Protein AF-A0A9P6ID96-F1 (afdb_monomer_lite)

InterPro domains:
  IPR010730 Heterokaryon incompatibility [PF06985] (72-217)
  IPR029045 ClpP/crotonase-like domain superfamily [SSF52096] (488-936)
  IPR052766 Secondary metabolite-associated S41A peptidase [PTHR37049] (433-1055)
  IPR056186 CPAF-like, PDZ domain [PF23658] (542-662)

Secondary structure (DSSP, 8-state):
---------------EE-TT--EE---SS--PPPPPTTS-EEEEEEEPP-SSSSSPPEEEEEEEEGGG----EEEEE---SS---EEEEETTEEEEE-HHHHHHHHHHHHHS-TT-EEE-HHHHS-TT-HHHHHHHHHHHHHHHHHSSEEEEEEEGGGHHHHHHHHHHHHS-----TT--HHHHHHHHHHHHHHHHHHHHHHHHT-GGGGBHHHHHHHHT-S-EEEEETTEEEEHHHHHHHHHHT----S-THHHHHHHHHTTTTTTT-HHHHHHHTTT-B-SSTTHHHHHHHTT-TT-TT----TTS-HHHHHHHHHHHHHHTT-S-TT-TTHHHHHHHHHHHHHS-TT--GGGS--SPPPPPPP-------------TT--------S------PPPHHHHHH-HHHHHHHHHHHHHH-TT-HHHHT------EEEHHHHHHHHHTSPP-HHHHHHHHHHHHHHHTT-TTHHHHHS--TT-SS----HHHHHHHHHHHHHTT--SSHHHHHHHIIIIIIGGG--TT-EEEEHHHHSSEEEE-S--EEEE-SSSSSPPEEEEHHHHHH-TTT-PBEEEETTEEHHHHHHHHHTTS---SSHHHHHHTTS--HHHHHHHS---TTTS-SGGGGS---SEEEEEETTS-EEEEE-EEEE-S--TT--SHHHHHHHHT-TTSTTS------------SS-SSTTSPPPSEE-TTSSEEEEE--STT-TTEEEEEES-B--S-HHHHHHHHHHHHHHHHHTT--EEEEE-TT---B-HHHHHHHHHHH-TT------EEEBP-HHHHHHHHHHHHHTTT--TTT---HHHHHHHTSTTSTTTSB-TTSSB-SSHHHHHSPEEETTEEEPPPBB--TT-TTTTT-TTTS-S-PPTTSTT--SPPP-S-GGGEEEEE-B---THHHHHHHIIIIIS--EEEEE--SSSSS--BSB-S--EEEEEEHHHHHHHHHHHHTT--SHHHHHHHTT--SHHHHTEEEEEEEEEEE--GGGTTT---GGG---B-SEEE---HHHHH-HHHHHHHHHHHHHS-PPPSEE--PPP---THHHHHHHHHHHHHHHHTTS-PPPS-S------HHHHHHGGGS--

Sequence (1111 aa):
MFANESRRRTDPNPTETDHLGNVYTKSDVFVYRPLDPTVDCTRFVAIEPADDEDSPVVCRLVHLPFGQRPKFEALSYTWGDDNPNNAITVDGCKFEVRSNLLDALRFLRRQVSQDALFWIDALCINQKDADERNRQLRMMGQIYFRASQVIVWLGRKYSKFQETIERISAESPTANDEETEQDISERTQNKIKDVESALLAKLVSDDYWDRLWIIQEIGQNDEKKVCFGTTSMSWENFIHTVTHHSHFNGEGPLRLDRHLKEKYTGSHTLRRLLVEHRLAKCKDRKDKVYGLVVLAADGHGFPMDYRKSLMEIWTDTMRFMNARQLFHPTSESDIMDMGRLIKSLLMEPHSSPLQQVGRLYEAKTDPKLIIERDHVSNNADVFPVKSYVLGSIVHVGPPARDMVSNIGKANEWAESVQHNFSSDLGEAYEESFTPTVPAQLAYDCLNSVPLGKQEAIDLVDSIVPYLEWQSDAAYKADPPADYDFPAYDMFAALETIRSNLVSDVYTSEYAFQSALYEEVFGPGHDGHFVYYPDLLTAVFEWTRERALVSISEDGSSLPVIKVYEDVVSSPETASAVKLINGIDAAKYLDETINKANWNRDADSAYNSVFFEQSLFATTGGKGYFSSGGRIRYVYQGANTTLTFENGTEVTFENHATIKKALTDVVDGPSFYAKFCNPLSPAADTPASTTPSSSGSGALLPGYPAPVITTPDGVVSGYYLEGEGLEDVAVIVLTAFESESPEEFQSVARDFYTAALAAGKTKLVIDFQQNGGGYILQGYDFFRQLFPDAIQEGNSRWKENDGFNAAAEIVSDVVNGLNVYTSPNADLISYAQTWFNWRYDYNLTDEPFTSYDAKFAPQVFQNTSYTNLMRWNLNDPLTTYNTTFGLGIEINGYGNLTNVTQPFEAENIIILYDGVCASTCTLASEFLRLHGNVKSIAMGGRPKKGGIEGVGGIKGSQVLDWSSIYGFTTDLLKYATTDAQKAAFARYSDLPLNRSLAAAVNVRDQILRDNVEDGIPAQFVKEITDCRLYWTLPMINDVTEVWKAAANAAFNGGKCAFGGITKRDVGDSAEVKRSNYLAASLLQERSTAARRSLPPTTERHWQDKYVLKAID

pLDDT: mean 81.43, std 19.52, range [22.23, 98.88]

Foldseek 3Di:
DDDDDDDDDDDDDDWDADPVGDTDDDDQDDDDDDADPVFAKWWWKQWAADPDLVPATEIEIDIDGLLVLDAAEEEDEDQPDPDQDDWHHYPNHTDTGGPQVRQVSSLVSVPDDNDHIYDDCVPTFPPVDQVRNLSVLLCLLVVLLSHPEYEYELGQVLQVLVVVLVVLVVDDDDDDPPDDPVNSVVVSVVVNVVSVLVSLVCVQPRLSQLALQVLSNVLNYPWYWYDYNNDIDTLVVNLVVSVVNDPDDCDGSSVSVVCSVCLLQQCLALLNLLVVSLRRDDDALLCSRSSRLSSHLLSFPQDDHPVDALVVSLVSVLVSCVVLVVFDPPDPCRSVVVSVSSCVSSHPPPDDPPPPPPDDDDDDDDDDDDDDDDDDDDDPPDDDDDDDPPDDCPDDADPPSCVSGDVVSVSVVSVVLCVVQVPRSSVSPDPPCQDKDQLVVVVVQQLQAADPLVLLLVLLLQCVLVVLLFFCQLCLQPPPPPFAADRARLLVQSLVLNVCSVVVVDGHNSSSQLSCCQRRQQQSLAQQFDFFFFSLPVWWFKFDPWFWAFADAVFQAFTFIWILVCCVPPVVPTFGFQDKVNHGPLVVLLVLLSSHARWRHSFLSSLQQAAALLCCQQPVDGGPVGGDGRSRSPRPDQKMKTATPVGDIDIDGMMIGTDDDCPPVDTNHSSCQATQDLPHPNLPDQPDPPPQDQHPDCLTPQAPGFPFADRSRQWGKDQFDDDPRRQEIEIEGLELADPALVSLLVRLLVNLVVSVVSNRAFYEYECENYAYHDLLSLQQSLCLQVVPWDADFKKKFFDDLLLQLLLVLLQVLLPPPDLVPDPDPVNNLSCCDPSHQQNWAAPVLHRQPDSCSFAVFDAASNTTITHITHGNLQDCQQACPPPRHSNHRGACYDPNVPRDNSHQQLRYEYEAQQNQHASSLSSVCCSVQGVVHAYEYEGTRSDDDFAARHGGHQFHDKDWVVVSLCSLVVSCVSRDDPSSVVSSVSHDCSSVSRGSTRMHRGMFTADLVCSVNVDGPSSDGDTGQAYTYHHSVSSNHVSVVVVQRSCQSPVVHDGSDHGNDDDPPDDPSVVVVVVSVVVVVVVVPPDDDDPPPPPCPPPVSCVVSVVVVPD

Organism: NCBI:txid1095194

Radius of gyration: 35.22 Å; chains: 1; bounding box: 122×91×109 Å

Structure (mmCIF, N/CA/C/O backbone):
data_AF-A0A9P6ID96-F1
#
_entry.id   AF-A0A9P6ID96-F1
#
loop_
_atom_site.group_PDB
_atom_site.id
_atom_site.type_symbol
_atom_site.label_atom_id
_atom_site.label_alt_id
_atom_site.label_comp_id
_atom_site.label_asym_id
_atom_site.label_entity_id
_atom_site.label_seq_id
_atom_site.pdbx_PDB_ins_code
_atom_site.Cartn_x
_atom_site.Cartn_y
_atom_site.Cartn_z
_atom_site.occupancy
_atom_site.B_iso_or_equiv
_atom_site.auth_seq_id
_atom_site.auth_comp_id
_atom_site.auth_asym_id
_atom_site.auth_atom_id
_atom_site.pdbx_PDB_model_num
ATOM 1 N N . MET A 1 1 ? 84.291 -28.351 65.513 1.00 26.09 1 MET A N 1
ATOM 2 C CA . MET A 1 1 ? 84.114 -29.645 64.819 1.00 26.09 1 MET A CA 1
ATOM 3 C C . MET A 1 1 ? 82.702 -29.639 64.259 1.00 26.09 1 MET A C 1
ATOM 5 O O . MET A 1 1 ? 81.782 -29.666 65.057 1.00 26.09 1 MET A O 1
ATOM 9 N N . PHE A 1 2 ? 82.509 -29.133 63.034 1.00 25.67 2 PHE A N 1
ATOM 10 C CA . PHE A 1 2 ? 82.551 -29.862 61.741 1.00 25.67 2 PHE A CA 1
ATOM 11 C C . PHE A 1 2 ? 81.406 -30.889 61.635 1.00 25.67 2 PHE A C 1
ATOM 13 O O . PHE A 1 2 ? 81.253 -31.662 62.567 1.00 25.67 2 PHE A O 1
ATOM 20 N N . ALA A 1 3 ? 80.631 -31.052 60.559 1.00 26.77 3 ALA A N 1
ATOM 21 C CA . ALA A 1 3 ? 80.357 -30.337 59.304 1.00 26.77 3 ALA A CA 1
ATOM 22 C C . ALA A 1 3 ? 79.221 -31.120 58.580 1.00 26.77 3 ALA A C 1
ATOM 24 O O . ALA A 1 3 ? 79.068 -32.306 58.844 1.00 26.77 3 ALA A O 1
ATOM 25 N N . ASN A 1 4 ? 78.529 -30.468 57.633 1.00 31.72 4 ASN A N 1
ATOM 26 C CA . ASN A 1 4 ? 77.714 -31.012 56.523 1.00 31.72 4 ASN A CA 1
ATOM 27 C C . ASN A 1 4 ? 76.450 -31.859 56.797 1.00 31.72 4 ASN A C 1
ATOM 29 O O . ASN A 1 4 ? 76.534 -33.021 57.160 1.00 31.72 4 ASN A O 1
ATOM 33 N N . GLU A 1 5 ? 75.278 -31.294 56.466 1.00 29.31 5 GLU A N 1
ATOM 34 C CA . GLU A 1 5 ? 74.439 -31.630 55.287 1.00 29.31 5 GLU A CA 1
ATOM 35 C C . GLU A 1 5 ? 73.046 -30.972 55.424 1.00 29.31 5 GLU A C 1
ATOM 37 O O . GLU A 1 5 ? 72.371 -31.146 56.433 1.00 29.31 5 GLU A O 1
ATOM 42 N N . SER A 1 6 ? 72.586 -30.207 54.423 1.00 28.47 6 SER A N 1
ATOM 43 C CA . SER A 1 6 ? 71.152 -30.091 54.073 1.00 28.47 6 SER A CA 1
ATOM 44 C C . SER A 1 6 ? 70.917 -29.175 52.865 1.00 28.47 6 SER A C 1
ATOM 46 O O . SER A 1 6 ? 71.293 -28.006 52.870 1.00 28.47 6 SER A O 1
ATOM 48 N N . ARG A 1 7 ? 70.241 -29.726 51.845 1.00 30.28 7 ARG A N 1
ATOM 49 C CA . ARG A 1 7 ? 69.029 -29.199 51.171 1.00 30.28 7 ARG A CA 1
ATOM 50 C C . ARG A 1 7 ? 68.868 -29.874 49.800 1.00 30.28 7 ARG A C 1
ATOM 52 O O . ARG A 1 7 ? 69.486 -29.470 48.822 1.00 30.28 7 ARG A O 1
ATOM 59 N N . ARG A 1 8 ? 67.989 -30.880 49.728 1.00 30.38 8 ARG A N 1
ATOM 60 C CA . ARG A 1 8 ? 67.324 -31.315 48.488 1.00 30.38 8 ARG A CA 1
ATOM 61 C C . ARG A 1 8 ? 65.852 -30.911 48.579 1.00 30.38 8 ARG A C 1
ATOM 63 O O . ARG A 1 8 ? 65.191 -31.248 49.557 1.00 30.38 8 ARG A O 1
ATOM 70 N N . ARG A 1 9 ? 65.380 -30.158 47.581 1.00 32.09 9 ARG A N 1
ATOM 71 C CA . ARG A 1 9 ? 63.965 -29.846 47.341 1.00 32.09 9 ARG A CA 1
ATOM 72 C C . ARG A 1 9 ? 63.259 -31.092 46.804 1.00 32.09 9 ARG A C 1
ATOM 74 O O . ARG A 1 9 ? 63.789 -31.761 45.923 1.00 32.09 9 ARG A O 1
ATOM 81 N N . THR A 1 10 ? 62.071 -31.356 47.328 1.00 32.19 10 THR A N 1
ATOM 82 C CA . THR A 1 10 ? 61.016 -32.134 46.670 1.00 32.19 10 THR A CA 1
ATOM 83 C C . THR A 1 10 ? 59.801 -31.209 46.650 1.00 32.19 10 THR A C 1
ATOM 85 O O . THR A 1 10 ? 59.409 -30.711 47.704 1.00 32.19 10 THR A O 1
ATOM 88 N N . ASP A 1 11 ? 59.311 -30.876 45.457 1.00 31.64 11 ASP A N 1
ATOM 89 C CA . ASP A 1 11 ? 58.136 -30.022 45.243 1.00 31.64 11 ASP A CA 1
ATOM 90 C C . ASP A 1 11 ? 56.843 -30.822 45.481 1.00 31.64 11 ASP A C 1
ATOM 92 O O . ASP A 1 11 ? 56.714 -31.921 44.934 1.00 31.64 11 ASP A O 1
ATOM 96 N N . PRO A 1 12 ? 55.860 -30.291 46.231 1.00 39.28 12 PRO A N 1
ATOM 97 C CA . PRO A 1 12 ? 54.463 -30.691 46.129 1.00 39.28 12 PRO A CA 1
ATOM 98 C C . PRO A 1 12 ? 53.643 -29.667 45.312 1.00 39.28 12 PRO A C 1
ATOM 100 O O . PRO A 1 12 ? 53.874 -28.464 45.391 1.00 39.28 12 PRO A O 1
ATOM 103 N N . ASN A 1 13 ? 52.696 -30.194 44.528 1.00 33.56 13 ASN A N 1
ATOM 104 C CA . ASN A 1 13 ? 51.773 -29.555 43.570 1.00 33.56 13 ASN A CA 1
ATOM 105 C C . ASN A 1 13 ? 51.329 -28.095 43.848 1.00 33.56 13 ASN A C 1
ATOM 107 O O . ASN A 1 13 ? 50.998 -27.772 44.989 1.00 33.56 13 ASN A O 1
ATOM 111 N N . PRO A 1 14 ? 51.188 -27.242 42.806 1.00 40.28 14 PRO A N 1
ATOM 112 C CA . PRO A 1 14 ? 50.697 -25.874 42.957 1.00 40.28 14 PRO A CA 1
ATOM 113 C C . PRO A 1 14 ? 49.166 -25.835 43.111 1.00 40.28 14 PRO A C 1
ATOM 115 O O . PRO A 1 14 ? 48.428 -26.386 42.295 1.00 40.28 14 PRO A O 1
ATOM 118 N N . THR A 1 15 ? 48.694 -25.167 44.162 1.00 39.34 15 THR A N 1
ATOM 119 C CA . THR A 1 15 ? 47.306 -24.709 44.346 1.00 39.34 15 THR A CA 1
ATOM 120 C C . THR A 1 15 ? 47.159 -23.286 43.806 1.00 39.34 15 THR A C 1
ATOM 122 O O . THR A 1 15 ? 47.936 -22.419 44.206 1.00 39.34 15 THR A O 1
ATOM 125 N N . GLU A 1 16 ? 46.155 -23.034 42.965 1.00 47.69 16 GLU A N 1
ATOM 126 C CA . GLU A 1 16 ? 45.744 -21.690 42.531 1.00 47.69 16 GLU A CA 1
ATOM 127 C C . GLU A 1 16 ? 44.391 -21.302 43.147 1.00 47.69 16 GLU A C 1
ATOM 129 O O . GLU A 1 16 ? 43.568 -22.159 43.483 1.00 47.69 16 GLU A O 1
ATOM 134 N N . THR A 1 17 ? 44.194 -19.994 43.311 1.00 40.97 17 THR A N 1
ATOM 135 C CA . THR A 1 17 ? 42.985 -19.358 43.852 1.00 40.97 17 THR A CA 1
ATOM 136 C C . THR A 1 17 ? 42.361 -18.435 42.814 1.00 40.97 17 THR A C 1
ATOM 138 O O . THR A 1 17 ? 43.084 -17.654 42.197 1.00 40.97 17 THR A O 1
ATOM 141 N N . ASP A 1 18 ? 41.036 -18.487 42.655 1.00 48.88 18 ASP A N 1
ATOM 142 C CA . ASP A 1 18 ? 40.295 -17.577 41.770 1.00 48.88 18 ASP A CA 1
ATOM 143 C C . ASP A 1 18 ? 40.134 -16.156 42.366 1.00 48.88 18 ASP A C 1
ATOM 145 O O . ASP A 1 18 ? 40.453 -15.897 43.531 1.00 48.88 18 ASP A O 1
ATOM 149 N N . HIS A 1 19 ? 39.593 -15.223 41.571 1.00 40.19 19 HIS A N 1
ATOM 150 C CA . HIS A 1 19 ? 39.294 -13.838 41.979 1.00 40.19 19 HIS A CA 1
ATOM 151 C C . HIS A 1 19 ? 38.205 -13.714 43.070 1.00 40.19 19 HIS A C 1
ATOM 153 O O . HIS A 1 19 ? 37.919 -12.607 43.526 1.00 40.19 19 HIS A O 1
ATOM 159 N N . LEU A 1 20 ? 37.612 -14.834 43.499 1.00 42.44 20 LEU A N 1
ATOM 160 C CA . LEU A 1 20 ? 36.632 -14.947 44.583 1.00 42.44 20 LEU A CA 1
ATOM 161 C C . LEU A 1 20 ? 37.200 -15.688 45.815 1.00 42.44 20 LEU A C 1
ATOM 163 O O . LEU A 1 20 ? 36.484 -15.864 46.800 1.00 42.44 20 LEU A O 1
ATOM 167 N N . GLY A 1 21 ? 38.482 -16.074 45.801 1.00 38.53 21 GLY A N 1
ATOM 168 C CA . GLY A 1 21 ? 39.194 -16.665 46.935 1.00 38.53 21 GLY A CA 1
ATOM 169 C C . GLY A 1 21 ? 39.030 -18.179 47.119 1.00 38.53 21 GLY A C 1
ATOM 170 O O . GLY A 1 21 ? 39.352 -18.681 48.198 1.00 38.53 21 GLY A O 1
ATOM 171 N N . ASN A 1 22 ? 38.558 -18.928 46.118 1.00 40.75 22 ASN A N 1
ATOM 172 C CA . ASN A 1 22 ? 38.361 -20.379 46.247 1.00 40.75 22 ASN A CA 1
ATOM 173 C C . ASN A 1 22 ? 39.616 -21.185 45.878 1.00 40.75 22 ASN A C 1
ATOM 175 O O . ASN A 1 22 ? 40.231 -20.946 44.844 1.00 40.75 22 ASN A O 1
ATOM 179 N N . VAL A 1 23 ? 39.966 -22.174 46.711 1.00 37.81 23 VAL A N 1
ATOM 180 C CA . VAL A 1 23 ? 41.111 -23.087 46.525 1.00 37.81 23 VAL A CA 1
ATOM 181 C C . VAL A 1 23 ? 40.643 -24.372 45.835 1.00 37.81 23 VAL A C 1
ATOM 183 O O . VAL A 1 23 ? 39.799 -25.078 46.388 1.00 37.81 23 VAL A O 1
ATOM 186 N N . TYR A 1 24 ? 41.231 -24.730 44.688 1.00 42.28 24 TYR A N 1
ATOM 187 C CA . TYR A 1 24 ? 40.952 -26.003 44.007 1.00 42.28 24 TYR A CA 1
ATOM 188 C C . TYR A 1 24 ? 42.178 -26.923 43.981 1.00 42.28 24 TYR A C 1
ATOM 190 O O . TYR A 1 24 ? 43.311 -26.500 43.756 1.00 42.28 24 TYR A O 1
ATOM 198 N N . THR A 1 25 ? 41.941 -28.218 44.197 1.00 44.91 25 THR A N 1
ATOM 199 C CA . THR A 1 25 ? 42.894 -29.281 43.853 1.00 44.91 25 THR A CA 1
ATOM 200 C C . THR A 1 25 ? 42.592 -29.723 42.425 1.00 44.91 25 THR A C 1
ATOM 202 O O . THR A 1 25 ? 41.433 -29.953 42.091 1.00 44.91 25 THR A O 1
ATOM 205 N N . LYS A 1 26 ? 43.617 -29.801 41.567 1.00 42.72 26 LYS A N 1
ATOM 206 C CA . LYS A 1 26 ? 43.482 -30.209 40.160 1.00 42.72 26 LYS A CA 1
ATOM 207 C C . LYS A 1 26 ? 42.998 -31.668 40.102 1.00 42.72 26 LYS A C 1
ATOM 209 O O . LYS A 1 26 ? 43.790 -32.597 40.229 1.00 42.72 26 LYS A O 1
ATOM 214 N N . SER A 1 27 ? 41.686 -31.857 40.013 1.00 51.41 27 SER A N 1
ATOM 215 C CA . SER A 1 27 ? 41.052 -33.125 39.655 1.00 51.41 27 SER A CA 1
ATOM 216 C C . SER A 1 27 ? 41.008 -33.198 38.133 1.00 51.41 27 SER A C 1
ATOM 218 O O . SER A 1 27 ? 40.524 -32.268 37.497 1.00 51.41 27 SER A O 1
ATOM 220 N N . ASP A 1 28 ? 41.465 -34.301 37.541 1.00 59.66 28 ASP A N 1
ATOM 221 C CA . ASP A 1 28 ? 41.383 -34.518 36.087 1.00 59.66 28 ASP A CA 1
ATOM 222 C C . ASP A 1 28 ? 39.936 -34.748 35.591 1.00 59.66 28 ASP A C 1
ATOM 224 O O . ASP A 1 28 ? 39.698 -34.851 34.388 1.00 59.66 28 ASP A O 1
ATOM 228 N N . VAL A 1 29 ? 38.958 -34.837 36.505 1.00 71.56 29 VAL A N 1
ATOM 229 C CA . VAL A 1 29 ? 37.543 -35.113 36.211 1.00 71.56 29 VAL A CA 1
ATOM 230 C C . VAL A 1 29 ? 36.683 -33.887 36.518 1.00 71.56 29 VAL A C 1
ATOM 232 O O . VAL A 1 29 ? 36.625 -33.448 37.669 1.00 71.56 29 VAL A O 1
ATOM 235 N N . PHE A 1 30 ? 35.982 -33.377 35.499 1.00 84.19 30 PHE A N 1
ATOM 236 C CA . PHE A 1 30 ? 35.010 -32.287 35.625 1.00 84.19 30 PHE A CA 1
ATOM 237 C C . PHE A 1 30 ? 33.767 -32.720 36.422 1.00 84.19 30 PHE A C 1
ATOM 239 O O . PHE A 1 30 ? 33.185 -33.780 36.168 1.00 84.19 30 PHE A O 1
ATOM 246 N N . VAL A 1 31 ? 33.333 -31.879 37.365 1.00 85.19 31 VAL A N 1
ATOM 247 C CA . VAL A 1 31 ? 32.136 -32.092 38.193 1.00 85.19 31 VAL A CA 1
ATOM 248 C C . VAL A 1 31 ? 31.293 -30.819 38.201 1.00 85.19 31 VAL A C 1
ATOM 250 O O . VAL A 1 31 ? 31.783 -29.750 38.551 1.00 85.19 31 VAL A O 1
ATOM 253 N N . TYR A 1 32 ? 30.007 -30.941 37.864 1.00 88.38 32 TYR A N 1
ATOM 254 C CA . TYR A 1 32 ? 29.069 -29.821 37.906 1.00 88.38 32 TYR A CA 1
ATOM 255 C C . TYR A 1 32 ? 28.838 -29.321 39.336 1.00 88.38 32 TYR A C 1
ATOM 257 O O . TYR A 1 32 ? 28.483 -30.094 40.227 1.00 88.38 32 TYR A O 1
ATOM 265 N N . ARG A 1 33 ? 28.924 -28.001 39.539 1.00 87.31 33 ARG A N 1
ATOM 266 C CA . ARG A 1 33 ? 28.377 -27.356 40.740 1.00 87.31 33 ARG A CA 1
ATOM 267 C C . ARG A 1 33 ? 26.839 -27.404 40.680 1.00 87.31 33 ARG A C 1
ATOM 269 O O . ARG A 1 33 ? 26.293 -26.947 39.672 1.00 87.31 33 ARG A O 1
ATOM 276 N N . PRO A 1 34 ? 26.126 -27.911 41.706 1.00 86.31 34 PRO A N 1
ATOM 277 C CA . PRO A 1 34 ? 24.661 -27.988 41.691 1.00 86.31 34 PRO A CA 1
ATOM 278 C C . PRO A 1 34 ? 23.992 -26.619 41.493 1.00 86.31 34 PRO A C 1
ATOM 280 O O . PRO A 1 34 ? 24.465 -25.617 42.036 1.00 86.31 34 PRO A O 1
ATOM 283 N N . LEU A 1 35 ? 22.898 -26.579 40.724 1.00 88.44 35 LEU A N 1
ATOM 284 C CA . LEU A 1 35 ? 22.034 -25.397 40.611 1.00 88.44 35 LEU A CA 1
ATOM 285 C C . LEU A 1 35 ? 21.183 -25.228 41.876 1.00 88.44 35 LEU A C 1
ATOM 287 O O . LEU A 1 35 ? 20.775 -26.216 42.490 1.00 88.44 35 LEU A O 1
ATOM 291 N N . ASP A 1 36 ? 20.899 -23.981 42.250 1.00 83.38 36 ASP A N 1
ATOM 292 C CA . ASP A 1 36 ? 20.042 -23.680 43.396 1.00 83.38 36 ASP A CA 1
ATOM 293 C C . ASP A 1 36 ? 18.605 -24.150 43.104 1.00 83.38 36 ASP A C 1
ATOM 295 O O . ASP A 1 36 ? 18.008 -23.723 42.114 1.00 83.38 36 ASP A O 1
ATOM 299 N N . PRO A 1 37 ? 18.029 -25.049 43.920 1.00 78.38 37 PRO A N 1
ATOM 300 C CA . PRO A 1 37 ? 16.685 -25.552 43.687 1.00 78.38 37 PRO A CA 1
ATOM 301 C C . PRO A 1 37 ? 15.560 -24.591 44.071 1.00 78.38 37 PRO A C 1
ATOM 303 O O . PRO A 1 37 ? 14.404 -24.912 43.803 1.00 78.38 37 PRO A O 1
ATOM 306 N N . THR A 1 38 ? 15.872 -23.459 44.701 1.00 79.00 38 THR A N 1
ATOM 307 C CA . THR A 1 38 ? 14.892 -22.492 45.213 1.00 79.00 38 THR A CA 1
ATOM 308 C C . THR A 1 38 ? 14.652 -21.303 44.284 1.00 79.00 38 THR A C 1
ATOM 310 O O . THR A 1 38 ? 13.699 -20.557 44.497 1.00 79.00 38 THR A O 1
ATOM 313 N N . VAL A 1 39 ? 15.477 -21.137 43.244 1.00 83.12 39 VAL A N 1
ATOM 314 C CA . VAL A 1 39 ? 15.364 -20.056 42.258 1.00 83.12 39 VAL A CA 1
ATOM 315 C C . VAL A 1 39 ? 15.483 -20.590 40.835 1.00 83.12 39 VAL A C 1
ATOM 317 O O . VAL A 1 39 ? 16.253 -21.510 40.557 1.00 83.12 39 VAL A O 1
ATOM 320 N N . ASP A 1 40 ? 14.754 -19.969 39.912 1.00 82.06 40 ASP A N 1
ATOM 321 C CA . ASP A 1 40 ? 14.854 -20.272 38.487 1.00 82.06 40 ASP A CA 1
ATOM 322 C C . ASP A 1 40 ? 16.209 -19.791 37.946 1.00 82.06 40 ASP A C 1
ATOM 324 O O . ASP A 1 40 ? 16.434 -18.598 37.720 1.00 82.06 40 ASP A O 1
ATOM 328 N N . CYS A 1 41 ? 17.143 -20.726 37.768 1.00 87.31 41 CYS A N 1
ATOM 329 C CA . CYS A 1 41 ? 18.502 -20.453 37.307 1.00 87.31 41 CYS A CA 1
ATOM 330 C C . CYS A 1 41 ? 19.017 -21.505 36.313 1.00 87.31 41 CYS A C 1
ATOM 332 O O . CYS A 1 41 ? 18.544 -22.645 36.276 1.00 87.31 41 CYS A O 1
ATOM 334 N N . THR A 1 42 ? 20.006 -21.104 35.511 1.00 91.62 42 THR A N 1
ATOM 335 C CA . THR A 1 42 ? 20.762 -21.967 34.588 1.00 91.62 42 THR A CA 1
ATOM 336 C C . THR A 1 42 ? 22.252 -21.611 34.648 1.00 91.62 42 THR A C 1
ATOM 338 O O . THR A 1 42 ? 22.659 -20.632 35.282 1.00 91.62 42 THR A O 1
ATOM 341 N N . ARG A 1 43 ? 23.078 -22.422 33.984 1.00 93.44 43 ARG A N 1
ATOM 342 C CA . ARG A 1 43 ? 24.465 -22.083 33.653 1.00 93.44 43 ARG A CA 1
ATOM 343 C C . ARG A 1 43 ? 24.522 -21.433 32.269 1.00 93.44 43 ARG A C 1
ATOM 345 O O . ARG A 1 43 ? 23.689 -21.733 31.413 1.00 93.44 43 ARG A O 1
ATOM 352 N N . PHE A 1 44 ? 25.521 -20.586 32.070 1.00 93.56 44 PHE A N 1
ATOM 353 C CA . PHE A 1 44 ? 25.902 -19.990 30.793 1.00 93.56 44 PHE A CA 1
ATOM 354 C C . PHE A 1 44 ? 27.378 -20.273 30.524 1.00 93.56 44 PHE A C 1
ATOM 356 O O . PHE A 1 44 ? 28.160 -20.432 31.459 1.00 93.56 44 PHE A O 1
ATOM 363 N N . VAL A 1 45 ? 27.755 -20.339 29.256 1.00 94.06 45 VAL A N 1
ATOM 364 C CA . VAL A 1 45 ? 29.112 -20.606 28.786 1.00 94.06 45 VAL A CA 1
ATOM 365 C C . VAL A 1 45 ? 29.733 -19.290 28.341 1.00 94.06 45 VAL A C 1
ATOM 367 O O . VAL A 1 45 ? 29.217 -18.655 27.427 1.00 94.06 45 VAL A O 1
ATOM 370 N N . ALA A 1 46 ? 30.843 -18.900 28.958 1.00 92.06 46 ALA A N 1
ATOM 371 C CA . ALA A 1 46 ? 31.758 -17.911 28.396 1.00 92.06 46 ALA A CA 1
ATOM 372 C C . ALA A 1 46 ? 32.872 -18.662 27.654 1.00 92.06 46 ALA A C 1
ATOM 374 O O . ALA A 1 46 ? 33.440 -19.611 28.203 1.00 92.06 46 ALA A O 1
ATOM 375 N N . ILE A 1 47 ? 33.154 -18.281 26.408 1.00 91.88 47 ILE A N 1
ATOM 376 C CA . ILE A 1 47 ? 34.207 -18.894 25.589 1.00 91.88 47 ILE A CA 1
ATOM 377 C C . ILE A 1 47 ? 35.423 -17.969 25.627 1.00 91.88 47 ILE A C 1
ATOM 379 O O . ILE A 1 47 ? 35.326 -16.816 25.220 1.00 91.88 47 ILE A O 1
ATOM 383 N N . GLU A 1 48 ? 36.555 -18.465 26.119 1.00 88.56 48 GLU A N 1
ATOM 384 C CA . GLU A 1 48 ? 37.779 -17.668 26.222 1.00 88.56 48 GLU A CA 1
ATOM 385 C C . GLU A 1 48 ? 38.391 -17.428 24.826 1.00 88.56 48 GLU A C 1
ATOM 387 O O . GLU A 1 48 ? 38.341 -18.319 23.961 1.00 88.56 48 GLU A O 1
ATOM 392 N N . PRO A 1 49 ? 38.995 -16.250 24.588 1.00 84.31 49 PRO A N 1
ATOM 393 C CA . PRO A 1 49 ? 39.692 -15.957 23.340 1.00 84.31 49 PRO A CA 1
ATOM 394 C C . PRO A 1 49 ? 40.934 -16.843 23.174 1.00 84.31 49 PRO A C 1
ATOM 396 O O . PRO A 1 49 ? 41.472 -17.391 24.137 1.00 84.31 49 PRO A O 1
ATOM 399 N N . ALA A 1 50 ? 41.410 -16.974 21.937 1.00 82.19 50 ALA A N 1
ATOM 400 C CA . ALA A 1 50 ? 42.642 -17.688 21.619 1.00 82.19 50 ALA A CA 1
ATOM 401 C C . ALA A 1 50 ? 43.431 -16.953 20.532 1.00 82.19 50 ALA A C 1
ATOM 403 O O . ALA A 1 50 ? 42.837 -16.263 19.705 1.00 82.19 50 ALA A O 1
ATOM 404 N N . ASP A 1 51 ? 44.752 -17.143 20.530 1.00 74.88 51 ASP A N 1
ATOM 405 C CA . ASP A 1 51 ? 45.663 -16.502 19.574 1.00 74.88 51 ASP A CA 1
ATOM 406 C C . ASP A 1 51 ? 45.559 -17.105 18.157 1.00 74.88 51 ASP A C 1
ATOM 408 O O . ASP A 1 51 ? 45.873 -16.436 17.174 1.00 74.88 51 ASP A O 1
ATOM 412 N N . ASP A 1 52 ? 45.103 -18.359 18.040 1.00 76.19 52 ASP A N 1
ATOM 413 C CA . ASP A 1 52 ? 44.966 -19.091 16.775 1.00 76.19 52 ASP A CA 1
ATOM 414 C C . ASP A 1 52 ? 43.759 -20.066 16.768 1.00 76.19 52 ASP A C 1
ATOM 416 O O . ASP A 1 52 ? 43.171 -20.383 17.808 1.00 76.19 52 ASP A O 1
ATOM 420 N N . GLU A 1 53 ? 43.342 -20.541 15.585 1.00 68.50 53 GLU A N 1
ATOM 421 C CA . GLU A 1 53 ? 42.172 -21.431 15.436 1.00 68.50 53 GLU A CA 1
ATOM 422 C C . GLU A 1 53 ? 42.389 -22.854 15.985 1.00 68.50 53 GLU A C 1
ATOM 424 O O . GLU A 1 53 ? 41.430 -23.500 16.436 1.00 68.50 53 GLU A O 1
ATOM 429 N N . ASP A 1 54 ? 43.630 -23.339 15.971 1.00 75.81 54 ASP A N 1
ATOM 430 C CA . ASP A 1 54 ? 43.985 -24.690 16.404 1.00 75.81 54 ASP A CA 1
ATOM 431 C C . ASP A 1 54 ? 44.138 -24.786 17.925 1.00 75.81 54 ASP A C 1
ATOM 433 O O . ASP A 1 54 ? 43.996 -25.876 18.493 1.00 75.81 54 ASP A O 1
ATOM 437 N N . SER A 1 55 ? 44.322 -23.646 18.595 1.00 84.38 55 SER A N 1
ATOM 438 C CA . SER A 1 55 ? 44.351 -23.530 20.046 1.00 84.38 55 SER A CA 1
ATOM 439 C C . SER A 1 55 ? 43.111 -24.171 20.693 1.00 84.38 55 SER A C 1
ATOM 441 O O . SER A 1 55 ? 41.973 -23.895 20.271 1.00 84.38 55 SER A O 1
ATOM 443 N N . PRO A 1 56 ? 43.299 -25.001 21.745 1.00 87.06 56 PRO A N 1
ATOM 444 C CA . PRO A 1 56 ? 42.210 -25.677 22.445 1.00 87.06 56 PRO A CA 1
ATOM 445 C C . PRO A 1 56 ? 41.097 -24.715 22.869 1.00 87.06 56 PRO A C 1
ATOM 447 O O . PRO A 1 56 ? 41.361 -23.597 23.307 1.00 87.06 56 PRO A O 1
ATOM 450 N N . VAL A 1 57 ? 39.840 -25.147 22.753 1.00 91.19 57 VAL A N 1
ATOM 451 C CA . VAL A 1 57 ? 38.704 -24.356 23.241 1.00 91.19 57 VAL A CA 1
ATOM 452 C C . VAL A 1 57 ? 38.687 -24.406 24.768 1.00 91.19 57 VAL A C 1
ATOM 454 O O . VAL A 1 57 ? 38.676 -25.490 25.362 1.00 91.19 57 VAL A O 1
ATOM 457 N N . VAL A 1 58 ? 38.679 -23.227 25.389 1.00 91.81 58 VAL A N 1
ATOM 458 C CA . VAL A 1 58 ? 38.563 -23.049 26.836 1.00 91.81 58 VAL A CA 1
ATOM 459 C C . VAL A 1 58 ? 37.255 -22.323 27.126 1.00 91.81 58 VAL A C 1
ATOM 461 O O . VAL A 1 58 ? 36.949 -21.303 26.512 1.00 91.81 58 VAL A O 1
ATOM 464 N N . CYS A 1 59 ? 36.469 -22.872 28.043 1.00 92.88 59 CYS A N 1
ATOM 465 C CA . CYS A 1 59 ? 35.181 -22.340 28.449 1.00 92.88 59 CYS A CA 1
ATOM 466 C C . CYS A 1 59 ? 35.111 -22.189 29.971 1.00 92.88 59 CYS A C 1
ATOM 468 O O . CYS A 1 59 ? 35.706 -22.968 30.721 1.00 92.88 59 CYS A O 1
ATOM 470 N N . ARG A 1 60 ? 34.303 -21.232 30.422 1.00 92.38 60 ARG A N 1
ATOM 471 C CA . ARG A 1 60 ? 33.958 -21.028 31.830 1.00 92.38 60 ARG A CA 1
ATOM 472 C C . ARG A 1 60 ? 32.448 -21.078 32.014 1.00 92.38 60 ARG A C 1
ATOM 474 O O . ARG A 1 60 ? 31.719 -20.460 31.236 1.00 92.38 60 ARG A O 1
ATOM 481 N N . LEU A 1 61 ? 31.972 -21.786 33.039 1.00 92.44 61 LEU A N 1
ATOM 482 C CA . LEU A 1 61 ? 30.548 -21.806 33.374 1.00 92.44 61 LEU A CA 1
ATOM 483 C C . LEU A 1 61 ? 30.200 -20.696 34.366 1.00 92.44 61 LEU A C 1
ATOM 485 O O . LEU A 1 61 ? 30.760 -20.588 35.456 1.00 92.44 61 LEU A O 1
ATOM 489 N N . VAL A 1 62 ? 29.218 -19.876 34.001 1.00 90.38 62 VAL A N 1
ATOM 490 C CA . VAL A 1 62 ? 28.698 -18.781 34.824 1.00 90.38 62 VAL A CA 1
ATOM 491 C C . VAL A 1 62 ? 27.297 -19.140 35.303 1.00 90.38 62 VAL A C 1
ATOM 493 O O . VAL A 1 62 ? 26.432 -19.515 34.517 1.00 90.38 62 VAL A O 1
ATOM 496 N N . HIS A 1 63 ? 27.068 -19.050 36.610 1.00 89.12 63 HIS A N 1
ATOM 497 C CA . HIS A 1 63 ? 25.793 -19.392 37.237 1.00 89.12 63 HIS A CA 1
ATOM 498 C C . HIS A 1 63 ? 24.995 -18.116 37.492 1.00 89.12 63 HIS A C 1
ATOM 500 O O . HIS A 1 63 ? 25.413 -17.311 38.324 1.00 89.12 63 HIS A O 1
ATOM 506 N N . LEU A 1 64 ? 23.856 -17.937 36.817 1.00 85.00 64 LEU A N 1
ATOM 507 C CA . LEU A 1 64 ? 23.023 -16.743 36.989 1.00 85.00 64 LEU A CA 1
ATOM 508 C C . LEU A 1 64 ? 21.535 -17.116 37.113 1.00 85.00 64 LEU A C 1
ATOM 510 O O . LEU A 1 64 ? 21.031 -17.931 36.335 1.00 85.00 64 LEU A O 1
ATOM 514 N N . PRO A 1 65 ? 20.807 -16.534 38.083 1.00 85.81 65 PRO A N 1
ATOM 515 C CA . PRO A 1 65 ? 19.356 -16.638 38.141 1.00 85.81 65 PRO A CA 1
ATOM 516 C C . PRO A 1 65 ? 18.709 -15.753 37.072 1.00 85.81 65 PRO A C 1
ATOM 518 O O . PRO A 1 65 ? 19.169 -14.641 36.806 1.00 85.81 65 PRO A O 1
ATOM 521 N N . PHE A 1 66 ? 17.585 -16.198 36.510 1.00 78.62 66 PHE A N 1
ATOM 522 C CA . PHE A 1 66 ? 16.866 -15.435 35.484 1.00 78.62 66 PHE A CA 1
ATOM 523 C C . PHE A 1 66 ? 16.389 -14.064 35.971 1.00 78.62 66 PHE A C 1
ATOM 525 O O . PHE A 1 66 ? 16.336 -13.119 35.186 1.00 78.62 66 PHE A O 1
ATOM 532 N N . GLY A 1 67 ? 16.115 -13.921 37.273 1.00 76.69 67 GLY A N 1
ATOM 533 C CA . GLY A 1 67 ? 15.747 -12.641 37.882 1.00 76.69 67 GLY A CA 1
ATOM 534 C C . GLY A 1 67 ? 16.806 -11.537 37.743 1.00 76.69 67 GLY A C 1
ATOM 535 O O . GLY A 1 67 ? 16.458 -10.366 37.861 1.00 76.69 67 GLY A O 1
ATOM 536 N N . GLN A 1 68 ? 18.068 -11.878 37.449 1.00 81.19 68 GLN A N 1
ATOM 537 C CA . GLN A 1 68 ? 19.129 -10.903 37.160 1.00 81.19 68 GLN A CA 1
ATOM 538 C C . GLN A 1 68 ? 19.141 -10.418 35.701 1.00 81.19 68 GLN A C 1
ATOM 540 O O . GLN A 1 68 ? 19.943 -9.550 35.374 1.00 81.19 68 GLN A O 1
ATOM 545 N N . ARG A 1 69 ? 18.252 -10.939 34.842 1.00 80.19 69 ARG A N 1
ATOM 546 C CA . ARG A 1 69 ? 18.127 -10.574 33.419 1.00 80.19 69 ARG A CA 1
ATOM 547 C C . ARG A 1 69 ? 19.463 -10.652 32.654 1.00 80.19 69 ARG A C 1
ATOM 549 O O . ARG A 1 69 ? 19.882 -9.657 32.064 1.00 80.19 69 ARG A O 1
ATOM 556 N N . PRO A 1 70 ? 20.160 -11.804 32.680 1.00 87.06 70 PRO A N 1
ATOM 557 C CA . PRO A 1 70 ? 21.401 -11.955 31.928 1.00 87.06 70 PRO A CA 1
ATOM 558 C C . PRO A 1 70 ? 21.141 -11.784 30.425 1.00 87.06 70 PRO A C 1
ATOM 560 O O . PRO A 1 70 ? 20.155 -12.311 29.914 1.00 87.06 70 PRO A O 1
ATOM 563 N N . LYS A 1 71 ? 22.031 -11.080 29.718 1.00 87.75 71 LYS A N 1
ATOM 564 C CA . LYS A 1 71 ? 22.046 -11.027 28.248 1.00 87.75 71 LYS A CA 1
ATOM 565 C C . LYS A 1 71 ? 22.874 -12.205 27.731 1.00 87.75 71 LYS A C 1
ATOM 567 O O . LYS A 1 71 ? 24.028 -12.342 28.131 1.00 87.75 71 LYS A O 1
ATOM 572 N N . PHE A 1 72 ? 22.286 -13.061 26.896 1.00 91.88 72 PHE A N 1
ATOM 573 C CA . PHE A 1 72 ? 22.942 -14.261 26.369 1.00 91.88 72 PHE A CA 1
ATOM 574 C C . PHE A 1 72 ? 22.354 -14.683 25.019 1.00 91.88 72 PHE A C 1
ATOM 576 O O . PHE A 1 72 ? 21.195 -14.398 24.729 1.00 91.88 72 PHE A O 1
ATOM 583 N N . GLU A 1 73 ? 23.130 -15.428 24.237 1.00 93.06 73 GLU A N 1
ATOM 584 C CA . GLU A 1 73 ? 22.693 -16.055 22.985 1.00 93.06 73 GLU A CA 1
ATOM 585 C C . GLU A 1 73 ? 22.477 -17.560 23.197 1.00 93.06 73 GLU A C 1
ATOM 587 O O . GLU A 1 73 ? 23.196 -18.196 23.970 1.00 93.06 73 GLU A O 1
ATOM 592 N N . ALA A 1 74 ? 21.487 -18.161 22.537 1.00 94.25 74 ALA A N 1
ATOM 593 C CA . ALA A 1 74 ? 21.206 -19.593 22.673 1.00 94.25 74 ALA A CA 1
ATOM 594 C C . ALA A 1 74 ? 21.611 -20.357 21.409 1.00 94.25 74 ALA A C 1
ATOM 596 O O . ALA A 1 74 ? 21.235 -19.979 20.301 1.00 94.25 74 ALA A O 1
ATOM 597 N N . LEU A 1 75 ? 22.361 -21.451 21.565 1.00 94.56 75 LEU A N 1
ATOM 598 C CA . LEU A 1 75 ? 22.784 -22.287 20.443 1.00 94.56 75 LEU A CA 1
ATOM 599 C C . LEU A 1 75 ? 21.729 -23.359 20.140 1.00 94.56 75 LEU A C 1
ATOM 601 O O . LEU A 1 75 ? 21.365 -24.152 21.008 1.00 94.56 75 LEU A O 1
ATOM 605 N N . SER A 1 76 ? 21.294 -23.429 18.886 1.00 93.50 76 SER A N 1
ATOM 606 C CA . SER A 1 76 ? 20.492 -24.515 18.326 1.00 93.50 76 SER A CA 1
ATOM 607 C C . SER A 1 76 ? 21.332 -25.288 17.310 1.00 93.50 76 SER A C 1
ATOM 609 O O . SER A 1 76 ? 21.728 -24.764 16.271 1.00 93.50 76 SER A O 1
ATOM 611 N N . TYR A 1 77 ? 21.656 -26.546 17.613 1.00 91.56 77 TYR A N 1
ATOM 612 C CA . TYR A 1 77 ? 22.559 -27.360 16.792 1.00 91.56 77 TYR A CA 1
ATOM 613 C C . TYR A 1 77 ? 22.232 -28.851 16.901 1.00 91.56 77 TYR A C 1
ATOM 615 O O . TYR A 1 77 ? 21.576 -29.299 17.847 1.00 91.56 77 TYR A O 1
ATOM 623 N N . THR A 1 78 ? 22.691 -29.654 15.937 1.00 84.69 78 THR A N 1
ATOM 624 C CA . THR A 1 78 ? 22.587 -31.119 16.018 1.00 84.69 78 THR A CA 1
ATOM 625 C C . THR A 1 78 ? 23.746 -31.702 16.822 1.00 84.69 78 THR A C 1
ATOM 627 O O . THR A 1 78 ? 24.908 -31.381 16.586 1.00 84.69 78 THR A O 1
ATOM 630 N N . TRP A 1 79 ? 23.468 -32.616 17.753 1.00 75.56 79 TRP A N 1
ATOM 631 C CA . TRP A 1 79 ? 24.531 -33.203 18.578 1.00 75.56 79 TRP A CA 1
ATOM 632 C C . TRP A 1 79 ? 25.561 -34.003 17.747 1.00 75.56 79 TRP A C 1
ATOM 634 O O . TRP A 1 79 ? 26.714 -34.112 18.154 1.00 75.56 79 TRP A O 1
ATOM 644 N N . GLY A 1 80 ? 25.197 -34.514 16.565 1.00 71.81 80 GLY A N 1
ATOM 645 C CA . GLY A 1 80 ? 26.083 -35.323 15.713 1.00 71.81 80 GLY A CA 1
ATOM 646 C C . GLY A 1 80 ? 26.318 -36.738 16.261 1.00 71.81 80 GLY A C 1
ATOM 647 O O . GLY A 1 80 ? 25.603 -37.175 17.167 1.00 71.81 80 GLY A O 1
ATOM 648 N N . ASP A 1 81 ? 27.310 -37.450 15.716 1.00 69.50 81 ASP A N 1
ATOM 649 C CA . ASP A 1 81 ? 27.607 -38.852 16.054 1.00 69.50 81 ASP A CA 1
ATOM 650 C C . ASP A 1 81 ? 27.817 -39.088 17.562 1.00 69.50 81 ASP A C 1
ATOM 652 O O . ASP A 1 81 ? 28.340 -38.246 18.293 1.00 69.50 81 ASP A O 1
ATOM 656 N N . ASP A 1 82 ? 27.416 -40.270 18.038 1.00 60.12 82 ASP A N 1
ATOM 657 C CA . ASP A 1 82 ? 27.363 -40.617 19.467 1.00 60.12 82 ASP A CA 1
ATOM 658 C C . ASP A 1 82 ? 28.726 -40.863 20.141 1.00 60.12 82 ASP A C 1
ATOM 660 O O . ASP A 1 82 ? 28.756 -41.165 21.333 1.00 60.12 82 ASP A O 1
ATOM 664 N N . ASN A 1 83 ? 29.842 -40.693 19.427 1.00 67.69 83 ASN A N 1
ATOM 665 C CA . ASN A 1 83 ? 31.192 -40.866 19.967 1.00 67.69 83 ASN A CA 1
ATOM 666 C C . ASN A 1 83 ? 31.806 -39.502 20.355 1.00 67.69 83 ASN A C 1
ATOM 668 O O . ASN A 1 83 ? 32.331 -38.805 19.479 1.00 67.69 83 ASN A O 1
ATOM 672 N N . PRO A 1 84 ? 31.755 -39.082 21.637 1.00 63.56 84 PRO A N 1
ATOM 673 C CA . PRO A 1 84 ? 32.448 -37.881 22.092 1.00 63.56 84 PRO A CA 1
ATOM 674 C C . PRO A 1 84 ? 33.960 -38.140 22.089 1.00 63.56 84 PRO A C 1
ATOM 676 O O . PRO A 1 84 ? 34.488 -38.786 22.984 1.00 63.56 84 PRO A O 1
ATOM 679 N N . ASN A 1 85 ? 34.658 -37.653 21.064 1.00 74.75 85 ASN A N 1
ATOM 680 C CA . ASN A 1 85 ? 36.089 -37.920 20.886 1.00 74.75 85 ASN A CA 1
ATOM 681 C C . ASN A 1 85 ? 36.969 -36.667 21.021 1.00 74.75 85 ASN A C 1
ATOM 683 O O . ASN A 1 85 ? 38.185 -36.771 20.865 1.00 74.75 85 ASN A O 1
ATOM 687 N N . ASN A 1 86 ? 36.394 -35.489 21.299 1.00 84.12 86 ASN A N 1
ATOM 688 C CA . ASN A 1 86 ? 37.148 -34.236 21.335 1.00 84.12 86 ASN A CA 1
ATOM 689 C C . ASN A 1 86 ? 37.175 -33.629 22.735 1.00 84.12 86 ASN A C 1
ATOM 691 O O . ASN A 1 86 ? 36.135 -33.467 23.369 1.00 84.12 86 ASN A O 1
ATOM 695 N N . ALA A 1 87 ? 38.366 -33.259 23.199 1.00 87.75 87 ALA A N 1
ATOM 696 C CA . ALA A 1 87 ? 38.564 -32.650 24.505 1.00 87.75 87 ALA A CA 1
ATOM 697 C C . ALA A 1 87 ? 38.578 -31.119 24.408 1.00 87.75 87 ALA A C 1
ATOM 699 O O . ALA A 1 87 ? 39.332 -30.556 23.616 1.00 87.75 87 ALA A O 1
ATOM 700 N N . ILE A 1 88 ? 37.789 -30.468 25.258 1.00 92.12 88 ILE A N 1
ATOM 701 C CA . ILE A 1 88 ? 37.862 -29.036 25.564 1.00 92.12 88 ILE A CA 1
ATOM 702 C C . ILE A 1 88 ? 38.188 -28.853 27.051 1.00 92.12 88 ILE A C 1
ATOM 704 O O . ILE A 1 88 ? 38.139 -29.814 27.827 1.00 92.12 88 ILE A O 1
ATOM 708 N N . THR A 1 89 ? 38.503 -27.627 27.459 1.00 92.19 89 THR A N 1
ATOM 709 C CA . THR A 1 89 ? 38.703 -27.284 28.872 1.00 92.19 89 THR A CA 1
ATOM 710 C C . THR A 1 89 ? 37.495 -26.504 29.379 1.00 92.19 89 THR A C 1
ATOM 712 O O . THR A 1 89 ? 37.186 -25.455 28.827 1.00 92.19 89 THR A O 1
ATOM 715 N N . VAL A 1 90 ? 36.828 -26.980 30.432 1.00 91.12 90 VAL A N 1
ATOM 716 C CA . VAL A 1 90 ? 35.721 -26.277 31.106 1.00 91.12 90 VAL A CA 1
ATOM 717 C C . VAL A 1 90 ? 36.090 -26.086 32.572 1.00 91.12 90 VAL A C 1
ATOM 719 O O . VAL A 1 90 ? 36.398 -27.065 33.252 1.00 91.12 90 VAL A O 1
ATOM 722 N N . ASP A 1 91 ? 36.114 -24.838 33.047 1.00 88.69 91 ASP A N 1
ATOM 723 C CA . ASP A 1 91 ? 36.534 -24.471 34.414 1.00 88.69 91 ASP A CA 1
ATOM 724 C C . ASP A 1 91 ? 37.882 -25.116 34.816 1.00 88.69 91 ASP A C 1
ATOM 726 O O . ASP A 1 91 ? 38.061 -25.653 35.910 1.00 88.69 91 ASP A O 1
ATOM 730 N N . GLY A 1 92 ? 38.838 -25.130 33.880 1.00 84.94 92 GLY A N 1
ATOM 731 C CA . GLY A 1 92 ? 40.176 -25.705 34.074 1.00 84.94 92 GLY A CA 1
ATOM 732 C C . GLY A 1 92 ? 40.258 -27.239 34.032 1.00 84.94 92 GLY A C 1
ATOM 733 O O . GLY A 1 92 ? 41.356 -27.783 34.163 1.00 84.94 92 GLY A O 1
ATOM 734 N N . CYS A 1 93 ? 39.142 -27.943 33.821 1.00 87.19 93 CYS A N 1
ATOM 735 C CA . CYS A 1 93 ? 39.075 -29.406 33.766 1.00 87.19 93 CYS A CA 1
ATOM 736 C C . CYS A 1 93 ? 38.819 -29.912 32.339 1.00 87.19 93 CYS A C 1
ATOM 738 O O . CYS A 1 93 ? 38.162 -29.248 31.538 1.00 87.19 93 CYS A O 1
ATOM 740 N N . LYS A 1 94 ? 39.288 -31.124 32.021 1.00 88.00 94 LYS A N 1
ATOM 741 C CA . LYS A 1 94 ? 39.015 -31.762 30.727 1.00 88.00 94 LYS A CA 1
ATOM 742 C C . LYS A 1 94 ? 37.529 -32.132 30.622 1.00 88.00 94 LYS A C 1
ATOM 744 O O . LYS A 1 94 ? 36.998 -32.814 31.499 1.00 88.00 94 LYS A O 1
ATOM 749 N N . PHE A 1 95 ? 36.888 -31.739 29.526 1.00 88.75 95 PHE A N 1
ATOM 750 C CA . PHE A 1 95 ? 35.500 -32.068 29.207 1.00 88.75 95 PHE A CA 1
ATOM 751 C C . PHE A 1 95 ? 35.401 -32.582 27.767 1.00 88.75 95 PHE A C 1
ATOM 753 O O . PHE A 1 95 ? 36.035 -32.037 26.865 1.00 88.75 95 PHE A O 1
ATOM 760 N N . GLU A 1 96 ? 34.631 -33.644 27.538 1.00 89.00 96 GLU A N 1
ATOM 761 C CA . GLU A 1 96 ? 34.504 -34.255 26.211 1.00 89.00 96 GLU A CA 1
ATOM 762 C C . GLU A 1 96 ? 33.247 -33.762 25.490 1.00 89.00 96 GLU A C 1
ATOM 764 O O . GLU A 1 96 ? 32.138 -33.839 26.019 1.00 89.00 96 GLU A O 1
ATOM 769 N N . VAL A 1 97 ? 33.426 -33.283 24.259 1.00 89.75 97 VAL A N 1
ATOM 770 C CA . VAL A 1 97 ? 32.352 -32.821 23.373 1.00 89.75 97 VAL A CA 1
ATOM 771 C C . VAL A 1 97 ? 32.384 -33.552 22.033 1.00 89.75 97 VAL A C 1
ATOM 773 O O . VAL A 1 97 ? 33.402 -34.088 21.582 1.00 89.75 97 VAL A O 1
ATOM 776 N N . ARG A 1 98 ? 31.231 -33.572 21.367 1.00 89.81 98 ARG A N 1
ATOM 777 C CA . ARG A 1 98 ? 31.083 -34.120 20.014 1.00 89.81 98 ARG A CA 1
ATOM 778 C C . ARG A 1 98 ? 31.658 -33.149 18.982 1.00 89.81 98 ARG A C 1
ATOM 780 O O . ARG A 1 98 ? 31.709 -31.944 19.224 1.00 89.81 98 ARG A O 1
ATOM 787 N N . SER A 1 99 ? 32.064 -33.663 17.821 1.00 88.50 99 SER A N 1
ATOM 788 C CA . SER A 1 99 ? 32.753 -32.863 16.794 1.00 88.50 99 SER A CA 1
ATOM 789 C C . SER A 1 99 ? 31.936 -31.662 16.318 1.00 88.50 99 SER A C 1
ATOM 791 O O . SER A 1 99 ? 32.487 -30.574 16.202 1.00 88.50 99 SER A O 1
ATOM 793 N N . ASN A 1 100 ? 30.618 -31.820 16.131 1.00 89.62 100 ASN A N 1
ATOM 794 C CA . ASN A 1 100 ? 29.783 -30.707 15.674 1.00 89.62 100 ASN A CA 1
ATOM 795 C C . ASN A 1 100 ? 29.723 -29.556 16.694 1.00 89.62 100 ASN A C 1
ATOM 797 O O . ASN A 1 100 ? 29.738 -28.393 16.301 1.00 89.62 100 ASN A O 1
ATOM 801 N N . LEU A 1 101 ? 29.707 -29.872 17.998 1.00 91.94 101 LEU A N 1
ATOM 802 C CA . LEU A 1 101 ? 29.756 -28.855 19.051 1.00 91.94 101 LEU A CA 1
ATOM 803 C C . LEU A 1 101 ? 31.134 -28.188 19.123 1.00 91.94 101 LEU A C 1
ATOM 805 O O . LEU A 1 101 ? 31.205 -26.979 19.310 1.00 91.94 101 LEU A O 1
ATOM 809 N N . LEU A 1 102 ? 32.226 -28.941 18.950 1.00 90.94 102 LEU A N 1
ATOM 810 C CA . LEU A 1 102 ? 33.566 -28.349 18.900 1.00 90.94 102 LEU A CA 1
ATOM 811 C C . LEU A 1 102 ? 33.681 -27.325 17.760 1.00 90.94 102 LEU A C 1
ATOM 813 O O . LEU A 1 102 ? 34.199 -26.229 17.973 1.00 90.94 102 LEU A O 1
ATOM 817 N N . ASP A 1 103 ? 33.191 -27.671 16.568 1.00 90.56 103 ASP A N 1
ATOM 818 C CA . ASP A 1 103 ? 33.195 -26.759 15.423 1.00 90.56 103 ASP A CA 1
ATOM 819 C C . ASP A 1 103 ? 32.303 -25.532 15.669 1.00 90.56 103 ASP A C 1
ATOM 821 O O . ASP A 1 103 ? 32.716 -24.415 15.355 1.00 90.56 103 ASP A O 1
ATOM 825 N N . ALA A 1 104 ? 31.131 -25.711 16.291 1.00 92.38 104 ALA A N 1
ATOM 826 C CA . ALA A 1 104 ? 30.268 -24.601 16.693 1.00 92.38 104 ALA A CA 1
ATOM 827 C C . ALA A 1 104 ? 30.981 -23.662 17.679 1.00 92.38 104 ALA A C 1
ATOM 829 O O . ALA A 1 104 ? 31.017 -22.459 17.459 1.00 92.38 104 ALA A O 1
ATOM 830 N N . LEU A 1 105 ? 31.616 -24.196 18.729 1.00 92.56 105 LEU A N 1
ATOM 831 C CA . LEU A 1 105 ? 32.350 -23.402 19.722 1.00 92.56 105 LEU A CA 1
ATOM 832 C C . LEU A 1 105 ? 33.496 -22.604 19.087 1.00 92.56 105 LEU A C 1
ATOM 834 O O . LEU A 1 105 ? 33.703 -21.443 19.433 1.00 92.56 105 LEU A O 1
ATOM 838 N N . ARG A 1 106 ? 34.219 -23.199 18.130 1.00 90.69 106 ARG A N 1
ATOM 839 C CA . ARG A 1 106 ? 35.251 -22.497 17.351 1.00 90.69 106 ARG A CA 1
ATOM 840 C C . ARG A 1 106 ? 34.658 -21.393 16.483 1.00 90.69 106 ARG A C 1
ATOM 842 O O . ARG A 1 106 ? 35.234 -20.312 16.414 1.00 90.69 106 ARG A O 1
ATOM 849 N N . PHE A 1 107 ? 33.520 -21.645 15.837 1.00 90.31 107 PHE A N 1
ATOM 850 C CA . PHE A 1 107 ? 32.809 -20.625 15.072 1.00 90.31 107 PHE A CA 1
ATOM 851 C C . PHE A 1 107 ? 32.379 -19.459 15.969 1.00 90.31 107 PHE A C 1
ATOM 853 O O . PHE A 1 107 ? 32.691 -18.316 15.649 1.00 90.31 107 PHE A O 1
ATOM 860 N N . LEU A 1 108 ? 31.751 -19.748 17.113 1.00 90.69 108 LEU A N 1
ATOM 861 C CA . LEU A 1 108 ? 31.309 -18.740 18.077 1.00 90.69 108 LEU A CA 1
ATOM 862 C C . LEU A 1 108 ? 32.486 -17.911 18.594 1.00 90.69 108 LEU A C 1
ATOM 864 O O . LEU A 1 108 ? 32.424 -16.691 18.527 1.00 90.69 108 LEU A O 1
ATOM 868 N N . ARG A 1 109 ? 33.604 -18.545 18.982 1.00 89.56 109 ARG A N 1
ATOM 869 C CA . ARG A 1 109 ? 34.824 -17.853 19.447 1.00 89.56 109 ARG A CA 1
ATOM 870 C C . ARG A 1 109 ? 35.330 -16.771 18.476 1.00 89.56 109 ARG A C 1
ATOM 872 O O . ARG A 1 109 ? 35.962 -15.825 18.925 1.00 89.56 109 ARG A O 1
ATOM 879 N N . ARG A 1 110 ? 35.066 -16.895 17.166 1.00 80.81 110 ARG A N 1
ATOM 880 C CA . ARG A 1 110 ? 35.479 -15.914 16.138 1.00 80.81 110 ARG A CA 1
ATOM 881 C C . ARG A 1 110 ? 34.567 -14.695 16.031 1.00 80.81 110 ARG A C 1
ATOM 883 O O . ARG A 1 110 ? 34.999 -13.672 15.516 1.00 80.81 110 ARG A O 1
ATOM 890 N N . GLN A 1 111 ? 33.306 -14.832 16.422 1.00 71.94 111 GLN A N 1
ATOM 891 C CA . GLN A 1 111 ? 32.238 -13.903 16.044 1.00 71.94 111 GLN A CA 1
ATOM 892 C C . GLN A 1 111 ? 31.811 -12.964 17.181 1.00 71.94 111 GLN A C 1
ATOM 894 O O . GLN A 1 111 ? 31.045 -12.040 16.926 1.00 71.94 111 GLN A O 1
ATOM 899 N N . VAL A 1 112 ? 32.279 -13.174 18.417 1.00 68.88 112 VAL A N 1
ATOM 900 C CA . VAL A 1 112 ? 31.799 -12.430 19.596 1.00 68.88 112 VAL A CA 1
ATOM 901 C C . VAL A 1 112 ? 32.889 -11.711 20.388 1.00 68.88 112 VAL A C 1
ATOM 903 O O . VAL A 1 112 ? 34.070 -12.049 20.335 1.00 68.88 112 VAL A O 1
ATOM 906 N N . SER A 1 113 ? 32.457 -10.704 21.151 1.00 65.25 113 SER A N 1
ATOM 907 C CA . SER A 1 113 ? 33.260 -9.972 22.129 1.00 65.25 113 SER A CA 1
ATOM 908 C C . SER A 1 113 ? 33.633 -10.837 23.344 1.00 65.25 113 SER A C 1
ATOM 910 O O . SER A 1 113 ? 32.981 -11.836 23.645 1.00 65.25 113 SER A O 1
ATOM 912 N N . GLN A 1 114 ? 34.677 -10.418 24.070 1.00 62.09 114 GLN A N 1
ATOM 913 C CA . GLN A 1 114 ? 35.323 -11.146 25.180 1.00 62.09 114 GLN A CA 1
ATOM 914 C C . GLN A 1 114 ? 34.397 -11.526 26.363 1.00 62.09 114 GLN A C 1
ATOM 916 O O . GLN A 1 114 ? 34.798 -12.335 27.193 1.00 62.09 114 GLN A O 1
ATOM 921 N N . ASP A 1 115 ? 33.164 -11.002 26.420 1.00 68.88 115 ASP A N 1
ATOM 922 C CA . ASP A 1 115 ? 32.213 -11.179 27.532 1.00 68.88 115 ASP A CA 1
ATOM 923 C C . ASP A 1 115 ? 30.871 -11.827 27.124 1.00 68.88 115 ASP A C 1
ATOM 925 O O . ASP A 1 115 ? 29.919 -11.842 27.911 1.00 68.88 115 ASP A O 1
ATOM 929 N N . ALA A 1 116 ? 30.751 -12.353 25.901 1.00 84.88 116 ALA A N 1
ATOM 930 C CA . ALA A 1 116 ? 29.507 -12.972 25.448 1.00 84.88 116 ALA A CA 1
ATOM 931 C C . ALA A 1 116 ? 29.174 -14.253 26.238 1.00 84.88 116 ALA A C 1
ATOM 933 O O . ALA A 1 116 ? 30.019 -15.128 26.451 1.00 84.88 116 ALA A O 1
ATOM 934 N N . LEU A 1 117 ? 27.910 -14.366 26.652 1.00 93.06 117 LEU A N 1
ATOM 935 C CA . LEU A 1 117 ? 27.371 -15.542 27.328 1.00 93.06 117 LEU A CA 1
ATOM 936 C C . LEU A 1 117 ? 26.528 -16.360 26.356 1.00 93.06 117 LEU A C 1
ATOM 938 O O . LEU A 1 117 ? 25.635 -15.828 25.700 1.00 93.06 117 LEU A O 1
ATOM 942 N N . PHE A 1 118 ? 26.763 -17.668 26.337 1.00 94.00 118 PHE A N 1
ATOM 943 C CA . PHE A 1 118 ? 25.998 -18.608 25.531 1.00 94.00 118 PHE A CA 1
ATOM 944 C C . PHE A 1 118 ? 25.226 -19.588 26.400 1.00 94.00 118 PHE A C 1
ATOM 946 O O . PHE A 1 118 ? 25.717 -20.056 27.428 1.00 94.00 118 PHE A O 1
ATOM 953 N N . TRP A 1 119 ? 24.036 -19.971 25.961 1.00 95.06 119 TRP A N 1
ATOM 954 C CA . TRP A 1 119 ? 23.361 -21.147 26.479 1.00 95.06 119 TRP A CA 1
ATOM 955 C C . TRP A 1 119 ? 23.510 -22.307 25.494 1.00 95.06 119 TRP A C 1
ATOM 957 O O . TRP A 1 119 ? 23.080 -22.228 24.344 1.00 95.06 119 TRP A O 1
ATOM 967 N N . ILE A 1 120 ? 24.156 -23.380 25.954 1.00 94.75 120 ILE A N 1
ATOM 968 C CA . ILE A 1 120 ? 24.451 -24.584 25.173 1.00 94.75 120 ILE A CA 1
ATOM 969 C C . ILE A 1 120 ? 24.027 -25.782 26.017 1.00 94.75 120 ILE A C 1
ATOM 971 O O . ILE A 1 120 ? 24.683 -26.100 27.007 1.00 94.75 120 ILE A O 1
ATOM 975 N N . ASP A 1 121 ? 22.948 -26.458 25.635 1.00 89.69 121 ASP A N 1
ATOM 976 C CA . ASP A 1 121 ? 22.319 -27.554 26.387 1.00 89.69 121 ASP A CA 1
ATOM 977 C C . ASP A 1 121 ? 23.300 -28.628 26.907 1.00 89.69 121 ASP A C 1
ATOM 979 O O . ASP A 1 121 ? 23.222 -29.054 28.061 1.00 89.69 121 ASP A O 1
ATOM 983 N N . ALA A 1 122 ? 24.263 -29.039 26.081 1.00 89.06 122 ALA A N 1
ATOM 984 C CA . ALA A 1 122 ? 25.246 -30.072 26.386 1.00 89.06 122 ALA A CA 1
ATOM 985 C C . ALA A 1 122 ? 26.286 -29.642 27.433 1.00 89.06 122 ALA A C 1
ATOM 987 O O . ALA A 1 122 ? 26.899 -30.505 28.062 1.00 89.06 122 ALA A O 1
ATOM 988 N N . LEU A 1 123 ? 26.485 -28.333 27.622 1.00 92.19 123 LEU A N 1
ATOM 989 C CA . LEU A 1 123 ? 27.407 -27.772 28.611 1.00 92.19 123 LEU A CA 1
ATOM 990 C C . LEU A 1 123 ? 26.659 -27.231 29.830 1.00 92.19 123 LEU A C 1
ATOM 992 O O . LEU A 1 123 ? 27.103 -27.443 30.955 1.00 92.19 123 LEU A O 1
ATOM 996 N N . CYS A 1 124 ? 25.520 -26.571 29.626 1.00 93.88 124 CYS A N 1
ATOM 997 C CA . CYS A 1 124 ? 24.774 -25.892 30.678 1.00 93.88 124 CYS A CA 1
ATOM 998 C C . CYS A 1 124 ? 23.970 -26.845 31.570 1.00 93.88 124 CYS A C 1
ATOM 1000 O O . CYS A 1 124 ? 23.779 -26.541 32.752 1.00 93.88 124 CYS A O 1
ATOM 1002 N N . ILE A 1 125 ? 23.526 -27.989 31.035 1.00 89.81 125 ILE A N 1
ATOM 1003 C CA . ILE A 1 125 ? 22.708 -28.976 31.751 1.00 89.81 125 ILE A CA 1
ATOM 1004 C C . ILE A 1 125 ? 23.574 -30.164 32.173 1.00 89.81 125 ILE A C 1
ATOM 1006 O O . ILE A 1 125 ? 24.224 -30.805 31.346 1.00 89.81 125 ILE A O 1
ATOM 1010 N N . ASN A 1 126 ? 23.511 -30.542 33.449 1.00 90.06 126 ASN A N 1
ATOM 1011 C CA . ASN A 1 126 ? 24.077 -31.800 33.912 1.00 90.06 126 ASN A CA 1
ATOM 1012 C C . ASN A 1 126 ? 23.219 -32.976 33.422 1.00 90.06 126 ASN A C 1
ATOM 1014 O O . ASN A 1 126 ? 22.304 -33.440 34.100 1.00 90.06 126 ASN A O 1
ATOM 1018 N N . GLN A 1 127 ? 23.549 -33.496 32.241 1.00 83.62 127 GLN A N 1
ATOM 1019 C CA . GLN A 1 127 ? 22.801 -34.572 31.577 1.00 83.62 127 GLN A CA 1
ATOM 1020 C C . GLN A 1 127 ? 22.718 -35.880 32.392 1.00 83.62 127 GLN A C 1
ATOM 1022 O O . GLN A 1 127 ? 21.882 -36.737 32.094 1.00 83.62 127 GLN A O 1
ATOM 1027 N N . LYS A 1 128 ? 23.579 -36.057 33.407 1.00 85.31 128 LYS A N 1
ATOM 1028 C CA . LYS A 1 128 ? 23.610 -37.239 34.287 1.00 85.31 128 LYS A CA 1
ATOM 1029 C C . LYS A 1 128 ? 22.708 -37.106 35.519 1.00 85.31 128 LYS A C 1
ATOM 1031 O O . LYS A 1 128 ? 22.444 -38.115 36.168 1.00 85.31 128 LYS A O 1
ATOM 1036 N N . ASP A 1 129 ? 22.241 -35.900 35.836 1.00 86.19 129 ASP A N 1
ATOM 1037 C CA . ASP A 1 129 ? 21.303 -35.640 36.927 1.00 86.19 129 ASP A CA 1
ATOM 1038 C C . ASP A 1 129 ? 19.885 -35.527 36.356 1.00 86.19 129 ASP A C 1
ATOM 1040 O O . ASP A 1 129 ? 19.538 -34.565 35.672 1.00 86.19 129 ASP A O 1
ATOM 1044 N N . ALA A 1 130 ? 19.062 -36.545 36.609 1.00 81.31 130 ALA A N 1
ATOM 1045 C CA . ALA A 1 130 ? 17.709 -36.608 36.067 1.00 81.31 130 ALA A CA 1
ATOM 1046 C C . ALA A 1 130 ? 16.791 -35.506 36.624 1.00 81.31 130 ALA A C 1
ATOM 1048 O O . ALA A 1 130 ? 15.919 -35.030 35.896 1.00 81.31 130 ALA A O 1
ATOM 1049 N N . ASP A 1 131 ? 16.973 -35.092 37.880 1.00 82.75 131 ASP A N 1
ATOM 1050 C CA . ASP A 1 131 ? 16.130 -34.068 38.499 1.00 82.75 131 ASP A CA 1
ATOM 1051 C C . ASP A 1 131 ? 16.514 -32.674 37.982 1.00 82.75 131 ASP A C 1
ATOM 1053 O O . ASP A 1 131 ? 15.628 -31.881 37.644 1.00 82.75 131 ASP A O 1
ATOM 1057 N N . GLU A 1 132 ? 17.815 -32.397 37.830 1.00 87.00 132 GLU A N 1
ATOM 1058 C CA . GLU A 1 132 ? 18.297 -31.179 37.169 1.00 87.00 132 GLU A CA 1
ATOM 1059 C C . GLU A 1 132 ? 17.840 -31.137 35.706 1.00 87.00 132 GLU A C 1
ATOM 1061 O O . GLU A 1 132 ? 17.216 -30.160 35.288 1.00 87.00 132 GLU A O 1
ATOM 1066 N N . ARG A 1 133 ? 18.069 -32.214 34.943 1.00 84.94 133 ARG A N 1
ATOM 1067 C CA . ARG A 1 133 ? 17.675 -32.316 33.532 1.00 84.94 133 ARG A CA 1
ATOM 1068 C C . ARG A 1 133 ? 16.176 -32.082 33.350 1.00 84.94 133 ARG A C 1
ATOM 1070 O O . ARG A 1 133 ? 15.788 -31.269 32.519 1.00 84.94 133 ARG A O 1
ATOM 1077 N N . ASN A 1 134 ? 15.327 -32.728 34.150 1.00 82.75 134 ASN A N 1
ATOM 1078 C CA . ASN A 1 134 ? 13.874 -32.532 34.092 1.00 82.75 134 ASN A CA 1
ATOM 1079 C C . ASN A 1 134 ? 13.453 -31.096 34.443 1.00 82.75 134 ASN A C 1
ATOM 1081 O O . ASN A 1 134 ? 12.428 -30.612 33.958 1.00 82.75 134 ASN A O 1
ATOM 1085 N N . ARG A 1 135 ? 14.194 -30.407 35.319 1.00 83.81 135 ARG A N 1
ATOM 1086 C CA . ARG A 1 135 ? 13.934 -28.998 35.638 1.00 83.81 135 ARG A CA 1
ATOM 1087 C C . ARG A 1 135 ? 14.354 -28.087 34.486 1.00 83.81 135 ARG A C 1
ATOM 1089 O O . ARG A 1 135 ? 13.536 -27.296 34.039 1.00 83.81 135 ARG A O 1
ATOM 1096 N N . GLN A 1 136 ? 15.569 -28.245 33.968 1.00 85.50 136 GLN A N 1
ATOM 1097 C CA . GLN A 1 136 ? 16.096 -27.422 32.875 1.00 85.50 136 GLN A CA 1
ATOM 1098 C C . GLN A 1 136 ? 15.297 -27.608 31.576 1.00 85.50 136 GLN A C 1
ATOM 1100 O O . GLN A 1 136 ? 14.966 -26.624 30.925 1.00 85.50 136 GLN A O 1
ATOM 1105 N N . LEU A 1 137 ? 14.878 -28.837 31.245 1.00 82.88 137 LEU A N 1
ATOM 1106 C CA . LEU A 1 137 ? 14.026 -29.098 30.076 1.00 82.88 137 LEU A CA 1
ATOM 1107 C C . LEU A 1 137 ? 12.646 -28.429 30.183 1.00 82.88 137 LEU A C 1
ATOM 1109 O O . LEU A 1 137 ? 12.114 -27.971 29.178 1.00 82.88 137 LEU A O 1
ATOM 1113 N N . ARG A 1 138 ? 12.080 -28.305 31.393 1.00 80.19 138 ARG A N 1
ATOM 1114 C CA . ARG A 1 138 ? 10.845 -27.528 31.620 1.00 80.19 138 ARG A CA 1
ATOM 1115 C C . ARG A 1 138 ? 11.043 -26.022 31.434 1.00 80.19 138 ARG A C 1
ATOM 1117 O O . ARG A 1 138 ? 10.081 -25.324 31.144 1.00 80.19 138 ARG A O 1
ATOM 1124 N N . MET A 1 139 ? 12.267 -25.528 31.603 1.00 82.44 139 MET A N 1
ATOM 1125 C CA . MET A 1 139 ? 12.622 -24.114 31.453 1.00 82.44 139 MET A CA 1
ATOM 1126 C C . MET A 1 139 ? 13.098 -23.773 30.036 1.00 82.44 139 MET A C 1
ATOM 1128 O O . MET A 1 139 ? 13.294 -22.601 29.734 1.00 82.44 139 MET A O 1
ATOM 1132 N N . MET A 1 140 ? 13.282 -24.768 29.163 1.00 83.31 140 MET A N 1
ATOM 1133 C CA . MET A 1 140 ? 13.930 -24.593 27.861 1.00 83.31 140 MET A CA 1
ATOM 1134 C C . MET A 1 140 ? 13.195 -23.597 26.959 1.00 83.31 140 MET A C 1
ATOM 1136 O O . MET A 1 140 ? 13.840 -22.737 26.369 1.00 83.31 140 MET A O 1
ATOM 1140 N N . GLY A 1 141 ? 11.857 -23.624 26.941 1.00 77.62 141 GLY A N 1
ATOM 1141 C CA . GLY A 1 141 ? 11.068 -22.623 26.213 1.00 77.62 141 GLY A CA 1
ATOM 1142 C C . GLY A 1 141 ? 11.353 -21.191 26.682 1.00 77.62 141 GLY A C 1
ATOM 1143 O O . GLY A 1 141 ? 11.590 -20.309 25.867 1.00 77.62 141 GLY A O 1
ATOM 1144 N N . GLN A 1 142 ? 11.448 -20.978 27.999 1.00 81.12 142 GLN A N 1
ATOM 1145 C CA . GLN A 1 142 ? 11.788 -19.675 28.586 1.00 81.12 142 GLN A CA 1
ATOM 1146 C C . GLN A 1 142 ? 13.251 -19.277 28.351 1.00 81.12 142 GLN A C 1
ATOM 1148 O O . GLN A 1 142 ? 13.557 -18.092 28.277 1.00 81.12 142 GLN A O 1
ATOM 1153 N N . ILE A 1 143 ? 14.159 -20.247 28.234 1.00 88.38 143 ILE A N 1
ATOM 1154 C CA . ILE A 1 143 ? 15.568 -19.997 27.918 1.00 88.38 143 ILE A CA 1
ATOM 1155 C C . ILE A 1 143 ? 15.709 -19.460 26.493 1.00 88.38 143 ILE A C 1
ATOM 1157 O O . ILE A 1 143 ? 16.330 -18.418 26.309 1.00 88.38 143 ILE A O 1
ATOM 1161 N N . TYR A 1 144 ? 15.113 -20.128 25.503 1.00 87.44 144 TYR A N 1
ATOM 1162 C CA . TYR A 1 144 ? 15.170 -19.669 24.112 1.00 87.44 144 TYR A CA 1
ATOM 1163 C C . TYR A 1 144 ? 14.384 -18.368 23.906 1.00 87.44 144 TYR A C 1
ATOM 1165 O O . TYR A 1 144 ? 14.887 -17.465 23.243 1.00 87.44 144 TYR A O 1
ATOM 1173 N N . PHE A 1 145 ? 13.224 -18.210 24.555 1.00 82.19 145 PHE A N 1
ATOM 1174 C CA . PHE A 1 145 ? 12.461 -16.955 24.538 1.00 82.19 145 PHE A CA 1
ATOM 1175 C C . PHE A 1 145 ? 13.269 -15.759 25.064 1.00 82.19 145 PHE A C 1
ATOM 1177 O O . PHE A 1 145 ? 13.229 -14.680 24.488 1.00 82.19 145 PHE A O 1
ATOM 1184 N N . ARG A 1 146 ? 14.047 -15.943 26.139 1.00 85.88 146 ARG A N 1
ATOM 1185 C CA . ARG A 1 146 ? 14.820 -14.859 26.779 1.00 85.88 146 ARG A CA 1
ATOM 1186 C C . ARG A 1 146 ? 16.210 -14.634 26.188 1.00 85.88 146 ARG A C 1
ATOM 1188 O O . ARG A 1 146 ? 16.904 -13.726 26.647 1.00 85.88 146 ARG A O 1
ATOM 1195 N N . ALA A 1 147 ? 16.645 -15.461 25.242 1.00 89.06 147 ALA A N 1
ATOM 1196 C CA . ALA A 1 147 ? 17.900 -15.231 24.541 1.00 89.06 147 ALA A CA 1
ATOM 1197 C C . ALA A 1 147 ? 17.815 -13.911 23.752 1.00 89.06 147 ALA A C 1
ATOM 1199 O O . ALA A 1 147 ? 16.758 -13.555 23.244 1.00 89.06 147 ALA A O 1
ATOM 1200 N N . SER A 1 148 ? 18.915 -13.173 23.619 1.00 88.75 148 SER A N 1
ATOM 1201 C CA . SER A 1 148 ? 18.936 -11.992 22.745 1.00 88.75 148 SER A CA 1
ATOM 1202 C C . SER A 1 148 ? 18.921 -12.359 21.263 1.00 88.75 148 SER A C 1
ATOM 1204 O O . SER A 1 148 ? 18.570 -11.528 20.438 1.00 88.75 148 SER A O 1
ATOM 1206 N N . GLN A 1 149 ? 19.354 -13.578 20.938 1.00 90.19 149 GLN A N 1
ATOM 1207 C CA . GLN A 1 149 ? 19.345 -14.153 19.600 1.00 90.19 149 GLN A CA 1
ATOM 1208 C C . GLN A 1 149 ? 19.489 -15.678 19.709 1.00 90.19 149 GLN A C 1
ATOM 1210 O O . GLN A 1 149 ? 20.194 -16.185 20.593 1.00 90.19 149 GLN A O 1
ATOM 1215 N N . VAL A 1 150 ? 18.857 -16.411 18.793 1.00 93.38 150 VAL A N 1
ATOM 1216 C CA . VAL A 1 150 ? 19.066 -17.854 18.613 1.00 93.38 150 VAL A CA 1
ATOM 1217 C C . VAL A 1 150 ? 20.015 -18.103 17.444 1.00 93.38 150 VAL A C 1
ATOM 1219 O O . VAL A 1 150 ? 19.764 -17.691 16.311 1.00 93.38 150 VAL A O 1
ATOM 1222 N N . ILE A 1 151 ? 21.108 -18.813 17.718 1.00 93.75 151 ILE A N 1
ATOM 1223 C CA . ILE A 1 151 ? 22.127 -19.174 16.732 1.00 93.75 151 ILE A CA 1
ATOM 1224 C C . ILE A 1 151 ? 21.833 -20.577 16.212 1.00 93.75 151 ILE A C 1
ATOM 1226 O O . ILE A 1 151 ? 21.994 -21.563 16.931 1.00 93.75 151 ILE A O 1
ATOM 1230 N N . VAL A 1 152 ? 21.445 -20.680 14.948 1.00 94.50 152 VAL A N 1
ATOM 1231 C CA . VAL A 1 152 ? 21.213 -21.947 14.252 1.00 94.50 152 VAL A CA 1
ATOM 1232 C C . VAL A 1 152 ? 22.520 -22.413 13.617 1.00 94.50 152 VAL A C 1
ATOM 1234 O O . VAL A 1 152 ? 22.995 -21.805 12.666 1.00 94.50 152 VAL A O 1
ATOM 1237 N N . TRP A 1 153 ? 23.119 -23.494 14.116 1.00 94.50 153 TRP A N 1
ATOM 1238 C CA . TRP A 1 153 ? 24.370 -24.045 13.582 1.00 94.50 153 TRP A CA 1
ATOM 1239 C C . TRP A 1 153 ? 24.130 -25.305 12.741 1.00 94.50 153 TRP A C 1
ATOM 1241 O O . TRP A 1 153 ? 23.846 -26.383 13.273 1.00 94.50 153 TRP A O 1
ATOM 1251 N N . LEU A 1 154 ? 24.314 -25.183 11.421 1.00 92.06 154 LEU A N 1
ATOM 1252 C CA . LEU A 1 154 ? 24.112 -26.279 10.456 1.00 92.06 154 LEU A CA 1
ATOM 1253 C C . LEU A 1 154 ? 25.369 -27.142 10.242 1.00 92.06 154 LEU A C 1
ATOM 1255 O O . LEU A 1 154 ? 25.300 -28.253 9.706 1.00 92.06 154 LEU A O 1
ATOM 1259 N N . GLY A 1 155 ? 26.529 -26.657 10.686 1.00 90.25 155 GLY A N 1
ATOM 1260 C CA . GLY A 1 155 ? 27.780 -27.413 10.690 1.00 90.25 155 GLY A CA 1
ATOM 1261 C C . GLY A 1 155 ? 28.873 -26.854 9.782 1.00 90.25 155 GLY A C 1
ATOM 1262 O O . GLY A 1 155 ? 28.632 -26.158 8.795 1.00 90.25 155 GLY A O 1
ATOM 1263 N N . ARG A 1 156 ? 30.116 -27.245 10.085 1.00 89.50 156 ARG A N 1
ATOM 1264 C CA . ARG A 1 156 ? 31.318 -26.840 9.338 1.00 89.50 156 ARG A CA 1
ATOM 1265 C C . ARG A 1 156 ? 31.418 -27.467 7.946 1.00 89.50 156 ARG A C 1
ATOM 1267 O O . ARG A 1 156 ? 32.099 -26.929 7.086 1.00 89.50 156 ARG A O 1
ATOM 1274 N N . LYS A 1 157 ? 30.699 -28.568 7.692 1.00 90.19 157 LYS A N 1
ATOM 1275 C CA . LYS A 1 157 ? 30.707 -29.339 6.427 1.00 90.19 157 LYS A CA 1
ATOM 1276 C C . LYS A 1 157 ? 30.436 -28.512 5.159 1.00 90.19 157 LYS A C 1
ATOM 1278 O O . LYS A 1 157 ? 30.718 -28.991 4.060 1.00 90.19 157 LYS A O 1
ATOM 1283 N N . TYR A 1 158 ? 29.882 -27.311 5.310 1.00 92.25 158 TYR A N 1
ATOM 1284 C CA . TYR A 1 158 ? 29.606 -26.368 4.231 1.00 92.25 158 TYR A CA 1
ATOM 1285 C C . TYR A 1 158 ? 30.812 -25.502 3.830 1.00 92.25 158 TYR A C 1
ATOM 1287 O O . TYR A 1 158 ? 30.791 -24.946 2.734 1.00 92.25 158 TYR A O 1
ATOM 1295 N N . SER A 1 159 ? 31.891 -25.461 4.631 1.00 89.06 159 SER A N 1
ATOM 1296 C CA . SER A 1 159 ? 33.101 -24.678 4.315 1.00 89.06 159 SER A CA 1
ATOM 1297 C C . SER A 1 159 ? 33.738 -25.091 2.997 1.00 89.06 159 SER A C 1
ATOM 1299 O O . SER A 1 159 ? 34.179 -24.242 2.244 1.00 89.06 159 SER A O 1
ATOM 1301 N N . LYS A 1 160 ? 33.665 -26.374 2.632 1.00 89.94 160 LYS A N 1
ATOM 1302 C CA . LYS A 1 160 ? 34.165 -26.873 1.342 1.00 89.94 160 LYS A CA 1
ATOM 1303 C C . LYS A 1 160 ? 33.557 -26.167 0.122 1.00 89.94 160 LYS A C 1
ATOM 1305 O O . LYS A 1 160 ? 34.214 -26.076 -0.910 1.00 89.94 160 LYS A O 1
ATOM 1310 N N . PHE A 1 161 ? 32.301 -25.712 0.205 1.00 89.62 161 PHE A N 1
ATOM 1311 C CA . PHE A 1 161 ? 31.656 -24.968 -0.882 1.00 89.62 161 PHE A CA 1
ATOM 1312 C C . PHE A 1 161 ? 32.197 -23.539 -0.932 1.00 89.62 161 PHE A C 1
ATOM 1314 O O . PHE A 1 161 ? 32.543 -23.067 -2.006 1.00 89.62 161 PHE A O 1
ATOM 1321 N N . GLN A 1 162 ? 32.362 -22.908 0.234 1.00 87.50 162 GLN A N 1
ATOM 1322 C CA . GLN A 1 162 ? 32.965 -21.579 0.382 1.00 87.50 162 GLN A CA 1
ATOM 1323 C C . GLN A 1 162 ? 34.423 -21.578 -0.108 1.00 87.50 162 GLN A C 1
ATOM 1325 O O . GLN A 1 162 ? 34.771 -20.795 -0.979 1.00 87.50 162 GLN A O 1
ATOM 1330 N N . GLU A 1 163 ? 35.232 -22.550 0.320 1.00 88.19 163 GLU A N 1
ATOM 1331 C CA . GLU A 1 163 ? 36.605 -22.779 -0.154 1.00 88.19 163 GLU A CA 1
ATOM 1332 C C . GLU A 1 163 ? 36.655 -23.045 -1.671 1.00 88.19 163 GLU A C 1
ATOM 1334 O O . GLU A 1 163 ? 37.599 -22.650 -2.355 1.00 88.19 163 GLU A O 1
ATOM 1339 N N . THR A 1 164 ? 35.635 -23.712 -2.232 1.00 88.56 164 THR A N 1
ATOM 1340 C CA . THR A 1 164 ? 35.535 -23.930 -3.684 1.00 88.56 164 THR A CA 1
ATOM 1341 C C . THR A 1 164 ? 35.244 -22.628 -4.423 1.00 88.56 164 THR A C 1
ATOM 1343 O O . THR A 1 164 ? 35.873 -22.388 -5.450 1.00 88.56 164 THR A O 1
ATOM 1346 N N . ILE A 1 165 ? 34.342 -21.792 -3.904 1.00 86.19 165 ILE A N 1
ATOM 1347 C CA . ILE A 1 165 ? 34.049 -20.461 -4.451 1.00 86.19 165 ILE A CA 1
ATOM 1348 C C . ILE A 1 165 ? 35.303 -19.588 -4.379 1.00 86.19 165 ILE A C 1
ATOM 1350 O O . ILE A 1 165 ? 35.716 -19.047 -5.397 1.00 86.19 165 ILE A O 1
ATOM 1354 N N . GLU A 1 166 ? 35.973 -19.528 -3.226 1.00 85.50 166 GLU A N 1
ATOM 1355 C CA . GLU A 1 166 ? 37.227 -18.787 -3.046 1.00 85.50 166 GLU A CA 1
ATOM 1356 C C . GLU A 1 166 ? 38.313 -19.251 -4.021 1.00 85.50 166 GLU A C 1
ATOM 1358 O O . GLU A 1 166 ? 38.992 -18.423 -4.624 1.00 85.50 166 GLU A O 1
ATOM 1363 N N . ARG A 1 167 ? 38.452 -20.565 -4.242 1.00 85.75 167 ARG A N 1
ATOM 1364 C CA . ARG A 1 167 ? 39.397 -21.109 -5.225 1.00 85.75 167 ARG A CA 1
ATOM 1365 C C . ARG A 1 167 ? 39.029 -20.724 -6.657 1.00 85.75 167 ARG A C 1
ATOM 1367 O O . ARG A 1 167 ? 39.926 -20.359 -7.406 1.00 85.75 167 ARG A O 1
ATOM 1374 N N . ILE A 1 168 ? 37.752 -20.798 -7.039 1.00 84.50 168 ILE A N 1
ATOM 1375 C CA . ILE A 1 168 ? 37.294 -20.369 -8.373 1.00 84.50 168 ILE A CA 1
ATOM 1376 C C . ILE A 1 168 ? 37.573 -18.874 -8.569 1.00 84.50 168 ILE A C 1
ATOM 1378 O O . ILE A 1 168 ? 38.048 -18.482 -9.629 1.00 84.50 168 ILE A O 1
ATOM 1382 N N . SER A 1 169 ? 37.351 -18.065 -7.534 1.00 81.06 169 SER A N 1
ATOM 1383 C CA . SER A 1 169 ? 37.634 -16.627 -7.538 1.00 81.06 169 SER A CA 1
ATOM 1384 C C . SER A 1 169 ? 39.134 -16.303 -7.559 1.00 81.06 169 SER A C 1
ATOM 1386 O O . SER A 1 169 ? 39.526 -15.265 -8.085 1.00 81.06 169 SER A O 1
ATOM 1388 N N . ALA A 1 170 ? 39.980 -17.167 -6.987 1.00 77.38 170 ALA A N 1
ATOM 1389 C CA . ALA A 1 170 ? 41.434 -16.990 -6.923 1.00 77.38 170 ALA A CA 1
ATOM 1390 C C . ALA A 1 170 ? 42.190 -17.588 -8.125 1.00 77.38 170 ALA A C 1
ATOM 1392 O O . ALA A 1 170 ? 43.358 -17.255 -8.350 1.00 77.38 170 ALA A O 1
ATOM 1393 N N . GLU A 1 171 ? 41.566 -18.484 -8.892 1.00 75.62 171 GLU A N 1
ATOM 1394 C CA . GLU A 1 171 ? 42.140 -19.034 -10.117 1.00 75.62 171 GLU A CA 1
ATOM 1395 C C . GLU A 1 171 ? 42.271 -17.927 -11.173 1.00 75.62 171 GLU A C 1
ATOM 1397 O O . GLU A 1 171 ? 41.286 -17.391 -11.674 1.00 75.62 171 GLU A O 1
ATOM 1402 N N . SER A 1 172 ? 43.513 -17.586 -11.540 1.00 57.09 172 SER A N 1
ATOM 1403 C CA . SER A 1 172 ? 43.755 -16.724 -12.699 1.00 57.09 172 SER A CA 1
ATOM 1404 C C . SER A 1 172 ? 43.236 -17.431 -13.955 1.00 57.09 172 SER A C 1
ATOM 1406 O O . SER A 1 172 ? 43.607 -18.588 -14.187 1.00 57.09 172 SER A O 1
ATOM 1408 N N . PRO A 1 173 ? 42.405 -16.776 -14.778 1.00 59.56 173 PRO A N 1
ATOM 1409 C CA . PRO A 1 173 ? 41.853 -17.409 -15.959 1.00 59.56 173 PRO A CA 1
ATOM 1410 C C . PRO A 1 173 ? 42.953 -17.895 -16.894 1.00 59.56 173 PRO A C 1
ATOM 1412 O O . PRO A 1 173 ? 43.834 -17.133 -17.291 1.00 59.56 173 PRO A O 1
ATOM 1415 N N . THR A 1 174 ? 42.904 -19.169 -17.271 1.00 55.84 174 THR A N 1
ATOM 1416 C CA . THR A 1 174 ? 43.710 -19.658 -18.388 1.00 55.84 174 THR A CA 1
ATOM 1417 C C . THR A 1 174 ? 42.975 -19.286 -19.668 1.00 55.84 174 THR A C 1
ATOM 1419 O O . THR A 1 174 ? 41.901 -19.813 -19.952 1.00 55.84 174 THR A O 1
ATOM 1422 N N . ALA A 1 175 ? 43.518 -18.308 -20.391 1.00 55.06 175 ALA A N 1
ATOM 1423 C CA . ALA A 1 175 ? 43.009 -17.921 -21.696 1.00 55.06 175 ALA A CA 1
ATOM 1424 C C . ALA A 1 175 ? 43.341 -19.021 -22.711 1.00 55.06 175 ALA A C 1
ATOM 1426 O O . ALA A 1 175 ? 44.494 -19.441 -22.827 1.00 55.06 175 ALA A O 1
ATOM 1427 N N . ASN A 1 176 ? 42.334 -19.473 -23.452 1.00 58.41 176 ASN A N 1
ATOM 1428 C CA . ASN A 1 176 ? 42.573 -20.015 -24.784 1.00 58.41 176 ASN A CA 1
ATOM 1429 C C . ASN A 1 176 ? 42.757 -18.832 -25.747 1.00 58.41 176 ASN A C 1
ATOM 1431 O O . ASN A 1 176 ? 42.210 -17.760 -25.493 1.00 58.41 176 ASN A O 1
ATOM 1435 N N . ASP A 1 177 ? 43.465 -19.028 -26.863 1.00 53.28 177 ASP A N 1
ATOM 1436 C CA . ASP A 1 177 ? 43.796 -17.968 -27.839 1.00 53.28 177 ASP A CA 1
ATOM 1437 C C . ASP A 1 177 ? 42.564 -17.262 -28.477 1.00 53.28 177 ASP A C 1
ATOM 1439 O O . ASP A 1 177 ? 42.731 -16.320 -29.250 1.00 53.28 177 ASP A O 1
ATOM 1443 N N . GLU A 1 178 ? 41.336 -17.690 -28.154 1.00 58.06 178 GLU A N 1
ATOM 1444 C CA . GLU A 1 178 ? 40.065 -17.212 -28.721 1.00 58.06 178 GLU A CA 1
ATOM 1445 C C . GLU A 1 178 ? 39.061 -16.625 -27.691 1.00 58.06 178 GLU A C 1
ATOM 1447 O O . GLU A 1 178 ? 38.015 -16.140 -28.112 1.00 58.06 178 GLU A O 1
ATOM 1452 N N . GLU A 1 179 ? 39.327 -16.637 -26.372 1.00 65.25 179 GLU A N 1
ATOM 1453 C CA . GLU A 1 179 ? 38.376 -16.133 -25.347 1.00 65.25 179 GLU A CA 1
ATOM 1454 C C . GLU A 1 179 ? 38.648 -14.666 -24.952 1.00 65.25 179 GLU A C 1
ATOM 1456 O O . GLU A 1 179 ? 39.793 -14.285 -24.701 1.00 65.25 179 GLU A O 1
ATOM 1461 N N . THR A 1 180 ? 37.597 -13.840 -24.847 1.00 70.75 180 THR A N 1
ATOM 1462 C CA . THR A 1 180 ? 37.706 -12.460 -24.336 1.00 70.75 180 THR A CA 1
ATOM 1463 C C . THR A 1 180 ? 37.735 -12.422 -22.799 1.00 70.75 180 THR A C 1
ATOM 1465 O O . THR A 1 180 ? 37.301 -13.359 -22.127 1.00 70.75 180 THR A O 1
ATOM 1468 N N . GLU A 1 181 ? 38.206 -11.316 -22.204 1.00 65.06 181 GLU A N 1
ATOM 1469 C CA . GLU A 1 181 ? 38.159 -11.107 -20.740 1.00 65.06 181 GLU A CA 1
ATOM 1470 C C . GLU A 1 181 ? 36.727 -11.203 -20.177 1.00 65.06 181 GLU A C 1
ATOM 1472 O O . GLU A 1 181 ? 36.526 -11.626 -19.036 1.00 65.06 181 GLU A O 1
ATOM 1477 N N . GLN A 1 182 ? 35.727 -10.865 -20.995 1.00 64.56 182 GLN A N 1
ATOM 1478 C CA . GLN A 1 182 ? 34.315 -10.934 -20.636 1.00 64.56 182 GLN A CA 1
ATOM 1479 C C . GLN A 1 182 ? 33.799 -12.381 -20.604 1.00 64.56 182 GLN A C 1
ATOM 1481 O O . GLN A 1 182 ? 33.178 -12.764 -19.614 1.00 64.56 182 GLN A O 1
ATOM 1486 N N . ASP A 1 183 ? 34.144 -13.209 -21.599 1.00 72.19 183 ASP A N 1
ATOM 1487 C CA . ASP A 1 183 ? 33.780 -14.641 -21.638 1.00 72.19 183 ASP A CA 1
ATOM 1488 C C . ASP A 1 183 ? 34.368 -15.402 -20.440 1.00 72.19 183 ASP A C 1
ATOM 1490 O O . ASP A 1 183 ? 33.751 -16.279 -19.828 1.00 72.19 183 ASP A O 1
ATOM 1494 N N . ILE A 1 184 ? 35.594 -15.029 -20.078 1.00 72.06 184 ILE A N 1
ATOM 1495 C CA . ILE A 1 184 ? 36.320 -15.544 -18.926 1.00 72.06 184 ILE A CA 1
ATOM 1496 C C . ILE A 1 184 ? 35.614 -15.186 -17.609 1.00 72.06 184 ILE A C 1
ATOM 1498 O O . ILE A 1 184 ? 35.467 -16.052 -16.737 1.00 72.06 184 ILE A O 1
ATOM 1502 N N . SER A 1 185 ? 35.187 -13.930 -17.462 1.00 74.00 185 SER A N 1
ATOM 1503 C CA . SER A 1 185 ? 34.460 -13.449 -16.285 1.00 74.00 185 SER A CA 1
ATOM 1504 C C . SER A 1 185 ? 33.106 -14.150 -16.151 1.00 74.00 185 SER A C 1
ATOM 1506 O O . SER A 1 185 ? 32.800 -14.708 -15.096 1.00 74.00 185 SER A O 1
ATOM 1508 N N . GLU A 1 186 ? 32.346 -14.243 -17.243 1.00 77.62 186 GLU A N 1
ATOM 1509 C CA . GLU A 1 186 ? 31.025 -14.877 -17.272 1.00 77.62 186 GLU A CA 1
ATOM 1510 C C . GLU A 1 186 ? 31.097 -16.375 -16.945 1.00 77.62 186 GLU A C 1
ATOM 1512 O O . GLU A 1 186 ? 30.362 -16.872 -16.090 1.00 77.62 186 GLU A O 1
ATOM 1517 N N . ARG A 1 187 ? 32.055 -17.107 -17.527 1.00 79.88 187 ARG A N 1
ATOM 1518 C CA . ARG A 1 187 ? 32.297 -18.520 -17.189 1.00 79.88 187 ARG A CA 1
ATOM 1519 C C . ARG A 1 187 ? 32.646 -18.712 -15.713 1.00 79.88 187 ARG A C 1
ATOM 1521 O O . ARG A 1 187 ? 32.259 -19.717 -15.115 1.00 79.88 187 ARG A O 1
ATOM 1528 N N . THR A 1 188 ? 33.411 -17.788 -15.138 1.00 78.81 188 THR A N 1
ATOM 1529 C CA . THR A 1 188 ? 33.825 -17.843 -13.729 1.00 78.81 188 THR A CA 1
ATOM 1530 C C . THR A 1 188 ? 32.631 -17.579 -12.814 1.00 78.81 188 THR A C 1
ATOM 1532 O O . THR A 1 188 ? 32.389 -18.361 -11.896 1.00 78.81 188 THR A O 1
ATOM 1535 N N . GLN A 1 189 ? 31.819 -16.564 -13.123 1.00 78.50 189 GLN A N 1
ATOM 1536 C CA . GLN A 1 189 ? 30.575 -16.275 -12.407 1.00 78.50 189 GLN A CA 1
ATOM 1537 C C . GLN A 1 189 ? 29.562 -17.423 -12.503 1.00 78.50 189 GLN A C 1
ATOM 1539 O O . GLN A 1 189 ? 28.978 -17.793 -11.489 1.00 78.50 189 GLN A O 1
ATOM 1544 N N . ASN A 1 190 ? 29.399 -18.051 -13.670 1.00 82.06 190 ASN A N 1
ATOM 1545 C CA . ASN A 1 190 ? 28.504 -19.202 -13.833 1.00 82.06 190 ASN A CA 1
ATOM 1546 C C . ASN A 1 190 ? 28.953 -20.405 -12.989 1.00 82.06 190 ASN A C 1
ATOM 1548 O O . ASN A 1 190 ? 28.134 -21.021 -12.312 1.00 82.06 190 ASN A O 1
ATOM 1552 N N . LYS A 1 191 ? 30.263 -20.688 -12.926 1.00 82.31 191 LYS A N 1
ATOM 1553 C CA . LYS A 1 191 ? 30.801 -21.727 -12.029 1.00 82.31 191 LYS A CA 1
ATOM 1554 C C . LYS A 1 191 ? 30.549 -21.417 -10.552 1.00 82.31 191 LYS A C 1
ATOM 1556 O O . LYS A 1 191 ? 30.287 -22.340 -9.786 1.00 82.31 191 LYS A O 1
ATOM 1561 N N . ILE A 1 192 ? 30.653 -20.151 -10.141 1.00 82.56 192 ILE A N 1
ATOM 1562 C CA . ILE A 1 192 ? 30.345 -19.732 -8.764 1.00 82.56 192 ILE A CA 1
ATOM 1563 C C . ILE A 1 192 ? 28.857 -19.958 -8.477 1.00 82.56 192 ILE A C 1
ATOM 1565 O O . ILE A 1 192 ? 28.537 -20.646 -7.509 1.00 82.56 192 ILE A O 1
ATOM 1569 N N . LYS A 1 193 ? 27.969 -19.502 -9.370 1.00 82.38 193 LYS A N 1
ATOM 1570 C CA . LYS A 1 193 ? 26.514 -19.695 -9.260 1.00 82.38 193 LYS A CA 1
ATOM 1571 C C . LYS A 1 193 ? 26.111 -21.170 -9.163 1.00 82.38 193 LYS A C 1
ATOM 1573 O O . LYS A 1 193 ? 25.226 -21.510 -8.377 1.00 82.38 193 LYS A O 1
ATOM 1578 N N . ASP A 1 194 ? 26.768 -22.063 -9.904 1.00 83.69 194 ASP A N 1
ATOM 1579 C CA . ASP A 1 194 ? 26.527 -23.512 -9.814 1.00 83.69 194 ASP A CA 1
ATOM 1580 C C . ASP A 1 194 ? 26.873 -24.063 -8.420 1.00 83.69 194 ASP A C 1
ATOM 1582 O O . ASP A 1 194 ? 26.135 -24.873 -7.847 1.00 83.69 194 ASP A O 1
ATOM 1586 N N . VAL A 1 195 ? 27.997 -23.617 -7.850 1.00 86.50 195 VAL A N 1
ATOM 1587 C CA . VAL A 1 195 ? 28.447 -24.032 -6.513 1.00 86.50 195 VAL A CA 1
ATOM 1588 C C . VAL A 1 195 ? 27.542 -23.452 -5.425 1.00 86.50 195 VAL A C 1
ATOM 1590 O O . VAL A 1 195 ? 27.207 -24.171 -4.482 1.00 86.50 195 VAL A O 1
ATOM 1593 N N . GLU A 1 196 ? 27.101 -22.201 -5.566 1.00 84.25 196 GLU A N 1
ATOM 1594 C CA . GLU A 1 196 ? 26.127 -21.553 -4.677 1.00 84.25 196 GLU A CA 1
ATOM 1595 C C . GLU A 1 196 ? 24.771 -22.265 -4.711 1.00 84.25 196 GLU A C 1
ATOM 1597 O O . GLU A 1 196 ? 24.218 -22.597 -3.662 1.00 84.25 196 GLU A O 1
ATOM 1602 N N . SER A 1 197 ? 24.280 -22.611 -5.902 1.00 82.00 197 SER A N 1
ATOM 1603 C CA . SER A 1 197 ? 23.037 -23.372 -6.075 1.00 82.00 197 SER A CA 1
ATOM 1604 C C . SER A 1 197 ? 23.130 -24.756 -5.422 1.00 82.00 197 SER A C 1
ATOM 1606 O O . SER A 1 197 ? 22.213 -25.197 -4.723 1.00 82.00 197 SER A O 1
ATOM 1608 N N . ALA A 1 198 ? 24.267 -25.443 -5.578 1.00 85.69 198 ALA A N 1
ATOM 1609 C CA . ALA A 1 198 ? 24.515 -26.727 -4.925 1.00 85.69 198 ALA A CA 1
ATOM 1610 C C . ALA A 1 198 ? 24.628 -26.606 -3.393 1.00 85.69 198 ALA A C 1
ATOM 1612 O O . ALA A 1 198 ? 24.168 -27.498 -2.672 1.00 85.69 198 ALA A O 1
ATOM 1613 N N . LEU A 1 199 ? 25.228 -25.522 -2.890 1.00 88.81 199 LEU A N 1
ATOM 1614 C CA . LEU A 1 199 ? 25.288 -25.203 -1.464 1.00 88.81 199 LEU A CA 1
ATOM 1615 C C . LEU A 1 199 ? 23.877 -24.994 -0.901 1.00 88.81 199 LEU A C 1
ATOM 1617 O O . LEU A 1 199 ? 23.526 -25.646 0.084 1.00 88.81 199 LEU A O 1
ATOM 1621 N N . LEU A 1 200 ? 23.054 -24.167 -1.549 1.00 85.69 200 LEU A N 1
ATOM 1622 C CA . LEU A 1 200 ? 21.674 -23.896 -1.136 1.00 85.69 200 LEU A CA 1
ATOM 1623 C C . LEU A 1 200 ? 20.820 -25.163 -1.116 1.00 85.69 200 LEU A C 1
ATOM 1625 O O . LEU A 1 200 ? 20.181 -25.448 -0.105 1.00 85.69 200 LEU A O 1
ATOM 1629 N N . ALA A 1 201 ? 20.883 -25.989 -2.164 1.00 84.25 201 ALA A N 1
ATOM 1630 C CA . ALA A 1 201 ? 20.165 -27.263 -2.198 1.00 84.25 201 ALA A CA 1
ATOM 1631 C C . ALA A 1 201 ? 20.535 -28.173 -1.010 1.00 84.25 201 ALA A C 1
ATOM 1633 O O . ALA A 1 201 ? 19.675 -28.849 -0.447 1.00 84.25 201 ALA A O 1
ATOM 1634 N N . LYS A 1 202 ? 21.810 -28.174 -0.591 1.00 87.81 202 LYS A N 1
ATOM 1635 C CA . LYS A 1 202 ? 22.266 -28.940 0.578 1.00 87.81 202 LYS A CA 1
ATOM 1636 C C . LYS A 1 202 ? 21.853 -28.322 1.908 1.00 87.81 202 LYS A C 1
ATOM 1638 O O . LYS A 1 202 ? 21.565 -29.081 2.829 1.00 87.81 202 LYS A O 1
ATOM 1643 N N . LEU A 1 203 ? 21.825 -26.993 2.006 1.00 89.50 203 LEU A N 1
ATOM 1644 C CA . LEU A 1 203 ? 21.348 -26.287 3.193 1.00 89.50 203 LEU A CA 1
ATOM 1645 C C . LEU A 1 203 ? 19.856 -26.544 3.413 1.00 89.50 203 LEU A C 1
ATOM 1647 O O . LEU A 1 203 ? 19.474 -26.865 4.531 1.00 89.50 203 LEU A O 1
ATOM 1651 N N . VAL A 1 204 ? 19.027 -26.478 2.366 1.00 86.69 204 VAL A N 1
ATOM 1652 C CA . VAL A 1 204 ? 17.572 -26.723 2.439 1.00 86.69 204 VAL A CA 1
ATOM 1653 C C . VAL A 1 204 ? 17.254 -28.165 2.836 1.00 86.69 204 VAL A C 1
ATOM 1655 O O . VAL A 1 204 ? 16.335 -28.401 3.616 1.00 86.69 204 VAL A O 1
ATOM 1658 N N . SER A 1 205 ? 18.036 -29.133 2.350 1.00 85.25 205 SER A N 1
ATOM 1659 C CA . SER A 1 205 ? 17.846 -30.556 2.647 1.00 85.25 205 SER A CA 1
ATOM 1660 C C . SER A 1 205 ? 18.590 -31.039 3.904 1.00 85.25 205 SER A C 1
ATOM 1662 O O . SER A 1 205 ? 18.837 -32.240 4.031 1.00 85.25 205 SER A O 1
ATOM 1664 N N . ASP A 1 206 ? 19.065 -30.144 4.778 1.00 89.00 206 ASP A N 1
ATOM 1665 C CA . ASP A 1 206 ? 19.806 -30.550 5.978 1.00 89.00 206 ASP A CA 1
ATOM 1666 C C . ASP A 1 206 ? 18.886 -31.277 6.975 1.00 89.00 206 ASP A C 1
ATOM 1668 O O . ASP A 1 206 ? 17.811 -30.789 7.320 1.00 89.00 206 ASP A O 1
ATOM 1672 N N . ASP A 1 207 ? 19.338 -32.420 7.503 1.00 86.88 207 ASP A N 1
ATOM 1673 C CA . ASP A 1 207 ? 18.626 -33.189 8.535 1.00 86.88 207 ASP A CA 1
ATOM 1674 C C . ASP A 1 207 ? 18.329 -32.373 9.810 1.00 86.88 207 ASP A C 1
ATOM 1676 O O . ASP A 1 207 ? 17.493 -32.781 10.622 1.00 86.88 207 ASP A O 1
ATOM 1680 N N . TYR A 1 208 ? 19.004 -31.236 10.018 1.00 89.62 208 TYR A N 1
ATOM 1681 C CA . TYR A 1 208 ? 18.670 -30.272 11.063 1.00 89.62 208 TYR A CA 1
ATOM 1682 C C . TYR A 1 208 ? 17.181 -29.885 11.017 1.00 89.62 208 TYR A C 1
ATOM 1684 O O . TYR A 1 208 ? 16.533 -29.936 12.064 1.00 89.62 208 TYR A O 1
ATOM 1692 N N . TRP A 1 209 ? 16.620 -29.607 9.831 1.00 88.31 209 TRP A N 1
ATOM 1693 C CA . TRP A 1 209 ? 15.238 -29.123 9.650 1.00 88.31 209 TRP A CA 1
ATOM 1694 C C . TRP A 1 209 ? 14.155 -30.154 9.983 1.00 88.31 209 TRP A C 1
ATOM 1696 O O . TRP A 1 209 ? 12.996 -29.807 10.228 1.00 88.31 209 TRP A O 1
ATOM 1706 N N . ASP A 1 210 ? 14.529 -31.430 10.025 1.00 84.31 210 ASP A N 1
ATOM 1707 C CA . ASP A 1 210 ? 13.617 -32.517 10.360 1.00 84.31 210 ASP A CA 1
ATOM 1708 C C . ASP A 1 210 ? 13.471 -32.721 11.867 1.00 84.31 210 ASP A C 1
ATOM 1710 O O . ASP A 1 210 ? 12.637 -33.521 12.298 1.00 84.31 210 ASP A O 1
ATOM 1714 N N . ARG A 1 211 ? 14.291 -32.065 12.694 1.00 85.06 211 ARG A N 1
ATOM 1715 C CA . ARG A 1 211 ? 14.334 -32.334 14.133 1.00 85.06 211 ARG A CA 1
ATOM 1716 C C . ARG A 1 211 ? 13.117 -31.766 14.848 1.00 85.06 211 ARG A C 1
ATOM 1718 O O . ARG A 1 211 ? 12.695 -30.643 14.622 1.00 85.06 211 ARG A O 1
ATOM 1725 N N . LEU A 1 212 ? 12.596 -32.533 15.797 1.00 83.81 212 LEU A N 1
ATOM 1726 C CA . LEU A 1 212 ? 11.477 -32.082 16.621 1.00 83.81 212 LEU A CA 1
ATOM 1727 C C . LEU A 1 212 ? 11.869 -30.917 17.544 1.00 83.81 212 LEU A C 1
ATOM 1729 O O . LEU A 1 212 ? 11.120 -29.962 17.695 1.00 83.81 212 LEU A O 1
ATOM 1733 N N . TRP A 1 213 ? 13.056 -30.986 18.151 1.00 82.38 213 TRP A N 1
ATOM 1734 C CA . TRP A 1 213 ? 13.483 -30.005 19.151 1.00 82.38 213 TRP A CA 1
ATOM 1735 C C . TRP A 1 213 ? 13.718 -28.609 18.577 1.00 82.38 213 TRP A C 1
ATOM 1737 O O . TRP A 1 213 ? 13.423 -27.633 19.260 1.00 82.38 213 TRP A O 1
ATOM 1747 N N . ILE A 1 214 ? 14.130 -28.497 17.307 1.00 83.94 214 ILE A N 1
ATOM 1748 C CA . ILE A 1 214 ? 14.383 -27.183 16.701 1.00 83.94 214 ILE A CA 1
ATOM 1749 C C . ILE A 1 214 ? 13.113 -26.332 16.633 1.00 83.94 214 ILE A C 1
ATOM 1751 O O . ILE A 1 214 ? 13.210 -25.116 16.683 1.00 83.94 214 ILE A O 1
ATOM 1755 N N . ILE A 1 215 ? 11.929 -26.956 16.618 1.00 79.31 215 ILE A N 1
ATOM 1756 C CA . ILE A 1 215 ? 10.640 -26.258 16.630 1.00 79.31 215 ILE A CA 1
ATOM 1757 C C . ILE A 1 215 ? 10.508 -25.419 17.912 1.00 79.31 215 ILE A C 1
ATOM 1759 O O . ILE A 1 215 ? 10.078 -24.274 17.856 1.00 79.31 215 ILE A O 1
ATOM 1763 N N . GLN A 1 216 ? 10.951 -25.947 19.061 1.00 75.19 216 GLN A N 1
ATOM 1764 C CA . GLN A 1 216 ? 11.008 -25.178 20.309 1.00 75.19 216 GLN A CA 1
ATOM 1765 C C . GLN A 1 216 ? 12.188 -24.208 20.347 1.00 75.19 216 GLN A C 1
ATOM 1767 O O . GLN A 1 216 ? 12.052 -23.102 20.857 1.00 75.19 216 GLN A O 1
ATOM 1772 N N . GLU A 1 217 ? 13.352 -24.627 19.855 1.00 84.25 217 GLU A N 1
ATOM 1773 C CA . GLU A 1 217 ? 14.583 -23.837 19.962 1.00 84.25 217 GLU A CA 1
ATOM 1774 C C . GLU A 1 217 ? 14.499 -22.552 19.128 1.00 84.25 217 GLU A C 1
ATOM 1776 O O . GLU A 1 217 ? 14.901 -21.490 19.595 1.00 84.25 217 GLU A O 1
ATOM 1781 N N . ILE A 1 218 ? 13.926 -22.621 17.922 1.00 82.56 218 ILE A N 1
ATOM 1782 C CA . ILE A 1 218 ? 13.784 -21.449 17.052 1.00 82.56 218 ILE A CA 1
ATOM 1783 C C . ILE A 1 218 ? 12.400 -20.795 17.139 1.00 82.56 218 ILE A C 1
ATOM 1785 O O . ILE A 1 218 ? 12.279 -19.615 16.836 1.00 82.56 218 ILE A O 1
ATOM 1789 N N . GLY A 1 219 ? 11.362 -21.525 17.568 1.00 75.38 219 GLY A N 1
ATOM 1790 C CA . GLY A 1 219 ? 9.983 -21.015 17.655 1.00 75.38 219 GLY A CA 1
ATOM 1791 C C . GLY A 1 219 ? 9.704 -20.032 18.784 1.00 75.38 219 GLY A C 1
ATOM 1792 O O . GLY A 1 219 ? 8.668 -19.363 18.799 1.00 75.38 219 GLY A O 1
ATOM 1793 N N . GLN A 1 220 ? 10.622 -19.938 19.741 1.00 75.00 220 GLN A N 1
ATOM 1794 C CA . GLN A 1 220 ? 10.428 -19.140 20.945 1.00 75.00 220 GLN A CA 1
ATOM 1795 C C . GLN A 1 220 ? 11.044 -17.742 20.858 1.00 75.00 220 GLN A C 1
ATOM 1797 O O . GLN A 1 220 ? 10.723 -16.919 21.700 1.00 75.00 220 GLN A O 1
ATOM 1802 N N . ASN A 1 221 ? 11.900 -17.454 19.878 1.00 81.00 221 ASN A N 1
ATOM 1803 C CA . ASN A 1 221 ? 12.600 -16.173 19.768 1.00 81.00 221 ASN A CA 1
ATOM 1804 C C . ASN A 1 221 ? 12.359 -15.553 18.398 1.00 81.00 221 ASN A C 1
ATOM 1806 O O . ASN A 1 221 ? 12.331 -16.297 17.424 1.00 81.00 221 ASN A O 1
ATOM 1810 N N . ASP A 1 222 ? 12.249 -14.233 18.291 1.00 73.44 222 ASP A N 1
ATOM 1811 C CA . ASP A 1 222 ? 12.056 -13.569 16.997 1.00 73.44 222 ASP A CA 1
ATOM 1812 C C . ASP A 1 222 ? 13.387 -13.331 16.264 1.00 73.44 222 ASP A C 1
ATOM 1814 O O . ASP A 1 222 ? 13.457 -13.512 15.049 1.00 73.44 222 ASP A O 1
ATOM 1818 N N . GLU A 1 223 ? 14.483 -13.141 17.000 1.00 84.50 223 GLU A N 1
ATOM 1819 C CA . GLU A 1 223 ? 15.823 -12.875 16.475 1.00 84.50 223 GLU A CA 1
ATOM 1820 C C . GLU A 1 223 ? 16.635 -14.159 16.259 1.00 84.50 223 GLU A C 1
ATOM 1822 O O . GLU A 1 223 ? 17.009 -14.879 17.193 1.00 84.50 223 GLU A O 1
ATOM 1827 N N . LYS A 1 224 ? 16.952 -14.457 14.996 1.00 90.44 224 LYS A N 1
ATOM 1828 C CA . LYS A 1 224 ? 17.553 -15.734 14.583 1.00 90.44 224 LYS A CA 1
ATOM 1829 C C . LYS A 1 224 ? 18.678 -15.516 13.577 1.00 90.44 224 LYS A C 1
ATOM 1831 O O . LYS A 1 224 ? 18.527 -14.781 12.600 1.00 90.44 224 LYS A O 1
ATOM 1836 N N . LYS A 1 225 ? 19.788 -16.226 13.771 1.00 91.94 225 LYS A N 1
ATOM 1837 C CA . LYS A 1 225 ? 20.963 -16.177 12.894 1.00 91.94 225 LYS A CA 1
ATOM 1838 C C . LYS A 1 225 ? 21.352 -17.581 12.451 1.00 91.94 225 LYS A C 1
ATOM 1840 O O . LYS A 1 225 ? 21.636 -18.437 13.285 1.00 91.94 225 LYS A O 1
ATOM 1845 N N . VAL A 1 226 ? 21.369 -17.821 11.142 1.00 93.25 226 VAL A N 1
ATOM 1846 C CA . VAL A 1 226 ? 21.732 -19.109 10.542 1.00 93.25 226 VAL A CA 1
ATOM 1847 C C . VAL A 1 226 ? 23.218 -19.108 10.204 1.00 93.25 226 VAL A C 1
ATOM 1849 O O . VAL A 1 226 ? 23.686 -18.311 9.397 1.00 93.25 226 VAL A O 1
ATOM 1852 N N . CYS A 1 227 ? 23.964 -20.010 10.831 1.00 93.50 227 CYS A N 1
ATOM 1853 C CA . CYS A 1 227 ? 25.413 -20.146 10.748 1.00 93.50 227 CYS A CA 1
ATOM 1854 C C . CYS A 1 227 ? 25.788 -21.485 10.098 1.00 93.50 227 CYS A C 1
ATOM 1856 O O . CYS A 1 227 ? 25.349 -22.558 10.530 1.00 93.50 227 CYS A O 1
ATOM 1858 N N . PHE A 1 228 ? 26.637 -21.437 9.071 1.00 92.75 228 PHE A N 1
ATOM 1859 C CA . PHE A 1 228 ? 27.072 -22.617 8.325 1.00 92.75 228 PHE A CA 1
ATOM 1860 C C . PHE A 1 228 ? 28.454 -22.412 7.696 1.00 92.75 228 PHE A C 1
ATOM 1862 O O . PHE A 1 228 ? 28.786 -21.344 7.178 1.00 92.75 228 PHE A O 1
ATOM 1869 N N . GLY A 1 229 ? 29.281 -23.461 7.725 1.00 90.62 229 GLY A N 1
ATOM 1870 C CA . GLY A 1 229 ? 30.665 -23.367 7.259 1.00 90.62 229 GLY A CA 1
ATOM 1871 C C . GLY A 1 229 ? 31.448 -22.325 8.063 1.00 90.62 229 GLY A C 1
ATOM 1872 O O . GLY A 1 229 ? 31.656 -22.499 9.266 1.00 90.62 229 GLY A O 1
ATOM 1873 N N . THR A 1 230 ? 31.888 -21.255 7.405 1.00 86.88 230 THR A N 1
ATOM 1874 C CA . THR A 1 230 ? 32.608 -20.121 8.009 1.00 86.88 230 THR A CA 1
ATOM 1875 C C . THR A 1 230 ? 31.809 -18.815 8.041 1.00 86.88 230 THR A C 1
ATOM 1877 O O . THR A 1 230 ? 32.330 -17.825 8.545 1.00 86.88 230 THR A O 1
ATOM 1880 N N . THR A 1 231 ? 30.549 -18.808 7.586 1.00 87.75 231 THR A N 1
ATOM 1881 C CA . THR A 1 231 ? 29.714 -17.597 7.480 1.00 87.75 231 THR A CA 1
ATOM 1882 C C . THR A 1 231 ? 28.393 -17.707 8.251 1.00 87.75 231 THR A C 1
ATOM 1884 O O . THR A 1 231 ? 28.080 -18.736 8.860 1.00 87.75 231 THR A O 1
ATOM 1887 N N . SER A 1 232 ? 27.612 -16.629 8.222 1.00 90.38 232 SER A N 1
ATOM 1888 C CA . SER A 1 232 ? 26.280 -16.542 8.812 1.00 90.38 232 SER A CA 1
ATOM 1889 C C . SER A 1 232 ? 25.388 -15.531 8.095 1.00 90.38 232 SER A C 1
ATOM 1891 O O . SER A 1 232 ? 25.901 -14.594 7.493 1.00 90.38 232 SER A O 1
ATOM 1893 N N . MET A 1 233 ? 24.073 -15.667 8.247 1.00 88.94 233 MET A N 1
ATOM 1894 C CA . MET A 1 233 ? 23.063 -14.720 7.760 1.00 88.94 233 MET A CA 1
ATOM 1895 C C . MET A 1 233 ? 21.867 -14.646 8.718 1.00 88.94 233 MET A C 1
ATOM 1897 O O . MET A 1 233 ? 21.682 -15.546 9.542 1.00 88.94 233 MET A O 1
ATOM 1901 N N . SER A 1 234 ? 21.065 -13.579 8.636 1.00 89.38 234 SER A N 1
ATOM 1902 C CA . SER A 1 234 ? 19.790 -13.503 9.363 1.00 89.38 234 SER A CA 1
ATOM 1903 C C . SER A 1 234 ? 18.822 -14.578 8.859 1.00 89.38 234 SER A C 1
ATOM 1905 O O . SER A 1 234 ? 18.947 -15.069 7.735 1.00 89.38 234 SER A O 1
ATOM 1907 N N . TRP A 1 235 ? 17.857 -14.964 9.695 1.00 87.31 235 TRP A N 1
ATOM 1908 C CA . TRP A 1 235 ? 16.805 -15.901 9.295 1.00 87.31 235 TRP A CA 1
ATOM 1909 C C . TRP A 1 235 ? 16.007 -15.401 8.092 1.00 87.31 235 TRP A C 1
ATOM 1911 O O . TRP A 1 235 ? 15.799 -16.161 7.154 1.00 87.31 235 TRP A O 1
ATOM 1921 N N . GLU A 1 236 ? 15.640 -14.121 8.074 1.00 82.50 236 GLU A N 1
ATOM 1922 C CA . GLU A 1 236 ? 14.907 -13.505 6.963 1.00 82.50 236 GLU A CA 1
ATOM 1923 C C . GLU A 1 236 ? 15.688 -13.590 5.651 1.00 82.50 236 GLU A C 1
ATOM 1925 O O . GLU A 1 236 ? 15.158 -14.093 4.663 1.00 82.50 236 GLU A O 1
ATOM 1930 N N . ASN A 1 237 ? 16.975 -13.222 5.653 1.00 82.69 237 ASN A N 1
ATOM 1931 C CA . ASN A 1 237 ? 17.815 -13.320 4.458 1.00 82.69 237 ASN A CA 1
ATOM 1932 C C . ASN A 1 237 ? 18.001 -14.777 4.022 1.00 82.69 237 ASN A C 1
ATOM 1934 O O . ASN A 1 237 ? 18.004 -15.064 2.824 1.00 82.69 237 ASN A O 1
ATOM 1938 N N . PHE A 1 238 ? 18.125 -15.711 4.971 1.00 86.69 238 PHE A N 1
ATOM 1939 C CA . PHE A 1 238 ? 18.191 -17.141 4.667 1.00 86.69 238 PHE A CA 1
ATOM 1940 C C . PHE A 1 238 ? 16.909 -17.628 3.984 1.00 86.69 238 PHE A C 1
ATOM 1942 O O . PHE A 1 238 ? 16.992 -18.258 2.933 1.00 86.69 238 PHE A O 1
ATOM 1949 N N . ILE A 1 239 ? 15.734 -17.300 4.528 1.00 85.38 239 ILE A N 1
ATOM 1950 C CA . ILE A 1 239 ? 14.437 -17.669 3.946 1.00 85.38 239 ILE A CA 1
ATOM 1951 C C . ILE A 1 239 ? 14.235 -16.999 2.587 1.00 85.38 239 ILE A C 1
ATOM 1953 O O . ILE A 1 239 ? 13.894 -17.686 1.633 1.00 85.38 239 ILE A O 1
ATOM 1957 N N . HIS A 1 240 ? 14.528 -15.704 2.461 1.00 79.06 240 HIS A N 1
ATOM 1958 C CA . HIS A 1 240 ? 14.462 -14.971 1.197 1.00 79.06 240 HIS A CA 1
ATOM 1959 C C . HIS A 1 240 ? 15.321 -15.630 0.112 1.00 79.06 240 HIS A C 1
ATOM 1961 O O . HIS A 1 240 ? 14.844 -15.874 -0.997 1.00 79.06 240 HIS A O 1
ATOM 1967 N N . THR A 1 241 ? 16.568 -15.972 0.452 1.00 77.81 241 THR A N 1
ATOM 1968 C CA . THR A 1 241 ? 17.496 -16.664 -0.452 1.00 77.81 241 THR A CA 1
ATOM 1969 C C . THR A 1 241 ? 16.949 -18.036 -0.844 1.00 77.81 241 THR A C 1
ATOM 1971 O O . THR A 1 241 ? 16.949 -18.389 -2.018 1.00 77.81 241 THR A O 1
ATOM 1974 N N . VAL A 1 242 ? 16.426 -18.814 0.109 1.00 78.56 242 VAL A N 1
ATOM 1975 C CA . VAL A 1 242 ? 15.820 -20.122 -0.184 1.00 78.56 242 VAL A CA 1
ATOM 1976 C C . VAL A 1 242 ? 14.611 -19.982 -1.118 1.00 78.56 242 VAL A C 1
ATOM 1978 O O . VAL A 1 242 ? 14.521 -20.736 -2.087 1.00 78.56 242 VAL A O 1
ATOM 1981 N N . THR A 1 243 ? 13.726 -19.012 -0.881 1.00 76.19 243 THR A N 1
ATOM 1982 C CA . THR A 1 243 ? 12.526 -18.763 -1.698 1.00 76.19 243 THR A CA 1
ATOM 1983 C C . THR A 1 243 ? 12.875 -18.359 -3.130 1.00 76.19 243 THR A C 1
ATOM 1985 O O . THR A 1 243 ? 12.321 -18.920 -4.069 1.00 76.19 243 THR A O 1
ATOM 1988 N N . HIS A 1 244 ? 13.837 -17.450 -3.318 1.00 64.50 244 HIS A N 1
ATOM 1989 C CA . HIS A 1 244 ? 14.246 -16.979 -4.650 1.00 64.50 244 HIS A CA 1
ATOM 1990 C C . HIS A 1 244 ? 14.971 -18.045 -5.479 1.00 64.50 244 HIS A C 1
ATOM 1992 O O . HIS A 1 244 ? 14.940 -18.006 -6.706 1.00 64.50 244 HIS A O 1
ATOM 1998 N N . HIS A 1 245 ? 15.629 -19.005 -4.825 1.00 60.81 245 HIS A N 1
ATOM 1999 C CA . HIS A 1 245 ? 16.477 -19.986 -5.497 1.00 60.81 245 HIS A CA 1
ATOM 2000 C C . HIS A 1 245 ? 15.823 -21.355 -5.742 1.00 60.81 245 HIS A C 1
ATOM 2002 O O . HIS A 1 245 ? 16.544 -22.270 -6.150 1.00 60.81 245 HIS A O 1
ATOM 2008 N N . SER A 1 246 ? 14.514 -21.570 -5.505 1.00 49.06 246 SER A N 1
ATOM 2009 C CA . SER A 1 246 ? 14.007 -22.949 -5.547 1.00 49.06 246 SER A CA 1
ATOM 2010 C C . SER A 1 246 ? 12.620 -23.294 -6.097 1.00 49.06 246 SER A C 1
ATOM 2012 O O . SER A 1 246 ? 11.582 -22.800 -5.684 1.00 49.06 246 SER A O 1
ATOM 2014 N N . HIS A 1 247 ? 12.650 -24.361 -6.908 1.00 55.72 247 HIS A N 1
ATOM 2015 C CA . HIS A 1 247 ? 11.586 -25.320 -7.227 1.00 55.72 247 HIS A CA 1
ATOM 2016 C C . HIS A 1 247 ? 11.235 -26.272 -6.048 1.00 55.72 247 HIS A C 1
ATOM 2018 O O . HIS A 1 247 ? 10.884 -27.432 -6.279 1.00 55.72 247 HIS A O 1
ATOM 2024 N N . PHE A 1 248 ? 11.412 -25.866 -4.781 1.00 55.09 248 PHE A N 1
ATOM 2025 C CA . PHE A 1 248 ? 11.218 -26.753 -3.620 1.00 55.09 248 PHE A CA 1
ATOM 2026 C C . PHE A 1 248 ? 9.813 -26.575 -3.013 1.00 55.09 248 PHE A C 1
ATOM 2028 O O . PHE A 1 248 ? 9.415 -25.476 -2.649 1.00 55.09 248 PHE A O 1
ATOM 2035 N N . ASN A 1 249 ? 9.070 -27.683 -2.881 1.00 55.69 249 ASN A N 1
ATOM 2036 C CA . ASN A 1 249 ? 7.647 -27.762 -2.499 1.00 55.69 249 ASN A CA 1
ATOM 2037 C C . ASN A 1 249 ? 7.335 -27.404 -1.022 1.00 55.69 249 ASN A C 1
ATOM 2039 O O . ASN A 1 249 ? 6.674 -28.173 -0.325 1.00 55.69 249 ASN A O 1
ATOM 2043 N N . GLY A 1 250 ? 7.811 -26.266 -0.508 1.00 59.47 250 GLY A N 1
ATOM 2044 C CA . GLY A 1 250 ? 7.464 -25.791 0.841 1.00 59.47 250 GLY A CA 1
ATOM 2045 C C . GLY A 1 250 ? 7.927 -26.703 1.991 1.00 59.47 250 GLY A C 1
ATOM 2046 O O . GLY A 1 250 ? 7.319 -26.699 3.062 1.00 59.47 250 GLY A O 1
ATOM 2047 N N . GLU A 1 251 ? 8.981 -27.501 1.785 1.00 69.19 251 GLU A N 1
ATOM 2048 C CA . GLU A 1 251 ? 9.584 -28.381 2.800 1.00 69.19 251 GLU A CA 1
ATOM 2049 C C . GLU A 1 251 ? 10.816 -27.739 3.483 1.00 69.19 251 GLU A C 1
ATOM 2051 O O . GLU A 1 251 ? 11.251 -26.641 3.133 1.00 69.19 251 GLU A O 1
ATOM 2056 N N . GLY A 1 252 ? 11.378 -28.404 4.502 1.00 79.06 252 GLY A N 1
ATOM 2057 C CA . GLY A 1 252 ? 12.592 -27.952 5.197 1.00 79.06 252 GLY A CA 1
ATOM 2058 C C . GLY A 1 252 ? 12.409 -26.623 5.960 1.00 79.06 252 GLY A C 1
ATOM 2059 O O . GLY A 1 252 ? 11.471 -26.525 6.761 1.00 79.06 252 GLY A O 1
ATOM 2060 N N . PRO A 1 253 ? 13.283 -25.613 5.767 1.00 84.06 253 PRO A N 1
ATOM 2061 C CA . PRO A 1 253 ? 13.208 -24.339 6.486 1.00 84.06 253 PRO A CA 1
ATOM 2062 C C . PRO A 1 253 ? 11.961 -23.511 6.140 1.00 84.06 253 PRO A C 1
ATOM 2064 O O . PRO A 1 253 ? 11.437 -22.847 7.028 1.00 84.06 253 PRO A O 1
ATOM 2067 N N . LEU A 1 254 ? 11.420 -23.609 4.915 1.00 80.88 254 LEU A N 1
ATOM 2068 C CA . LEU A 1 254 ? 10.199 -22.891 4.506 1.00 80.88 254 LEU A CA 1
ATOM 2069 C C . LEU A 1 254 ? 8.957 -23.375 5.263 1.00 80.88 254 LEU A C 1
ATOM 2071 O O . LEU A 1 254 ? 8.125 -22.576 5.685 1.00 80.88 254 LEU A O 1
ATOM 2075 N N . ARG A 1 255 ? 8.855 -24.692 5.499 1.00 79.75 255 ARG A N 1
ATOM 2076 C CA . ARG A 1 255 ? 7.794 -25.266 6.341 1.00 79.75 255 ARG A CA 1
ATOM 2077 C C . ARG A 1 255 ? 7.829 -24.652 7.736 1.00 79.75 255 ARG A C 1
ATOM 2079 O O . ARG A 1 255 ? 6.787 -24.338 8.300 1.00 79.75 255 ARG A O 1
ATOM 2086 N N . LEU A 1 256 ? 9.029 -24.546 8.300 1.00 76.69 256 LEU A N 1
ATOM 2087 C CA . LEU A 1 256 ? 9.221 -24.041 9.648 1.00 76.69 256 LEU A CA 1
ATOM 2088 C C . LEU A 1 256 ? 8.962 -22.533 9.715 1.00 76.69 256 LEU A C 1
ATOM 2090 O O . LEU A 1 256 ? 8.278 -22.107 10.631 1.00 76.69 256 LEU A O 1
ATOM 2094 N N . ASP A 1 257 ? 9.400 -21.763 8.718 1.00 81.62 257 ASP A N 1
ATOM 2095 C CA . ASP A 1 257 ? 9.088 -20.335 8.580 1.00 81.62 257 ASP A CA 1
ATOM 2096 C C . ASP A 1 257 ? 7.578 -20.064 8.522 1.00 81.62 257 ASP A C 1
ATOM 2098 O O . ASP A 1 257 ? 7.072 -19.222 9.261 1.00 81.62 257 ASP A O 1
ATOM 2102 N N . ARG A 1 258 ? 6.831 -20.854 7.739 1.00 74.81 258 ARG A N 1
ATOM 2103 C CA . ARG A 1 258 ? 5.363 -20.798 7.727 1.00 74.81 258 ARG A CA 1
ATOM 2104 C C . ARG A 1 258 ? 4.771 -21.059 9.116 1.00 74.81 258 ARG A C 1
ATOM 2106 O O . ARG A 1 258 ? 3.927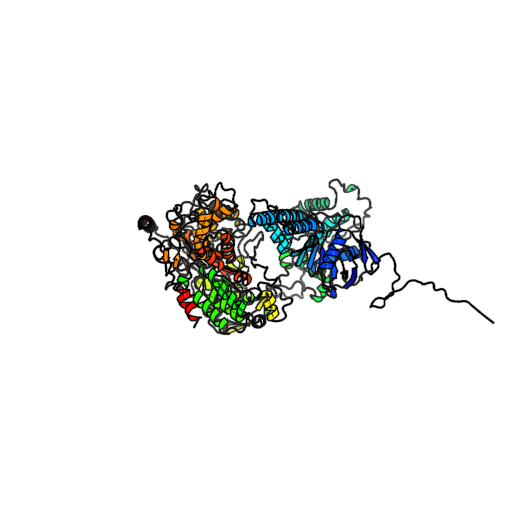 -20.297 9.569 1.00 74.81 258 ARG A O 1
ATOM 2113 N N . HIS A 1 259 ? 5.249 -22.079 9.833 1.00 69.25 259 HIS A N 1
ATOM 2114 C CA . HIS A 1 259 ? 4.788 -22.345 11.202 1.00 69.25 259 HIS A CA 1
ATOM 2115 C C . HIS A 1 259 ? 5.124 -21.213 12.185 1.00 69.25 259 HIS A C 1
ATOM 2117 O O . HIS A 1 259 ? 4.326 -20.941 13.078 1.00 69.25 259 HIS A O 1
ATOM 2123 N N . LEU A 1 260 ? 6.284 -20.562 12.036 1.00 70.94 260 LEU A N 1
ATOM 2124 C CA . LEU A 1 260 ? 6.663 -19.400 12.847 1.00 70.94 260 LEU A CA 1
ATOM 2125 C C . LEU A 1 260 ? 5.711 -18.224 12.607 1.00 70.94 260 LEU A C 1
ATOM 2127 O O . LEU A 1 260 ? 5.280 -17.589 13.566 1.00 70.94 260 LEU A O 1
ATOM 2131 N N . LYS A 1 261 ? 5.349 -17.971 11.346 1.00 68.25 261 LYS A N 1
ATOM 2132 C CA . LYS A 1 261 ? 4.392 -16.925 10.958 1.00 68.25 261 LYS A CA 1
ATOM 2133 C C . LYS A 1 261 ? 2.970 -17.226 11.443 1.00 68.25 261 LYS A C 1
ATOM 2135 O O . LYS A 1 261 ? 2.271 -16.332 11.898 1.00 68.25 261 LYS A O 1
ATOM 2140 N N . GLU A 1 262 ? 2.570 -18.495 11.442 1.00 61.38 262 GLU A N 1
ATOM 2141 C CA . GLU A 1 262 ? 1.259 -18.965 11.916 1.00 61.38 262 GLU A CA 1
ATOM 2142 C C . GLU A 1 262 ? 1.190 -19.202 13.442 1.00 61.38 262 GLU A C 1
ATOM 2144 O O . GLU A 1 262 ? 0.258 -19.841 13.941 1.00 61.38 262 GLU A O 1
ATOM 2149 N N . LYS A 1 263 ? 2.180 -18.741 14.220 1.00 60.53 263 LYS A N 1
ATOM 2150 C CA . LYS A 1 263 ? 2.291 -19.050 15.657 1.00 60.53 263 LYS A CA 1
ATOM 2151 C C . LYS A 1 263 ? 1.025 -18.716 16.454 1.00 60.53 263 LYS A C 1
ATOM 2153 O O . LYS A 1 263 ? 0.629 -19.506 17.312 1.00 60.53 263 LYS A O 1
ATOM 2158 N N . TYR A 1 264 ? 0.369 -17.605 16.126 1.00 54.97 264 TYR A N 1
ATOM 2159 C CA . TYR A 1 264 ? -0.767 -17.067 16.879 1.00 54.97 264 TYR A CA 1
ATOM 2160 C C . TYR A 1 264 ? -2.141 -17.338 16.230 1.00 54.97 264 TYR A C 1
ATOM 2162 O O . TYR A 1 264 ? -3.168 -17.077 16.843 1.00 54.97 264 TYR A O 1
ATOM 2170 N N . THR A 1 265 ? -2.200 -17.981 15.055 1.00 55.22 265 THR A N 1
ATOM 2171 C CA . THR A 1 265 ? -3.452 -18.255 14.308 1.00 55.22 265 THR A CA 1
ATOM 2172 C C . THR A 1 265 ? -4.119 -19.595 14.681 1.00 55.22 265 THR A C 1
ATOM 2174 O O . THR A 1 265 ? -4.746 -20.267 13.862 1.00 55.22 265 THR A O 1
ATOM 2177 N N . GLY A 1 266 ? -3.957 -20.048 15.933 1.00 54.38 266 GLY A N 1
ATOM 2178 C CA . GLY A 1 266 ? -4.509 -21.326 16.423 1.00 54.38 266 GLY A CA 1
ATOM 2179 C C . GLY A 1 266 ? -3.729 -22.585 15.996 1.00 54.38 266 GLY A C 1
ATOM 2180 O O . GLY A 1 266 ? -4.138 -23.713 16.294 1.00 54.38 266 GLY A O 1
ATOM 2181 N N . SER A 1 267 ? -2.580 -22.424 15.329 1.00 56.78 267 SER A N 1
ATOM 2182 C CA . SER A 1 267 ? -1.738 -23.523 14.825 1.00 56.78 267 SER A CA 1
ATOM 2183 C C . SER A 1 267 ? -0.959 -24.281 15.911 1.00 56.78 267 SER A C 1
ATOM 2185 O O . SER A 1 267 ? -0.523 -25.409 15.697 1.00 56.78 267 SER A O 1
ATOM 2187 N N . HIS A 1 268 ? -0.851 -23.710 17.112 1.00 67.50 268 HIS A N 1
ATOM 2188 C CA . HIS A 1 268 ? -0.044 -24.230 18.220 1.00 67.50 268 HIS A CA 1
ATOM 2189 C C . HIS A 1 268 ? -0.867 -24.917 19.324 1.00 67.50 268 HIS A C 1
ATOM 2191 O O . HIS A 1 268 ? -0.478 -24.914 20.487 1.00 67.50 268 HIS A O 1
ATOM 2197 N N . THR A 1 269 ? -2.001 -25.541 18.999 1.00 79.25 269 THR A N 1
ATOM 2198 C CA . THR A 1 269 ? -2.634 -26.484 19.942 1.00 79.25 269 THR A CA 1
ATOM 2199 C C . THR A 1 269 ? -1.835 -27.783 19.996 1.00 79.25 269 THR A C 1
ATOM 2201 O O . THR A 1 269 ? -1.279 -28.234 18.990 1.00 79.25 269 THR A O 1
ATOM 2204 N N . LEU A 1 270 ? -1.813 -28.447 21.148 1.00 84.12 270 LEU A N 1
ATOM 2205 C CA . LEU A 1 270 ? -1.126 -29.718 21.354 1.00 84.12 270 LEU A CA 1
ATOM 2206 C C . LEU A 1 270 ? -1.610 -30.745 20.331 1.00 84.12 270 LEU A C 1
ATOM 2208 O O . LEU A 1 270 ? -0.813 -31.502 19.779 1.00 84.12 270 LEU A O 1
ATOM 2212 N N . ARG A 1 271 ? -2.912 -30.730 20.023 1.00 82.94 271 ARG A N 1
ATOM 2213 C CA . ARG A 1 271 ? -3.512 -31.561 18.976 1.00 82.94 271 ARG A CA 1
ATOM 2214 C C . ARG A 1 271 ? -2.864 -31.308 17.615 1.00 82.94 271 ARG A C 1
ATOM 2216 O O . ARG A 1 271 ? -2.412 -32.261 16.981 1.00 82.94 271 ARG A O 1
ATOM 2223 N N . ARG A 1 272 ? -2.833 -30.054 17.161 1.00 77.69 272 ARG A N 1
ATOM 2224 C CA . ARG A 1 272 ? -2.329 -29.687 15.832 1.00 77.69 272 ARG A CA 1
ATOM 2225 C C . ARG A 1 272 ? -0.828 -29.948 15.714 1.00 77.69 272 ARG A C 1
ATOM 2227 O O . ARG A 1 272 ? -0.419 -30.631 14.779 1.00 77.69 272 ARG A O 1
ATOM 2234 N N . LEU A 1 273 ? -0.050 -29.595 16.738 1.00 82.19 273 LEU A N 1
ATOM 2235 C CA . LEU A 1 273 ? 1.384 -29.892 16.812 1.00 82.19 273 LEU A CA 1
ATOM 2236 C C . LEU A 1 273 ? 1.676 -31.400 16.718 1.00 82.19 273 LEU A C 1
ATOM 2238 O O . LEU A 1 273 ? 2.563 -31.815 15.970 1.00 82.19 273 LEU A O 1
ATOM 2242 N N . LEU A 1 274 ? 0.916 -32.245 17.430 1.00 85.75 274 LEU A N 1
ATOM 2243 C CA . LEU A 1 274 ? 1.064 -33.707 17.363 1.00 85.75 274 LEU A CA 1
ATOM 2244 C C . LEU A 1 274 ? 0.737 -34.269 15.968 1.00 85.75 274 LEU A C 1
ATOM 2246 O O . LEU A 1 274 ? 1.349 -35.253 15.544 1.00 85.75 274 LEU A O 1
ATOM 2250 N N . VAL A 1 275 ? -0.223 -33.669 15.258 1.00 81.75 275 VAL A N 1
ATOM 2251 C CA . VAL A 1 275 ? -0.631 -34.086 13.907 1.00 81.75 275 VAL A CA 1
ATOM 2252 C C . VAL A 1 275 ? 0.390 -33.645 12.858 1.00 81.75 275 VAL A C 1
ATOM 2254 O O . VAL A 1 275 ? 0.826 -34.469 12.051 1.00 81.75 275 VAL A O 1
ATOM 2257 N N . GLU A 1 276 ? 0.784 -32.376 12.872 1.00 76.31 276 GLU A N 1
ATOM 2258 C CA . GLU A 1 276 ? 1.626 -31.752 11.847 1.00 76.31 276 GLU A CA 1
ATOM 2259 C C . GLU A 1 276 ? 3.092 -32.178 11.965 1.00 76.31 276 GLU A C 1
ATOM 2261 O O . GLU A 1 276 ? 3.747 -32.485 10.966 1.00 76.31 276 GLU A O 1
ATOM 2266 N N . HIS A 1 277 ? 3.604 -32.324 13.191 1.00 79.25 277 HIS A N 1
ATOM 2267 C CA . HIS A 1 277 ? 4.988 -32.736 13.436 1.00 79.25 277 HIS A CA 1
ATOM 2268 C C . HIS A 1 277 ? 5.146 -34.241 13.663 1.00 79.25 277 HIS A C 1
ATOM 2270 O O . HIS A 1 277 ? 6.199 -34.711 14.110 1.00 79.25 277 HIS A O 1
ATOM 2276 N N . ARG A 1 278 ? 4.145 -35.044 13.278 1.00 82.75 278 ARG A N 1
ATOM 2277 C CA . ARG A 1 278 ? 4.192 -36.507 13.420 1.00 82.75 278 ARG A CA 1
ATOM 2278 C C . ARG A 1 278 ? 5.423 -37.142 12.767 1.00 82.75 278 ARG A C 1
ATOM 2280 O O . ARG A 1 278 ? 5.934 -38.139 13.276 1.00 82.75 278 ARG A O 1
ATOM 2287 N N . LEU A 1 279 ? 5.942 -36.540 11.692 1.00 81.00 279 LEU A N 1
ATOM 2288 C CA . LEU A 1 279 ? 7.124 -37.011 10.959 1.00 81.00 279 LEU A CA 1
ATOM 2289 C C . LEU A 1 279 ? 8.461 -36.461 11.492 1.00 81.00 279 LEU A C 1
ATOM 2291 O O . LEU A 1 279 ? 9.503 -37.007 11.145 1.00 81.00 279 LEU A O 1
ATOM 2295 N N . ALA A 1 280 ? 8.460 -35.450 12.369 1.00 82.06 280 ALA A N 1
ATOM 2296 C CA . ALA A 1 280 ? 9.692 -34.816 12.849 1.00 82.06 280 ALA A CA 1
ATOM 2297 C C . ALA A 1 280 ? 10.562 -35.790 13.667 1.00 82.06 280 ALA A C 1
ATOM 2299 O O . ALA A 1 280 ? 10.079 -36.469 14.571 1.00 82.06 280 ALA A O 1
ATOM 2300 N N . LYS A 1 281 ? 11.851 -35.892 13.359 1.00 83.31 281 LYS A N 1
ATOM 2301 C CA . LYS A 1 281 ? 12.780 -36.872 13.932 1.00 83.31 281 LYS A CA 1
ATOM 2302 C C . LYS A 1 281 ? 13.166 -36.490 15.373 1.00 83.31 281 LYS A C 1
ATOM 2304 O O . LYS A 1 281 ? 13.477 -35.338 15.671 1.00 83.31 281 LYS A O 1
ATOM 2309 N N . CYS A 1 282 ? 13.208 -37.472 16.271 1.00 80.69 282 CYS A N 1
ATOM 2310 C CA . CYS A 1 282 ? 13.748 -37.339 17.627 1.00 80.69 282 CYS A CA 1
ATOM 2311 C C . CYS A 1 282 ? 14.469 -38.633 18.036 1.00 80.69 282 CYS A C 1
ATOM 2313 O O . CYS A 1 282 ? 14.172 -39.707 17.508 1.00 80.69 282 CYS A O 1
ATOM 2315 N N . LYS A 1 283 ? 15.443 -38.532 18.950 1.00 79.06 283 LYS A N 1
ATOM 2316 C CA . LYS A 1 283 ? 16.223 -39.691 19.415 1.00 79.06 283 LYS A CA 1
ATOM 2317 C C . LYS A 1 283 ? 15.480 -40.474 20.498 1.00 79.06 283 LYS A C 1
ATOM 2319 O O . LYS A 1 283 ? 15.414 -41.699 20.426 1.00 79.06 283 LYS A O 1
ATOM 2324 N N . ASP A 1 284 ? 14.926 -39.778 21.491 1.00 81.75 284 ASP A N 1
ATOM 2325 C CA . ASP A 1 284 ? 14.038 -40.374 22.488 1.00 81.75 284 ASP A CA 1
ATOM 2326 C C . ASP A 1 284 ? 12.592 -40.241 21.995 1.00 81.75 284 ASP A C 1
ATOM 2328 O O . ASP A 1 284 ? 12.131 -39.155 21.647 1.00 81.75 284 ASP A O 1
ATOM 2332 N N . ARG A 1 285 ? 11.852 -41.352 21.943 1.00 83.50 285 ARG A N 1
ATOM 2333 C CA . ARG A 1 285 ? 10.453 -41.332 21.492 1.00 83.50 285 ARG A CA 1
ATOM 2334 C C . ARG A 1 285 ? 9.549 -40.521 22.421 1.00 83.50 285 ARG A C 1
ATOM 2336 O O . ARG A 1 285 ? 8.525 -40.034 21.958 1.00 83.50 285 ARG A O 1
ATOM 2343 N N . LYS A 1 286 ? 9.923 -40.334 23.693 1.00 86.75 286 LYS A N 1
ATOM 2344 C CA . LYS A 1 286 ? 9.191 -39.477 24.647 1.00 86.75 286 LYS A CA 1
ATOM 2345 C C . LYS A 1 286 ? 9.078 -38.035 24.153 1.00 86.75 286 LYS A C 1
ATOM 2347 O O . LYS A 1 286 ? 8.066 -37.377 24.397 1.00 86.75 286 LYS A O 1
ATOM 2352 N N . ASP A 1 287 ? 10.077 -37.585 23.397 1.00 84.75 287 ASP A N 1
ATOM 2353 C CA . ASP A 1 287 ? 10.147 -36.227 22.870 1.00 84.75 287 ASP A CA 1
ATOM 2354 C C . ASP A 1 287 ? 8.999 -35.946 21.899 1.00 84.75 287 ASP A C 1
ATOM 2356 O O . ASP A 1 287 ? 8.535 -34.817 21.858 1.00 84.75 287 ASP A O 1
ATOM 2360 N N . LYS A 1 288 ? 8.439 -36.959 21.213 1.00 86.56 288 LYS A N 1
ATOM 2361 C CA . LYS A 1 288 ? 7.259 -36.795 20.339 1.00 86.56 288 LYS A CA 1
ATOM 2362 C C . LYS A 1 288 ? 6.053 -36.158 21.029 1.00 86.56 288 LYS A C 1
ATOM 2364 O O . LYS A 1 288 ? 5.176 -35.651 20.344 1.00 86.56 288 LYS A O 1
ATOM 2369 N N . VAL A 1 289 ? 6.003 -36.214 22.359 1.00 86.81 289 VAL A N 1
ATOM 2370 C CA . VAL A 1 289 ? 5.014 -35.508 23.176 1.00 86.81 289 VAL A CA 1
ATOM 2371 C C . VAL A 1 289 ? 5.687 -34.379 23.953 1.00 86.81 289 VAL A C 1
ATOM 2373 O O . VAL A 1 289 ? 5.275 -33.230 23.841 1.00 86.81 289 VAL A O 1
ATOM 2376 N N . TYR A 1 290 ? 6.747 -34.665 24.714 1.00 87.75 290 TYR A N 1
ATOM 2377 C CA . TYR A 1 290 ? 7.370 -33.671 25.603 1.00 87.75 290 TYR A CA 1
ATOM 2378 C C . TYR A 1 290 ? 7.993 -32.485 24.850 1.00 87.75 290 TYR A C 1
ATOM 2380 O O . TYR A 1 290 ? 7.943 -31.354 25.326 1.00 87.75 290 TYR A O 1
ATOM 2388 N N . GLY A 1 291 ? 8.504 -32.728 23.645 1.00 80.19 291 GLY A N 1
ATOM 2389 C CA . GLY A 1 291 ? 9.035 -31.728 22.723 1.00 80.19 291 GLY A CA 1
ATOM 2390 C C . GLY A 1 291 ? 7.967 -30.910 21.988 1.00 80.19 291 GLY A C 1
ATOM 2391 O O . GLY A 1 291 ? 8.322 -30.006 21.243 1.00 80.19 291 GLY A O 1
ATOM 2392 N N . LEU A 1 292 ? 6.672 -31.156 22.203 1.00 84.69 292 LEU A N 1
ATOM 2393 C CA . LEU A 1 292 ? 5.583 -30.355 21.619 1.00 84.69 292 LEU A CA 1
ATOM 2394 C C . LEU A 1 292 ? 4.677 -29.730 22.682 1.00 84.69 292 LEU A C 1
ATOM 2396 O O . LEU A 1 292 ? 4.191 -28.624 22.502 1.00 84.69 292 LEU A O 1
ATOM 2400 N N . VAL A 1 293 ? 4.505 -30.391 23.826 1.00 82.12 293 VAL A N 1
ATOM 2401 C CA . VAL A 1 293 ? 3.684 -29.900 24.943 1.00 82.12 293 VAL A CA 1
ATOM 2402 C C . VAL A 1 293 ? 4.135 -28.537 25.470 1.00 82.12 293 VAL A C 1
ATOM 2404 O O . VAL A 1 293 ? 3.294 -27.719 25.809 1.00 82.12 293 VAL A O 1
ATOM 2407 N N . VAL A 1 294 ? 5.442 -28.272 25.530 1.00 71.06 294 VAL A N 1
ATOM 2408 C CA . VAL A 1 294 ? 5.972 -26.978 26.014 1.00 71.06 294 VAL A CA 1
ATOM 2409 C C . VAL A 1 294 ? 5.761 -25.849 24.996 1.00 71.06 294 VAL A C 1
ATOM 2411 O O . VAL A 1 294 ? 5.802 -24.680 25.357 1.00 71.06 294 VAL A O 1
ATOM 2414 N N . LEU A 1 295 ? 5.547 -26.199 23.727 1.00 72.44 295 LEU A N 1
ATOM 2415 C CA . LEU A 1 295 ? 5.258 -25.263 22.642 1.00 72.44 295 LEU A CA 1
ATOM 2416 C C . LEU A 1 295 ? 3.754 -24.995 22.499 1.00 72.44 295 LEU A C 1
ATOM 2418 O O . LEU A 1 295 ? 3.356 -23.963 21.970 1.00 72.44 295 LEU A O 1
ATOM 2422 N N . ALA A 1 296 ? 2.931 -25.942 22.942 1.00 78.25 296 ALA A N 1
ATOM 2423 C CA . ALA A 1 296 ? 1.498 -25.885 22.777 1.00 78.25 296 ALA A CA 1
ATOM 2424 C C . ALA A 1 296 ? 0.869 -24.808 23.673 1.00 78.25 296 ALA A C 1
ATOM 2426 O O . ALA A 1 296 ? 1.037 -24.853 24.893 1.00 78.25 296 ALA A O 1
ATOM 2427 N N . ALA A 1 297 ? 0.081 -23.903 23.087 1.00 72.75 297 ALA A N 1
ATOM 2428 C CA . ALA A 1 297 ? -0.656 -22.863 23.814 1.00 72.75 297 ALA A CA 1
ATOM 2429 C C . ALA A 1 297 ? -1.630 -23.453 24.857 1.00 72.75 297 ALA A C 1
ATOM 2431 O O . ALA A 1 297 ? -1.943 -22.834 25.867 1.00 72.75 297 ALA A O 1
ATOM 2432 N N . ASP A 1 298 ? -2.076 -24.693 24.646 1.00 77.44 298 ASP A N 1
ATOM 2433 C CA . ASP A 1 298 ? -2.949 -25.460 25.536 1.00 77.44 298 ASP A CA 1
ATOM 2434 C C . ASP A 1 298 ? -2.209 -26.557 26.341 1.00 77.44 298 ASP A C 1
ATOM 2436 O O . ASP A 1 298 ? -2.848 -27.385 26.999 1.00 77.44 298 ASP A O 1
ATOM 2440 N N . GLY A 1 299 ? -0.870 -26.579 26.314 1.00 76.88 299 GLY A N 1
ATOM 2441 C CA . GLY A 1 299 ? -0.028 -27.613 26.929 1.00 76.88 299 GLY A CA 1
ATOM 2442 C C . GLY A 1 299 ? 0.407 -27.350 28.377 1.00 76.88 299 GLY A C 1
ATOM 2443 O O . GLY A 1 299 ? 1.043 -28.213 28.996 1.00 76.88 299 GLY A O 1
ATOM 2444 N N . HIS A 1 300 ? 0.076 -26.186 28.943 1.00 77.31 300 HIS A N 1
ATOM 2445 C CA . HIS A 1 300 ? 0.497 -25.796 30.292 1.00 77.31 300 HIS A CA 1
ATOM 2446 C C . HIS A 1 300 ? -0.036 -26.750 31.384 1.00 77.31 300 HIS A C 1
ATOM 2448 O O . HIS A 1 300 ? -1.179 -27.212 31.361 1.00 77.31 300 HIS A O 1
ATOM 2454 N N . GLY A 1 301 ? 0.820 -27.078 32.360 1.00 75.06 301 GLY A N 1
ATOM 2455 C CA . GLY A 1 301 ? 0.488 -27.986 33.468 1.00 75.06 301 GLY A CA 1
ATOM 2456 C C . GLY A 1 301 ? 0.624 -29.487 33.158 1.00 75.06 301 GLY A C 1
ATOM 2457 O O . GLY A 1 301 ? 0.264 -30.327 33.987 1.00 75.06 301 GLY A O 1
ATOM 2458 N N . PHE A 1 302 ? 1.155 -29.867 31.992 1.00 82.56 302 PHE A N 1
ATOM 2459 C CA . PHE A 1 302 ? 1.373 -31.272 31.636 1.00 82.56 302 PHE A CA 1
ATOM 2460 C C . PHE A 1 302 ? 2.441 -31.959 32.531 1.00 82.56 302 PHE A C 1
ATOM 2462 O O . PHE A 1 302 ? 3.534 -31.417 32.731 1.00 82.56 302 PHE A O 1
ATOM 2469 N N . PRO A 1 303 ? 2.210 -33.195 33.029 1.00 81.12 303 PRO A N 1
ATOM 2470 C CA . PRO A 1 303 ? 3.085 -33.860 34.003 1.00 81.12 303 PRO A CA 1
ATOM 2471 C C . PRO A 1 303 ? 4.314 -34.554 33.371 1.00 81.12 303 PRO A C 1
ATOM 2473 O O . PRO A 1 303 ? 4.430 -35.787 33.395 1.00 81.12 303 PRO A O 1
ATOM 2476 N N . MET A 1 304 ? 5.251 -33.770 32.823 1.00 83.00 304 MET A N 1
ATOM 2477 C CA . MET A 1 304 ? 6.485 -34.284 32.204 1.00 83.00 304 MET A CA 1
ATOM 2478 C C . MET A 1 304 ? 7.423 -34.961 33.220 1.00 83.00 304 MET A C 1
ATOM 2480 O O . MET A 1 304 ? 7.846 -34.344 34.197 1.00 83.00 304 MET A O 1
ATOM 2484 N N . ASP A 1 305 ? 7.795 -36.219 32.961 1.00 81.06 305 ASP A N 1
ATOM 2485 C CA . ASP A 1 305 ? 8.796 -36.962 33.733 1.00 81.06 305 ASP A CA 1
ATOM 2486 C C . ASP A 1 305 ? 9.479 -38.023 32.853 1.00 81.06 305 ASP A C 1
ATOM 2488 O O . ASP A 1 305 ? 8.887 -39.048 32.510 1.00 81.06 305 ASP A O 1
ATOM 2492 N N . TYR A 1 306 ? 10.759 -37.817 32.521 1.00 79.75 306 TYR A N 1
ATOM 2493 C CA . TYR A 1 306 ? 11.526 -38.749 31.684 1.00 79.75 306 TYR A CA 1
ATOM 2494 C C . TYR A 1 306 ? 11.771 -40.124 32.330 1.00 79.75 306 TYR A C 1
ATOM 2496 O O . TYR A 1 306 ? 12.253 -41.031 31.647 1.00 79.75 306 TYR A O 1
ATOM 2504 N N . ARG A 1 307 ? 11.418 -40.331 33.605 1.00 80.75 307 ARG A N 1
ATOM 2505 C CA . ARG A 1 307 ? 11.457 -41.649 34.265 1.00 80.75 307 ARG A CA 1
ATOM 2506 C C . ARG A 1 307 ? 10.256 -42.526 33.903 1.00 80.75 307 ARG A C 1
ATOM 2508 O O . ARG A 1 307 ? 10.344 -43.742 34.061 1.00 80.75 307 ARG A O 1
ATOM 2515 N N . LYS A 1 308 ? 9.163 -41.936 33.404 1.00 81.06 308 LYS A N 1
ATOM 2516 C CA . LYS A 1 308 ? 7.948 -42.659 33.005 1.00 81.06 308 LYS A CA 1
ATOM 2517 C C . LYS A 1 308 ? 8.183 -43.523 31.766 1.00 81.06 308 LYS A C 1
ATOM 2519 O O . LYS A 1 308 ? 8.972 -43.193 30.873 1.00 81.06 308 LYS A O 1
ATOM 2524 N N . SER A 1 309 ? 7.477 -44.646 31.709 1.00 83.44 309 SER A N 1
ATOM 2525 C CA . SER A 1 309 ? 7.384 -45.498 30.525 1.00 83.44 309 SER A CA 1
ATOM 2526 C C . SER A 1 309 ? 6.563 -44.826 29.416 1.00 83.44 309 SER A C 1
ATOM 2528 O O . SER A 1 309 ? 5.756 -43.932 29.664 1.00 83.44 309 SER A O 1
ATOM 2530 N N . LEU A 1 310 ? 6.722 -45.286 28.171 1.00 83.75 310 LEU A N 1
ATOM 2531 C CA . LEU A 1 310 ? 5.977 -44.753 27.019 1.00 83.75 310 LEU A CA 1
ATOM 2532 C C . LEU A 1 310 ? 4.452 -44.921 27.178 1.00 83.75 310 LEU A C 1
ATOM 2534 O O . LEU A 1 310 ? 3.692 -44.087 26.696 1.00 83.75 310 LEU A O 1
ATOM 2538 N N . MET A 1 311 ? 4.005 -45.961 27.894 1.00 77.00 311 MET A N 1
ATOM 2539 C CA . MET A 1 311 ? 2.586 -46.200 28.190 1.00 77.00 311 MET A CA 1
ATOM 2540 C C . MET A 1 311 ? 2.032 -45.219 29.230 1.00 77.00 311 MET A C 1
ATOM 2542 O O . MET A 1 311 ? 0.904 -44.744 29.099 1.00 77.00 311 MET A O 1
ATOM 2546 N N . GLU A 1 312 ? 2.816 -44.899 30.260 1.00 78.75 312 GLU A N 1
ATOM 2547 C CA . GLU A 1 312 ? 2.438 -43.883 31.247 1.00 78.75 312 GLU A CA 1
ATOM 2548 C C . GLU A 1 312 ? 2.324 -42.508 30.585 1.00 78.75 312 GLU A C 1
ATOM 2550 O O . GLU A 1 312 ? 1.359 -41.799 30.837 1.00 78.75 312 GLU A O 1
ATOM 2555 N N . ILE A 1 313 ? 3.227 -42.182 29.655 1.00 85.88 313 ILE A N 1
ATOM 2556 C CA . ILE A 1 313 ? 3.168 -40.933 28.883 1.00 85.88 313 ILE A CA 1
ATOM 2557 C C . ILE A 1 313 ? 1.940 -40.902 27.976 1.00 85.88 313 ILE A C 1
ATOM 2559 O O . ILE A 1 313 ? 1.212 -39.918 27.991 1.00 85.88 313 ILE A O 1
ATOM 2563 N N . TRP A 1 314 ? 1.657 -41.987 27.247 1.00 84.94 314 TRP A N 1
ATOM 2564 C CA . TRP A 1 314 ? 0.431 -42.101 26.451 1.00 84.94 314 TRP A CA 1
ATOM 2565 C C . TRP A 1 314 ? -0.822 -41.881 27.315 1.00 84.94 314 TRP A C 1
ATOM 2567 O O . TRP A 1 314 ? -1.722 -41.132 26.939 1.00 84.94 314 TRP A O 1
ATOM 2577 N N . THR A 1 315 ? -0.855 -42.491 28.505 1.00 73.81 315 THR A N 1
ATOM 2578 C CA . THR A 1 315 ? -1.968 -42.361 29.457 1.00 73.81 315 THR A CA 1
ATOM 2579 C C . THR A 1 315 ? -2.107 -40.927 29.963 1.00 73.81 315 THR A C 1
ATOM 2581 O O . THR A 1 315 ? -3.222 -40.410 30.025 1.00 73.81 315 THR A O 1
ATOM 2584 N N . ASP A 1 316 ? -0.994 -40.281 30.307 1.00 84.06 316 ASP A N 1
ATOM 2585 C CA . ASP A 1 316 ? -0.973 -38.893 30.759 1.00 84.06 316 ASP A CA 1
ATOM 2586 C C . ASP A 1 316 ? -1.452 -37.943 29.660 1.00 84.06 316 ASP A C 1
ATOM 2588 O O . ASP A 1 316 ? -2.274 -37.078 29.945 1.00 84.06 316 ASP A O 1
ATOM 2592 N N . THR A 1 317 ? -1.038 -38.143 28.404 1.00 83.94 317 THR A N 1
ATOM 2593 C CA . THR A 1 317 ? -1.507 -37.333 27.270 1.00 83.94 317 THR A CA 1
ATOM 2594 C C . THR A 1 317 ? -3.005 -37.477 27.052 1.00 83.94 317 THR A C 1
ATOM 2596 O O . THR A 1 317 ? -3.705 -36.470 26.982 1.00 83.94 317 THR A O 1
ATOM 2599 N N . MET A 1 318 ? -3.525 -38.708 27.025 1.00 79.81 318 MET A N 1
ATOM 2600 C CA . MET A 1 318 ? -4.962 -38.940 26.849 1.00 79.81 318 MET A CA 1
ATOM 2601 C C . MET A 1 318 ? -5.785 -38.352 28.003 1.00 79.81 318 MET A C 1
ATOM 2603 O O . MET A 1 318 ? -6.836 -37.758 27.771 1.00 79.81 318 MET A O 1
ATOM 2607 N N . ARG A 1 319 ? -5.309 -38.476 29.251 1.00 74.81 319 ARG A N 1
ATOM 2608 C CA . ARG A 1 319 ? -5.979 -37.893 30.425 1.00 74.81 319 ARG A CA 1
ATOM 2609 C C . ARG A 1 319 ? -5.922 -36.373 30.431 1.00 74.81 319 ARG A C 1
ATOM 2611 O O . ARG A 1 319 ? -6.927 -35.753 30.760 1.00 74.81 319 ARG A O 1
ATOM 2618 N N . PHE A 1 320 ? -4.778 -35.792 30.076 1.00 81.94 320 PHE A N 1
ATOM 2619 C CA . PHE A 1 320 ? -4.589 -34.348 30.002 1.00 81.94 320 PHE A CA 1
ATOM 2620 C C . PHE A 1 320 ? -5.520 -33.734 28.953 1.00 81.94 320 PHE A C 1
ATOM 2622 O O . PHE A 1 320 ? -6.302 -32.847 29.287 1.00 81.94 320 PHE A O 1
ATOM 2629 N N . MET A 1 321 ? -5.528 -34.284 27.732 1.00 80.88 321 MET A N 1
ATOM 2630 C CA . MET A 1 321 ? -6.427 -33.838 26.663 1.00 80.88 321 MET A CA 1
ATOM 2631 C C . MET A 1 321 ? -7.903 -33.984 27.051 1.00 80.88 321 MET A C 1
ATOM 2633 O O . MET A 1 321 ? -8.687 -33.069 26.821 1.00 80.88 321 MET A O 1
ATOM 2637 N N . ASN A 1 322 ? -8.282 -35.086 27.711 1.00 72.12 322 ASN A N 1
ATOM 2638 C CA . ASN A 1 322 ? -9.656 -35.287 28.176 1.00 72.12 322 ASN A CA 1
ATOM 2639 C C . ASN A 1 322 ? -10.068 -34.284 29.264 1.00 72.12 322 ASN A C 1
ATOM 2641 O O . ASN A 1 322 ? -11.144 -33.699 29.197 1.00 72.12 322 ASN A O 1
ATOM 2645 N N . ALA A 1 323 ? -9.219 -34.087 30.278 1.00 68.81 323 ALA A N 1
ATOM 2646 C CA . ALA A 1 323 ? -9.501 -33.193 31.400 1.00 68.81 323 ALA A CA 1
ATOM 2647 C C . ALA A 1 323 ? -9.613 -31.723 30.970 1.00 68.81 323 ALA A C 1
ATOM 2649 O O . ALA A 1 323 ? -10.298 -30.945 31.628 1.00 68.81 323 ALA A O 1
ATOM 2650 N N . ARG A 1 324 ? -8.946 -31.358 29.871 1.00 70.62 324 ARG A N 1
ATOM 2651 C CA . ARG A 1 324 ? -8.918 -30.008 29.301 1.00 70.62 324 ARG A CA 1
ATOM 2652 C C . ARG A 1 324 ? -9.846 -29.831 28.090 1.00 70.62 324 ARG A C 1
ATOM 2654 O O . ARG A 1 324 ? -9.800 -28.782 27.469 1.00 70.62 324 ARG A O 1
ATOM 2661 N N . GLN A 1 325 ? -10.679 -30.828 27.769 1.00 71.62 325 GLN A N 1
ATOM 2662 C CA . GLN A 1 325 ? -11.616 -30.808 26.632 1.00 71.62 325 GLN A CA 1
ATOM 2663 C C . GLN A 1 325 ? -10.949 -30.535 25.264 1.00 71.62 325 GLN A C 1
ATOM 2665 O O . GLN A 1 325 ? -11.546 -29.925 24.388 1.00 71.62 325 GLN A O 1
ATOM 2670 N N . LEU A 1 326 ? -9.726 -31.034 25.049 1.00 73.31 326 LEU A N 1
ATOM 2671 C CA . LEU A 1 326 ? -8.933 -30.796 23.827 1.00 73.31 326 LEU A CA 1
ATOM 2672 C C . LEU A 1 326 ? -9.264 -31.755 22.663 1.00 73.31 326 LEU A C 1
ATOM 2674 O O . LEU A 1 326 ? -8.520 -31.830 21.683 1.00 73.31 326 LEU A O 1
ATOM 2678 N N . PHE A 1 327 ? -10.340 -32.536 22.781 1.00 74.94 327 PHE A N 1
ATOM 2679 C CA . PHE A 1 327 ? -10.850 -33.386 21.701 1.00 74.94 327 PHE A CA 1
ATOM 2680 C C . PHE A 1 327 ? -11.907 -32.637 20.892 1.00 74.94 327 PHE A C 1
ATOM 2682 O O . PHE A 1 327 ? -12.640 -31.811 21.431 1.00 74.94 327 PHE A O 1
ATOM 2689 N N . HIS A 1 328 ? -12.006 -32.942 19.601 1.00 65.88 328 HIS A N 1
ATOM 2690 C CA . HIS A 1 328 ? -12.934 -32.272 18.701 1.00 65.88 328 HIS A CA 1
ATOM 2691 C C . HIS A 1 328 ? -14.395 -32.498 19.148 1.00 65.88 328 HIS A C 1
ATOM 2693 O O . HIS A 1 328 ? -14.841 -33.649 19.192 1.00 65.88 328 HIS A O 1
ATOM 2699 N N . PRO A 1 329 ? -15.177 -31.440 19.434 1.00 54.00 329 PRO A N 1
ATOM 2700 C CA . PRO A 1 329 ? -16.475 -31.567 20.107 1.00 54.00 329 PRO A CA 1
ATOM 2701 C C . PRO A 1 329 ? -17.569 -32.235 19.258 1.00 54.00 329 PRO A C 1
ATOM 2703 O O . PRO A 1 329 ? -18.576 -32.681 19.801 1.00 54.00 329 PRO A O 1
ATOM 2706 N N . THR A 1 330 ? -17.386 -32.332 17.936 1.00 49.94 330 THR A N 1
ATOM 2707 C CA . THR A 1 330 ? -18.390 -32.882 17.003 1.00 49.94 330 THR A CA 1
ATOM 2708 C C . THR A 1 330 ? -18.096 -34.298 16.485 1.00 49.94 330 THR A C 1
ATOM 2710 O O . THR A 1 330 ? -18.879 -34.810 15.688 1.00 49.94 330 THR A O 1
ATOM 2713 N N . SER A 1 331 ? -17.003 -34.954 16.907 1.00 52.50 331 SER A N 1
ATOM 2714 C CA . SER A 1 331 ? -16.629 -36.289 16.402 1.00 52.50 331 SER A CA 1
ATOM 2715 C C . SER A 1 331 ? -16.471 -37.323 17.519 1.00 52.50 331 SER A C 1
ATOM 2717 O O . SER A 1 331 ? -15.509 -37.292 18.285 1.00 52.50 331 SER A O 1
ATOM 2719 N N . GLU A 1 332 ? -17.374 -38.310 17.563 1.00 53.78 332 GLU A N 1
ATOM 2720 C CA . GLU A 1 332 ? -17.292 -39.448 18.495 1.00 53.78 332 GLU A CA 1
ATOM 2721 C C . GLU A 1 332 ? -16.049 -40.338 18.258 1.00 53.78 332 GLU A C 1
ATOM 2723 O O . GLU A 1 332 ? -15.659 -41.100 19.145 1.00 53.78 332 GLU A O 1
ATOM 2728 N N . SER A 1 333 ? -15.392 -40.247 17.090 1.00 59.50 333 SER A N 1
ATOM 2729 C CA . SER A 1 333 ? -14.186 -41.028 16.773 1.00 59.50 333 SER A CA 1
ATOM 2730 C C . SER A 1 333 ? -12.869 -40.336 17.140 1.00 59.50 333 SER A C 1
ATOM 2732 O O . SER A 1 333 ? -11.842 -41.015 17.199 1.00 59.50 333 SER A O 1
ATOM 2734 N N . ASP A 1 334 ? -12.872 -39.030 17.439 1.00 69.38 334 ASP A N 1
ATOM 2735 C CA . ASP A 1 334 ? -11.643 -38.227 17.582 1.00 69.38 334 ASP A CA 1
ATOM 2736 C C . ASP A 1 334 ? -10.751 -38.711 18.736 1.00 69.38 334 ASP A C 1
ATOM 2738 O O . ASP A 1 334 ? -9.535 -38.819 18.582 1.00 69.38 334 ASP A O 1
ATOM 2742 N N . ILE A 1 335 ? -11.345 -39.141 19.856 1.00 70.75 335 ILE A N 1
ATOM 2743 C CA . ILE A 1 335 ? -10.610 -39.750 20.981 1.00 70.75 335 ILE A CA 1
ATOM 2744 C C . ILE A 1 335 ? -9.849 -41.004 20.523 1.00 70.75 335 ILE A C 1
ATOM 2746 O O . ILE A 1 335 ? -8.708 -41.242 20.930 1.00 70.75 335 ILE A O 1
ATOM 2750 N N . MET A 1 336 ? -10.463 -41.817 19.660 1.00 66.88 336 MET A N 1
ATOM 2751 C CA . MET A 1 336 ? -9.856 -43.046 19.147 1.00 66.88 336 MET A CA 1
ATOM 2752 C C . MET A 1 336 ? -8.778 -42.751 18.104 1.00 66.88 336 MET A C 1
ATOM 2754 O O . MET A 1 336 ? -7.749 -43.430 18.086 1.00 66.88 336 MET A O 1
ATOM 2758 N N . ASP A 1 337 ? -8.992 -41.750 17.253 1.00 72.31 337 ASP A N 1
ATOM 2759 C CA . ASP A 1 337 ? -8.050 -41.346 16.210 1.00 72.31 337 ASP A CA 1
ATOM 2760 C C . ASP A 1 337 ? -6.803 -40.683 16.820 1.00 72.31 337 ASP A C 1
ATOM 2762 O O . ASP A 1 337 ? -5.679 -41.095 16.517 1.00 72.31 337 ASP A O 1
ATOM 2766 N N . MET A 1 338 ? -6.981 -39.776 17.788 1.00 80.62 338 MET A N 1
ATOM 2767 C CA . MET A 1 338 ? -5.885 -39.192 18.568 1.00 80.62 338 MET A CA 1
ATOM 2768 C C . MET A 1 338 ? -5.178 -40.234 19.435 1.00 80.62 338 MET A C 1
ATOM 2770 O O . MET A 1 338 ? -3.947 -40.282 19.464 1.00 80.62 338 MET A O 1
ATOM 2774 N N . GLY A 1 339 ? -5.925 -41.139 20.072 1.00 77.00 339 GLY A N 1
ATOM 2775 C CA . GLY A 1 339 ? -5.349 -42.254 20.822 1.00 77.00 339 GLY A CA 1
ATOM 2776 C C . GLY A 1 339 ? -4.462 -43.153 19.955 1.00 77.00 339 GLY A C 1
ATOM 2777 O O . GLY A 1 339 ? -3.382 -43.560 20.400 1.00 77.00 339 GLY A O 1
ATOM 2778 N N . ARG A 1 340 ? -4.868 -43.423 18.703 1.00 76.69 340 ARG A N 1
ATOM 2779 C CA . ARG A 1 340 ? -4.062 -44.157 17.710 1.00 76.69 340 ARG A CA 1
ATOM 2780 C C . ARG A 1 340 ? -2.845 -43.358 17.251 1.00 76.69 340 ARG A C 1
ATOM 2782 O O . ARG A 1 340 ? -1.760 -43.937 17.188 1.00 76.69 340 ARG A O 1
ATOM 2789 N N . LEU A 1 341 ? -2.992 -42.059 16.985 1.00 84.75 341 LEU A N 1
ATOM 2790 C CA . LEU A 1 341 ? -1.884 -41.180 16.607 1.00 84.75 341 LEU A CA 1
ATOM 2791 C C . LEU A 1 341 ? -0.815 -41.142 17.704 1.00 84.75 341 LEU A C 1
ATOM 2793 O O . LEU A 1 341 ? 0.326 -41.519 17.448 1.00 84.75 341 LEU A O 1
ATOM 2797 N N . ILE A 1 342 ? -1.180 -40.790 18.940 1.00 85.56 342 ILE A N 1
ATOM 2798 C CA . ILE A 1 342 ? -0.242 -40.693 20.072 1.00 85.56 342 ILE A CA 1
ATOM 2799 C C . ILE A 1 342 ? 0.412 -42.054 20.339 1.00 85.56 342 ILE A C 1
ATOM 2801 O O . ILE A 1 342 ? 1.616 -42.130 20.592 1.00 85.56 342 ILE A O 1
ATOM 2805 N N . LYS A 1 343 ? -0.345 -43.154 20.204 1.00 80.62 343 LYS A N 1
ATOM 2806 C CA . LYS A 1 343 ? 0.224 -44.504 20.284 1.00 80.62 343 LYS A CA 1
ATOM 2807 C C . LYS A 1 343 ? 1.267 -44.731 19.191 1.00 80.62 343 LYS A C 1
ATOM 2809 O O . LYS A 1 343 ? 2.324 -45.252 19.510 1.00 80.62 343 LYS A O 1
ATOM 2814 N N . SER A 1 344 ? 0.998 -44.353 17.942 1.00 81.81 344 SER A N 1
ATOM 2815 C CA . SER A 1 344 ? 1.950 -44.518 16.832 1.00 81.81 344 SER A CA 1
ATOM 2816 C C . SER A 1 344 ? 3.208 -43.656 16.981 1.00 81.81 344 SER A C 1
ATOM 2818 O O . SER A 1 344 ? 4.287 -44.064 16.559 1.00 81.81 344 SER A O 1
ATOM 2820 N N . LEU A 1 345 ? 3.088 -42.492 17.627 1.00 84.56 345 LEU A N 1
ATOM 2821 C CA . LEU A 1 345 ? 4.210 -41.602 17.917 1.00 84.56 345 LEU A CA 1
ATOM 2822 C C . LEU A 1 345 ? 5.122 -42.170 19.013 1.00 84.56 345 LEU A C 1
ATOM 2824 O O . LEU A 1 345 ? 6.345 -42.092 18.904 1.00 84.56 345 LEU A O 1
ATOM 2828 N N . LEU A 1 346 ? 4.539 -42.765 20.058 1.00 83.75 346 LEU A N 1
ATOM 2829 C CA . LEU A 1 346 ? 5.283 -43.285 21.207 1.00 83.75 346 LEU A CA 1
ATOM 2830 C C . LEU A 1 346 ? 5.708 -44.755 21.032 1.00 83.75 346 LEU A C 1
ATOM 2832 O O . LEU A 1 346 ? 6.787 -45.140 21.475 1.00 83.75 346 LEU A O 1
ATOM 2836 N N . MET A 1 347 ? 4.898 -45.595 20.383 1.00 82.06 347 MET A N 1
ATOM 2837 C CA . MET A 1 347 ? 5.004 -47.063 20.380 1.00 82.06 347 MET A CA 1
ATOM 2838 C C . MET A 1 347 ? 4.955 -47.651 18.957 1.00 82.06 347 MET A C 1
ATOM 2840 O O . MET A 1 347 ? 4.346 -47.089 18.054 1.00 82.06 347 MET A O 1
ATOM 2844 N N . GLU A 1 348 ? 5.577 -48.816 18.730 1.00 62.50 348 GLU A N 1
ATOM 2845 C CA . GLU A 1 348 ? 5.561 -49.466 17.405 1.00 62.50 348 GLU A CA 1
ATOM 2846 C C . GLU A 1 348 ? 4.187 -50.058 17.038 1.00 62.50 348 GLU A C 1
ATOM 2848 O O . GLU A 1 348 ? 3.484 -50.543 17.934 1.00 62.50 348 GLU A O 1
ATOM 2853 N N . PRO A 1 349 ? 3.820 -50.119 15.738 1.00 50.12 349 PRO A N 1
ATOM 2854 C CA . PRO A 1 349 ? 2.506 -50.585 15.272 1.00 50.12 349 PRO A CA 1
ATOM 2855 C C . PRO A 1 349 ? 2.100 -51.984 15.766 1.00 50.12 349 PRO A C 1
ATOM 2857 O O . PRO A 1 349 ? 0.913 -52.269 15.908 1.00 50.12 349 PRO A O 1
ATOM 2860 N N . HIS A 1 350 ? 3.076 -52.846 16.077 1.00 51.34 350 HIS A N 1
ATOM 2861 C CA . HIS A 1 350 ? 2.865 -54.230 16.522 1.00 51.34 350 HIS A CA 1
ATOM 2862 C C . HIS A 1 350 ? 3.006 -54.443 18.041 1.00 51.34 350 HIS A C 1
ATOM 2864 O O . HIS A 1 350 ? 2.967 -55.578 18.514 1.00 51.34 350 HIS A O 1
ATOM 2870 N N . SER A 1 351 ? 3.142 -53.375 18.832 1.00 52.62 351 SER A N 1
ATOM 2871 C CA . SER A 1 351 ? 3.199 -53.480 20.294 1.00 52.62 351 SER A CA 1
ATOM 2872 C C . SER A 1 351 ? 1.807 -53.769 20.892 1.00 52.62 351 SER A C 1
ATOM 2874 O O . SER A 1 351 ? 0.881 -52.946 20.858 1.00 52.62 351 SER A O 1
ATOM 2876 N N . SER A 1 352 ? 1.638 -54.989 21.417 1.00 45.22 352 SER A N 1
ATOM 2877 C CA . SER A 1 352 ? 0.429 -55.431 22.126 1.00 45.22 352 SER A CA 1
ATOM 2878 C C . SER A 1 352 ? 0.347 -54.765 23.510 1.00 45.22 352 SER A C 1
ATOM 2880 O O . SER A 1 352 ? 1.270 -54.940 24.309 1.00 45.22 352 SER A O 1
ATOM 2882 N N . PRO A 1 353 ? -0.751 -54.059 23.853 1.00 43.41 353 PRO A N 1
ATOM 2883 C CA . PRO A 1 353 ? -0.935 -53.450 25.178 1.00 43.41 353 PRO A CA 1
ATOM 2884 C C . PRO A 1 353 ? -0.909 -54.464 26.335 1.00 43.41 353 PRO A C 1
ATOM 2886 O O . PRO A 1 353 ? -0.662 -54.097 27.478 1.00 43.41 353 PRO A O 1
ATOM 2889 N N . LEU A 1 354 ? -1.138 -55.749 26.048 1.00 42.28 354 LEU A N 1
ATOM 2890 C CA . LEU A 1 354 ? -1.318 -56.802 27.050 1.00 42.28 354 LEU A CA 1
ATOM 2891 C C . LEU A 1 354 ? -0.019 -57.331 27.674 1.00 42.28 354 LEU A C 1
ATOM 2893 O O . LEU A 1 354 ? -0.089 -58.047 28.667 1.00 42.28 354 LEU A O 1
ATOM 2897 N N . GLN A 1 355 ? 1.160 -56.974 27.155 1.00 44.84 355 GLN A N 1
ATOM 2898 C CA . GLN A 1 355 ? 2.436 -57.456 27.710 1.00 44.84 355 GLN A CA 1
ATOM 2899 C C . GLN A 1 355 ? 3.064 -56.538 28.773 1.00 44.84 355 GLN A C 1
ATOM 2901 O O . GLN A 1 355 ? 4.074 -56.914 29.361 1.00 44.84 355 GLN A O 1
ATOM 2906 N N . GLN A 1 356 ? 2.469 -55.377 29.080 1.00 44.88 356 GLN A N 1
ATOM 2907 C CA . GLN A 1 356 ? 2.963 -54.468 30.133 1.00 44.88 356 GLN A CA 1
ATOM 2908 C C . GLN A 1 356 ? 2.012 -54.309 31.337 1.00 44.88 356 GLN A C 1
ATOM 2910 O O . GLN A 1 356 ? 2.385 -53.685 32.328 1.00 44.88 356 GLN A O 1
ATOM 2915 N N . VAL A 1 357 ? 0.823 -54.932 31.325 1.00 41.88 357 VAL A N 1
ATOM 2916 C CA . VAL A 1 357 ? -0.170 -54.879 32.428 1.00 41.88 357 VAL A CA 1
ATOM 2917 C C . VAL A 1 357 ? 0.149 -55.912 33.518 1.00 41.88 357 VAL A C 1
ATOM 2919 O O . VAL A 1 357 ? -0.664 -56.746 33.904 1.00 41.88 357 VAL A O 1
ATOM 2922 N N . GLY A 1 358 ? 1.388 -55.886 33.998 1.00 36.22 358 GLY A N 1
ATOM 2923 C CA . GLY A 1 358 ? 1.914 -56.827 34.980 1.00 36.22 358 GLY A CA 1
ATOM 2924 C C . GLY A 1 358 ? 2.134 -56.229 36.366 1.00 36.22 358 GLY A C 1
ATOM 2925 O O . GLY A 1 358 ? 3.089 -56.639 37.016 1.00 36.22 358 GLY A O 1
ATOM 2926 N N . ARG A 1 359 ? 1.328 -55.262 36.832 1.00 35.97 359 ARG A N 1
ATOM 2927 C CA . ARG A 1 359 ? 1.271 -54.908 38.265 1.00 35.97 359 ARG A CA 1
ATOM 2928 C C . ARG A 1 359 ? -0.160 -54.624 38.716 1.00 35.97 359 ARG A C 1
ATOM 2930 O O . ARG A 1 359 ? -0.872 -53.821 38.126 1.00 35.97 359 ARG A O 1
ATOM 2937 N N . LEU A 1 360 ? -0.541 -55.367 39.751 1.00 34.25 360 LEU A N 1
ATOM 2938 C CA . LEU A 1 360 ? -1.866 -55.499 40.345 1.00 34.25 360 LEU A CA 1
ATOM 2939 C C . LEU A 1 360 ? -2.434 -54.155 40.822 1.00 34.25 360 LEU A C 1
ATOM 2941 O O . LEU A 1 360 ? -1.827 -53.468 41.638 1.00 34.25 360 LEU A O 1
ATOM 2945 N N . TYR A 1 361 ? -3.629 -53.834 40.332 1.00 33.56 361 TYR A N 1
ATOM 2946 C CA . TYR A 1 361 ? -4.532 -52.847 40.911 1.00 33.56 361 TYR A CA 1
ATOM 2947 C C . TYR A 1 361 ? -5.190 -53.465 42.155 1.00 33.56 361 TYR A C 1
ATOM 2949 O O . TYR A 1 361 ? -5.908 -54.458 42.038 1.00 33.56 361 TYR A O 1
ATOM 2957 N N . GLU A 1 362 ? -4.940 -52.908 43.341 1.00 32.66 362 GLU A N 1
ATOM 2958 C CA . GLU A 1 362 ? -5.737 -53.209 44.535 1.00 32.66 362 GLU A CA 1
ATOM 2959 C C . GLU A 1 362 ? -6.995 -52.338 44.535 1.00 32.66 362 GLU A C 1
ATOM 2961 O O . GLU A 1 362 ? -6.930 -51.108 44.521 1.00 32.66 362 GLU A O 1
ATOM 2966 N N . ALA A 1 363 ? -8.153 -52.995 44.546 1.00 31.69 363 ALA A N 1
ATOM 2967 C CA . ALA A 1 363 ? -9.448 -52.341 44.590 1.00 31.69 363 ALA A CA 1
ATOM 2968 C C . ALA A 1 363 ? -9.650 -51.612 45.928 1.00 31.69 363 ALA A C 1
ATOM 2970 O O . ALA A 1 363 ? -9.589 -52.228 46.994 1.00 31.69 363 ALA A O 1
ATOM 2971 N N . LYS A 1 364 ? -9.980 -50.318 45.872 1.00 33.84 364 LYS A N 1
ATOM 2972 C CA . LYS A 1 364 ? -10.685 -49.641 46.965 1.00 33.84 364 LYS A CA 1
ATOM 2973 C C . LYS A 1 364 ? -12.148 -49.455 46.581 1.00 33.84 364 LYS A C 1
ATOM 2975 O O . LYS A 1 364 ? -12.470 -49.015 45.484 1.00 33.84 364 LYS A O 1
ATOM 2980 N N . THR A 1 365 ? -13.003 -49.857 47.510 1.00 35.56 365 THR A N 1
ATOM 2981 C CA . THR A 1 365 ? -14.465 -49.853 47.471 1.00 35.56 365 THR A CA 1
ATOM 2982 C C . THR A 1 365 ? -15.051 -48.441 47.387 1.00 35.56 365 THR A C 1
ATOM 2984 O O . THR A 1 365 ? -14.810 -47.621 48.271 1.00 35.56 365 THR A O 1
ATOM 2987 N N . ASP A 1 366 ? -15.857 -48.219 46.353 1.00 41.28 366 ASP A N 1
ATOM 2988 C CA . ASP A 1 366 ? -16.915 -47.197 46.225 1.00 41.28 366 ASP A CA 1
ATOM 2989 C C . ASP A 1 366 ? -18.139 -47.608 47.108 1.00 41.28 366 ASP A C 1
ATOM 2991 O O . ASP A 1 366 ? -18.133 -48.755 47.574 1.00 41.28 366 ASP A O 1
ATOM 2995 N N . PRO A 1 367 ? -19.231 -46.827 47.336 1.00 46.66 367 PRO A N 1
ATOM 2996 C CA . PRO A 1 367 ? -19.559 -45.486 46.833 1.00 46.66 367 PRO A CA 1
ATOM 2997 C C . PRO A 1 367 ? -20.242 -44.521 47.831 1.00 46.66 367 PRO A C 1
ATOM 2999 O O . PRO A 1 367 ? -20.838 -44.928 48.829 1.00 46.66 367 PRO A O 1
ATOM 3002 N N . LYS A 1 368 ? -20.308 -43.232 47.470 1.00 29.56 368 LYS A N 1
ATOM 3003 C CA . LYS A 1 368 ? -21.530 -42.430 47.675 1.00 29.56 368 LYS A CA 1
ATOM 3004 C C . LYS A 1 368 ? -21.756 -41.477 46.502 1.00 29.56 368 LYS A C 1
ATOM 3006 O O . LYS A 1 368 ? -21.083 -40.460 46.380 1.00 29.56 368 LYS A O 1
ATOM 3011 N N . LEU A 1 369 ? -22.773 -41.801 45.701 1.00 31.64 369 LEU A N 1
ATOM 3012 C CA . LEU A 1 369 ? -23.538 -40.819 44.940 1.00 31.64 369 LEU A CA 1
ATOM 3013 C C . LEU A 1 369 ? -24.129 -39.782 45.905 1.00 31.64 369 LEU A C 1
ATOM 3015 O O . LEU A 1 369 ? -24.780 -40.157 46.882 1.00 31.64 369 LEU A O 1
ATOM 3019 N N . ILE A 1 370 ? -24.001 -38.503 45.561 1.00 30.19 370 ILE A N 1
ATOM 3020 C CA . ILE A 1 370 ? -24.998 -37.489 45.903 1.00 30.19 370 ILE A CA 1
ATOM 3021 C C . ILE A 1 370 ? -25.465 -36.883 44.583 1.00 30.19 370 ILE A C 1
ATOM 3023 O O . ILE A 1 370 ? -24.690 -36.282 43.844 1.00 30.19 370 ILE A O 1
ATOM 3027 N N . ILE A 1 371 ? -26.738 -37.121 44.285 1.00 40.31 371 ILE A N 1
ATOM 3028 C CA . ILE A 1 371 ? -27.517 -36.406 43.282 1.00 40.31 371 ILE A CA 1
ATOM 3029 C C . ILE A 1 371 ? -28.211 -35.288 44.050 1.00 40.31 371 ILE A C 1
ATOM 3031 O O . ILE A 1 371 ? -29.061 -35.600 44.875 1.00 40.31 371 ILE A O 1
ATOM 3035 N N . GLU A 1 372 ? -27.918 -34.027 43.745 1.00 34.50 372 GLU A N 1
ATOM 3036 C CA . GLU A 1 372 ? -28.889 -32.950 43.947 1.00 34.50 372 GLU A CA 1
ATOM 3037 C C . GLU A 1 372 ? -28.929 -32.074 42.693 1.00 34.50 372 GLU A C 1
ATOM 3039 O O . GLU A 1 372 ? -27.993 -31.353 42.355 1.00 34.50 372 GLU A O 1
ATOM 3044 N N . ARG A 1 373 ? -30.045 -32.209 41.971 1.00 40.44 373 ARG A N 1
ATOM 3045 C CA . ARG A 1 373 ? -30.622 -31.137 41.171 1.00 40.44 373 ARG A CA 1
ATOM 3046 C C . ARG A 1 373 ? -31.387 -30.265 42.159 1.00 40.44 373 ARG A C 1
ATOM 3048 O O . ARG A 1 373 ? -32.324 -30.785 42.752 1.00 40.44 373 ARG A O 1
ATOM 3055 N N . ASP A 1 374 ? -31.053 -28.987 42.276 1.00 34.09 374 ASP A N 1
ATOM 3056 C CA . ASP A 1 374 ? -32.084 -27.993 42.558 1.00 34.09 374 ASP A CA 1
ATOM 3057 C C . ASP A 1 374 ? -31.693 -26.601 42.062 1.00 34.09 374 ASP A C 1
ATOM 3059 O O . ASP A 1 374 ? -30.595 -26.091 42.288 1.00 34.09 374 ASP A O 1
ATOM 3063 N N . HIS A 1 375 ? -32.631 -26.019 41.323 1.00 43.91 375 HIS A N 1
ATOM 3064 C CA . HIS A 1 375 ? -32.627 -24.637 40.887 1.00 43.91 375 HIS A CA 1
ATOM 3065 C C . HIS A 1 375 ? -33.004 -23.732 42.074 1.00 43.91 375 HIS A C 1
ATOM 3067 O O . HIS A 1 375 ? -33.888 -24.071 42.851 1.00 43.91 375 HIS A O 1
ATOM 3073 N N . VAL A 1 376 ? -32.415 -22.531 42.129 1.00 47.38 376 VAL A N 1
ATOM 3074 C CA . VAL A 1 376 ? -32.808 -21.396 42.994 1.00 47.38 376 VAL A CA 1
ATOM 3075 C C . VAL A 1 376 ? -32.521 -21.574 44.496 1.00 47.38 376 VAL A C 1
ATOM 3077 O O . VAL A 1 376 ? -33.364 -22.033 45.260 1.00 47.38 376 VAL A O 1
ATOM 3080 N N . SER A 1 377 ? -31.378 -21.062 44.973 1.00 36.12 377 SER A N 1
ATOM 3081 C CA . SER A 1 377 ? -31.221 -20.731 46.398 1.00 36.12 377 SER A CA 1
ATOM 3082 C C . SER A 1 377 ? -31.592 -19.264 46.653 1.00 36.12 377 SER A C 1
ATOM 3084 O O . SER A 1 377 ? -30.862 -18.349 46.271 1.00 36.12 377 SER A O 1
ATOM 3086 N N . ASN A 1 378 ? -32.725 -19.063 47.329 1.00 47.12 378 ASN A N 1
ATOM 3087 C CA . ASN A 1 378 ? -33.145 -17.819 47.976 1.00 47.12 378 ASN A CA 1
ATOM 3088 C C . ASN A 1 378 ? -32.134 -17.400 49.058 1.00 47.12 378 ASN A C 1
ATOM 3090 O O . ASN A 1 378 ? -32.223 -17.872 50.192 1.00 47.12 378 ASN A O 1
ATOM 3094 N N . ASN A 1 379 ? -31.204 -16.498 48.738 1.00 38.28 379 ASN A N 1
ATOM 3095 C CA . ASN A 1 379 ? -30.429 -15.793 49.758 1.00 38.28 379 ASN A CA 1
ATOM 3096 C C . ASN A 1 379 ? -31.095 -14.440 50.062 1.00 38.28 379 ASN A C 1
ATOM 3098 O O . ASN A 1 379 ? -31.291 -13.630 49.159 1.00 38.28 379 ASN A O 1
ATOM 3102 N N . ALA A 1 380 ? -31.471 -14.218 51.323 1.00 38.56 380 ALA A N 1
ATOM 3103 C CA . ALA A 1 380 ? -32.283 -13.083 51.772 1.00 38.56 380 ALA A CA 1
ATOM 3104 C C . ALA A 1 380 ? -31.496 -11.769 51.971 1.00 38.56 380 ALA A C 1
ATOM 3106 O O . ALA A 1 380 ? -32.094 -10.774 52.366 1.00 38.56 380 ALA A O 1
ATOM 3107 N N . ASP A 1 381 ? -30.200 -11.748 51.641 1.00 37.19 381 ASP A N 1
ATOM 3108 C CA . ASP A 1 381 ? -29.321 -10.573 51.762 1.00 37.19 381 ASP A CA 1
ATOM 3109 C C . ASP A 1 381 ? -28.763 -10.073 50.410 1.00 37.19 381 ASP A C 1
ATOM 3111 O O . ASP A 1 381 ? -27.719 -9.424 50.358 1.00 37.19 381 ASP A O 1
ATOM 3115 N N . VAL A 1 382 ? -29.441 -10.351 49.288 1.00 34.88 382 VAL A N 1
ATOM 3116 C CA . VAL A 1 382 ? -29.005 -9.896 47.953 1.00 34.88 382 VAL A CA 1
ATOM 3117 C C . VAL A 1 382 ? -30.094 -9.067 47.271 1.00 34.88 382 VAL A C 1
ATOM 3119 O O . VAL A 1 382 ? -31.154 -9.576 46.914 1.00 34.88 382 VAL A O 1
ATOM 3122 N N . PHE A 1 383 ? -29.809 -7.781 47.047 1.00 28.66 383 PHE A N 1
ATOM 3123 C CA . PHE A 1 383 ? -30.608 -6.909 46.184 1.00 28.66 383 PHE A CA 1
ATOM 3124 C C . PHE A 1 383 ? -30.100 -6.999 44.735 1.00 28.66 383 PHE A C 1
ATOM 3126 O O . PHE A 1 383 ? -28.923 -6.722 44.500 1.00 28.66 383 PHE A O 1
ATOM 3133 N N . PRO A 1 384 ? -30.946 -7.330 43.741 1.00 32.00 384 PRO A N 1
ATOM 3134 C CA . PRO A 1 384 ? -30.553 -7.243 42.343 1.00 32.00 384 PRO A CA 1
ATOM 3135 C C . PRO A 1 384 ? -30.586 -5.782 41.879 1.00 32.00 384 PRO A C 1
ATOM 3137 O O . PRO A 1 384 ? -31.648 -5.166 41.773 1.00 32.00 384 PRO A O 1
ATOM 3140 N N . VAL A 1 385 ? -29.412 -5.240 41.565 1.00 27.75 385 VAL A N 1
ATOM 3141 C CA . VAL A 1 385 ? -29.260 -4.019 40.768 1.00 27.75 385 VAL A CA 1
ATOM 3142 C C . VAL A 1 385 ? -28.927 -4.455 39.346 1.00 27.75 385 VAL A C 1
ATOM 3144 O O . VAL A 1 385 ? -28.007 -5.242 39.142 1.00 27.75 385 VAL A O 1
ATOM 3147 N N . LYS A 1 386 ? -29.673 -3.960 38.355 1.00 33.53 386 LYS A N 1
ATOM 3148 C CA . LYS A 1 386 ? -29.271 -4.101 36.952 1.00 33.53 386 LYS A CA 1
ATOM 3149 C C . LYS A 1 386 ? -28.127 -3.129 36.680 1.00 33.53 386 LYS A C 1
ATOM 3151 O O . LYS A 1 386 ? -28.352 -1.924 36.620 1.00 33.53 386 LYS A O 1
ATOM 3156 N N . SER A 1 387 ? -26.927 -3.664 36.508 1.00 30.98 387 SER A N 1
ATOM 3157 C CA . SER A 1 387 ? -25.806 -2.992 35.858 1.00 30.98 387 SER A CA 1
ATOM 3158 C C . SER A 1 387 ? -25.539 -3.660 34.510 1.00 30.98 387 SER A C 1
ATOM 3160 O O . SER A 1 387 ? -25.710 -4.870 34.359 1.00 30.98 387 SER A O 1
ATOM 3162 N N . TYR A 1 388 ? -25.132 -2.865 33.525 1.00 31.17 388 TYR A N 1
ATOM 3163 C CA . TYR A 1 388 ? -24.528 -3.374 32.299 1.00 31.17 388 TYR A CA 1
ATOM 3164 C C . TYR A 1 388 ? -23.024 -3.498 32.553 1.00 31.17 388 TYR A C 1
ATOM 3166 O O . TYR A 1 388 ? -22.390 -2.546 33.009 1.00 31.17 388 TYR A O 1
ATOM 3174 N N . VAL A 1 389 ? -22.469 -4.688 32.333 1.00 31.98 389 VAL A N 1
ATOM 3175 C CA . VAL A 1 389 ? -21.031 -4.948 32.452 1.00 31.98 389 VAL A CA 1
ATOM 3176 C C . VAL A 1 389 ? -20.393 -4.572 31.119 1.00 31.98 389 VAL A C 1
ATOM 3178 O O . VAL A 1 389 ? -20.569 -5.277 30.133 1.00 31.98 389 VAL A O 1
ATOM 3181 N N . LEU A 1 390 ? -19.649 -3.466 31.098 1.00 35.41 390 LEU A N 1
ATOM 3182 C CA . LEU A 1 390 ? -18.845 -2.977 29.963 1.00 35.41 390 LEU A CA 1
ATOM 3183 C C . LEU A 1 390 ? -17.547 -3.798 29.755 1.00 35.41 390 LEU A C 1
ATOM 3185 O O . LEU A 1 390 ? -16.558 -3.294 29.240 1.00 35.41 390 LEU A O 1
ATOM 3189 N N . GLY A 1 391 ? -17.540 -5.061 30.188 1.00 35.53 391 GLY A N 1
ATOM 3190 C CA . GLY A 1 391 ? -16.348 -5.895 30.350 1.00 35.53 391 GLY A CA 1
ATOM 3191 C C . GLY A 1 391 ? -15.927 -6.031 31.817 1.00 35.53 391 GLY A C 1
ATOM 3192 O O . GLY A 1 391 ? -16.097 -5.123 32.632 1.00 35.53 391 GLY A O 1
ATOM 3193 N N . SER A 1 392 ? -15.415 -7.206 32.180 1.00 40.66 392 SER A N 1
ATOM 3194 C CA . SER A 1 392 ? -14.856 -7.499 33.500 1.00 40.66 392 SER A CA 1
ATOM 3195 C C . SER A 1 392 ? -13.389 -7.853 33.321 1.00 40.66 392 SER A C 1
ATOM 3197 O O . SER A 1 392 ? -13.060 -8.709 32.502 1.00 40.66 392 SER A O 1
ATOM 3199 N N . ILE A 1 393 ? -12.506 -7.225 34.100 1.00 42.19 393 ILE A N 1
ATOM 3200 C CA . ILE A 1 393 ? -11.158 -7.756 34.294 1.00 42.19 393 ILE A CA 1
ATOM 3201 C C . ILE A 1 393 ? -11.323 -9.048 35.101 1.00 42.19 393 ILE A C 1
ATOM 3203 O O . ILE A 1 393 ? -11.398 -9.023 36.329 1.00 42.19 393 ILE A O 1
ATOM 3207 N N . VAL A 1 394 ? -11.446 -10.170 34.395 1.00 47.31 394 VAL A N 1
ATOM 3208 C CA . VAL A 1 394 ? -11.623 -11.506 34.984 1.00 47.31 394 VAL A CA 1
ATOM 3209 C C . VAL A 1 394 ? -10.364 -11.985 35.708 1.00 47.31 394 VAL A C 1
ATOM 3211 O O . VAL A 1 394 ? -10.455 -12.754 36.666 1.00 47.31 394 VAL A O 1
ATOM 3214 N N . HIS A 1 395 ? -9.189 -11.491 35.306 1.00 51.66 395 HIS A N 1
ATOM 3215 C CA . HIS A 1 395 ? -7.923 -11.802 35.955 1.00 51.66 395 HIS A CA 1
ATOM 3216 C C . HIS A 1 395 ? -6.888 -10.691 35.724 1.00 51.66 395 HIS A C 1
ATOM 3218 O O . HIS A 1 395 ? -6.726 -10.216 34.605 1.00 51.66 395 HIS A O 1
ATOM 3224 N N . VAL A 1 396 ? -6.176 -10.279 36.776 1.00 54.75 396 VAL A N 1
ATOM 3225 C CA . VAL A 1 396 ? -5.021 -9.371 36.679 1.00 54.75 396 VAL A CA 1
ATOM 3226 C C . VAL A 1 396 ? -3.766 -10.209 36.854 1.00 54.75 396 VAL A C 1
ATOM 3228 O O . VAL A 1 396 ? -3.609 -10.870 37.882 1.00 54.75 396 VAL A O 1
ATOM 3231 N N . GLY A 1 397 ? -2.889 -10.187 35.855 1.00 58.38 397 GLY A N 1
ATOM 3232 C CA . GLY A 1 397 ? -1.657 -10.963 35.877 1.00 58.38 397 GLY A CA 1
ATOM 3233 C C . GLY A 1 397 ? -0.645 -10.477 36.915 1.00 58.38 397 GLY A C 1
ATOM 3234 O O . GLY A 1 397 ? -0.717 -9.342 37.398 1.00 58.38 397 GLY A O 1
ATOM 3235 N N . PRO A 1 398 ? 0.320 -11.333 37.290 1.00 66.56 398 PRO A N 1
ATOM 3236 C CA . PRO A 1 398 ? 1.424 -10.930 38.145 1.00 66.56 398 PRO A CA 1
ATOM 3237 C C . PRO A 1 398 ? 2.229 -9.787 37.492 1.00 66.56 398 PRO A C 1
ATOM 3239 O O . PRO A 1 398 ? 2.344 -9.731 36.270 1.00 66.56 398 PRO A O 1
ATOM 3242 N N . PRO A 1 399 ? 2.838 -8.878 38.279 1.00 61.31 399 PRO A N 1
ATOM 3243 C CA . PRO A 1 399 ? 3.671 -7.806 37.738 1.00 61.31 399 PRO A CA 1
ATOM 3244 C C . PRO A 1 399 ? 4.779 -8.352 36.826 1.00 61.31 399 PRO A C 1
ATOM 3246 O O . PRO A 1 399 ? 5.389 -9.368 37.155 1.00 61.31 399 PRO A O 1
ATOM 3249 N N . ALA A 1 400 ? 5.146 -7.641 35.755 1.00 53.97 400 ALA A N 1
ATOM 3250 C CA . ALA A 1 400 ? 6.194 -8.085 34.823 1.00 53.97 400 ALA A CA 1
ATOM 3251 C C . ALA A 1 400 ? 7.519 -8.461 35.524 1.00 53.97 400 ALA A C 1
ATOM 3253 O O . ALA A 1 400 ? 8.180 -9.431 35.165 1.00 53.97 400 ALA A O 1
ATOM 3254 N N . ARG A 1 401 ? 7.897 -7.750 36.598 1.00 61.56 401 ARG A N 1
ATOM 3255 C CA . ARG A 1 401 ? 9.075 -8.096 37.422 1.00 61.56 401 ARG A CA 1
ATOM 3256 C C . ARG A 1 401 ? 8.987 -9.490 38.062 1.00 61.56 401 ARG A C 1
ATOM 3258 O O . ARG A 1 401 ? 10.009 -10.151 38.233 1.00 61.56 401 ARG A O 1
ATOM 3265 N N . ASP A 1 402 ? 7.782 -9.930 38.404 1.00 68.56 402 ASP A N 1
ATOM 3266 C CA . ASP A 1 402 ? 7.506 -11.213 39.036 1.00 68.56 402 ASP A CA 1
ATOM 3267 C C . ASP A 1 402 ? 7.483 -12.330 37.981 1.00 68.56 402 ASP A C 1
ATOM 3269 O O . ASP A 1 402 ? 8.047 -13.388 38.232 1.00 68.56 402 ASP A O 1
ATOM 3273 N N . MET A 1 403 ? 6.941 -12.076 36.782 1.00 65.75 403 MET A N 1
ATOM 3274 C CA . MET A 1 403 ? 7.039 -12.999 35.633 1.00 65.75 403 MET A CA 1
ATOM 3275 C C . MET A 1 403 ? 8.493 -13.194 35.173 1.00 65.75 403 MET A C 1
ATOM 3277 O O . MET A 1 403 ? 8.926 -14.295 34.830 1.00 65.75 403 MET A O 1
ATOM 3281 N N . VAL A 1 404 ? 9.293 -12.125 35.211 1.00 62.03 404 VAL A N 1
ATOM 3282 C CA . VAL A 1 404 ? 10.715 -12.187 34.851 1.00 62.03 404 VAL A CA 1
ATOM 3283 C C . VAL A 1 404 ? 11.539 -12.927 35.912 1.00 62.03 404 VAL A C 1
ATOM 3285 O O . VAL A 1 404 ? 12.480 -13.636 35.563 1.00 62.03 404 VAL A O 1
ATOM 3288 N N . SER A 1 405 ? 11.209 -12.807 37.198 1.00 67.69 405 SER A N 1
ATOM 3289 C CA . SER A 1 405 ? 11.988 -13.432 38.280 1.00 67.69 405 SER A CA 1
ATOM 3290 C C . SER A 1 405 ? 11.517 -14.830 38.689 1.00 67.69 405 SER A C 1
ATOM 3292 O O . SER A 1 405 ? 12.293 -15.549 39.318 1.00 67.69 405 SER A O 1
ATOM 3294 N N . ASN A 1 406 ? 10.290 -15.222 38.334 1.00 73.19 406 ASN A N 1
ATOM 3295 C CA . ASN A 1 406 ? 9.678 -16.494 38.707 1.00 73.19 406 ASN A CA 1
ATOM 3296 C C . ASN A 1 406 ? 8.871 -17.069 37.528 1.00 73.19 406 ASN A C 1
ATOM 3298 O O . ASN A 1 406 ? 7.790 -16.581 37.194 1.00 73.19 406 ASN A O 1
ATOM 3302 N N . ILE A 1 407 ? 9.384 -18.140 36.923 1.00 69.38 407 ILE A N 1
ATOM 3303 C CA . ILE A 1 407 ? 8.757 -18.845 35.797 1.00 69.38 407 ILE A CA 1
ATOM 3304 C C . ILE A 1 407 ? 7.429 -19.486 36.225 1.00 69.38 407 ILE A C 1
ATOM 3306 O O . ILE A 1 407 ? 6.496 -19.558 35.431 1.00 69.38 407 ILE A O 1
ATOM 3310 N N . GLY A 1 408 ? 7.299 -19.899 37.489 1.00 72.31 408 GLY A N 1
ATOM 3311 C CA . GLY A 1 408 ? 6.045 -20.402 38.054 1.00 72.31 408 GLY A CA 1
ATOM 3312 C C . GLY A 1 408 ? 4.896 -19.399 37.937 1.00 72.31 408 GLY A C 1
ATOM 3313 O O . GLY A 1 408 ? 3.807 -19.783 37.531 1.00 72.31 408 GLY A O 1
ATOM 3314 N N . LYS A 1 409 ? 5.152 -18.105 38.167 1.00 71.56 409 LYS A N 1
ATOM 3315 C CA . LYS A 1 409 ? 4.142 -17.046 37.994 1.00 71.56 409 LYS A CA 1
ATOM 3316 C C . LYS A 1 409 ? 3.771 -16.797 36.532 1.00 71.56 409 LYS A C 1
ATOM 3318 O O . LYS A 1 409 ? 2.622 -16.479 36.246 1.00 71.56 409 LYS A O 1
ATOM 3323 N N . ALA A 1 410 ? 4.723 -16.952 35.611 1.00 67.12 410 ALA A N 1
ATOM 3324 C CA . ALA A 1 410 ? 4.430 -16.912 34.178 1.00 67.12 410 ALA A CA 1
ATOM 3325 C C . ALA A 1 410 ? 3.552 -18.106 33.756 1.00 67.12 410 ALA A C 1
ATOM 3327 O O . ALA A 1 410 ? 2.609 -17.929 32.992 1.00 67.12 410 ALA A O 1
ATOM 3328 N N . ASN A 1 411 ? 3.801 -19.295 34.318 1.00 67.06 411 ASN A N 1
ATOM 3329 C CA . ASN A 1 411 ? 2.965 -20.476 34.097 1.00 67.06 411 ASN A CA 1
ATOM 3330 C C . ASN A 1 411 ? 1.563 -20.325 34.709 1.00 67.06 411 ASN A C 1
ATOM 3332 O O . ASN A 1 411 ? 0.593 -20.658 34.045 1.00 67.06 411 ASN A O 1
ATOM 3336 N N . GLU A 1 412 ? 1.436 -19.796 35.931 1.00 73.56 412 GLU A N 1
ATOM 3337 C CA . GLU A 1 412 ? 0.137 -19.511 36.569 1.00 73.56 412 GLU A CA 1
ATOM 3338 C C . GLU A 1 412 ? -0.689 -18.512 35.745 1.00 73.56 412 GLU A C 1
ATOM 3340 O O . GLU A 1 412 ? -1.895 -18.690 35.571 1.00 73.56 412 GLU A O 1
ATOM 3345 N N . TRP A 1 413 ? -0.037 -17.481 35.197 1.00 69.94 413 TRP A N 1
ATOM 3346 C CA . TRP A 1 413 ? -0.676 -16.530 34.289 1.00 69.94 413 TRP A CA 1
ATOM 3347 C C . TRP A 1 413 ? -1.146 -17.206 33.001 1.00 69.94 413 TRP A C 1
ATOM 3349 O O . TRP A 1 413 ? -2.314 -17.076 32.645 1.00 69.94 413 TRP A O 1
ATOM 3359 N N . ALA A 1 414 ? -0.280 -17.984 32.348 1.00 66.88 414 ALA A N 1
ATOM 3360 C CA . ALA A 1 414 ? -0.630 -18.715 31.134 1.00 66.88 414 ALA A CA 1
ATOM 3361 C C . ALA A 1 414 ? -1.763 -19.732 31.369 1.00 66.88 414 ALA A C 1
ATOM 3363 O O . ALA A 1 414 ? -2.672 -19.829 30.551 1.00 66.88 414 ALA A O 1
ATOM 3364 N N . GLU A 1 415 ? -1.767 -20.440 32.503 1.00 70.56 415 GLU A N 1
ATOM 3365 C CA . GLU A 1 415 ? -2.863 -21.335 32.897 1.00 70.56 415 GLU A CA 1
ATOM 3366 C C . GLU A 1 415 ? -4.180 -20.575 33.102 1.00 70.56 415 GLU A C 1
ATOM 3368 O O . GLU A 1 415 ? -5.247 -21.084 32.753 1.00 70.56 415 GLU A O 1
ATOM 3373 N N . SER A 1 416 ? -4.117 -19.354 33.638 1.00 68.88 416 SER A N 1
ATOM 3374 C CA . SER A 1 416 ? -5.287 -18.498 33.822 1.00 68.88 416 SER A CA 1
ATOM 3375 C C . SER A 1 416 ? -5.819 -17.951 32.496 1.00 68.88 416 SER A C 1
ATOM 3377 O O . SER A 1 416 ? -7.030 -17.970 32.281 1.00 68.88 416 SER A O 1
ATOM 3379 N N . VAL A 1 417 ? -4.943 -17.535 31.575 1.00 64.06 417 VAL A N 1
ATOM 3380 C CA . VAL A 1 417 ? -5.330 -17.172 30.200 1.00 64.06 417 VAL A CA 1
ATOM 3381 C C . VAL A 1 417 ? -6.010 -18.366 29.528 1.00 64.06 417 VAL A C 1
ATOM 3383 O O . VAL A 1 417 ? -7.140 -18.246 29.064 1.00 64.06 417 VAL A O 1
ATOM 3386 N N . GLN A 1 418 ? -5.405 -19.556 29.604 1.00 67.81 418 GLN A N 1
ATOM 3387 C CA . GLN A 1 418 ? -5.980 -20.776 29.040 1.00 67.81 418 GLN A CA 1
ATOM 3388 C C . GLN A 1 418 ? -7.357 -21.123 29.632 1.00 67.81 418 GLN A C 1
ATOM 3390 O O . GLN A 1 418 ? -8.254 -21.573 28.920 1.00 67.81 418 GLN A O 1
ATOM 3395 N N . HIS A 1 419 ? -7.533 -20.938 30.941 1.00 66.75 419 HIS A N 1
ATOM 3396 C CA . HIS A 1 419 ? -8.798 -21.211 31.618 1.00 66.75 419 HIS A CA 1
ATOM 3397 C C . HIS A 1 419 ? -9.898 -20.215 31.231 1.00 66.75 419 HIS A C 1
ATOM 3399 O O . HIS A 1 419 ? -11.039 -20.622 31.018 1.00 66.75 419 HIS A O 1
ATOM 3405 N N . ASN A 1 420 ? -9.562 -18.927 31.140 1.00 61.31 420 ASN A N 1
ATOM 3406 C CA . ASN A 1 420 ? -10.534 -17.859 30.909 1.00 61.31 420 ASN A CA 1
ATOM 3407 C C . ASN A 1 420 ? -10.857 -17.643 29.420 1.00 61.31 420 ASN A C 1
ATOM 3409 O O . ASN A 1 420 ? -11.960 -17.202 29.111 1.00 61.31 420 ASN A O 1
ATOM 3413 N N . PHE A 1 421 ? -9.945 -18.002 28.509 1.00 61.84 421 PHE A N 1
ATOM 3414 C CA . PHE A 1 421 ? -10.065 -17.793 27.058 1.00 61.84 421 PHE A CA 1
ATOM 3415 C C . PHE A 1 421 ? -10.025 -19.109 26.265 1.00 61.84 421 PHE A C 1
ATOM 3417 O O . PHE A 1 421 ? -9.504 -19.177 25.158 1.00 61.84 421 PHE A O 1
ATOM 3424 N N . SER A 1 422 ? -10.589 -20.184 26.823 1.00 61.38 422 SER A N 1
ATOM 3425 C CA . SER A 1 422 ? -10.512 -21.543 26.249 1.00 61.38 422 SER A CA 1
ATOM 3426 C C . SER A 1 422 ? -11.007 -21.699 24.797 1.00 61.38 422 SER A C 1
ATOM 3428 O O . SER A 1 422 ? -10.619 -22.662 24.137 1.00 61.38 422 SER A O 1
ATOM 3430 N N . SER A 1 423 ? -11.840 -20.781 24.294 1.00 55.16 423 SER A N 1
ATOM 3431 C CA . SER A 1 423 ? -12.369 -20.776 22.922 1.00 55.16 423 SER A CA 1
ATOM 3432 C C . SER A 1 423 ? -11.605 -19.877 21.946 1.00 55.16 423 SER A C 1
ATOM 3434 O O . SER A 1 423 ? -11.855 -19.976 20.750 1.00 55.16 423 SER A O 1
ATOM 3436 N N . ASP A 1 424 ? -10.717 -19.011 22.440 1.00 56.28 424 ASP A N 1
ATOM 3437 C CA . ASP A 1 424 ? -10.032 -17.982 21.650 1.00 56.28 424 ASP A CA 1
ATOM 3438 C C . ASP A 1 424 ? -8.633 -17.693 22.218 1.00 56.28 424 ASP A C 1
ATOM 3440 O O . ASP A 1 424 ? -8.314 -16.622 22.730 1.00 56.28 424 ASP A O 1
ATOM 3444 N N . LEU A 1 425 ? -7.802 -18.735 22.226 1.00 56.81 425 LEU A N 1
ATOM 3445 C CA . LEU A 1 425 ? -6.456 -18.655 22.790 1.00 56.81 425 LEU A CA 1
ATOM 3446 C C . LEU A 1 425 ? -5.507 -17.829 21.906 1.00 56.81 425 LEU A C 1
ATOM 3448 O O . LEU A 1 425 ? -4.532 -17.306 22.423 1.00 56.81 425 LEU A O 1
ATOM 3452 N N . GLY A 1 426 ? -5.769 -17.717 20.598 1.00 53.88 426 GLY A N 1
ATOM 3453 C CA . GLY A 1 426 ? -4.893 -17.023 19.645 1.00 53.88 426 GLY A CA 1
ATOM 3454 C C . GLY A 1 426 ? -4.748 -15.536 19.960 1.00 53.88 426 GLY A C 1
ATOM 3455 O O . GLY A 1 426 ? -3.647 -15.093 20.283 1.00 53.88 426 GLY A O 1
ATOM 3456 N N . GLU A 1 427 ? -5.867 -14.806 19.968 1.00 47.91 427 GLU A N 1
ATOM 3457 C CA . GLU A 1 427 ? -5.903 -13.375 20.308 1.00 47.91 427 GLU A CA 1
ATOM 3458 C C . GLU A 1 427 ? -5.500 -13.125 21.775 1.00 47.91 427 GLU A C 1
ATOM 3460 O O . GLU A 1 427 ? -4.862 -12.128 22.103 1.00 47.91 427 GLU A O 1
ATOM 3465 N N . ALA A 1 428 ? -5.795 -14.064 22.684 1.00 49.50 428 ALA A N 1
ATOM 3466 C CA . ALA A 1 428 ? -5.465 -13.930 24.106 1.00 49.50 428 ALA A CA 1
ATOM 3467 C C . ALA A 1 428 ? -3.958 -14.062 24.438 1.00 49.50 428 ALA A C 1
ATOM 3469 O O . ALA A 1 428 ? -3.544 -13.658 25.530 1.00 49.50 428 ALA A O 1
ATOM 3470 N N . TYR A 1 429 ? -3.145 -14.630 23.535 1.00 48.72 429 TYR A N 1
ATOM 3471 C CA . TYR A 1 429 ? -1.677 -14.719 23.649 1.00 48.72 429 TYR A CA 1
ATOM 3472 C C . TYR A 1 429 ? -0.935 -13.697 22.769 1.00 48.72 429 TYR A C 1
ATOM 3474 O O . TYR A 1 429 ? 0.298 -13.688 22.768 1.00 48.72 429 TYR A O 1
ATOM 3482 N N . GLU A 1 430 ? -1.649 -12.848 22.026 1.00 42.75 430 GLU A N 1
ATOM 3483 C CA . GLU A 1 430 ? -1.044 -11.851 21.148 1.00 42.75 430 GLU A CA 1
ATOM 3484 C C . GLU A 1 430 ? -0.388 -10.724 21.969 1.00 42.75 430 GLU A C 1
ATOM 3486 O O . GLU A 1 430 ? -1.037 -9.813 22.480 1.00 42.75 430 GLU A O 1
ATOM 3491 N N . GLU A 1 431 ? 0.939 -10.768 22.108 1.00 46.12 431 GLU A N 1
ATOM 3492 C CA . GLU A 1 431 ? 1.731 -9.647 22.628 1.00 46.12 431 GLU A CA 1
ATOM 3493 C C . GLU A 1 431 ? 2.088 -8.672 21.490 1.00 46.12 431 GLU A C 1
ATOM 3495 O O . GLU A 1 431 ? 3.258 -8.423 21.209 1.00 46.12 431 GLU A O 1
ATOM 3500 N N . SER A 1 432 ? 1.094 -8.083 20.820 1.00 40.47 432 SER A N 1
ATOM 3501 C CA . SER A 1 432 ? 1.330 -7.009 19.843 1.00 40.47 432 SER A CA 1
ATOM 3502 C C . SER A 1 432 ? 1.340 -5.639 20.535 1.00 40.47 432 SER A C 1
ATOM 3504 O O . SER A 1 432 ? 0.502 -4.770 20.279 1.00 40.47 432 SER A O 1
ATOM 3506 N N . PHE A 1 433 ? 2.273 -5.406 21.460 1.00 51.28 433 PHE A N 1
ATOM 3507 C CA . PHE A 1 433 ? 2.483 -4.035 21.927 1.00 51.28 433 PHE A CA 1
ATOM 3508 C C . PHE A 1 433 ? 3.291 -3.291 20.870 1.00 51.28 433 PHE A C 1
ATOM 3510 O O . PHE A 1 433 ? 4.517 -3.377 20.861 1.00 51.28 433 PHE A O 1
ATOM 3517 N N . THR A 1 434 ? 2.618 -2.557 19.979 1.00 63.47 434 THR A N 1
ATOM 3518 C CA . THR A 1 434 ? 3.330 -1.594 19.135 1.00 63.47 434 THR A CA 1
ATOM 3519 C C . THR A 1 434 ? 3.713 -0.415 20.027 1.00 63.47 434 THR A C 1
ATOM 3521 O O . THR A 1 434 ? 2.819 0.272 20.530 1.00 63.47 434 THR A O 1
ATOM 3524 N N . PRO A 1 435 ? 5.009 -0.194 20.308 1.00 79.19 435 PRO A N 1
ATOM 3525 C CA . PRO A 1 435 ? 5.397 0.794 21.293 1.00 79.19 435 PRO A CA 1
ATOM 3526 C C . PRO A 1 435 ? 5.038 2.193 20.806 1.00 79.19 435 PRO A C 1
ATOM 3528 O O . PRO A 1 435 ? 5.369 2.573 19.683 1.00 79.19 435 PRO A O 1
ATOM 3531 N N . THR A 1 436 ? 4.380 2.966 21.665 1.00 89.00 436 THR A N 1
ATOM 3532 C CA . THR A 1 436 ? 4.047 4.365 21.402 1.00 89.00 436 THR A CA 1
ATOM 3533 C C . THR A 1 436 ? 4.795 5.294 22.352 1.00 89.00 436 THR A C 1
ATOM 3535 O O . THR A 1 436 ? 5.156 4.932 23.475 1.00 89.00 436 THR A O 1
ATOM 3538 N N . VAL A 1 437 ? 5.036 6.517 21.891 1.00 92.88 437 VAL A N 1
ATOM 3539 C CA . VAL A 1 437 ? 5.554 7.634 22.691 1.00 92.88 437 VAL A CA 1
ATOM 3540 C C . VAL A 1 437 ? 4.708 8.883 22.433 1.00 92.88 437 VAL A C 1
ATOM 3542 O O . VAL A 1 437 ? 4.084 8.972 21.372 1.00 92.88 437 VAL A O 1
ATOM 3545 N N . PRO A 1 438 ? 4.689 9.873 23.344 1.00 96.88 438 PRO A N 1
ATOM 3546 C CA . PRO A 1 438 ? 4.057 11.162 23.075 1.00 96.88 438 PRO A CA 1
ATOM 3547 C C . PRO A 1 438 ? 4.569 11.781 21.771 1.00 96.88 438 PRO A C 1
ATOM 3549 O O . PRO A 1 438 ? 5.780 11.804 21.523 1.00 96.88 438 PRO A O 1
ATOM 3552 N N . ALA A 1 439 ? 3.671 12.317 20.941 1.00 96.75 439 ALA A N 1
ATOM 3553 C CA . ALA A 1 439 ? 4.035 12.827 19.619 1.00 96.75 439 ALA A CA 1
ATOM 3554 C C . ALA A 1 439 ? 5.063 13.966 19.698 1.00 96.75 439 ALA A C 1
ATOM 3556 O O . ALA A 1 439 ? 5.983 14.013 18.886 1.00 96.75 439 ALA A O 1
ATOM 3557 N N . GLN A 1 440 ? 4.974 14.834 20.715 1.00 97.81 440 GLN A N 1
ATOM 3558 C CA . GLN A 1 440 ? 5.961 15.900 20.919 1.00 97.81 440 GLN A CA 1
ATOM 3559 C C . GLN A 1 440 ? 7.373 15.344 21.149 1.00 97.81 440 GLN A C 1
ATOM 3561 O O . GLN A 1 440 ? 8.332 15.878 20.606 1.00 97.81 440 GLN A O 1
ATOM 3566 N N . LEU A 1 441 ? 7.507 14.248 21.902 1.00 96.25 441 LEU A N 1
ATOM 3567 C CA . LEU A 1 441 ? 8.808 13.639 22.183 1.00 96.25 441 LEU A CA 1
ATOM 3568 C C . LEU A 1 441 ? 9.444 13.057 20.913 1.00 96.25 441 LEU A C 1
ATOM 3570 O O . LEU A 1 441 ? 10.631 13.263 20.667 1.00 96.25 441 LEU A O 1
ATOM 3574 N N . ALA A 1 442 ? 8.660 12.348 20.098 1.00 96.00 442 ALA A N 1
ATOM 3575 C CA . ALA A 1 442 ? 9.137 11.833 18.814 1.00 96.00 442 ALA A CA 1
ATOM 3576 C C . ALA A 1 442 ? 9.475 12.968 17.834 1.00 96.00 442 ALA A C 1
ATOM 3578 O O . ALA A 1 442 ? 10.497 12.911 17.152 1.00 96.00 442 ALA A O 1
ATOM 3579 N N . TYR A 1 443 ? 8.665 14.028 17.807 1.00 97.38 443 TYR A N 1
ATOM 3580 C CA . TYR A 1 443 ? 8.922 15.217 16.997 1.00 97.38 443 TYR A CA 1
ATOM 3581 C C . TYR A 1 443 ? 10.231 15.913 17.392 1.00 97.38 443 TYR A C 1
ATOM 3583 O O . TYR A 1 443 ? 11.037 16.249 16.523 1.00 97.38 443 TYR A O 1
ATOM 3591 N N . ASP A 1 444 ? 10.488 16.080 18.691 1.00 96.56 444 ASP A N 1
ATOM 3592 C CA . ASP A 1 444 ? 11.739 16.656 19.195 1.00 96.56 444 ASP A CA 1
ATOM 3593 C C . ASP A 1 444 ? 12.944 15.756 18.864 1.00 96.56 444 ASP A C 1
ATOM 3595 O O . ASP A 1 444 ? 14.011 16.255 18.500 1.00 96.56 444 ASP A O 1
ATOM 3599 N N . CYS A 1 445 ? 12.770 14.428 18.920 1.00 95.38 445 CYS A N 1
ATOM 3600 C CA . CYS A 1 445 ? 13.784 13.459 18.500 1.00 95.38 445 CYS A CA 1
ATOM 3601 C C . CYS A 1 445 ? 14.144 13.623 17.016 1.00 95.38 445 CYS A C 1
ATOM 3603 O O . CYS A 1 445 ? 15.322 13.791 16.698 1.00 95.38 445 CYS A O 1
ATOM 3605 N N . LEU A 1 446 ? 13.153 13.664 16.121 1.00 96.75 446 LEU A N 1
ATOM 3606 C CA . LEU A 1 446 ? 13.372 13.868 14.684 1.00 96.75 446 LEU A CA 1
ATOM 3607 C C . LEU A 1 446 ? 14.034 15.222 14.388 1.00 96.75 446 LEU A C 1
ATOM 3609 O O . LEU A 1 446 ? 14.964 15.301 13.587 1.00 96.75 446 LEU A O 1
ATOM 3613 N N . ASN A 1 447 ? 13.627 16.287 15.082 1.00 97.06 447 ASN A N 1
ATOM 3614 C CA . ASN A 1 447 ? 14.233 17.612 14.917 1.00 97.06 447 ASN A CA 1
ATOM 3615 C C . ASN A 1 447 ? 15.668 17.709 15.450 1.00 97.06 447 ASN A C 1
ATOM 3617 O O . ASN A 1 447 ? 16.394 18.624 15.066 1.00 97.06 447 ASN A O 1
ATOM 3621 N N . SER A 1 448 ? 16.094 16.779 16.308 1.00 96.94 448 SER A N 1
ATOM 3622 C CA . SER A 1 448 ? 17.478 16.714 16.783 1.00 96.94 448 SER A CA 1
ATOM 3623 C C . SER A 1 448 ? 18.451 16.131 15.750 1.00 96.94 448 SER A C 1
ATOM 3625 O O . SER A 1 448 ? 19.665 16.260 15.926 1.00 96.94 448 SER A O 1
ATOM 3627 N N . VAL A 1 449 ? 17.946 15.496 14.683 1.00 97.69 449 VAL A N 1
ATOM 3628 C CA . VAL A 1 449 ? 18.779 14.859 13.657 1.00 97.69 449 VAL A CA 1
ATOM 3629 C C . VAL A 1 449 ? 19.453 15.919 12.773 1.00 97.69 449 VAL A C 1
ATOM 3631 O O . VAL A 1 449 ? 18.758 16.722 12.141 1.00 97.69 449 VAL A O 1
ATOM 3634 N N . PRO A 1 450 ? 20.798 15.953 12.710 1.00 97.12 450 PRO A N 1
ATOM 3635 C CA . PRO A 1 450 ? 21.515 16.949 11.920 1.00 97.12 450 PRO A CA 1
ATOM 3636 C C . PRO A 1 450 ? 21.281 16.741 10.421 1.00 97.12 450 PRO A C 1
ATOM 3638 O O . PRO A 1 450 ? 21.199 15.607 9.960 1.00 97.12 450 PRO A O 1
ATOM 3641 N N . LEU A 1 451 ? 21.222 17.841 9.669 1.00 96.75 451 LEU A N 1
ATOM 3642 C CA . LEU A 1 451 ? 21.105 17.824 8.210 1.00 96.75 451 LEU A CA 1
ATOM 3643 C C . LEU A 1 451 ? 22.421 17.373 7.556 1.00 96.75 451 LEU A C 1
ATOM 3645 O O . LEU A 1 451 ? 23.455 18.027 7.729 1.00 96.75 451 LEU A O 1
ATOM 3649 N N . GLY A 1 452 ? 22.365 16.318 6.742 1.00 94.25 452 GLY A N 1
ATOM 3650 C CA . GLY A 1 452 ? 23.447 15.947 5.825 1.00 94.25 452 GLY A CA 1
ATOM 3651 C C . GLY A 1 452 ? 23.373 16.781 4.549 1.00 94.25 452 GLY A C 1
ATOM 3652 O O . GLY A 1 452 ? 22.831 16.328 3.548 1.00 94.25 452 GLY A O 1
ATOM 3653 N N . LYS A 1 453 ? 23.838 18.039 4.589 1.00 95.06 453 LYS A N 1
ATOM 3654 C CA . LYS A 1 453 ? 23.571 19.024 3.517 1.00 95.06 453 LYS A CA 1
ATOM 3655 C C . LYS A 1 453 ? 23.993 18.542 2.125 1.00 95.06 453 LYS A C 1
ATOM 3657 O O . LYS A 1 453 ? 23.228 18.716 1.182 1.00 95.06 453 LYS A O 1
ATOM 3662 N N . GLN A 1 454 ? 25.198 17.988 1.981 1.00 95.69 454 GLN A N 1
ATOM 3663 C CA . GLN A 1 454 ? 25.679 17.559 0.665 1.00 95.69 454 GLN A CA 1
ATOM 3664 C C . GLN A 1 454 ? 24.921 16.318 0.194 1.00 95.69 454 GLN A C 1
ATOM 3666 O O . GLN A 1 454 ? 24.454 16.285 -0.936 1.00 95.69 454 GLN A O 1
ATOM 3671 N N . GLU A 1 455 ? 24.712 15.354 1.086 1.00 94.94 455 GLU A N 1
ATOM 3672 C CA . GLU A 1 455 ? 23.962 14.129 0.821 1.00 94.94 455 GLU A CA 1
ATOM 3673 C C . GLU A 1 455 ? 22.500 14.421 0.447 1.00 94.94 455 GLU A C 1
ATOM 3675 O O . GLU A 1 455 ? 21.928 13.738 -0.398 1.00 94.94 455 GLU A O 1
ATOM 3680 N N . ALA A 1 456 ? 21.894 15.451 1.044 1.00 96.44 456 ALA A N 1
ATOM 3681 C CA . ALA A 1 456 ? 20.555 15.925 0.711 1.00 96.44 456 ALA A CA 1
ATOM 3682 C C . ALA A 1 456 ? 20.503 16.600 -0.671 1.00 96.44 456 ALA A C 1
ATOM 3684 O O . ALA A 1 456 ? 19.549 16.384 -1.416 1.00 96.44 456 ALA A O 1
ATOM 3685 N N . ILE A 1 457 ? 21.525 17.385 -1.041 1.00 97.62 457 ILE A N 1
ATOM 3686 C CA . ILE A 1 457 ? 21.641 17.966 -2.391 1.00 97.62 457 ILE A CA 1
ATOM 3687 C C . ILE A 1 457 ? 21.812 16.852 -3.429 1.00 97.62 457 ILE A C 1
ATOM 3689 O O . ILE A 1 457 ? 21.089 16.834 -4.422 1.00 97.62 457 ILE A O 1
ATOM 3693 N N . ASP A 1 458 ? 22.703 15.894 -3.170 1.00 96.00 458 ASP A N 1
ATOM 3694 C CA . ASP A 1 458 ? 22.949 14.752 -4.055 1.00 96.00 458 ASP A CA 1
ATOM 3695 C C . ASP A 1 458 ? 21.682 13.891 -4.213 1.00 96.00 458 ASP A C 1
ATOM 3697 O O . ASP A 1 458 ? 21.368 13.412 -5.308 1.00 96.00 458 ASP A O 1
ATOM 3701 N N . LEU A 1 459 ? 20.908 13.730 -3.134 1.00 96.38 459 LEU A N 1
ATOM 3702 C CA . LEU A 1 459 ? 19.614 13.058 -3.174 1.00 96.38 459 LEU A CA 1
ATOM 3703 C C . LEU A 1 459 ? 18.620 13.799 -4.080 1.00 96.38 459 LEU A C 1
ATOM 3705 O O . LEU A 1 459 ? 18.030 13.193 -4.970 1.00 96.38 459 LEU A O 1
ATOM 3709 N N . VAL A 1 460 ? 18.449 15.107 -3.889 1.00 97.75 460 VAL A N 1
ATOM 3710 C CA . VAL A 1 460 ? 17.531 15.914 -4.706 1.00 97.75 460 VAL A CA 1
ATOM 3711 C C . VAL A 1 460 ? 17.925 15.889 -6.187 1.00 97.75 460 VAL A C 1
ATOM 3713 O O . VAL A 1 460 ? 17.063 15.705 -7.047 1.00 97.75 460 VAL A O 1
ATOM 3716 N N . ASP A 1 461 ? 19.220 15.981 -6.492 1.00 96.31 461 ASP A N 1
ATOM 3717 C CA . ASP A 1 461 ? 19.727 15.941 -7.867 1.00 96.31 461 ASP A CA 1
ATOM 3718 C C . ASP A 1 461 ? 19.504 14.568 -8.527 1.00 96.31 461 ASP A C 1
ATOM 3720 O O . ASP A 1 461 ? 19.157 14.488 -9.710 1.00 96.31 461 ASP A O 1
ATOM 3724 N N . SER A 1 462 ? 19.633 13.480 -7.762 1.00 96.69 462 SER A N 1
ATOM 3725 C CA . SER A 1 462 ? 19.421 12.110 -8.254 1.00 96.69 462 SER A CA 1
ATOM 3726 C C . SER A 1 462 ? 17.950 11.698 -8.388 1.00 96.69 462 SER A C 1
ATOM 3728 O O . SER A 1 462 ? 17.661 10.730 -9.089 1.00 96.69 462 SER A O 1
ATOM 3730 N N . ILE A 1 463 ? 17.007 12.438 -7.796 1.00 97.81 463 ILE A N 1
ATOM 3731 C CA . ILE A 1 463 ? 15.559 12.213 -7.958 1.00 97.81 463 ILE A CA 1
ATOM 3732 C C . ILE A 1 463 ? 15.075 12.590 -9.373 1.00 97.81 463 ILE A C 1
ATOM 3734 O O . ILE A 1 463 ? 14.174 11.946 -9.918 1.00 97.81 463 ILE A O 1
ATOM 3738 N N . VAL A 1 464 ? 15.669 13.613 -9.999 1.00 96.25 464 VAL A N 1
ATOM 3739 C CA . VAL A 1 464 ? 15.170 14.214 -11.253 1.00 96.25 464 VAL A CA 1
ATOM 3740 C C . VAL A 1 464 ? 14.923 13.195 -12.382 1.00 96.25 464 VAL A C 1
ATOM 3742 O O . VAL A 1 464 ? 13.830 13.218 -12.954 1.00 96.25 464 VAL A O 1
ATOM 3745 N N . PRO A 1 465 ? 15.855 12.276 -12.713 1.00 96.56 465 PRO A N 1
ATOM 3746 C CA . PRO A 1 465 ? 15.664 11.326 -13.813 1.00 96.56 465 PRO A CA 1
ATOM 3747 C C . PRO A 1 465 ? 14.502 10.351 -13.598 1.00 96.56 465 PRO A C 1
ATOM 3749 O O . PRO A 1 465 ? 13.987 9.817 -14.580 1.00 96.56 465 PRO A O 1
ATOM 3752 N N . TYR A 1 466 ? 14.087 10.115 -12.349 1.00 97.25 466 TYR A N 1
ATOM 3753 C CA . TYR A 1 466 ? 12.925 9.288 -12.019 1.00 97.25 466 TYR A CA 1
ATOM 3754 C C . TYR A 1 466 ? 11.616 10.065 -12.194 1.00 97.25 466 TYR A C 1
ATOM 3756 O O . TYR A 1 466 ? 10.681 9.553 -12.806 1.00 97.25 466 TYR A O 1
ATOM 3764 N N . LEU A 1 467 ? 11.560 11.331 -11.761 1.00 96.44 467 LEU A N 1
ATOM 3765 C CA . LEU A 1 467 ? 10.373 12.184 -11.947 1.00 96.44 467 LEU A CA 1
ATOM 3766 C C . LEU A 1 467 ? 10.040 12.434 -13.422 1.00 96.44 467 LEU A C 1
ATOM 3768 O O . LEU A 1 467 ? 8.882 12.646 -13.781 1.00 96.44 467 LEU A O 1
ATOM 3772 N N . GLU A 1 468 ? 11.033 12.375 -14.309 1.00 95.38 468 GLU A N 1
ATOM 3773 C CA . GLU A 1 468 ? 10.815 12.483 -15.755 1.00 95.38 468 GLU A CA 1
ATOM 3774 C C . GLU A 1 468 ? 9.880 11.402 -16.313 1.00 95.38 468 GLU A C 1
ATOM 3776 O O . GLU A 1 468 ? 9.227 11.645 -17.331 1.00 95.38 468 GLU A O 1
ATOM 3781 N N . TRP A 1 469 ? 9.741 10.264 -15.631 1.00 95.62 469 TRP A N 1
ATOM 3782 C CA . TRP A 1 469 ? 8.824 9.190 -16.011 1.00 95.62 469 TRP A CA 1
ATOM 3783 C C . TRP A 1 469 ? 7.369 9.457 -15.632 1.00 95.62 469 TRP A C 1
ATOM 3785 O O . TRP A 1 469 ? 6.492 8.829 -16.217 1.00 95.62 469 TRP A O 1
ATOM 3795 N N . GLN A 1 470 ? 7.094 10.403 -14.726 1.00 96.25 470 GLN A N 1
ATOM 3796 C CA . GLN A 1 470 ? 5.727 10.742 -14.337 1.00 96.25 470 GLN A CA 1
ATOM 3797 C C . GLN A 1 470 ? 4.946 11.254 -15.556 1.00 96.25 470 GLN A C 1
ATOM 3799 O O . GLN A 1 470 ? 5.256 12.322 -16.110 1.00 96.25 470 GLN A O 1
ATOM 3804 N N . SER A 1 471 ? 3.953 10.477 -15.984 1.00 94.81 471 SER A N 1
ATOM 3805 C CA . SER A 1 471 ? 3.301 10.602 -17.289 1.00 94.81 471 SER A CA 1
ATOM 3806 C C . SER A 1 471 ? 2.472 11.875 -17.433 1.00 94.81 471 SER A C 1
ATOM 3808 O O . SER A 1 471 ? 2.438 12.488 -18.502 1.00 94.81 471 SER A O 1
ATOM 3810 N N . ASP A 1 472 ? 1.898 12.343 -16.332 1.00 93.81 472 ASP A N 1
ATOM 3811 C CA . ASP A 1 472 ? 0.966 13.461 -16.297 1.00 93.81 472 ASP A CA 1
ATOM 3812 C C . ASP A 1 472 ? 1.553 14.763 -15.726 1.00 93.81 472 ASP A C 1
ATOM 3814 O O . ASP A 1 472 ? 0.813 15.702 -15.436 1.00 93.81 472 ASP A O 1
ATOM 3818 N N . ALA A 1 473 ? 2.881 14.858 -15.585 1.00 94.06 473 ALA A N 1
ATOM 3819 C CA . ALA A 1 473 ? 3.536 16.003 -14.944 1.00 94.06 473 ALA A CA 1
ATOM 3820 C C . ALA A 1 473 ? 3.150 17.369 -15.553 1.00 94.06 473 ALA A C 1
ATOM 3822 O O . ALA A 1 473 ? 2.997 18.343 -14.819 1.00 94.06 473 ALA A O 1
ATOM 3823 N N . ALA A 1 474 ? 2.951 17.443 -16.876 1.00 92.31 474 ALA A N 1
ATOM 3824 C CA . ALA A 1 474 ? 2.498 18.665 -17.546 1.00 92.31 474 ALA A CA 1
ATOM 3825 C C . ALA A 1 474 ? 1.069 19.058 -17.134 1.00 92.31 474 ALA A C 1
ATOM 3827 O O . ALA A 1 474 ? 0.826 20.213 -16.795 1.00 92.31 474 ALA A O 1
ATOM 3828 N N . TYR A 1 475 ? 0.163 18.080 -17.055 1.00 94.62 475 TYR A N 1
ATOM 3829 C CA . TYR A 1 475 ? -1.223 18.291 -16.641 1.00 94.62 475 TYR A CA 1
ATOM 3830 C C . TYR A 1 475 ? -1.341 18.605 -15.152 1.00 94.62 475 TYR A C 1
ATOM 3832 O O . TYR A 1 475 ? -2.241 19.334 -14.761 1.00 94.62 475 TYR A O 1
ATOM 3840 N N . LYS A 1 476 ? -0.421 18.125 -14.304 1.00 93.75 476 LYS A N 1
ATOM 3841 C CA . LYS A 1 476 ? -0.350 18.601 -12.915 1.00 93.75 476 LYS A CA 1
ATOM 3842 C C . LYS A 1 476 ? 0.028 20.084 -12.858 1.00 93.75 476 LYS A C 1
ATOM 3844 O O . LYS A 1 476 ? -0.569 20.824 -12.081 1.00 93.75 476 LYS A O 1
ATOM 3849 N N . ALA A 1 477 ? 0.963 20.531 -13.698 1.00 95.38 477 ALA A N 1
ATOM 3850 C CA . ALA A 1 477 ? 1.405 21.925 -13.749 1.00 95.38 477 ALA A CA 1
ATOM 3851 C C . ALA A 1 477 ? 0.384 22.876 -14.405 1.00 95.38 477 ALA A C 1
ATOM 3853 O O . ALA A 1 477 ? 0.378 24.064 -14.084 1.00 95.38 477 ALA A O 1
ATOM 3854 N N . ASP A 1 478 ? -0.468 22.369 -15.298 1.00 94.75 478 ASP A N 1
ATOM 3855 C CA . ASP A 1 478 ? -1.545 23.111 -15.966 1.00 94.75 478 ASP A CA 1
ATOM 3856 C C . ASP A 1 478 ? -2.810 22.233 -16.110 1.00 94.75 478 ASP A C 1
ATOM 3858 O O . ASP A 1 478 ? -3.100 21.717 -17.200 1.00 94.75 478 ASP A O 1
ATOM 3862 N N . PRO A 1 479 ? -3.541 21.989 -15.001 1.00 94.81 479 PRO A N 1
ATOM 3863 C CA . PRO A 1 479 ? -4.695 21.100 -14.996 1.00 94.81 479 PRO A CA 1
ATOM 3864 C C . PRO A 1 479 ? -5.928 21.765 -15.620 1.00 94.81 479 PRO A C 1
ATOM 3866 O O . PRO A 1 479 ? -6.045 22.996 -15.628 1.00 94.81 479 PRO A O 1
ATOM 3869 N N . PRO A 1 480 ? -6.909 20.973 -16.092 1.00 93.12 480 PRO A N 1
ATOM 3870 C CA . PRO A 1 480 ? -8.210 21.495 -16.496 1.00 93.12 480 PRO A CA 1
ATOM 3871 C C . PRO A 1 480 ? -8.875 22.332 -15.395 1.00 93.12 480 PRO A C 1
ATOM 3873 O O . PRO A 1 480 ? -8.730 22.063 -14.204 1.00 93.12 480 PRO A O 1
ATOM 3876 N N . ALA A 1 481 ? -9.649 23.344 -15.795 1.00 91.31 481 ALA A N 1
ATOM 3877 C CA . ALA A 1 481 ? -10.242 24.315 -14.870 1.00 91.31 481 ALA A CA 1
ATOM 3878 C C . ALA A 1 481 ? -11.256 23.717 -13.873 1.00 91.31 481 ALA A C 1
ATOM 3880 O O . ALA A 1 481 ? -11.595 24.363 -12.883 1.00 91.31 481 ALA A O 1
ATOM 3881 N N . ASP A 1 482 ? -11.780 22.527 -14.158 1.00 88.38 482 ASP A N 1
ATOM 3882 C CA . ASP A 1 482 ? -12.719 21.774 -13.328 1.00 88.38 482 ASP A CA 1
ATOM 3883 C C . ASP A 1 482 ? -12.054 20.676 -12.475 1.00 88.38 482 ASP A C 1
ATOM 3885 O O . ASP A 1 482 ? -12.764 19.935 -11.785 1.00 88.38 482 ASP A O 1
ATOM 3889 N N . TYR A 1 483 ? -10.716 20.600 -12.478 1.00 92.56 483 TYR A N 1
ATOM 3890 C CA . TYR A 1 483 ? -9.941 19.791 -11.539 1.00 92.56 483 TYR A CA 1
ATOM 3891 C C . TYR A 1 483 ? -10.040 20.368 -10.118 1.00 92.56 483 TYR A C 1
ATOM 3893 O O . TYR A 1 483 ? -10.017 21.582 -9.914 1.00 92.56 483 TYR A O 1
ATOM 3901 N N . ASP A 1 484 ? -10.179 19.495 -9.119 1.00 90.19 484 ASP A N 1
ATOM 3902 C CA . ASP A 1 484 ? -10.488 19.899 -7.740 1.00 90.19 484 ASP A CA 1
ATOM 3903 C C . ASP A 1 484 ? -9.286 20.533 -7.006 1.00 90.19 484 ASP A C 1
ATOM 3905 O O . ASP A 1 484 ? -9.482 21.246 -6.017 1.00 90.19 484 ASP A O 1
ATOM 3909 N N . PHE A 1 485 ? -8.061 20.293 -7.483 1.00 92.81 485 PHE A N 1
ATOM 3910 C CA . PHE A 1 485 ? -6.815 20.725 -6.847 1.00 92.81 485 PHE A CA 1
ATOM 3911 C C . PHE A 1 485 ? -6.087 21.808 -7.661 1.00 92.81 485 PHE A C 1
ATOM 3913 O O . PHE A 1 485 ? -6.267 21.902 -8.877 1.00 92.81 485 PHE A O 1
ATOM 3920 N N . PRO A 1 486 ? -5.267 22.657 -7.012 1.00 93.06 486 PRO A N 1
ATOM 3921 C CA . PRO A 1 486 ? -4.518 23.696 -7.709 1.00 93.06 486 PRO A CA 1
ATOM 3922 C C . PRO A 1 486 ? -3.455 23.117 -8.651 1.00 93.06 486 PRO A C 1
ATOM 3924 O O . PRO A 1 486 ? -2.967 22.005 -8.466 1.00 93.06 486 PRO A O 1
ATOM 3927 N N . ALA A 1 487 ? -3.055 23.934 -9.627 1.00 95.25 487 ALA A N 1
ATOM 3928 C CA . ALA A 1 487 ? -1.894 23.671 -10.467 1.00 95.25 487 ALA A CA 1
ATOM 3929 C C . ALA A 1 487 ? -0.625 23.475 -9.621 1.00 95.25 487 ALA A C 1
ATOM 3931 O O . ALA A 1 487 ? -0.359 24.244 -8.692 1.00 95.25 487 ALA A O 1
ATOM 3932 N N . TYR A 1 488 ? 0.165 22.467 -9.978 1.00 94.81 488 TYR A N 1
ATOM 3933 C CA . TYR A 1 488 ? 1.312 22.004 -9.217 1.00 94.81 488 TYR A CA 1
ATOM 3934 C C . TYR A 1 488 ? 2.468 21.547 -10.130 1.00 94.81 488 TYR A C 1
ATOM 3936 O O . TYR A 1 488 ? 2.381 20.530 -10.817 1.00 94.81 488 TYR A O 1
ATOM 3944 N N . ASP A 1 489 ? 3.571 22.304 -10.128 1.00 96.12 489 ASP A N 1
ATOM 3945 C CA . ASP A 1 489 ? 4.804 21.990 -10.870 1.00 96.12 489 ASP A CA 1
ATOM 3946 C C . ASP A 1 489 ? 5.824 21.321 -9.932 1.00 96.12 489 ASP A C 1
ATOM 3948 O O . ASP A 1 489 ? 6.535 21.991 -9.177 1.00 96.12 489 ASP A O 1
ATOM 3952 N N . MET A 1 490 ? 5.899 19.988 -9.993 1.00 95.56 490 MET A N 1
ATOM 3953 C CA . MET A 1 490 ? 6.789 19.183 -9.144 1.00 95.56 490 MET A CA 1
ATOM 3954 C C . MET A 1 490 ? 8.279 19.484 -9.359 1.00 95.56 490 MET A C 1
ATOM 3956 O O . MET A 1 490 ? 9.068 19.378 -8.423 1.00 95.56 490 MET A O 1
ATOM 3960 N N . PHE A 1 491 ? 8.682 19.889 -10.570 1.00 95.81 491 PHE A N 1
ATOM 3961 C CA . PHE A 1 491 ? 10.080 20.216 -10.859 1.00 95.81 491 PHE A CA 1
ATOM 3962 C C . PHE A 1 491 ? 10.450 21.574 -10.264 1.00 95.81 491 PHE A C 1
ATOM 3964 O O . PHE A 1 491 ? 11.525 21.719 -9.687 1.00 95.81 491 PHE A O 1
ATOM 3971 N N . ALA A 1 492 ? 9.545 22.556 -10.338 1.00 96.50 492 ALA A N 1
ATOM 3972 C CA . ALA A 1 492 ? 9.733 23.841 -9.668 1.00 96.50 492 ALA A CA 1
ATOM 3973 C C . ALA A 1 492 ? 9.758 23.700 -8.136 1.00 96.50 492 ALA A C 1
ATOM 3975 O O . ALA A 1 492 ? 10.547 24.372 -7.464 1.00 96.50 492 ALA A O 1
ATOM 3976 N N . ALA A 1 493 ? 8.921 22.818 -7.581 1.00 97.12 493 ALA A N 1
ATOM 3977 C CA . ALA A 1 493 ? 8.942 22.497 -6.159 1.00 97.12 493 ALA A CA 1
ATOM 3978 C C . ALA A 1 493 ? 10.280 21.859 -5.753 1.00 97.12 493 ALA A C 1
ATOM 3980 O O . ALA A 1 493 ? 10.931 22.345 -4.830 1.00 97.12 493 ALA A O 1
ATOM 3981 N N . LEU A 1 494 ? 10.748 20.844 -6.489 1.00 97.69 494 LEU A N 1
ATOM 3982 C CA . LEU A 1 494 ? 12.025 20.183 -6.211 1.00 97.69 494 LEU A CA 1
ATOM 3983 C C . LEU A 1 494 ? 13.223 21.146 -6.316 1.00 97.69 494 LEU A C 1
ATOM 3985 O O . LEU A 1 494 ? 14.103 21.126 -5.457 1.00 97.69 494 LEU A O 1
ATOM 3989 N N . GLU A 1 495 ? 13.230 22.047 -7.303 1.00 96.75 495 GLU A N 1
ATOM 3990 C CA . GLU A 1 495 ? 14.257 23.094 -7.414 1.00 96.75 495 GLU A CA 1
ATOM 3991 C C . GLU A 1 495 ? 14.219 24.061 -6.222 1.00 96.75 495 GLU A C 1
ATOM 3993 O O . GLU A 1 495 ? 15.259 24.502 -5.733 1.00 96.75 495 GLU A O 1
ATOM 3998 N N . THR A 1 496 ? 13.030 24.359 -5.695 1.00 98.06 496 THR A N 1
ATOM 3999 C CA . THR A 1 496 ? 12.891 25.173 -4.479 1.00 98.06 496 THR A CA 1
ATOM 4000 C C . THR A 1 496 ? 13.512 24.465 -3.273 1.00 98.06 496 THR A C 1
ATOM 4002 O O . THR A 1 496 ? 14.285 25.089 -2.543 1.00 98.06 496 THR A O 1
ATOM 4005 N N . ILE A 1 497 ? 13.266 23.158 -3.099 1.00 98.38 497 ILE A N 1
ATOM 4006 C CA . ILE A 1 497 ? 13.917 22.348 -2.053 1.00 98.38 497 ILE A CA 1
ATOM 4007 C C . ILE A 1 497 ? 15.442 22.402 -2.203 1.00 98.38 497 ILE A C 1
ATOM 4009 O O . ILE A 1 497 ? 16.159 22.667 -1.234 1.00 98.38 497 ILE A O 1
ATOM 4013 N N . ARG A 1 498 ? 15.946 22.217 -3.428 1.00 98.06 498 ARG A N 1
ATOM 4014 C CA . ARG A 1 498 ? 17.378 22.286 -3.741 1.00 98.06 498 ARG A CA 1
ATOM 4015 C C . ARG A 1 498 ? 17.984 23.646 -3.390 1.00 98.06 498 ARG A C 1
ATOM 4017 O O . ARG A 1 498 ? 19.014 23.718 -2.719 1.00 98.06 498 ARG A O 1
ATOM 4024 N N . SER A 1 499 ? 17.344 24.733 -3.816 1.00 98.06 499 SER A N 1
ATOM 4025 C CA . SER A 1 499 ? 17.787 26.105 -3.549 1.00 98.06 499 SER A CA 1
ATOM 4026 C C . SER A 1 499 ? 17.815 26.410 -2.047 1.00 98.06 499 SER A C 1
ATOM 4028 O O . SER A 1 499 ? 18.778 26.998 -1.541 1.00 98.06 499 SER A O 1
ATOM 4030 N N . ASN A 1 500 ? 16.806 25.939 -1.312 1.00 98.31 500 ASN A N 1
ATOM 4031 C CA . ASN A 1 500 ? 16.716 26.062 0.141 1.00 98.31 500 ASN A CA 1
ATOM 4032 C C . ASN A 1 500 ? 17.824 25.285 0.871 1.00 98.31 500 ASN A C 1
ATOM 4034 O O . ASN A 1 500 ? 18.384 25.801 1.840 1.00 98.31 500 ASN A O 1
ATOM 4038 N N . LEU A 1 501 ? 18.194 24.090 0.393 1.00 98.12 501 LEU A N 1
ATOM 4039 C CA . LEU A 1 501 ? 19.351 23.343 0.903 1.00 98.12 501 LEU A CA 1
ATOM 4040 C C . LEU A 1 501 ? 20.651 24.127 0.701 1.00 98.12 501 LEU A C 1
ATOM 4042 O O . LEU A 1 501 ? 21.417 24.312 1.648 1.00 98.12 501 LEU A O 1
ATOM 4046 N N . VAL A 1 502 ? 20.893 24.639 -0.511 1.00 97.56 502 VAL A N 1
ATOM 4047 C CA . VAL A 1 502 ? 22.089 25.445 -0.821 1.00 97.56 502 VAL A CA 1
ATOM 4048 C C . VAL A 1 502 ? 22.160 26.690 0.067 1.00 97.56 502 VAL A C 1
ATOM 4050 O O . VAL A 1 502 ? 23.242 27.015 0.561 1.00 97.56 502 VAL A O 1
ATOM 4053 N N . SER A 1 503 ? 21.014 27.321 0.323 1.00 97.50 503 SER A N 1
ATOM 4054 C CA . SER A 1 503 ? 20.883 28.581 1.065 1.00 97.50 503 SER A CA 1
ATOM 4055 C C . SER A 1 503 ? 20.754 28.413 2.587 1.00 97.50 503 SER A C 1
ATOM 4057 O O . SER A 1 503 ? 20.449 29.387 3.272 1.00 97.50 503 SER A O 1
ATOM 4059 N N . ASP A 1 504 ? 20.976 27.205 3.121 1.00 96.75 504 ASP A N 1
ATOM 4060 C CA . ASP A 1 504 ? 20.938 26.903 4.563 1.00 96.75 504 ASP A CA 1
ATOM 4061 C C . ASP A 1 504 ? 19.589 27.237 5.236 1.00 96.75 504 ASP A C 1
ATOM 4063 O O . ASP A 1 504 ? 19.536 27.683 6.383 1.00 96.75 504 ASP A O 1
ATOM 4067 N N . VAL A 1 505 ? 18.478 27.023 4.521 1.00 98.25 505 VAL A N 1
ATOM 4068 C CA . VAL A 1 505 ? 17.121 27.274 5.041 1.00 98.25 505 VAL A CA 1
ATOM 4069 C C . VAL A 1 505 ? 16.684 26.190 6.032 1.00 98.25 505 VAL A C 1
ATOM 4071 O O . VAL A 1 505 ? 16.021 26.493 7.024 1.00 98.25 505 VAL A O 1
ATOM 4074 N N . TYR A 1 506 ? 17.051 24.928 5.787 1.00 98.06 506 TYR A N 1
ATOM 4075 C CA . TYR A 1 506 ? 16.663 23.803 6.640 1.00 98.06 506 TYR A CA 1
ATOM 4076 C C . TYR A 1 506 ? 17.615 23.641 7.828 1.00 98.06 506 TYR A C 1
ATOM 4078 O O . TYR A 1 506 ? 18.832 23.589 7.674 1.00 98.06 506 TYR A O 1
ATOM 4086 N N . THR A 1 507 ? 17.048 23.526 9.028 1.00 95.75 507 THR A N 1
ATOM 4087 C CA . THR A 1 507 ? 17.804 23.439 10.288 1.00 95.75 507 THR A CA 1
ATOM 4088 C C . THR A 1 507 ? 18.119 22.008 10.730 1.00 95.75 507 THR A C 1
ATOM 4090 O O . THR A 1 507 ? 18.952 21.820 11.614 1.00 95.75 507 THR A O 1
ATOM 4093 N N . SER A 1 508 ? 17.459 21.005 10.146 1.00 97.56 508 SER A N 1
ATOM 4094 C CA . SER A 1 508 ? 17.577 19.583 10.490 1.00 97.56 508 SER A CA 1
ATOM 4095 C C . SER A 1 508 ? 17.256 18.701 9.280 1.00 97.56 508 SER A C 1
ATOM 4097 O O . SER A 1 508 ? 16.639 19.163 8.316 1.00 97.56 508 SER A O 1
ATOM 4099 N N . GLU A 1 509 ? 17.635 17.421 9.341 1.00 97.50 509 GLU A N 1
ATOM 4100 C CA . GLU A 1 509 ? 17.258 16.433 8.315 1.00 97.50 509 GLU A CA 1
ATOM 4101 C C . GLU A 1 509 ? 15.730 16.276 8.243 1.00 97.50 509 GLU A C 1
ATOM 4103 O O . GLU A 1 509 ? 15.158 16.191 7.159 1.00 97.50 509 GLU A O 1
ATOM 4108 N N . TYR A 1 510 ? 15.048 16.333 9.394 1.00 97.88 510 TYR A N 1
ATOM 4109 C CA . TYR A 1 510 ? 13.586 16.308 9.464 1.00 97.88 510 TYR A CA 1
ATOM 4110 C C . TYR A 1 510 ? 12.937 17.482 8.733 1.00 97.88 510 TYR A C 1
ATOM 4112 O O . TYR A 1 510 ? 11.984 17.268 7.988 1.00 97.88 510 TYR A O 1
ATOM 4120 N N . ALA A 1 511 ? 13.448 18.705 8.904 1.00 98.00 511 ALA A N 1
ATOM 4121 C CA . ALA A 1 511 ? 12.906 19.877 8.220 1.00 98.00 511 ALA A CA 1
ATOM 4122 C C . ALA A 1 511 ? 13.032 19.744 6.691 1.00 98.00 511 ALA A C 1
ATOM 4124 O O . ALA A 1 511 ? 12.080 20.038 5.972 1.00 98.00 511 ALA A O 1
ATOM 4125 N N . PHE A 1 512 ? 14.176 19.247 6.208 1.00 98.31 512 PHE A N 1
ATOM 4126 C CA . PHE A 1 512 ? 14.394 18.967 4.787 1.00 98.31 512 PHE A CA 1
ATOM 4127 C C . PHE A 1 512 ? 13.446 17.878 4.266 1.00 98.31 512 PHE A C 1
ATOM 4129 O O . PHE A 1 512 ? 12.717 18.115 3.305 1.00 98.31 512 PHE A O 1
ATOM 4136 N N . GLN A 1 513 ? 13.424 16.699 4.891 1.00 97.94 513 GLN A N 1
ATOM 4137 C CA . GLN A 1 513 ? 12.634 15.575 4.385 1.00 97.94 513 GLN A CA 1
ATOM 4138 C C . GLN A 1 513 ? 11.125 15.803 4.512 1.00 97.94 513 GLN A C 1
ATOM 4140 O O . GLN A 1 513 ? 10.370 15.358 3.649 1.00 97.94 513 GLN A O 1
ATOM 4145 N N . SER A 1 514 ? 10.682 16.533 5.540 1.00 97.25 514 SER A N 1
ATOM 4146 C CA . SER A 1 514 ? 9.279 16.948 5.661 1.00 97.25 514 SER A CA 1
ATOM 4147 C C . SER A 1 514 ? 8.895 17.894 4.528 1.00 97.25 514 SER A C 1
ATOM 4149 O O . SER A 1 514 ? 7.852 17.695 3.919 1.00 97.25 514 SER A O 1
ATOM 4151 N N . ALA A 1 515 ? 9.752 18.862 4.176 1.00 97.69 515 ALA A N 1
ATOM 4152 C CA . ALA A 1 515 ? 9.508 19.743 3.034 1.00 97.69 515 ALA A CA 1
ATOM 4153 C C . ALA A 1 515 ? 9.531 18.976 1.703 1.00 97.69 515 ALA A C 1
ATOM 4155 O O . ALA A 1 515 ? 8.642 19.152 0.877 1.00 97.69 515 ALA A O 1
ATOM 4156 N N . LEU A 1 516 ? 10.483 18.056 1.509 1.00 97.81 516 LEU A N 1
ATOM 4157 C CA . LEU A 1 516 ? 10.504 17.179 0.335 1.00 97.81 516 LEU A CA 1
ATOM 4158 C C . LEU A 1 516 ? 9.188 16.393 0.212 1.00 97.81 516 LEU A C 1
ATOM 4160 O O . LEU A 1 516 ? 8.598 16.327 -0.861 1.00 97.81 516 LEU A O 1
ATOM 4164 N N . TYR A 1 517 ? 8.682 15.839 1.311 1.00 96.94 517 TYR A N 1
ATOM 4165 C CA . TYR A 1 517 ? 7.429 15.095 1.304 1.00 96.94 517 TYR A CA 1
ATOM 4166 C C . TYR A 1 517 ? 6.200 15.993 1.088 1.00 96.94 517 TYR A C 1
ATOM 4168 O O . TYR A 1 517 ? 5.421 15.738 0.173 1.00 96.94 517 TYR A O 1
ATOM 4176 N N . GLU A 1 518 ? 6.023 17.043 1.892 1.00 95.69 518 GLU A N 1
ATOM 4177 C CA . GLU A 1 518 ? 4.822 17.895 1.904 1.00 95.69 518 GLU A CA 1
ATOM 4178 C C . GLU A 1 518 ? 4.765 18.905 0.748 1.00 95.69 518 GLU A C 1
ATOM 4180 O O . GLU A 1 518 ? 3.674 19.344 0.391 1.00 95.69 518 GLU A O 1
ATOM 4185 N N . GLU A 1 519 ? 5.899 19.275 0.147 1.00 96.12 519 GLU A N 1
ATOM 4186 C CA . GLU A 1 519 ? 5.956 20.265 -0.939 1.00 96.12 519 GLU A CA 1
ATOM 4187 C C . GLU A 1 519 ? 6.241 19.631 -2.308 1.00 96.12 519 GLU A C 1
ATOM 4189 O O . GLU A 1 519 ? 5.851 20.213 -3.325 1.00 96.12 519 GLU A O 1
ATOM 4194 N N . VAL A 1 520 ? 6.881 18.449 -2.363 1.00 96.31 520 VAL A N 1
ATOM 4195 C CA . VAL A 1 520 ? 7.157 17.743 -3.632 1.00 96.31 520 VAL A CA 1
ATOM 4196 C C . VAL A 1 520 ? 6.155 16.620 -3.921 1.00 96.31 520 VAL A C 1
ATOM 4198 O O . VAL A 1 520 ? 5.574 16.561 -4.999 1.00 96.31 520 VAL A O 1
ATOM 4201 N N . PHE A 1 521 ? 5.914 15.716 -2.974 1.00 95.31 521 PHE A N 1
ATOM 4202 C CA . PHE A 1 521 ? 5.130 14.501 -3.254 1.00 95.31 521 PHE A CA 1
ATOM 4203 C C . PHE A 1 521 ? 3.669 14.581 -2.794 1.00 95.31 521 PHE A C 1
ATOM 4205 O O . PHE A 1 521 ? 2.773 14.089 -3.482 1.00 95.31 521 PHE A O 1
ATOM 4212 N N . GLY A 1 522 ? 3.405 15.237 -1.665 1.00 92.75 522 GLY A N 1
ATOM 4213 C CA . GLY A 1 522 ? 2.069 15.433 -1.096 1.00 92.75 522 GLY A CA 1
ATOM 4214 C C . GLY A 1 522 ? 1.081 16.137 -2.038 1.00 92.75 522 GLY A C 1
ATOM 4215 O O . GLY A 1 522 ? -0.010 15.598 -2.245 1.00 92.75 522 GLY A O 1
ATOM 4216 N N . PRO A 1 523 ? 1.453 17.265 -2.677 1.00 93.00 523 PRO A N 1
ATOM 4217 C CA . PRO A 1 523 ? 0.568 18.019 -3.571 1.00 93.00 523 PRO A CA 1
ATOM 4218 C C . PRO A 1 523 ? 0.334 17.359 -4.940 1.00 93.00 523 PRO A C 1
ATOM 4220 O O . PRO A 1 523 ? -0.382 17.903 -5.776 1.00 93.00 523 PRO A O 1
ATOM 4223 N N . GLY A 1 524 ? 0.939 16.194 -5.204 1.00 89.75 524 GLY A N 1
ATOM 4224 C CA . GLY A 1 524 ? 0.792 15.492 -6.480 1.00 89.75 524 GLY A CA 1
ATOM 4225 C C . GLY A 1 524 ? -0.598 14.886 -6.716 1.00 89.75 524 GLY A C 1
ATOM 4226 O O . GLY A 1 524 ? -0.938 14.620 -7.873 1.00 89.75 524 GLY A O 1
ATOM 4227 N N . HIS A 1 525 ? -1.384 14.674 -5.646 1.00 90.94 525 HIS A N 1
ATOM 4228 C CA . HIS A 1 525 ? -2.750 14.117 -5.673 1.00 90.94 525 HIS A CA 1
ATOM 4229 C C . HIS A 1 525 ? -2.868 12.853 -6.543 1.00 90.94 525 HIS A C 1
ATOM 4231 O O . HIS A 1 525 ? -3.724 12.723 -7.420 1.00 90.94 525 HIS A O 1
ATOM 4237 N N . ASP A 1 526 ? -1.918 11.940 -6.334 1.00 92.06 526 ASP A N 1
ATOM 4238 C CA . ASP A 1 526 ? -1.694 10.775 -7.184 1.00 92.06 526 ASP A CA 1
ATOM 4239 C C . ASP A 1 526 ? -1.121 9.610 -6.368 1.00 92.06 526 ASP A C 1
ATOM 4241 O O . ASP A 1 526 ? -0.037 9.705 -5.783 1.00 92.06 526 ASP A O 1
ATOM 4245 N N . GLY A 1 527 ? -1.865 8.502 -6.342 1.00 90.69 527 GLY A N 1
ATOM 4246 C CA . GLY A 1 527 ? -1.515 7.260 -5.655 1.00 90.69 527 GLY A CA 1
ATOM 4247 C C . GLY A 1 527 ? -0.250 6.570 -6.120 1.00 90.69 527 GLY A C 1
ATOM 4248 O O . GLY A 1 527 ? 0.435 5.980 -5.289 1.00 90.69 527 GLY A O 1
ATOM 4249 N N . HIS A 1 528 ? 0.097 6.708 -7.393 1.00 93.12 528 HIS A N 1
ATOM 4250 C CA . HIS A 1 528 ? 1.313 6.148 -7.969 1.00 93.12 528 HIS A CA 1
ATOM 4251 C C . HIS A 1 528 ? 2.506 7.098 -7.850 1.00 93.12 528 HIS A C 1
ATOM 4253 O O . HIS A 1 528 ? 3.631 6.658 -8.033 1.00 93.12 528 HIS A O 1
ATOM 4259 N N . PHE A 1 529 ? 2.288 8.377 -7.530 1.00 94.44 529 PHE A N 1
ATOM 4260 C CA . PHE A 1 529 ? 3.358 9.338 -7.276 1.00 94.44 529 PHE A CA 1
ATOM 4261 C C . PHE A 1 529 ? 3.794 9.278 -5.808 1.00 94.44 529 PHE A C 1
ATOM 4263 O O . PHE A 1 529 ? 3.160 9.876 -4.930 1.00 94.44 529 PHE A O 1
ATOM 4270 N N . VAL A 1 530 ? 4.842 8.499 -5.530 1.00 92.75 530 VAL A N 1
ATOM 4271 C CA . VAL A 1 530 ? 5.298 8.185 -4.169 1.00 92.75 530 VAL A CA 1
ATOM 4272 C C . VAL A 1 530 ? 6.800 8.389 -4.048 1.00 92.75 530 VAL A C 1
ATOM 4274 O O . VAL A 1 530 ? 7.572 7.905 -4.869 1.00 92.75 530 VAL A O 1
ATOM 4277 N N . TYR A 1 531 ? 7.202 9.032 -2.958 1.00 95.25 531 TYR A N 1
ATOM 4278 C CA . TYR A 1 531 ? 8.538 8.933 -2.389 1.00 95.25 531 TYR A CA 1
ATOM 4279 C C 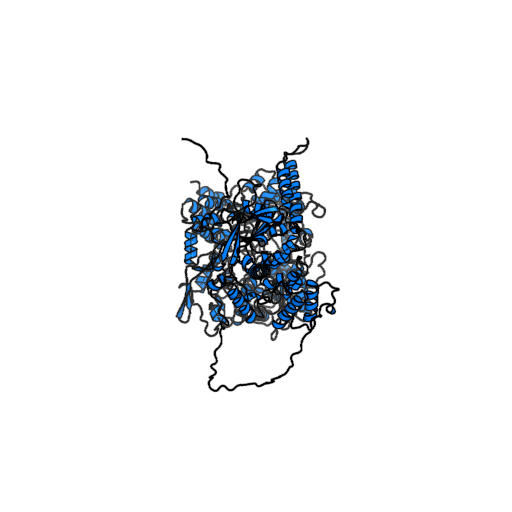. TYR A 1 531 ? 8.394 9.073 -0.874 1.00 95.25 531 TYR A C 1
ATOM 4281 O O . TYR A 1 531 ? 7.817 10.056 -0.401 1.00 95.25 531 TYR A O 1
ATOM 4289 N N . TYR A 1 532 ? 8.851 8.077 -0.117 1.00 94.56 532 TYR A N 1
ATOM 4290 C CA . TYR A 1 532 ? 8.784 8.052 1.345 1.00 94.56 532 TYR A CA 1
ATOM 4291 C C . TYR A 1 532 ? 10.183 8.201 1.938 1.00 94.56 532 TYR A C 1
ATOM 4293 O O . TYR A 1 532 ? 10.860 7.190 2.129 1.00 94.56 532 TYR A O 1
ATOM 4301 N N . PRO A 1 533 ? 10.613 9.443 2.249 1.00 94.94 533 PRO A N 1
ATOM 4302 C CA . PRO A 1 533 ? 11.940 9.703 2.786 1.00 94.94 533 PRO A CA 1
ATOM 4303 C C . PRO A 1 533 ? 12.222 8.870 4.041 1.00 94.94 533 PRO A C 1
ATOM 4305 O O . PRO A 1 533 ? 11.349 8.699 4.901 1.00 94.94 533 PRO A O 1
ATOM 4308 N N . ASP A 1 534 ? 13.435 8.335 4.132 1.00 92.19 534 ASP A N 1
ATOM 4309 C CA . ASP A 1 534 ? 13.828 7.381 5.168 1.00 92.19 534 ASP A CA 1
ATOM 4310 C C . ASP A 1 534 ? 13.616 7.887 6.605 1.00 92.19 534 ASP A C 1
ATOM 4312 O O . ASP A 1 534 ? 12.911 7.241 7.381 1.00 92.19 534 ASP A O 1
ATOM 4316 N N . LEU A 1 535 ? 14.142 9.058 6.967 1.00 93.50 535 LEU A N 1
ATOM 4317 C CA . LEU A 1 535 ? 14.018 9.625 8.310 1.00 93.50 535 LEU A CA 1
ATOM 4318 C C . LEU A 1 535 ? 12.554 9.828 8.690 1.00 93.50 535 LEU A C 1
ATOM 4320 O O . LEU A 1 535 ? 12.160 9.555 9.825 1.00 93.50 535 LEU A O 1
ATOM 4324 N N . LEU A 1 536 ? 11.762 10.317 7.735 1.00 92.00 536 LEU A N 1
ATOM 4325 C CA . LEU A 1 536 ? 10.362 10.645 7.954 1.00 92.00 536 LEU A CA 1
ATOM 4326 C C . LEU A 1 536 ? 9.506 9.393 8.196 1.00 92.00 536 LEU A C 1
ATOM 4328 O O . LEU A 1 536 ? 8.521 9.465 8.928 1.00 92.00 536 LEU A O 1
ATOM 4332 N N . THR A 1 537 ? 9.863 8.257 7.588 1.00 90.88 537 THR A N 1
ATOM 4333 C CA . THR A 1 537 ? 8.948 7.108 7.460 1.00 90.88 537 THR A CA 1
ATOM 4334 C C . THR A 1 537 ? 9.452 5.798 8.076 1.00 90.88 537 THR A C 1
ATOM 4336 O O . THR A 1 537 ? 8.648 4.898 8.337 1.00 90.88 537 THR A O 1
ATOM 4339 N N . ALA A 1 538 ? 10.754 5.674 8.363 1.00 88.69 538 ALA A N 1
ATOM 4340 C CA . ALA A 1 538 ? 11.369 4.442 8.873 1.00 88.69 538 ALA A CA 1
ATOM 4341 C C . ALA A 1 538 ? 10.980 4.094 10.306 1.00 88.69 538 ALA A C 1
ATOM 4343 O O . ALA A 1 538 ? 10.871 2.910 10.629 1.00 88.69 538 ALA A O 1
ATOM 4344 N N . VAL A 1 539 ? 10.804 5.096 11.168 1.00 91.19 539 VAL A N 1
ATOM 4345 C CA . VAL A 1 539 ? 10.706 4.868 12.617 1.00 91.19 539 VAL A CA 1
ATOM 4346 C C . VAL A 1 539 ? 9.346 5.237 13.181 1.00 91.19 539 VAL A C 1
ATOM 4348 O O . VAL A 1 539 ? 8.780 4.423 13.905 1.00 91.19 539 VAL A O 1
ATOM 4351 N N . PHE A 1 540 ? 8.835 6.434 12.885 1.00 94.19 540 PHE A N 1
ATOM 4352 C CA . PHE A 1 540 ? 7.652 6.973 13.553 1.00 94.19 540 PHE A CA 1
ATOM 4353 C C . PHE A 1 540 ? 6.457 7.112 12.608 1.00 94.19 540 PHE A C 1
ATOM 4355 O O . PHE A 1 540 ? 6.598 7.566 11.476 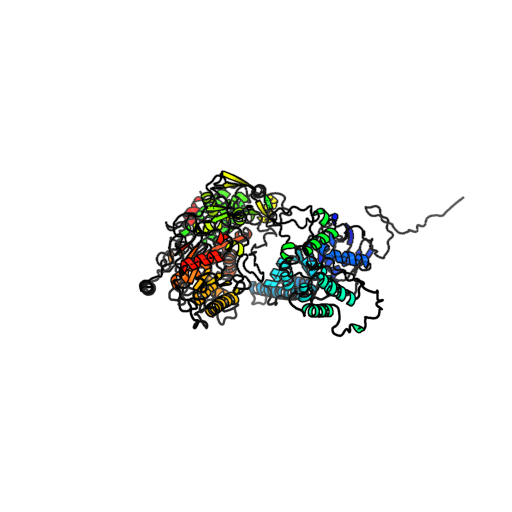1.00 94.19 540 PHE A O 1
ATOM 4362 N N . GLU A 1 541 ? 5.269 6.779 13.110 1.00 94.31 541 GLU A N 1
ATOM 4363 C CA . GLU A 1 541 ? 3.986 7.102 12.477 1.00 94.31 541 GLU A CA 1
ATOM 4364 C C . GLU A 1 541 ? 3.081 7.840 13.465 1.00 94.31 541 GLU A C 1
ATOM 4366 O O . GLU A 1 541 ? 2.886 7.394 14.598 1.00 94.31 541 GLU A O 1
ATOM 4371 N N . TRP A 1 542 ? 2.533 8.980 13.046 1.00 95.12 542 TRP A N 1
ATOM 4372 C CA . TRP A 1 542 ? 1.663 9.814 13.871 1.00 95.12 542 TRP A CA 1
ATOM 4373 C C . TRP A 1 542 ? 0.272 9.195 13.992 1.00 95.12 542 TRP A C 1
ATOM 4375 O O . TRP A 1 542 ? -0.332 8.773 13.005 1.00 95.12 542 TRP A O 1
ATOM 4385 N N . THR A 1 543 ? -0.246 9.168 15.216 1.00 92.94 543 THR A N 1
ATOM 4386 C CA . THR A 1 543 ? -1.525 8.542 15.558 1.00 92.94 543 THR A CA 1
ATOM 4387 C C . THR A 1 543 ? -2.306 9.377 16.571 1.00 92.94 543 THR A C 1
ATOM 4389 O O . THR A 1 543 ? -1.748 10.148 17.359 1.00 92.94 543 THR A O 1
ATOM 4392 N N . ARG A 1 544 ? -3.625 9.197 16.555 1.00 93.00 544 ARG A N 1
ATOM 4393 C CA . ARG A 1 544 ? -4.598 9.755 17.491 1.00 93.00 544 ARG A CA 1
ATOM 4394 C C . ARG A 1 544 ? -5.438 8.638 18.088 1.00 93.00 544 ARG A C 1
ATOM 4396 O O . ARG A 1 544 ? -5.822 7.694 17.402 1.00 93.00 544 ARG A O 1
ATOM 4403 N N . GLU A 1 545 ? -5.816 8.808 19.349 1.00 86.94 545 GLU A N 1
ATOM 4404 C CA . GLU A 1 545 ? -6.581 7.805 20.098 1.00 86.94 545 GLU A CA 1
ATOM 4405 C C . GLU A 1 545 ? -8.061 7.670 19.701 1.00 86.94 545 GLU A C 1
ATOM 4407 O O . GLU A 1 545 ? -8.767 6.840 20.275 1.00 86.94 545 GLU A O 1
ATOM 4412 N N . ARG A 1 546 ? -8.582 8.543 18.834 1.00 92.44 546 ARG A N 1
ATOM 4413 C CA . ARG A 1 546 ? -10.005 8.585 18.466 1.00 92.44 546 ARG A CA 1
ATOM 4414 C C . ARG A 1 546 ? -10.167 8.565 16.960 1.00 92.44 546 ARG A C 1
ATOM 4416 O O . ARG A 1 546 ? -9.398 9.219 16.253 1.00 92.44 546 ARG A O 1
ATOM 4423 N N . ALA A 1 547 ? -11.198 7.871 16.500 1.00 96.38 547 ALA A N 1
ATOM 4424 C CA . ALA A 1 547 ? -11.638 7.877 15.115 1.00 96.38 547 ALA A CA 1
ATOM 4425 C C . ALA A 1 547 ? -12.882 8.758 14.930 1.00 96.38 547 ALA A C 1
ATOM 4427 O O . ALA A 1 547 ? -13.571 9.124 15.885 1.00 96.38 547 ALA A O 1
ATOM 4428 N N . LEU A 1 548 ? -13.175 9.119 13.682 1.00 98.19 548 LEU A N 1
ATOM 4429 C CA . LEU A 1 548 ? -14.336 9.934 13.325 1.00 98.19 548 LEU A CA 1
ATOM 4430 C C . LEU A 1 548 ? -15.226 9.189 12.338 1.00 98.19 548 LEU A C 1
ATOM 4432 O O . LEU A 1 548 ? -14.743 8.393 11.545 1.00 98.19 548 LEU A O 1
ATOM 4436 N N . VAL A 1 549 ? -16.513 9.516 12.332 1.00 97.81 549 VAL A N 1
ATOM 4437 C CA . VAL A 1 549 ? -17.471 9.121 11.293 1.00 97.81 549 VAL A CA 1
ATOM 4438 C C . VAL A 1 549 ? -18.174 10.351 10.730 1.00 97.81 549 VAL A C 1
ATOM 4440 O O . VAL A 1 549 ? -18.366 11.341 11.438 1.00 97.81 549 VAL A O 1
ATOM 4443 N N . SER A 1 550 ? -18.586 10.275 9.466 1.00 97.38 550 SER A N 1
ATOM 4444 C CA . SER A 1 550 ? -19.388 11.295 8.785 1.00 97.38 550 SER A CA 1
ATOM 4445 C C . SER A 1 550 ? -20.759 10.705 8.474 1.00 97.38 550 SER A C 1
ATOM 4447 O O . SER A 1 550 ? -20.877 9.914 7.545 1.00 97.38 550 SER A O 1
ATOM 4449 N N . ILE A 1 551 ? -21.785 11.031 9.268 1.00 95.88 551 ILE A N 1
ATOM 4450 C CA . ILE A 1 551 ? -23.102 10.375 9.181 1.00 95.88 551 ILE A CA 1
ATOM 4451 C C . ILE A 1 551 ? -24.242 11.361 8.929 1.00 95.88 551 ILE A C 1
ATOM 4453 O O . ILE A 1 551 ? -24.309 12.432 9.527 1.00 95.88 551 ILE A O 1
ATOM 4457 N N . SER A 1 552 ? -25.174 10.972 8.066 1.00 96.31 552 SER A N 1
ATOM 4458 C CA . SER A 1 552 ? -26.475 11.611 7.882 1.00 96.31 552 SER A CA 1
ATOM 4459 C C . SER A 1 552 ? -27.521 10.899 8.741 1.00 96.31 552 SER A C 1
ATOM 4461 O O . SER A 1 552 ? -27.591 9.670 8.745 1.00 96.31 552 SER A O 1
ATOM 4463 N N . GLU A 1 553 ? -28.343 11.652 9.476 1.00 90.12 553 GLU A N 1
ATOM 4464 C CA . GLU A 1 553 ? -29.338 11.055 10.383 1.00 90.12 553 GLU A CA 1
ATOM 4465 C C . GLU A 1 553 ? -30.574 10.499 9.658 1.00 90.12 553 GLU A C 1
ATOM 4467 O O . GLU A 1 553 ? -31.249 9.616 10.178 1.00 90.12 553 GLU A O 1
ATOM 4472 N N . ASP A 1 554 ? -30.860 10.981 8.449 1.00 90.69 554 ASP A N 1
ATOM 4473 C CA . ASP A 1 554 ? -32.024 10.595 7.637 1.00 90.69 554 ASP A CA 1
ATOM 4474 C C . ASP A 1 554 ? -31.636 10.116 6.220 1.00 90.69 554 ASP A C 1
ATOM 4476 O O . ASP A 1 554 ? -32.502 9.905 5.367 1.00 90.69 554 ASP A O 1
ATOM 4480 N N . GLY A 1 555 ? -30.332 10.000 5.939 1.00 92.12 555 GLY A N 1
ATOM 4481 C CA . GLY A 1 555 ? -29.781 9.642 4.628 1.00 92.12 555 GLY A CA 1
ATOM 4482 C C . GLY A 1 555 ? -29.937 10.715 3.538 1.00 92.12 555 GLY A C 1
ATOM 4483 O O . GLY A 1 555 ? -29.556 10.474 2.395 1.00 92.12 555 GLY A O 1
ATOM 4484 N N . SER A 1 556 ? -30.492 11.891 3.855 1.00 90.12 556 SER A N 1
ATOM 4485 C CA . SER A 1 556 ? -30.806 12.965 2.891 1.00 90.12 556 SER A CA 1
ATOM 4486 C C . SER A 1 556 ? -30.230 14.328 3.288 1.00 90.12 556 SER A C 1
ATOM 4488 O O . SER A 1 556 ? -29.856 15.136 2.436 1.00 90.12 556 SER A O 1
ATOM 4490 N N . SER A 1 557 ? -30.171 14.599 4.585 1.00 94.19 557 SER A N 1
ATOM 4491 C CA . SER A 1 557 ? -29.538 15.758 5.190 1.00 94.19 557 SER A CA 1
ATOM 4492 C C . SER A 1 557 ? -28.022 15.646 5.062 1.00 94.19 557 SER A C 1
ATOM 4494 O O . SER A 1 557 ? -27.471 14.546 4.996 1.00 94.19 557 SER A O 1
ATOM 4496 N N . LEU A 1 558 ? -27.342 16.794 5.021 1.00 96.50 558 LEU A N 1
ATOM 4497 C CA . LEU A 1 558 ? -25.881 16.819 4.976 1.00 96.50 558 LEU A CA 1
ATOM 4498 C C . LEU A 1 558 ? -25.306 16.061 6.182 1.00 96.50 558 LEU A C 1
ATOM 4500 O O . LEU A 1 558 ? -25.825 16.230 7.290 1.00 96.50 558 LEU A O 1
ATOM 4504 N N . PRO A 1 559 ? -24.265 15.239 5.979 1.00 96.94 559 PRO A N 1
ATOM 4505 C CA . PRO A 1 559 ? -23.684 14.472 7.062 1.00 96.94 559 PRO A CA 1
ATOM 4506 C C . PRO A 1 559 ? -23.002 15.388 8.082 1.00 96.94 559 PRO A C 1
ATOM 4508 O O . PRO A 1 559 ? -22.489 16.458 7.744 1.00 96.94 559 PRO A O 1
ATOM 4511 N N . VAL A 1 560 ? -22.996 14.945 9.334 1.00 96.94 560 VAL A N 1
ATOM 4512 C CA . VAL A 1 560 ? -22.299 15.583 10.451 1.00 96.94 560 VAL A CA 1
ATOM 4513 C C . VAL A 1 560 ? -21.153 14.697 10.924 1.00 96.94 560 VAL A C 1
ATOM 4515 O O . VAL A 1 560 ? -21.232 13.469 10.867 1.00 96.94 560 VAL A O 1
ATOM 4518 N N . ILE A 1 561 ? -20.090 15.327 11.419 1.00 98.31 561 ILE A N 1
ATOM 4519 C CA . ILE A 1 561 ? -18.917 14.631 11.951 1.00 98.31 561 ILE A CA 1
ATOM 4520 C C . ILE A 1 561 ? -19.198 14.241 13.400 1.00 98.31 561 ILE A C 1
ATOM 4522 O O . ILE A 1 561 ? -19.581 15.097 14.197 1.00 98.31 561 ILE A O 1
ATOM 4526 N N . LYS A 1 562 ? -18.987 12.977 13.765 1.00 97.44 562 LYS A N 1
ATOM 4527 C CA . LYS A 1 562 ? -19.082 12.483 15.149 1.00 97.44 562 LYS A CA 1
ATOM 4528 C C . LYS A 1 562 ? -17.860 11.625 15.489 1.00 97.44 562 LYS A C 1
ATOM 4530 O O . LYS A 1 562 ? -17.177 11.140 14.592 1.00 97.44 562 LYS A O 1
ATOM 4535 N N . VAL A 1 563 ? -17.588 11.436 16.778 1.00 97.38 563 VAL A N 1
ATOM 4536 C CA . VAL A 1 563 ? -16.547 10.507 17.249 1.00 97.38 563 VAL A CA 1
ATOM 4537 C C . VAL A 1 563 ? -17.058 9.076 17.103 1.00 97.38 563 VAL A C 1
ATOM 4539 O O . VAL A 1 563 ? -18.147 8.762 17.581 1.00 97.38 563 VAL A O 1
ATOM 4542 N N . TYR A 1 564 ? -16.286 8.219 16.435 1.00 95.94 564 TYR A N 1
ATOM 4543 C CA . TYR A 1 564 ? -16.668 6.832 16.152 1.00 95.94 564 TYR A CA 1
ATOM 4544 C C . TYR A 1 564 ? -16.984 6.061 17.439 1.00 95.94 564 TYR A C 1
ATOM 4546 O O . TYR A 1 564 ? -18.034 5.430 17.548 1.00 95.94 564 TYR A O 1
ATOM 4554 N N . GLU A 1 565 ? -16.120 6.171 18.449 1.00 94.50 565 GLU A N 1
ATOM 4555 C CA . GLU A 1 565 ? -16.273 5.457 19.718 1.00 94.50 565 GLU A CA 1
ATOM 4556 C C . GLU A 1 565 ? -17.553 5.863 20.470 1.00 94.50 565 GLU A C 1
ATOM 4558 O O . GLU A 1 565 ? -18.228 5.014 21.060 1.00 94.50 565 GLU A O 1
ATOM 4563 N N . ASP A 1 566 ? -17.935 7.140 20.411 1.00 93.81 566 ASP A N 1
ATOM 4564 C CA . ASP A 1 566 ? -19.170 7.644 21.023 1.00 93.81 566 ASP A CA 1
ATOM 4565 C C . ASP A 1 566 ? -20.404 7.151 20.258 1.00 93.81 566 ASP A C 1
ATOM 4567 O O . ASP A 1 566 ? -21.421 6.801 20.857 1.00 93.81 566 ASP A O 1
ATOM 4571 N N . VAL A 1 567 ? -20.307 7.092 18.928 1.00 92.06 567 VAL A N 1
ATOM 4572 C CA . VAL A 1 567 ? -21.378 6.610 18.051 1.00 92.06 567 VAL A CA 1
ATOM 4573 C C . VAL A 1 567 ? -21.655 5.123 18.263 1.00 92.06 567 VAL A C 1
ATOM 4575 O O . VAL A 1 567 ? -22.819 4.735 18.343 1.00 92.06 567 VAL A O 1
ATOM 4578 N N . VAL A 1 568 ? -20.614 4.299 18.393 1.00 88.19 568 VAL A N 1
ATOM 4579 C CA . VAL A 1 568 ? -20.763 2.856 18.636 1.00 88.19 568 VAL A CA 1
ATOM 4580 C C . VAL A 1 568 ? -21.252 2.579 20.058 1.00 88.19 568 VAL A C 1
ATOM 4582 O O . VAL A 1 568 ? -22.093 1.707 20.267 1.00 88.19 568 VAL A O 1
ATOM 4585 N N . SER A 1 569 ? -20.756 3.321 21.052 1.00 90.31 569 SER A N 1
ATOM 4586 C CA . SER A 1 569 ? -21.081 3.054 22.458 1.00 90.31 569 SER A CA 1
ATOM 4587 C C . SER A 1 569 ? -22.407 3.660 22.923 1.00 90.31 569 SER A C 1
ATOM 4589 O O . SER A 1 569 ? -23.079 3.071 23.769 1.00 90.31 569 SER A O 1
ATOM 4591 N N . SER A 1 570 ? -22.778 4.853 22.448 1.00 90.50 570 SER A N 1
ATOM 4592 C CA . SER A 1 570 ? -23.950 5.609 22.919 1.00 90.50 570 SER A CA 1
ATOM 4593 C C . SER A 1 570 ? -24.533 6.511 21.812 1.00 90.50 570 SER A C 1
ATOM 4595 O O . SER A 1 570 ? -24.523 7.743 21.937 1.00 90.50 570 SER A O 1
ATOM 4597 N N . PRO A 1 571 ? -25.094 5.923 20.735 1.00 88.00 571 PRO A N 1
ATOM 4598 C CA . PRO A 1 571 ? -25.499 6.650 19.528 1.00 88.00 571 PRO A CA 1
ATOM 4599 C C . PRO A 1 571 ? -26.527 7.761 19.776 1.00 88.00 571 PRO A C 1
ATOM 4601 O O . PRO A 1 571 ? -26.444 8.820 19.157 1.00 88.00 571 PRO A O 1
ATOM 4604 N N . GLU A 1 572 ? -27.465 7.558 20.708 1.00 87.56 572 GLU A N 1
ATOM 4605 C CA . GLU A 1 572 ? -28.513 8.537 21.047 1.00 87.56 572 GLU A CA 1
ATOM 4606 C C . GLU A 1 572 ? -27.957 9.831 21.665 1.00 87.56 572 GLU A C 1
ATOM 4608 O O . GLU A 1 572 ? -28.603 10.877 21.613 1.00 87.56 572 GLU A O 1
ATOM 4613 N N . THR A 1 573 ? -26.763 9.769 22.261 1.00 89.69 573 THR A N 1
ATOM 4614 C CA . THR A 1 573 ? -26.123 10.900 22.951 1.00 89.69 573 THR A CA 1
ATOM 4615 C C . THR A 1 573 ? -24.870 11.417 22.249 1.00 89.69 573 THR A C 1
ATOM 4617 O O . THR A 1 573 ? -24.304 12.419 22.687 1.00 89.69 573 THR A O 1
ATOM 4620 N N . ALA A 1 574 ? -24.430 10.763 21.170 1.00 93.12 574 ALA A N 1
ATOM 4621 C CA . ALA A 1 574 ? -23.243 11.150 20.419 1.00 93.12 574 ALA A CA 1
ATOM 4622 C C . ALA A 1 574 ? -23.441 12.530 19.760 1.00 93.12 574 ALA A C 1
ATOM 4624 O O . ALA A 1 574 ? -24.223 12.691 18.814 1.00 93.12 574 ALA A O 1
ATOM 4625 N N . SER A 1 575 ? -22.725 13.539 20.267 1.00 96.12 575 SER A N 1
ATOM 4626 C CA . SER A 1 575 ? -22.779 14.910 19.750 1.00 96.12 575 SER A CA 1
ATOM 4627 C C . SER A 1 575 ? -21.912 15.066 18.502 1.00 96.12 575 SER A C 1
ATOM 4629 O O . SER A 1 575 ? -20.843 14.471 18.391 1.00 96.12 575 SER A O 1
ATOM 4631 N N . ALA A 1 576 ? -22.341 15.938 17.589 1.00 97.31 576 ALA A N 1
ATOM 4632 C CA . ALA A 1 576 ? -21.508 16.360 16.470 1.00 97.31 576 ALA A CA 1
ATOM 4633 C C . ALA A 1 576 ? -20.269 17.131 16.954 1.00 97.31 576 ALA A C 1
ATOM 4635 O O . ALA A 1 576 ? -20.356 17.938 17.889 1.00 97.31 576 ALA A O 1
ATOM 4636 N N . VAL A 1 577 ? -19.134 16.877 16.302 1.00 98.44 577 VAL A N 1
ATOM 4637 C CA . VAL A 1 577 ? -17.883 17.621 16.451 1.00 98.44 577 VAL A CA 1
ATOM 4638 C C . VAL A 1 577 ? -18.001 18.892 15.622 1.00 98.44 577 VAL A C 1
ATOM 4640 O O . VAL A 1 577 ? -18.159 18.845 14.404 1.00 98.44 577 VAL A O 1
ATOM 4643 N N . LYS A 1 578 ? -17.927 20.033 16.300 1.00 98.19 578 LYS A N 1
ATOM 4644 C CA . LYS A 1 578 ? -18.025 21.358 15.694 1.00 98.19 578 LYS A CA 1
ATOM 4645 C C . LYS A 1 578 ? -16.660 21.890 15.291 1.00 98.19 578 LYS A C 1
ATOM 4647 O O . LYS A 1 578 ? -16.500 22.388 14.181 1.00 98.19 578 LYS A O 1
ATOM 4652 N N . LEU A 1 579 ? -15.694 21.811 16.207 1.00 98.50 579 LEU A N 1
ATOM 4653 C CA . LEU A 1 579 ? -14.343 22.321 15.998 1.00 98.50 579 LEU A CA 1
ATOM 4654 C C . LEU A 1 579 ? -13.303 21.245 16.294 1.00 98.50 579 LEU A C 1
ATOM 4656 O O . LEU A 1 579 ? -13.453 20.477 17.244 1.00 98.50 579 LEU A O 1
ATOM 4660 N N . ILE A 1 580 ? -12.221 21.256 15.523 1.00 98.44 580 ILE A N 1
ATOM 4661 C CA . ILE A 1 580 ? -10.988 20.521 15.796 1.00 98.44 580 ILE A CA 1
ATOM 4662 C C . ILE A 1 580 ? -9.872 21.556 15.912 1.00 98.44 580 ILE A C 1
ATOM 4664 O O . ILE A 1 580 ? -9.652 22.348 14.997 1.00 98.44 580 ILE A O 1
ATOM 4668 N N . ASN A 1 581 ? -9.203 21.601 17.064 1.00 97.31 581 ASN A N 1
ATOM 4669 C CA . ASN A 1 581 ? -8.176 22.597 17.386 1.00 97.31 581 ASN A CA 1
ATOM 4670 C C . ASN A 1 581 ? -8.647 24.050 17.155 1.00 97.31 581 ASN A C 1
ATOM 4672 O O . ASN A 1 581 ? -7.892 24.902 16.690 1.00 97.31 581 ASN A O 1
ATOM 4676 N N . GLY A 1 582 ? -9.922 24.330 17.455 1.00 97.50 582 GLY A N 1
ATOM 4677 C CA . GLY A 1 582 ? -10.541 25.650 17.280 1.00 97.50 582 GLY A CA 1
ATOM 4678 C C . GLY A 1 582 ? -10.919 26.020 15.838 1.00 97.50 582 GLY A C 1
ATOM 4679 O O . GLY A 1 582 ? -11.449 27.108 15.618 1.00 97.50 582 GLY A O 1
ATOM 4680 N N . ILE A 1 583 ? -10.686 25.137 14.863 1.00 98.25 583 ILE A N 1
ATOM 4681 C CA . ILE A 1 583 ? -11.065 25.305 13.452 1.00 98.25 583 ILE A CA 1
ATOM 4682 C C . ILE A 1 583 ? -12.338 24.498 13.191 1.00 98.25 583 ILE A C 1
ATOM 4684 O O . ILE A 1 583 ? -12.500 23.433 13.774 1.00 98.25 583 ILE A O 1
ATOM 4688 N N . ASP A 1 584 ? -13.237 24.986 12.328 1.00 98.06 584 ASP A N 1
ATOM 4689 C CA . ASP A 1 584 ? -14.393 24.207 11.852 1.00 98.06 584 ASP A CA 1
ATOM 4690 C C . ASP A 1 584 ? -13.970 22.782 11.464 1.00 98.06 584 ASP A C 1
ATOM 4692 O O . ASP A 1 584 ? -13.005 22.602 10.722 1.00 98.06 584 ASP A O 1
ATOM 4696 N N . ALA A 1 585 ? -14.658 21.774 12.002 1.00 98.06 585 ALA A N 1
ATOM 4697 C CA . ALA A 1 585 ? -14.205 20.390 11.914 1.00 98.06 585 ALA A CA 1
ATOM 4698 C C . ALA A 1 585 ? -14.078 19.907 10.462 1.00 98.06 585 ALA A C 1
ATOM 4700 O O . ALA A 1 585 ? -13.079 19.282 10.112 1.00 98.06 585 ALA A O 1
ATOM 4701 N N . ALA A 1 586 ? -15.040 20.238 9.595 1.00 96.81 586 ALA A N 1
ATOM 4702 C CA . ALA A 1 586 ? -14.985 19.839 8.192 1.00 96.81 586 ALA A CA 1
ATOM 4703 C C . ALA A 1 586 ? -13.825 20.524 7.464 1.00 96.81 586 ALA A C 1
ATOM 4705 O O . ALA A 1 586 ? -13.097 19.865 6.723 1.00 96.81 586 ALA A O 1
ATOM 4706 N N . LYS A 1 587 ? -13.613 21.817 7.731 1.00 96.56 587 LYS A N 1
ATOM 4707 C CA . LYS A 1 587 ? -12.479 22.566 7.191 1.00 96.56 587 LYS A CA 1
ATOM 4708 C C . LYS A 1 587 ? -11.130 22.010 7.663 1.00 96.56 587 LYS A C 1
ATOM 4710 O O . LYS A 1 587 ? -10.241 21.836 6.840 1.00 96.56 587 LYS A O 1
ATOM 4715 N N . TYR A 1 588 ? -10.978 21.710 8.954 1.00 97.38 588 TYR A N 1
ATOM 4716 C CA . TYR A 1 588 ? -9.739 21.147 9.500 1.00 97.38 588 TYR A CA 1
ATOM 4717 C C . TYR A 1 588 ? -9.381 19.820 8.824 1.00 97.38 588 TYR A C 1
ATOM 4719 O O . TYR A 1 588 ? -8.224 19.602 8.467 1.00 97.38 588 TYR A O 1
ATOM 4727 N N . LEU A 1 589 ? -10.368 18.936 8.642 1.00 97.19 589 LEU A N 1
ATOM 4728 C CA . LEU A 1 589 ? -10.162 17.636 8.003 1.00 97.19 589 LEU A CA 1
ATOM 4729 C C . LEU A 1 589 ? -9.783 17.779 6.525 1.00 97.19 589 LEU A C 1
ATOM 4731 O O . LEU A 1 589 ? -8.830 17.131 6.102 1.00 97.19 589 LEU A O 1
ATOM 4735 N N . ASP A 1 590 ? -10.468 18.653 5.781 1.00 94.12 590 ASP A N 1
ATOM 4736 C CA . ASP A 1 590 ? -10.163 18.954 4.373 1.00 94.12 590 ASP A CA 1
ATOM 4737 C C . ASP A 1 590 ? -8.743 19.531 4.220 1.00 94.12 590 ASP A C 1
ATOM 4739 O O . ASP A 1 590 ? -7.934 19.019 3.451 1.00 94.12 590 ASP A O 1
ATOM 4743 N N . GLU A 1 591 ? -8.378 20.532 5.026 1.00 93.19 591 GLU A N 1
ATOM 4744 C CA . GLU A 1 591 ? -7.029 21.116 5.008 1.00 93.19 591 GLU A CA 1
ATOM 4745 C C . GLU A 1 591 ? -5.950 20.105 5.421 1.00 93.19 591 GLU A C 1
ATOM 4747 O O . GLU A 1 591 ? -4.848 20.128 4.878 1.00 93.19 591 GLU A O 1
ATOM 4752 N N . THR A 1 592 ? -6.250 19.200 6.357 1.00 94.06 592 THR A N 1
ATOM 4753 C CA . THR A 1 592 ? -5.297 18.180 6.818 1.00 94.06 592 THR A CA 1
ATOM 4754 C C . THR A 1 592 ? -5.063 17.111 5.757 1.00 94.06 592 THR A C 1
ATOM 4756 O O . THR A 1 592 ? -3.910 16.788 5.472 1.00 94.06 592 THR A O 1
ATOM 4759 N N . ILE A 1 593 ? -6.126 16.562 5.160 1.00 94.50 593 ILE A N 1
ATOM 4760 C CA . ILE A 1 593 ? -5.993 15.492 4.166 1.00 94.50 593 ILE A CA 1
ATOM 4761 C C . ILE A 1 593 ? -5.382 15.999 2.859 1.00 94.50 593 ILE A C 1
ATOM 4763 O O . ILE A 1 593 ? -4.610 15.291 2.214 1.00 94.50 593 ILE A O 1
ATOM 4767 N N . ASN A 1 594 ? -5.629 17.259 2.499 1.00 91.69 594 ASN A N 1
ATOM 4768 C CA . ASN A 1 594 ? -5.089 17.847 1.276 1.00 91.69 594 ASN A CA 1
ATOM 4769 C C . ASN A 1 594 ? -3.585 18.152 1.335 1.00 91.69 594 ASN A C 1
ATOM 4771 O O . ASN A 1 594 ? -2.992 18.370 0.285 1.00 91.69 594 ASN A O 1
ATOM 4775 N N . LYS A 1 595 ? -2.940 18.085 2.510 1.00 91.06 595 LYS A N 1
ATOM 4776 C CA . LYS A 1 595 ? -1.468 18.153 2.603 1.00 91.06 595 LYS A CA 1
ATOM 4777 C C . LYS A 1 595 ? -0.778 16.963 1.945 1.00 91.06 595 LYS A C 1
ATOM 4779 O O . LYS A 1 595 ? 0.266 17.110 1.323 1.00 91.06 595 LYS A O 1
ATOM 4784 N N . ALA A 1 596 ? -1.333 15.773 2.152 1.00 90.62 596 ALA A N 1
ATOM 4785 C CA . ALA A 1 596 ? -0.752 14.530 1.675 1.00 90.62 596 ALA A CA 1
ATOM 4786 C C . ALA A 1 596 ? -1.856 13.478 1.563 1.00 90.62 596 ALA A C 1
ATOM 4788 O O . ALA A 1 596 ? -2.104 12.709 2.493 1.00 90.62 596 ALA A O 1
ATOM 4789 N N . ASN A 1 597 ? -2.515 13.435 0.408 1.00 90.69 597 ASN A N 1
ATOM 4790 C CA . ASN A 1 597 ? -3.405 12.341 0.042 1.00 90.69 597 ASN A CA 1
ATOM 4791 C C . ASN A 1 597 ? -3.013 11.771 -1.316 1.00 90.69 597 ASN A C 1
ATOM 4793 O O . ASN A 1 597 ? -2.137 12.280 -2.011 1.00 90.69 597 ASN A O 1
ATOM 4797 N N . TRP A 1 598 ? -3.628 10.649 -1.639 1.00 90.12 598 TRP A N 1
ATOM 4798 C CA . TRP A 1 598 ? -3.338 9.887 -2.840 1.00 90.12 598 TRP A CA 1
ATOM 4799 C C . TRP A 1 598 ? -4.511 9.880 -3.826 1.00 90.12 598 TRP A C 1
ATOM 4801 O O . TRP A 1 598 ? -4.418 9.275 -4.892 1.00 90.12 598 TRP A O 1
ATOM 4811 N N . ASN A 1 599 ? -5.599 10.562 -3.464 1.00 92.81 599 ASN A N 1
ATOM 4812 C CA . ASN A 1 599 ? -6.806 10.663 -4.259 1.00 92.81 599 ASN A CA 1
ATOM 4813 C C . ASN A 1 599 ? -6.688 11.835 -5.233 1.00 92.81 599 ASN A C 1
ATOM 4815 O O . ASN A 1 599 ? -6.074 12.860 -4.939 1.00 92.81 599 ASN A O 1
ATOM 4819 N N . ARG A 1 600 ? -7.321 11.683 -6.391 1.00 91.69 600 ARG A N 1
ATOM 4820 C CA . ARG A 1 600 ? -7.374 12.698 -7.449 1.00 91.69 600 ARG A CA 1
ATOM 4821 C C . ARG A 1 600 ? -8.539 13.673 -7.303 1.00 91.69 600 ARG A C 1
ATOM 4823 O O . ARG A 1 600 ? -8.567 14.690 -7.988 1.00 91.69 600 ARG A O 1
ATOM 4830 N N . ASP A 1 601 ? -9.489 13.377 -6.417 1.00 92.62 601 ASP A N 1
ATOM 4831 C CA . ASP A 1 601 ? -10.604 14.261 -6.090 1.00 92.62 601 ASP A CA 1
ATOM 4832 C C . ASP A 1 601 ? -10.737 14.479 -4.576 1.00 92.62 601 ASP A C 1
ATOM 4834 O O . ASP A 1 601 ? -10.415 13.618 -3.750 1.00 92.62 601 ASP A O 1
ATOM 4838 N N . ALA A 1 602 ? -11.230 15.659 -4.205 1.00 93.62 602 ALA A N 1
ATOM 4839 C CA . ALA A 1 602 ? -11.279 16.080 -2.812 1.00 93.62 602 ALA A CA 1
ATOM 4840 C C . ALA A 1 602 ? -12.426 15.439 -2.012 1.00 93.62 602 ALA A C 1
ATOM 4842 O O . ALA A 1 602 ? -12.375 15.427 -0.785 1.00 93.62 602 ALA A O 1
ATOM 4843 N N . ASP A 1 603 ? -13.472 14.914 -2.657 1.00 95.75 603 ASP A N 1
ATOM 4844 C CA . ASP A 1 603 ? -14.564 14.235 -1.954 1.00 95.75 603 ASP A CA 1
ATOM 4845 C C . ASP A 1 603 ? -14.142 12.822 -1.508 1.00 95.75 603 ASP A C 1
ATOM 4847 O O . ASP A 1 603 ? -14.408 12.450 -0.363 1.00 95.75 603 ASP A O 1
ATOM 4851 N N . SER A 1 604 ? -13.391 12.096 -2.336 1.00 94.75 604 SER A N 1
ATOM 4852 C CA . SER A 1 604 ? -12.788 10.804 -1.976 1.00 94.75 604 SER A CA 1
ATOM 4853 C C . SER A 1 604 ? -11.632 10.955 -0.985 1.00 94.75 604 SER A C 1
ATOM 4855 O O . SER A 1 604 ? -11.531 10.189 -0.024 1.00 94.75 604 SER A O 1
ATOM 4857 N N . ALA A 1 605 ? -10.805 12.001 -1.132 1.00 95.00 605 ALA A N 1
ATOM 4858 C CA . ALA A 1 605 ? -9.830 12.368 -0.103 1.00 95.00 605 ALA A CA 1
ATOM 4859 C C . ALA A 1 605 ? -10.518 12.581 1.250 1.00 95.00 605 ALA A C 1
ATOM 4861 O O . ALA A 1 605 ? -10.097 12.012 2.256 1.00 95.00 605 ALA A O 1
ATOM 4862 N N . TYR A 1 606 ? -11.622 13.326 1.270 1.00 96.38 606 TYR A N 1
ATOM 4863 C CA . TYR A 1 606 ? -12.384 13.571 2.486 1.00 96.38 606 TYR A CA 1
ATOM 4864 C C . TYR A 1 606 ? -12.962 12.290 3.102 1.00 96.38 606 TYR A C 1
ATOM 4866 O O . TYR A 1 606 ? -12.933 12.168 4.319 1.00 96.38 606 TYR A O 1
ATOM 4874 N N . ASN A 1 607 ? -13.426 11.316 2.313 1.00 96.12 607 ASN A N 1
ATOM 4875 C CA . ASN A 1 607 ? -13.900 10.030 2.847 1.00 96.12 607 ASN A CA 1
ATOM 4876 C C . ASN A 1 607 ? -12.822 9.290 3.648 1.00 96.12 607 ASN A C 1
ATOM 4878 O O . ASN A 1 607 ? -13.091 8.825 4.754 1.00 96.12 607 ASN A O 1
ATOM 4882 N N . SER A 1 608 ? -11.578 9.287 3.158 1.00 94.88 608 SER A N 1
ATOM 4883 C CA . SER A 1 608 ? -10.473 8.529 3.769 1.00 94.88 608 SER A CA 1
ATOM 4884 C C . SER A 1 608 ? -10.140 8.908 5.221 1.00 94.88 608 SER A C 1
ATOM 4886 O O . SER A 1 608 ? -9.485 8.141 5.930 1.00 94.88 608 SER A O 1
ATOM 4888 N N . VAL A 1 609 ? -10.580 10.078 5.702 1.00 96.44 609 VAL A N 1
ATOM 4889 C CA . VAL A 1 609 ? -10.328 10.507 7.088 1.00 96.44 609 VAL A CA 1
ATOM 4890 C C . VAL A 1 609 ? -11.230 9.805 8.102 1.00 96.44 609 VAL A C 1
ATOM 4892 O O . VAL A 1 609 ? -10.894 9.793 9.288 1.00 96.44 609 VAL A O 1
ATOM 4895 N N . PHE A 1 610 ? -12.351 9.234 7.658 1.00 97.38 610 PHE A N 1
ATOM 4896 C CA . PHE A 1 610 ? -13.366 8.637 8.518 1.00 97.38 610 PHE A CA 1
ATOM 4897 C C . PHE A 1 610 ? -13.222 7.120 8.614 1.00 97.38 610 PHE A C 1
ATOM 4899 O O . PHE A 1 610 ? -12.635 6.464 7.758 1.00 97.38 610 PHE A O 1
ATOM 4906 N N . PHE A 1 611 ? -13.774 6.565 9.686 1.00 96.06 611 PHE A N 1
ATOM 4907 C CA . PHE A 1 611 ? -13.998 5.140 9.814 1.00 96.06 611 PHE A CA 1
ATOM 4908 C C . PHE A 1 611 ? -15.009 4.677 8.762 1.00 96.06 611 PHE A C 1
ATOM 4910 O O . PHE A 1 611 ? -16.099 5.243 8.645 1.00 96.06 611 PHE A O 1
ATOM 4917 N N . GLU A 1 612 ? -14.659 3.595 8.077 1.00 92.12 612 GLU A N 1
ATOM 4918 C CA . GLU A 1 612 ? -15.527 2.853 7.171 1.00 92.12 612 GLU A CA 1
ATOM 4919 C C . GLU A 1 612 ? -15.343 1.358 7.451 1.00 92.12 612 GLU A C 1
ATOM 4921 O O . GLU A 1 612 ? -14.219 0.895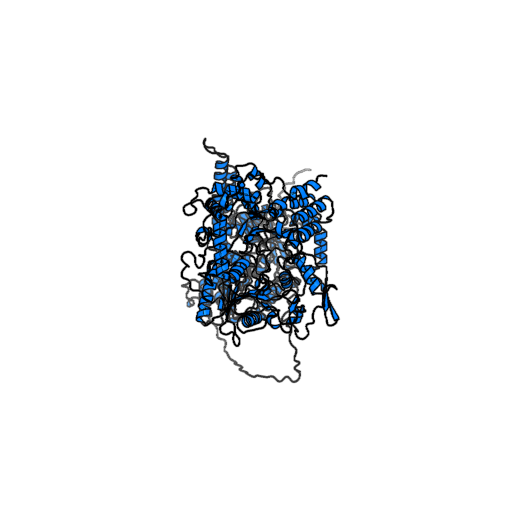 7.665 1.00 92.12 612 GLU A O 1
ATOM 4926 N N . GLN A 1 613 ? -16.436 0.590 7.447 1.00 91.75 613 GLN A N 1
ATOM 4927 C CA . GLN A 1 613 ? -16.374 -0.849 7.723 1.00 91.75 613 GLN A CA 1
ATOM 4928 C C . GLN A 1 613 ? -15.516 -1.589 6.688 1.00 91.75 613 GLN A C 1
ATOM 4930 O O . GLN A 1 613 ? -14.807 -2.530 7.035 1.00 91.75 613 GLN A O 1
ATOM 4935 N N . SER A 1 614 ? -15.550 -1.147 5.427 1.00 91.56 614 SER A N 1
ATOM 4936 C CA . SER A 1 614 ? -14.688 -1.652 4.357 1.00 91.56 614 SER A CA 1
ATOM 4937 C C . SER A 1 614 ? -13.209 -1.423 4.673 1.00 91.56 614 SER A C 1
ATOM 4939 O O . SER A 1 614 ? -12.437 -2.373 4.612 1.00 91.56 614 SER A O 1
ATOM 4941 N N . LEU A 1 615 ? -12.818 -0.210 5.087 1.00 90.12 615 LEU A N 1
ATOM 4942 C CA . LEU A 1 615 ? -11.430 0.113 5.448 1.00 90.12 615 LEU A CA 1
ATOM 4943 C C . LEU A 1 615 ? -10.943 -0.717 6.639 1.00 90.12 615 LEU A C 1
ATOM 4945 O O . LEU A 1 615 ? -9.816 -1.215 6.636 1.00 90.12 615 LEU A O 1
ATOM 4949 N N . PHE A 1 616 ? -11.787 -0.872 7.660 1.00 90.12 616 PHE A N 1
ATOM 4950 C CA . PHE A 1 616 ? -11.454 -1.689 8.821 1.00 90.12 616 PHE A CA 1
ATOM 4951 C C . PHE A 1 616 ? -11.293 -3.164 8.444 1.00 90.12 616 PHE A C 1
ATOM 4953 O O . PHE A 1 616 ? -10.354 -3.808 8.903 1.00 90.12 616 PHE A O 1
ATOM 4960 N N . ALA A 1 617 ? -12.160 -3.689 7.577 1.00 87.88 617 ALA A N 1
ATOM 4961 C CA . ALA A 1 617 ? -12.074 -5.071 7.122 1.00 87.88 617 ALA A CA 1
ATOM 4962 C C . ALA A 1 617 ? -10.804 -5.354 6.306 1.00 87.88 617 ALA A C 1
ATOM 4964 O O . ALA A 1 617 ? -10.238 -6.434 6.432 1.00 87.88 617 ALA A O 1
ATOM 4965 N N . THR A 1 618 ? -10.342 -4.398 5.495 1.00 84.31 618 THR A N 1
ATOM 4966 C CA . THR A 1 618 ? -9.171 -4.592 4.624 1.00 84.31 618 THR A CA 1
ATOM 4967 C C . THR A 1 618 ? -7.841 -4.249 5.288 1.00 84.31 618 THR A C 1
ATOM 4969 O O . THR A 1 618 ? -6.816 -4.808 4.915 1.00 84.31 618 THR A O 1
ATOM 4972 N N . THR A 1 619 ? -7.823 -3.328 6.257 1.00 81.44 619 THR A N 1
ATOM 4973 C CA . THR A 1 619 ? -6.564 -2.810 6.832 1.00 81.44 619 THR A CA 1
ATOM 4974 C C . THR A 1 619 ? -6.498 -2.831 8.358 1.00 81.44 619 THR A C 1
ATOM 4976 O O . THR A 1 619 ? -5.450 -2.528 8.924 1.00 81.44 619 THR A O 1
ATOM 4979 N N . GLY A 1 620 ? -7.610 -3.093 9.050 1.00 85.19 620 GLY A N 1
ATOM 4980 C CA . GLY A 1 620 ? -7.755 -2.846 10.492 1.00 85.19 620 GLY A CA 1
ATOM 4981 C C . GLY A 1 620 ? -7.807 -1.356 10.871 1.00 85.19 620 GLY A C 1
ATOM 4982 O O . GLY A 1 620 ? -7.972 -1.015 12.046 1.00 85.19 620 GLY A O 1
ATOM 4983 N N . GLY A 1 621 ? -7.678 -0.449 9.896 1.00 85.94 621 GLY A N 1
ATOM 4984 C CA . GLY A 1 621 ? -7.657 0.995 10.096 1.00 85.94 621 GLY A CA 1
ATOM 4985 C C . GLY A 1 621 ? -9.027 1.576 10.446 1.00 85.94 621 GLY A C 1
ATOM 4986 O O . GLY A 1 621 ? -10.067 1.093 10.007 1.00 85.94 621 GLY A O 1
ATOM 4987 N N . LYS A 1 622 ? -9.029 2.667 11.220 1.00 92.00 622 LYS A N 1
ATOM 4988 C CA . LYS A 1 622 ? -10.249 3.390 11.631 1.00 92.00 622 LYS A CA 1
ATOM 4989 C C . LYS A 1 622 ? -10.379 4.778 10.991 1.00 92.00 622 LYS A C 1
ATOM 4991 O O . LYS A 1 622 ? -10.934 5.696 11.593 1.00 92.00 622 LYS A O 1
ATOM 4996 N N . GLY A 1 623 ? -9.839 4.932 9.786 1.00 93.75 623 GLY A N 1
ATOM 4997 C CA . GLY A 1 623 ? -9.774 6.206 9.072 1.00 93.75 623 GLY A CA 1
ATOM 4998 C C . GLY A 1 623 ? -8.526 7.022 9.398 1.00 93.75 623 GLY A C 1
ATOM 4999 O O . GLY A 1 623 ? -7.976 6.957 10.503 1.00 93.75 623 GLY A O 1
ATOM 5000 N N . TYR A 1 624 ? -8.100 7.836 8.430 1.00 95.12 624 TYR A N 1
ATOM 5001 C CA . TYR A 1 624 ? -6.833 8.568 8.495 1.00 95.12 624 TYR A CA 1
ATOM 5002 C C . TYR A 1 624 ? -6.806 9.634 9.596 1.00 95.12 624 TYR A C 1
ATOM 5004 O O . TYR A 1 624 ? -5.732 10.058 10.007 1.00 95.12 624 TYR A O 1
ATOM 5012 N N . PHE A 1 625 ? -7.949 10.061 10.144 1.00 96.31 625 PHE A N 1
ATOM 5013 C CA . PHE A 1 625 ? -7.924 10.934 11.317 1.00 96.31 625 PHE A CA 1
ATOM 5014 C C . PHE A 1 625 ? -7.267 10.258 12.532 1.00 96.31 625 PHE A C 1
ATOM 5016 O O . PHE A 1 625 ? -6.511 10.908 13.259 1.00 96.31 625 PHE A O 1
ATOM 5023 N N . SER A 1 626 ? -7.541 8.968 12.747 1.00 93.69 626 SER A N 1
ATOM 5024 C CA . SER A 1 626 ? -6.948 8.209 13.850 1.00 93.69 626 SER A CA 1
ATOM 5025 C C . SER A 1 626 ? -5.532 7.760 13.510 1.00 93.69 626 SER A C 1
ATOM 5027 O O . SER A 1 626 ? -4.600 8.025 14.265 1.00 93.69 626 SER A O 1
ATOM 5029 N N . SER A 1 627 ? -5.358 7.072 12.384 1.00 86.25 627 SER A N 1
ATOM 5030 C CA . SER A 1 627 ? -4.065 6.528 11.964 1.00 86.25 627 SER A CA 1
ATOM 5031 C C . SER A 1 627 ? -4.097 6.114 10.492 1.00 86.25 627 SER A C 1
ATOM 5033 O O . SER A 1 627 ? -5.163 5.924 9.907 1.00 86.25 627 SER A O 1
ATOM 5035 N N . GLY A 1 628 ? -2.919 5.956 9.887 1.00 87.31 628 GLY A N 1
ATOM 5036 C CA . GLY A 1 628 ? -2.790 5.475 8.512 1.00 87.31 628 GLY A CA 1
ATOM 5037 C C . GLY A 1 628 ? -2.838 6.575 7.449 1.00 87.31 628 GLY A C 1
ATOM 5038 O O .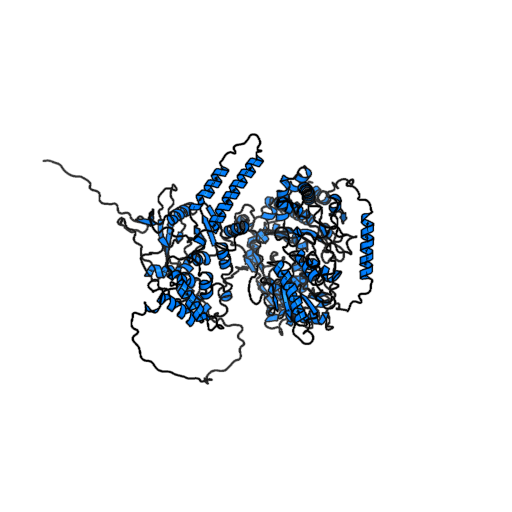 GLY A 1 628 ? -2.811 7.772 7.736 1.00 87.31 628 GLY A O 1
ATOM 5039 N N . GLY A 1 629 ? -2.837 6.153 6.183 1.00 89.06 629 GLY A N 1
ATOM 5040 C CA . GLY A 1 629 ? -2.823 7.070 5.042 1.00 89.06 629 GLY A CA 1
ATOM 5041 C C . GLY A 1 629 ? -1.549 7.904 4.927 1.00 89.06 629 GLY A C 1
ATOM 5042 O O . GLY A 1 629 ? -0.643 7.818 5.753 1.00 89.06 629 GLY A O 1
ATOM 5043 N N . ARG A 1 630 ? -1.439 8.721 3.878 1.00 90.94 630 ARG A N 1
ATOM 5044 C CA . ARG A 1 630 ? -0.237 9.540 3.623 1.00 90.94 630 ARG A CA 1
ATOM 5045 C C . ARG A 1 630 ? -0.004 10.633 4.677 1.00 90.94 630 ARG A C 1
ATOM 5047 O O . ARG A 1 630 ? 1.134 11.040 4.898 1.00 90.94 630 ARG A O 1
ATOM 5054 N N . ILE A 1 631 ? -1.050 11.044 5.386 1.00 92.94 631 ILE A N 1
ATOM 5055 C CA . ILE A 1 631 ? -0.964 12.013 6.483 1.00 92.94 631 ILE A CA 1
ATOM 5056 C C . ILE A 1 631 ? -0.279 11.461 7.739 1.00 92.94 631 ILE A C 1
ATOM 5058 O O . ILE A 1 631 ? 0.115 12.264 8.580 1.00 92.94 631 ILE A O 1
ATOM 5062 N N . ARG A 1 632 ? -0.107 10.133 7.890 1.00 93.25 632 ARG A N 1
ATOM 5063 C CA . ARG A 1 632 ? 0.547 9.528 9.075 1.00 93.25 632 ARG A CA 1
ATOM 5064 C C . ARG A 1 632 ? 2.008 9.931 9.248 1.00 93.25 632 ARG A C 1
ATOM 5066 O O . ARG A 1 632 ? 2.587 9.679 10.296 1.00 93.25 632 ARG A O 1
ATOM 5073 N N . TYR A 1 633 ? 2.595 10.547 8.226 1.00 94.25 633 TYR A N 1
ATOM 5074 C CA . TYR A 1 633 ? 3.956 11.075 8.237 1.00 94.25 633 TYR A CA 1
ATOM 5075 C C . TYR A 1 633 ? 4.012 12.594 8.451 1.00 94.25 633 TYR A C 1
ATOM 5077 O O . TYR A 1 633 ? 5.078 13.140 8.710 1.00 94.25 633 TYR A O 1
ATOM 5085 N N . VAL A 1 634 ? 2.866 13.282 8.450 1.00 94.62 634 VAL A N 1
ATOM 5086 C CA . VAL A 1 634 ? 2.771 14.725 8.706 1.00 94.62 634 VAL A CA 1
ATOM 5087 C C . VAL A 1 634 ? 2.499 14.970 10.188 1.00 94.62 634 VAL A C 1
ATOM 5089 O O . VAL A 1 634 ? 1.495 14.496 10.722 1.00 94.62 634 VAL A O 1
ATOM 5092 N N . TYR A 1 635 ? 3.362 15.734 10.863 1.00 95.19 635 TYR A N 1
ATOM 5093 C CA . TYR A 1 635 ? 3.168 16.048 12.279 1.00 95.19 635 TYR A CA 1
ATOM 5094 C C . TYR A 1 635 ? 1.947 16.952 12.481 1.00 95.19 635 TYR A C 1
ATOM 5096 O O . TYR A 1 635 ? 1.820 18.021 11.884 1.00 95.19 635 TYR A O 1
ATOM 5104 N N . GLN A 1 636 ? 1.037 16.528 13.357 1.00 91.94 636 GLN A N 1
ATOM 5105 C CA . GLN A 1 636 ? -0.262 17.178 13.566 1.00 91.94 636 GLN A CA 1
ATOM 5106 C C . GLN A 1 636 ? -0.375 17.897 14.920 1.00 91.94 636 GLN A C 1
ATOM 5108 O O . GLN A 1 636 ? -1.464 18.321 15.311 1.00 91.94 636 GLN A O 1
ATOM 5113 N N . GLY A 1 637 ? 0.752 18.061 15.619 1.00 95.44 637 GLY A N 1
ATOM 5114 C CA . GLY A 1 637 ? 0.832 18.675 16.942 1.00 95.44 637 GLY A CA 1
ATOM 5115 C C . GLY A 1 637 ? 0.803 17.661 18.086 1.00 95.44 637 GLY A C 1
ATOM 5116 O O . GLY A 1 637 ? 0.477 16.490 17.900 1.00 95.44 637 GLY A O 1
ATOM 5117 N N . ALA A 1 638 ? 1.136 18.131 19.289 1.00 97.06 638 ALA A N 1
ATOM 5118 C CA . ALA A 1 638 ? 1.241 17.297 20.487 1.00 97.06 638 ALA A CA 1
ATOM 5119 C C . ALA A 1 638 ? -0.116 16.790 20.998 1.00 97.06 638 ALA A C 1
ATOM 5121 O O . ALA A 1 638 ? -0.191 15.723 21.591 1.00 97.06 638 ALA A O 1
ATOM 5122 N N . ASN A 1 639 ? -1.183 17.559 20.776 1.00 96.88 639 ASN A N 1
ATOM 5123 C CA . ASN A 1 639 ? -2.527 17.265 21.262 1.00 96.88 639 ASN A CA 1
ATOM 5124 C C . ASN A 1 639 ? -3.562 17.535 20.171 1.00 96.88 639 ASN A C 1
ATOM 5126 O O . ASN A 1 639 ? -3.329 18.344 19.268 1.00 96.88 639 ASN A O 1
ATOM 5130 N N . THR A 1 640 ? -4.728 16.915 20.313 1.00 97.69 640 THR A N 1
ATOM 5131 C CA . THR A 1 640 ? -5.921 17.227 19.525 1.00 97.69 640 THR A CA 1
ATOM 5132 C C . THR A 1 640 ? -7.067 17.602 20.459 1.00 97.69 640 THR A C 1
ATOM 5134 O O . THR A 1 640 ? -7.383 16.866 21.394 1.00 97.69 640 THR A O 1
ATOM 5137 N N . THR A 1 641 ? -7.700 18.742 20.193 1.00 98.19 641 THR A N 1
ATOM 5138 C CA . THR A 1 641 ? -8.865 19.249 20.924 1.00 98.19 641 THR A CA 1
ATOM 5139 C C . THR A 1 641 ? -10.109 19.162 20.050 1.00 98.19 641 THR A C 1
ATOM 5141 O O . THR A 1 641 ? -10.137 19.723 18.956 1.00 98.19 641 THR A O 1
ATOM 5144 N N . LEU A 1 642 ? -11.150 18.494 20.543 1.00 98.44 642 LEU A N 1
ATOM 5145 C CA . LEU A 1 642 ? -12.464 18.393 19.912 1.00 98.44 642 LEU A CA 1
ATOM 5146 C C . LEU A 1 642 ? -13.477 19.224 20.704 1.00 98.44 642 LEU A C 1
ATOM 5148 O O . LEU A 1 642 ? -13.705 18.958 21.885 1.00 98.44 642 LEU A O 1
ATOM 5152 N N . THR A 1 643 ? -14.115 20.196 20.052 1.00 98.56 643 THR A N 1
ATOM 5153 C CA . THR A 1 643 ? -15.238 20.963 20.614 1.00 98.56 643 THR A CA 1
ATOM 5154 C C . THR A 1 643 ? -16.538 20.490 19.972 1.00 98.56 643 THR A C 1
ATOM 5156 O O . THR A 1 643 ? -16.652 20.447 18.746 1.00 98.56 643 THR A O 1
ATOM 5159 N N . PHE A 1 644 ? -17.537 20.161 20.784 1.00 98.44 644 PHE A N 1
ATOM 5160 C CA . PHE A 1 644 ? -18.797 19.557 20.349 1.00 98.44 644 PHE A CA 1
ATOM 5161 C C . PHE A 1 644 ? -19.942 20.581 20.274 1.00 98.44 644 PHE A C 1
ATOM 5163 O O . PHE A 1 644 ? -19.920 21.613 20.945 1.00 98.44 644 PHE A O 1
ATOM 5170 N N . GLU A 1 645 ? -20.985 20.292 19.488 1.00 97.00 645 GLU A N 1
ATOM 5171 C CA . GLU A 1 645 ? -22.167 21.168 19.359 1.00 97.00 645 GLU A CA 1
ATOM 5172 C C . GLU A 1 645 ? -22.951 21.360 20.671 1.00 97.00 645 GLU A C 1
ATOM 5174 O O . GLU A 1 645 ? -23.585 22.395 20.873 1.00 97.00 645 GLU A O 1
ATOM 5179 N N . ASN A 1 646 ? -22.876 20.407 21.603 1.00 94.44 646 ASN A N 1
ATOM 5180 C CA . ASN A 1 646 ? -23.455 20.536 22.947 1.00 94.44 646 ASN A CA 1
ATOM 5181 C C . ASN A 1 646 ? -22.649 21.471 23.886 1.00 94.44 646 ASN A C 1
ATOM 5183 O O . ASN A 1 646 ? -23.047 21.673 25.034 1.00 94.44 646 ASN A O 1
ATOM 5187 N N . GLY A 1 647 ? -21.525 22.029 23.420 1.00 94.12 647 GLY A N 1
ATOM 5188 C CA . GLY A 1 647 ? -20.650 22.933 24.167 1.00 94.12 647 GLY A CA 1
ATOM 5189 C C . GLY A 1 647 ? -19.570 22.252 25.015 1.00 94.12 647 GLY A C 1
ATOM 5190 O O . GLY A 1 647 ? -18.810 22.959 25.674 1.00 94.12 647 GLY A O 1
ATOM 5191 N N . THR A 1 648 ? -19.478 20.916 25.023 1.00 96.25 648 THR A N 1
ATOM 5192 C CA . THR A 1 648 ? -18.379 20.208 25.699 1.00 96.25 648 THR A CA 1
ATOM 5193 C C . THR A 1 648 ? -17.102 20.229 24.864 1.00 96.25 648 THR A C 1
ATOM 5195 O O . THR A 1 648 ? -17.150 20.363 23.641 1.00 96.25 648 THR A O 1
ATOM 5198 N N . GLU A 1 649 ? -15.958 20.052 25.519 1.00 97.06 649 GLU A N 1
ATOM 5199 C CA . GLU A 1 649 ? -14.645 19.994 24.878 1.00 97.06 649 GLU A CA 1
ATOM 5200 C C . GLU A 1 649 ? -13.814 18.861 25.483 1.00 97.06 649 GLU A C 1
ATOM 5202 O O . GLU A 1 649 ? -13.844 18.644 26.698 1.00 97.06 649 GLU A O 1
ATOM 5207 N N . VAL A 1 650 ? -13.080 18.141 24.636 1.00 95.38 650 VAL A N 1
ATOM 5208 C CA . VAL A 1 650 ? -12.156 17.076 25.037 1.00 95.38 650 VAL A CA 1
ATOM 5209 C C . VAL A 1 650 ? -10.817 17.308 24.352 1.00 95.38 650 VAL A C 1
ATOM 5211 O O . VAL A 1 650 ? -10.770 17.519 23.145 1.00 95.38 650 VAL A O 1
ATOM 5214 N N . THR A 1 651 ? -9.729 17.236 25.117 1.00 96.50 651 THR A N 1
ATOM 5215 C CA . THR A 1 651 ? -8.357 17.277 24.594 1.00 96.50 651 THR A CA 1
ATOM 5216 C C . THR A 1 651 ? -7.646 15.985 24.962 1.00 96.50 651 THR A C 1
ATOM 5218 O O . THR A 1 651 ? -7.732 15.551 26.111 1.00 96.50 651 THR A O 1
ATOM 5221 N N . PHE A 1 652 ? -6.943 15.388 24.005 1.00 94.31 652 PHE A N 1
ATOM 5222 C CA . PHE A 1 652 ? -6.132 14.189 24.209 1.00 94.31 652 PHE A CA 1
ATOM 5223 C C . PHE A 1 652 ? -4.759 14.327 23.546 1.00 94.31 652 PHE A C 1
ATOM 5225 O O . PHE A 1 652 ? -4.584 15.108 22.605 1.00 94.31 652 PHE A O 1
ATOM 5232 N N . GLU A 1 653 ? -3.791 13.577 24.071 1.00 95.12 653 GLU A N 1
ATOM 5233 C CA . GLU A 1 653 ? -2.412 13.550 23.586 1.00 95.12 653 GLU A CA 1
ATOM 5234 C C . GLU A 1 653 ? -2.319 12.724 22.296 1.00 95.12 653 GLU A C 1
ATOM 5236 O O . GLU A 1 653 ? -2.874 11.628 22.184 1.00 95.12 653 GLU A O 1
ATOM 5241 N N . ASN A 1 654 ? -1.633 13.272 21.294 1.00 96.75 654 ASN A N 1
ATOM 5242 C CA . ASN A 1 654 ? -1.290 12.541 20.081 1.00 96.75 654 ASN A CA 1
ATOM 5243 C C . ASN A 1 654 ? -0.036 11.703 20.344 1.00 96.75 654 ASN A C 1
ATOM 5245 O O . ASN A 1 654 ? 0.835 12.092 21.124 1.00 96.75 654 ASN A O 1
ATOM 5249 N N . HIS A 1 655 ? 0.099 10.587 19.637 1.00 95.50 655 HIS A N 1
ATOM 5250 C CA . HIS A 1 655 ? 1.193 9.643 19.842 1.00 95.50 655 HIS A CA 1
ATOM 5251 C C . HIS A 1 655 ? 1.954 9.367 18.545 1.00 95.50 655 HIS A C 1
ATOM 5253 O O . HIS A 1 655 ? 1.421 9.514 17.445 1.00 95.50 655 HIS A O 1
ATOM 5259 N N . ALA A 1 656 ? 3.203 8.938 18.680 1.00 95.38 656 ALA A N 1
ATOM 5260 C CA . ALA A 1 656 ? 3.987 8.343 17.611 1.00 95.38 656 ALA A CA 1
ATOM 5261 C C . ALA A 1 656 ? 4.164 6.849 17.885 1.00 95.38 656 ALA A C 1
ATOM 5263 O O . ALA A 1 656 ? 4.651 6.457 18.947 1.00 95.38 656 ALA A O 1
ATOM 5264 N N . THR A 1 657 ? 3.778 6.036 16.913 1.00 91.94 657 THR A N 1
ATOM 5265 C CA . THR A 1 657 ? 3.999 4.591 16.900 1.00 91.94 657 THR A CA 1
ATOM 5266 C C . THR A 1 657 ? 5.415 4.303 16.413 1.00 91.94 657 THR A C 1
ATOM 5268 O O . THR A 1 657 ? 5.851 4.909 15.437 1.00 91.94 657 THR A O 1
ATOM 5271 N N . ILE A 1 658 ? 6.137 3.403 17.083 1.00 88.94 658 ILE A N 1
ATOM 5272 C CA . ILE A 1 658 ? 7.526 3.049 16.767 1.00 88.94 658 ILE A CA 1
ATOM 5273 C C . ILE A 1 658 ? 7.563 1.743 15.966 1.00 88.94 658 ILE A C 1
ATOM 5275 O O . ILE A 1 658 ? 7.187 0.689 16.473 1.00 88.94 658 ILE A O 1
ATOM 5279 N N . LYS A 1 659 ? 8.073 1.814 14.731 1.00 86.06 659 LYS A N 1
ATOM 5280 C CA . LYS A 1 659 ? 8.143 0.692 13.774 1.00 86.06 659 LYS A CA 1
ATOM 5281 C C . LYS A 1 659 ? 9.475 -0.049 13.756 1.00 86.06 659 LYS A C 1
ATOM 5283 O O . LYS A 1 659 ? 9.527 -1.204 13.349 1.00 86.06 659 LYS A O 1
ATOM 5288 N N . LYS A 1 660 ? 10.562 0.616 14.152 1.00 82.88 660 LYS A N 1
ATOM 5289 C CA . LYS A 1 660 ? 11.919 0.052 14.140 1.00 82.88 660 LYS A CA 1
ATOM 5290 C C . LYS A 1 660 ? 12.604 0.236 15.488 1.00 82.88 660 LYS A C 1
ATOM 5292 O O . LYS A 1 660 ? 12.408 1.237 16.175 1.00 82.88 660 LYS A O 1
ATOM 5297 N N . ALA A 1 661 ? 13.444 -0.732 15.853 1.00 81.69 661 ALA A N 1
ATOM 5298 C CA . ALA A 1 661 ? 14.175 -0.715 17.112 1.00 81.69 661 ALA A CA 1
ATOM 5299 C C . ALA A 1 661 ? 15.155 0.471 17.192 1.00 81.69 661 ALA A C 1
ATOM 5301 O O . ALA A 1 661 ? 16.069 0.618 16.374 1.00 81.69 661 ALA A O 1
ATOM 5302 N N . LEU A 1 662 ? 15.017 1.271 18.249 1.00 83.31 662 LEU A N 1
ATOM 5303 C CA . LEU A 1 662 ? 15.884 2.415 18.557 1.00 83.31 662 LEU A CA 1
ATOM 5304 C C . LEU A 1 662 ? 17.139 2.038 19.366 1.00 83.31 662 LEU A C 1
ATOM 5306 O O . LEU A 1 662 ? 17.831 2.911 19.877 1.00 83.31 662 LEU A O 1
ATOM 5310 N N . THR A 1 663 ? 17.464 0.747 19.487 1.00 84.19 663 THR A N 1
ATOM 5311 C CA . THR A 1 663 ? 18.710 0.294 20.130 1.00 84.19 663 THR A CA 1
ATOM 5312 C C . THR A 1 663 ? 19.917 1.004 19.510 1.00 84.19 663 THR A C 1
ATOM 5314 O O . THR A 1 663 ? 19.988 1.131 18.286 1.00 84.19 663 THR A O 1
ATOM 5317 N N . ASP A 1 664 ? 20.836 1.475 20.353 1.00 83.25 664 ASP A N 1
ATOM 5318 C CA . ASP A 1 664 ? 22.048 2.225 19.982 1.00 83.25 664 ASP A CA 1
ATOM 5319 C C . ASP A 1 664 ? 21.813 3.614 19.353 1.00 83.25 664 ASP A C 1
ATOM 5321 O O . ASP A 1 664 ? 22.764 4.278 18.942 1.00 83.25 664 ASP A O 1
ATOM 5325 N N . VAL A 1 665 ? 20.567 4.100 19.344 1.00 89.38 665 VAL A N 1
ATOM 5326 C CA . VAL A 1 665 ? 20.231 5.490 19.013 1.00 89.38 665 VAL A CA 1
ATOM 5327 C C . VAL A 1 665 ? 20.215 6.300 20.304 1.00 89.38 665 VAL A C 1
ATOM 5329 O O . VAL A 1 665 ? 19.321 6.150 21.137 1.00 89.38 665 VAL A O 1
ATOM 5332 N N . VAL A 1 666 ? 21.230 7.141 20.492 1.00 91.69 666 VAL A N 1
ATOM 5333 C CA . VAL A 1 666 ? 21.441 7.914 21.730 1.00 91.69 666 VAL A CA 1
ATOM 5334 C C . VAL A 1 666 ? 21.327 9.426 21.525 1.00 91.69 666 VAL A C 1
ATOM 5336 O O . VAL A 1 666 ? 21.220 10.167 22.500 1.00 91.69 666 VAL A O 1
ATOM 5339 N N . ASP A 1 667 ? 21.335 9.882 20.273 1.00 91.75 667 ASP A N 1
ATOM 5340 C CA . ASP A 1 667 ? 21.235 11.279 19.850 1.00 91.75 667 ASP A CA 1
ATOM 5341 C C . ASP A 1 667 ? 20.851 11.386 18.357 1.00 91.75 667 ASP A C 1
ATOM 5343 O O . ASP A 1 667 ? 20.723 10.385 17.649 1.00 91.75 667 ASP A O 1
ATOM 5347 N N . GLY A 1 668 ? 20.663 12.612 17.863 1.00 94.12 668 GLY A N 1
ATOM 5348 C CA . GLY A 1 668 ? 20.364 12.867 16.453 1.00 94.12 668 GLY A CA 1
ATOM 5349 C C . GLY A 1 668 ? 21.418 12.328 15.470 1.00 94.12 668 GLY A C 1
ATOM 5350 O O . GLY A 1 668 ? 21.043 11.664 14.506 1.00 94.12 668 GLY A O 1
ATOM 5351 N N . PRO A 1 669 ? 22.730 12.555 15.680 1.00 95.19 669 PRO A N 1
ATOM 5352 C CA . PRO A 1 669 ? 23.775 11.988 14.823 1.00 95.19 669 PRO A CA 1
ATOM 5353 C C . PRO A 1 669 ? 23.751 10.454 14.721 1.00 95.19 669 PRO A C 1
ATOM 5355 O O . PRO A 1 669 ? 23.895 9.916 13.624 1.00 95.19 669 PRO A O 1
ATOM 5358 N N . SER A 1 670 ? 23.544 9.737 15.831 1.00 93.81 670 SER A N 1
ATOM 5359 C CA . SER A 1 670 ? 23.408 8.271 15.812 1.00 93.81 670 SER A CA 1
ATOM 5360 C C . SER A 1 670 ? 22.122 7.813 15.119 1.00 93.81 670 SER A C 1
ATOM 5362 O O . SER A 1 670 ? 22.148 6.796 14.426 1.00 93.81 670 SER A O 1
ATOM 5364 N N . PHE A 1 671 ? 21.029 8.584 15.213 1.00 93.94 671 PHE A N 1
ATOM 5365 C CA . PHE A 1 671 ? 19.822 8.345 14.415 1.00 93.94 671 PHE A CA 1
ATOM 5366 C C . PHE A 1 671 ? 20.125 8.457 12.916 1.00 93.94 671 PHE A C 1
ATOM 5368 O O . PHE A 1 671 ? 19.836 7.520 12.170 1.00 93.94 671 PHE A O 1
ATOM 5375 N N . TYR A 1 672 ? 20.747 9.563 12.485 1.00 93.75 672 TYR A N 1
ATOM 5376 C CA . TYR A 1 672 ? 21.123 9.787 11.083 1.00 93.75 672 TYR A CA 1
ATOM 5377 C C . TYR A 1 672 ? 21.983 8.636 10.555 1.00 93.75 672 TYR A C 1
ATOM 5379 O O . TYR A 1 672 ? 21.690 8.044 9.520 1.00 93.75 672 TYR A O 1
ATOM 5387 N N . ALA A 1 673 ? 23.026 8.269 11.303 1.00 90.94 673 ALA A N 1
ATOM 5388 C CA . ALA A 1 673 ? 23.940 7.202 10.914 1.00 90.94 673 ALA A CA 1
ATOM 5389 C C . ALA A 1 673 ? 23.240 5.843 10.770 1.00 90.94 673 ALA A C 1
ATOM 5391 O O . ALA A 1 673 ? 23.640 5.042 9.926 1.00 90.94 673 ALA A O 1
ATOM 5392 N N . LYS A 1 674 ? 22.209 5.580 11.582 1.00 89.50 674 LYS A N 1
ATOM 5393 C CA . LYS A 1 674 ? 21.478 4.314 11.560 1.00 89.50 674 LYS A CA 1
ATOM 5394 C C . LYS A 1 674 ? 20.448 4.253 10.436 1.00 89.50 674 LYS A C 1
ATOM 5396 O O . LYS A 1 674 ? 20.393 3.231 9.757 1.00 89.50 674 LYS A O 1
ATOM 5401 N N . PHE A 1 675 ? 19.652 5.307 10.257 1.00 89.19 675 PHE A N 1
ATOM 5402 C CA . PHE A 1 675 ? 18.445 5.270 9.423 1.00 89.19 675 PHE A CA 1
ATOM 5403 C C . PHE A 1 675 ? 18.503 6.115 8.146 1.00 89.19 675 PHE A C 1
ATOM 5405 O O . PHE A 1 675 ? 17.673 5.891 7.277 1.00 89.19 675 PHE A O 1
ATOM 5412 N N . CYS A 1 676 ? 19.447 7.051 8.021 1.00 88.62 676 CYS A N 1
ATOM 5413 C CA . CYS A 1 676 ? 19.547 7.968 6.872 1.00 88.62 676 CYS A CA 1
ATOM 5414 C C . CYS A 1 676 ? 20.790 7.728 6.007 1.00 88.62 676 CYS A C 1
ATOM 5416 O O . CYS A 1 676 ? 21.020 8.427 5.021 1.00 88.62 676 CYS A O 1
ATOM 5418 N N . ASN A 1 677 ? 21.645 6.785 6.406 1.00 77.00 677 ASN A N 1
ATOM 5419 C CA . ASN A 1 677 ? 22.892 6.495 5.716 1.00 77.00 677 ASN A CA 1
ATOM 5420 C C . ASN A 1 677 ? 22.707 5.292 4.773 1.00 77.00 677 ASN A C 1
ATOM 5422 O O . ASN A 1 677 ? 22.499 4.184 5.272 1.00 77.00 677 ASN A O 1
ATOM 5426 N N . PRO A 1 678 ? 22.862 5.465 3.447 1.00 64.12 678 PRO A N 1
ATOM 5427 C CA . PRO A 1 678 ? 22.699 4.381 2.476 1.00 64.12 678 PRO A CA 1
ATOM 5428 C C . PRO A 1 678 ? 23.768 3.281 2.609 1.00 64.12 678 PRO A C 1
ATOM 5430 O O . PRO A 1 678 ? 23.595 2.192 2.081 1.00 64.12 678 PRO A O 1
ATOM 5433 N N . LEU A 1 679 ? 24.866 3.536 3.335 1.00 58.28 679 LEU A N 1
ATOM 5434 C CA . LEU A 1 679 ? 25.907 2.548 3.655 1.00 58.28 679 LEU A CA 1
ATOM 5435 C C . LEU A 1 679 ? 25.684 1.853 5.013 1.00 58.28 679 LEU A C 1
ATOM 5437 O O . LEU A 1 679 ? 26.549 1.109 5.480 1.00 58.28 679 LEU A O 1
ATOM 5441 N N . SER A 1 680 ? 24.572 2.139 5.698 1.00 51.84 680 SER A N 1
ATOM 5442 C CA . SER A 1 680 ? 24.230 1.515 6.978 1.00 51.84 680 SER A CA 1
ATOM 5443 C C . SER A 1 680 ? 23.766 0.068 6.766 1.00 51.84 680 SER A C 1
ATOM 5445 O O . SER A 1 680 ? 22.923 -0.166 5.905 1.00 51.84 680 SER A O 1
ATOM 5447 N N . PRO A 1 681 ? 24.182 -0.899 7.607 1.00 41.97 681 PRO A N 1
ATOM 5448 C CA . PRO A 1 681 ? 23.644 -2.266 7.588 1.00 41.97 681 PRO A CA 1
ATOM 5449 C C . PRO A 1 681 ? 22.120 -2.353 7.804 1.00 41.97 681 PRO A C 1
ATOM 5451 O O . PRO A 1 681 ? 21.528 -3.406 7.602 1.00 41.97 681 PRO A O 1
ATOM 5454 N N . ALA A 1 682 ? 21.480 -1.269 8.263 1.00 40.47 682 ALA A N 1
ATOM 5455 C CA . ALA A 1 682 ? 20.029 -1.173 8.432 1.00 40.47 682 ALA A CA 1
ATOM 5456 C C . ALA A 1 682 ? 19.282 -0.691 7.167 1.00 40.47 682 ALA A C 1
ATOM 5458 O O . ALA A 1 682 ? 18.050 -0.634 7.190 1.00 40.47 682 ALA A O 1
ATOM 5459 N N . ALA A 1 683 ? 20.008 -0.334 6.097 1.00 41.25 683 ALA A N 1
ATOM 5460 C CA . ALA A 1 683 ? 19.454 0.044 4.795 1.00 41.25 683 ALA A CA 1
ATOM 5461 C C . ALA A 1 683 ? 19.003 -1.177 3.963 1.00 41.25 683 ALA A C 1
ATOM 5463 O O . ALA A 1 683 ? 18.169 -1.030 3.077 1.00 41.25 683 ALA A O 1
ATOM 5464 N N . ASP A 1 684 ? 19.448 -2.392 4.314 1.00 36.34 684 ASP A N 1
ATOM 5465 C CA . ASP A 1 684 ? 19.113 -3.653 3.626 1.00 36.34 684 ASP A CA 1
ATOM 5466 C C . ASP A 1 684 ? 17.686 -4.178 3.913 1.00 36.34 684 ASP A C 1
ATOM 5468 O O . ASP A 1 684 ? 17.404 -5.362 3.738 1.00 36.34 684 ASP A O 1
ATOM 5472 N N . THR A 1 685 ? 16.757 -3.334 4.372 1.00 32.31 685 THR A N 1
ATOM 5473 C CA . THR A 1 685 ? 15.351 -3.733 4.568 1.00 32.31 685 THR A CA 1
ATOM 5474 C C . THR A 1 685 ? 14.430 -2.916 3.667 1.00 32.31 685 THR A C 1
ATOM 5476 O O . THR A 1 685 ? 14.005 -1.827 4.068 1.00 32.31 685 THR A O 1
ATOM 5479 N N . PRO A 1 686 ? 14.044 -3.431 2.487 1.00 29.30 686 PRO A N 1
ATOM 5480 C CA . PRO A 1 686 ? 12.835 -2.969 1.830 1.00 29.30 686 PRO A CA 1
ATOM 5481 C C . PRO A 1 686 ? 11.662 -3.248 2.772 1.00 29.30 686 PRO A C 1
ATOM 5483 O O . PRO A 1 686 ? 11.398 -4.392 3.144 1.00 29.30 686 PRO A O 1
ATOM 5486 N N . ALA A 1 687 ? 10.960 -2.200 3.187 1.00 26.22 687 ALA A N 1
ATOM 5487 C CA . ALA A 1 687 ? 9.672 -2.352 3.837 1.00 26.22 687 ALA A CA 1
ATOM 5488 C C . ALA A 1 687 ? 8.609 -2.518 2.745 1.00 26.22 687 ALA A C 1
ATOM 5490 O O . ALA A 1 687 ? 8.056 -1.538 2.263 1.00 26.22 687 ALA A O 1
ATOM 5491 N N . SER A 1 688 ? 8.303 -3.763 2.390 1.00 24.94 688 SER A N 1
ATOM 5492 C CA . SER A 1 688 ? 6.966 -4.116 1.915 1.00 24.94 688 SER A CA 1
ATOM 5493 C C . SER A 1 688 ? 6.465 -5.282 2.753 1.00 24.94 688 SER A C 1
ATOM 5495 O O . SER A 1 688 ? 6.618 -6.451 2.416 1.00 24.94 688 SER A O 1
ATOM 5497 N N . THR A 1 689 ? 5.929 -4.947 3.921 1.00 22.27 689 THR A N 1
ATOM 5498 C CA . THR A 1 689 ? 4.948 -5.790 4.592 1.00 22.27 689 THR A CA 1
ATOM 5499 C C . THR A 1 689 ? 3.590 -5.165 4.326 1.00 22.27 689 THR A C 1
ATOM 5501 O O . THR A 1 689 ? 3.043 -4.431 5.146 1.00 22.27 689 THR A O 1
ATOM 5504 N N . THR A 1 690 ? 3.037 -5.436 3.147 1.00 22.23 690 THR A N 1
ATOM 5505 C CA . THR A 1 690 ? 1.584 -5.539 3.044 1.00 22.23 690 THR A CA 1
ATOM 5506 C C . THR A 1 690 ? 1.170 -6.666 3.993 1.00 22.23 690 THR A C 1
ATOM 5508 O O . THR A 1 690 ? 1.737 -7.760 3.915 1.00 22.23 690 THR A O 1
ATOM 5511 N N . PRO A 1 691 ? 0.263 -6.423 4.949 1.00 22.73 691 PRO A N 1
ATOM 5512 C CA . PRO A 1 691 ? -0.244 -7.493 5.786 1.00 22.73 691 PRO A CA 1
ATOM 5513 C C . PRO A 1 691 ? -1.078 -8.420 4.898 1.00 22.73 691 PRO A C 1
ATOM 5515 O O . PRO A 1 691 ? -2.217 -8.106 4.570 1.00 22.73 691 PRO A O 1
ATOM 5518 N N . SER A 1 692 ? -0.510 -9.552 4.480 1.00 24.08 692 SER A N 1
ATOM 5519 C CA . SER A 1 692 ? -1.291 -10.658 3.930 1.00 24.08 692 SER A CA 1
ATOM 5520 C C . SER A 1 692 ? -1.999 -11.361 5.088 1.00 24.08 692 SER A C 1
ATOM 5522 O O . SER A 1 692 ? -1.439 -12.194 5.805 1.00 24.08 692 SER A O 1
ATOM 5524 N N . SER A 1 693 ? -3.245 -10.962 5.330 1.00 26.02 693 SER A N 1
ATOM 5525 C CA . SER A 1 693 ? -4.132 -11.610 6.290 1.00 26.02 693 SER A CA 1
ATOM 5526 C C . SER A 1 693 ? -4.624 -12.944 5.721 1.00 26.02 693 SER A C 1
ATOM 5528 O O . SER A 1 693 ? -5.618 -12.992 5.004 1.00 26.02 693 SER A O 1
ATOM 5530 N N . SER A 1 694 ? -3.948 -14.041 6.061 1.00 28.78 694 SER A N 1
ATOM 5531 C CA . SER A 1 694 ? -4.459 -15.398 5.833 1.00 28.78 694 SER A CA 1
ATOM 5532 C C . SER A 1 694 ? -5.119 -15.915 7.116 1.00 28.78 694 SER A C 1
ATOM 5534 O O . SER A 1 694 ? -4.462 -16.303 8.082 1.00 28.78 694 SER A O 1
ATOM 5536 N N . GLY A 1 695 ? -6.455 -15.897 7.135 1.00 28.34 695 GLY A N 1
ATOM 5537 C CA . GLY A 1 695 ? -7.275 -16.337 8.264 1.00 28.34 695 GLY A CA 1
ATOM 5538 C C . GLY A 1 695 ? -8.602 -16.934 7.798 1.00 28.34 695 GLY A C 1
ATOM 5539 O O . GLY A 1 695 ? -9.480 -16.242 7.298 1.00 28.34 695 GLY A O 1
ATOM 5540 N N . SER A 1 696 ? -8.757 -18.246 7.969 1.00 30.11 696 SER A N 1
ATOM 5541 C CA . SER A 1 696 ? -9.939 -19.010 7.564 1.00 30.11 696 SER A CA 1
ATOM 5542 C C . SER A 1 696 ? -11.198 -18.664 8.375 1.00 30.11 696 SER A C 1
ATOM 5544 O O . SER A 1 696 ? -11.166 -18.713 9.603 1.00 30.11 696 SER A O 1
ATOM 5546 N N . GLY A 1 697 ? -12.336 -18.486 7.693 1.00 38.25 697 GLY A N 1
ATOM 5547 C CA . GLY A 1 697 ? -13.688 -18.703 8.246 1.00 38.25 697 GLY A CA 1
ATOM 5548 C C . GLY A 1 697 ? -14.582 -17.465 8.389 1.00 38.25 697 GLY A C 1
ATOM 5549 O O . GLY A 1 697 ? -15.802 -17.603 8.340 1.00 38.25 697 GLY A O 1
ATOM 5550 N N . ALA A 1 698 ? -13.992 -16.274 8.472 1.00 47.88 698 ALA A N 1
ATOM 5551 C CA . ALA A 1 698 ? -14.639 -14.977 8.271 1.00 47.88 698 ALA A CA 1
ATOM 5552 C C . ALA A 1 698 ? -13.577 -14.043 7.673 1.00 47.88 698 ALA A C 1
ATOM 5554 O O . ALA A 1 698 ? -12.878 -13.348 8.399 1.00 47.88 698 ALA A O 1
ATOM 5555 N N . LEU A 1 699 ? -13.381 -14.119 6.354 1.00 68.31 699 LEU A N 1
ATOM 5556 C CA . LEU A 1 699 ? -12.220 -13.516 5.682 1.00 68.31 699 LEU A CA 1
ATOM 5557 C C . LEU A 1 699 ? -12.198 -11.981 5.714 1.00 68.31 699 LEU A C 1
ATOM 5559 O O . LEU A 1 699 ? -11.145 -11.393 5.511 1.00 68.31 699 LEU A O 1
ATOM 5563 N N . LEU A 1 700 ? -13.331 -11.336 6.015 1.00 80.44 700 LEU A N 1
ATOM 5564 C CA . LEU A 1 700 ? -13.441 -9.884 6.150 1.00 80.44 700 LEU A CA 1
ATOM 5565 C C . LEU A 1 700 ? -14.102 -9.523 7.495 1.00 80.44 700 LEU A C 1
ATOM 5567 O O . LEU A 1 700 ? -15.288 -9.813 7.694 1.00 80.44 700 LEU A O 1
ATOM 5571 N N . PRO A 1 701 ? -13.372 -8.893 8.437 1.00 84.19 701 PRO A N 1
ATOM 5572 C CA . PRO A 1 701 ? -13.921 -8.447 9.714 1.00 84.19 701 PRO A CA 1
ATOM 5573 C C . PRO A 1 701 ? -15.173 -7.570 9.559 1.00 84.19 701 PRO A C 1
ATOM 5575 O O . PRO A 1 701 ? -15.177 -6.572 8.842 1.00 84.19 701 PRO A O 1
ATOM 5578 N N . GLY A 1 702 ? -16.249 -7.937 10.261 1.00 84.75 702 GLY A N 1
ATOM 5579 C CA . GLY A 1 702 ? -17.536 -7.224 10.251 1.00 84.75 702 GLY A CA 1
ATOM 5580 C C . GLY A 1 702 ? -18.394 -7.418 8.994 1.00 84.75 702 GLY A C 1
ATOM 5581 O O . GLY A 1 702 ? -19.419 -6.753 8.855 1.00 84.75 702 GLY A O 1
ATOM 5582 N N . TYR A 1 703 ? -18.019 -8.344 8.108 1.00 90.69 703 TYR A N 1
ATOM 5583 C CA . TYR A 1 703 ? -18.864 -8.806 7.007 1.00 90.69 703 TYR A CA 1
ATOM 5584 C C . TYR A 1 703 ? -19.621 -10.077 7.427 1.00 90.69 703 TYR A C 1
ATOM 5586 O O . TYR A 1 703 ? -19.150 -10.825 8.292 1.00 90.69 703 TYR A O 1
ATOM 5594 N N . PRO A 1 704 ? -20.799 -10.359 6.837 1.00 91.56 704 PRO A N 1
ATOM 5595 C CA . PRO A 1 704 ? -21.479 -11.634 7.050 1.00 91.56 704 PRO A CA 1
ATOM 5596 C C . PRO A 1 704 ? -20.647 -12.810 6.512 1.00 91.56 704 PRO A C 1
ATOM 5598 O O . PRO A 1 704 ? -19.646 -12.629 5.822 1.00 91.56 704 PRO A O 1
ATOM 5601 N N . ALA A 1 705 ? -21.070 -14.042 6.799 1.00 91.19 705 ALA A N 1
ATOM 5602 C CA . ALA A 1 705 ? -20.431 -15.218 6.212 1.00 91.19 705 ALA A CA 1
ATOM 5603 C C . ALA A 1 705 ? -20.640 -15.231 4.680 1.00 91.19 705 ALA A C 1
ATOM 5605 O O . ALA A 1 705 ? -21.788 -15.133 4.231 1.00 91.19 705 ALA A O 1
ATOM 5606 N N . PRO A 1 706 ? -19.572 -15.352 3.870 1.00 93.94 706 PRO A N 1
ATOM 5607 C CA . PRO A 1 706 ? -19.702 -15.406 2.420 1.00 93.94 706 PRO A CA 1
ATOM 5608 C C . PRO A 1 706 ? -20.266 -16.753 1.956 1.00 93.94 706 PRO A C 1
ATOM 5610 O O . PRO A 1 706 ? -20.033 -17.799 2.562 1.00 93.94 706 PRO A O 1
ATOM 5613 N N . VAL A 1 707 ? -20.982 -16.729 0.832 1.00 95.19 707 VAL A N 1
ATOM 5614 C CA . VAL A 1 707 ? -21.425 -17.927 0.101 1.00 95.19 707 VAL A CA 1
ATOM 5615 C C . VAL A 1 707 ? -20.228 -18.619 -0.553 1.00 95.19 707 VAL A C 1
ATOM 5617 O O . VAL A 1 707 ? -20.149 -19.846 -0.578 1.00 95.19 707 VAL A O 1
ATOM 5620 N N . ILE A 1 708 ? -19.303 -17.822 -1.088 1.00 94.25 708 ILE A N 1
ATOM 5621 C CA . ILE A 1 708 ? -18.050 -18.254 -1.707 1.00 94.25 708 ILE A CA 1
ATOM 5622 C C . ILE A 1 708 ? -17.023 -17.135 -1.554 1.00 94.25 708 ILE A C 1
ATOM 5624 O O . ILE A 1 708 ? -17.394 -15.963 -1.509 1.00 94.25 708 ILE A O 1
ATOM 5628 N N . THR A 1 709 ? -15.748 -17.482 -1.437 1.00 94.19 709 THR A N 1
ATOM 5629 C CA . THR A 1 709 ? -14.680 -16.513 -1.192 1.00 94.19 709 THR A CA 1
ATOM 5630 C C . THR A 1 709 ? -13.320 -17.114 -1.544 1.00 94.19 709 THR A C 1
ATOM 5632 O O . THR A 1 709 ? -13.157 -18.335 -1.442 1.00 94.19 709 THR A O 1
ATOM 5635 N N . THR A 1 710 ? -12.375 -16.291 -1.995 1.00 87.69 710 THR A N 1
ATOM 5636 C CA . THR A 1 710 ? -10.974 -16.699 -2.189 1.00 87.69 710 THR A CA 1
ATOM 5637 C C . THR A 1 710 ? -10.265 -16.853 -0.836 1.00 87.69 710 THR A C 1
ATOM 5639 O O . THR A 1 710 ? -10.668 -16.208 0.130 1.00 87.69 710 THR A O 1
ATOM 5642 N N . PRO A 1 711 ? -9.211 -17.684 -0.709 1.00 82.50 711 PRO A N 1
ATOM 5643 C CA . PRO A 1 711 ? -8.511 -17.891 0.568 1.00 82.50 711 PRO A CA 1
ATOM 5644 C C . PRO A 1 711 ? -7.906 -16.626 1.196 1.00 82.50 711 PRO A C 1
ATOM 5646 O O . PRO A 1 711 ? -7.734 -16.580 2.412 1.00 82.50 711 PRO A O 1
ATOM 5649 N N . ASP A 1 712 ? -7.601 -15.624 0.373 1.00 79.94 712 ASP A N 1
ATOM 5650 C CA . ASP A 1 712 ? -7.080 -14.304 0.745 1.00 79.94 712 ASP A CA 1
ATOM 5651 C C . ASP A 1 712 ? -8.188 -13.255 0.991 1.00 79.94 712 ASP A C 1
ATOM 5653 O O . ASP A 1 712 ? -7.902 -12.120 1.361 1.00 79.94 712 ASP A O 1
ATOM 5657 N N . GLY A 1 713 ? -9.462 -13.612 0.784 1.00 86.50 713 GLY A N 1
ATOM 5658 C CA . GLY A 1 713 ? -10.612 -12.724 0.964 1.00 86.50 713 GLY A CA 1
ATOM 5659 C C . GLY A 1 713 ? -10.799 -11.664 -0.128 1.00 86.50 713 GLY A C 1
ATOM 5660 O O . GLY A 1 713 ? -11.742 -10.875 -0.028 1.00 86.50 713 GLY A O 1
ATOM 5661 N N . VAL A 1 714 ? -9.956 -11.653 -1.170 1.00 90.88 714 VAL A N 1
ATOM 5662 C CA . VAL A 1 714 ? -9.967 -10.646 -2.248 1.00 90.88 714 VAL A CA 1
ATOM 5663 C C . VAL A 1 714 ? -11.278 -10.633 -3.027 1.00 90.88 714 VAL A C 1
ATOM 5665 O O . VAL A 1 714 ? -11.785 -9.559 -3.353 1.00 90.88 714 VAL A O 1
ATOM 5668 N N . VAL A 1 715 ? -11.857 -11.808 -3.287 1.00 95.75 715 VAL A N 1
ATOM 5669 C CA . VAL A 1 715 ? -13.186 -11.948 -3.893 1.00 95.75 715 VAL A CA 1
ATOM 5670 C C . VAL A 1 715 ? -14.101 -12.643 -2.905 1.00 95.75 715 VAL A C 1
ATOM 5672 O O . VAL A 1 715 ? -13.809 -13.752 -2.468 1.00 95.75 715 VAL A O 1
ATOM 5675 N N . SER A 1 716 ? -15.238 -12.026 -2.587 1.00 96.12 716 SER A N 1
ATOM 5676 C CA . SER A 1 716 ? -16.242 -12.617 -1.698 1.00 96.12 716 SER A CA 1
ATOM 5677 C C . SER A 1 716 ? -17.658 -12.396 -2.224 1.00 96.12 716 SER A C 1
ATOM 5679 O O . SER A 1 716 ? -18.042 -11.285 -2.579 1.00 96.12 716 SER A O 1
ATOM 5681 N N . GLY A 1 717 ? -18.446 -13.468 -2.283 1.00 97.50 717 GLY A N 1
ATOM 5682 C CA . GLY A 1 717 ? -19.816 -13.465 -2.787 1.00 97.50 717 GLY A CA 1
ATOM 5683 C C . GLY A 1 717 ? -20.851 -13.646 -1.680 1.00 97.50 717 GLY A C 1
ATOM 5684 O O . GLY A 1 717 ? -20.711 -14.522 -0.827 1.00 97.50 717 GLY A O 1
ATOM 5685 N N . TYR A 1 718 ? -21.929 -12.865 -1.723 1.00 97.94 718 TYR A N 1
ATOM 5686 C CA . TYR A 1 718 ? -22.986 -12.827 -0.711 1.00 97.94 718 TYR A CA 1
ATOM 5687 C C . TYR A 1 718 ? -24.379 -12.806 -1.340 1.00 97.94 718 TYR A C 1
ATOM 5689 O O . TYR A 1 718 ? -24.575 -12.370 -2.477 1.00 97.94 718 TYR A O 1
ATOM 5697 N N . TYR A 1 719 ? -25.379 -13.226 -0.566 1.00 97.88 719 TYR A N 1
ATOM 5698 C CA . TYR A 1 719 ? -26.787 -13.041 -0.901 1.00 97.88 719 TYR A CA 1
ATOM 5699 C C . TYR A 1 719 ? -27.413 -12.040 0.050 1.00 97.88 719 TYR A C 1
ATOM 5701 O O . TYR A 1 719 ? -27.257 -12.152 1.263 1.00 97.88 719 TYR A O 1
ATOM 5709 N N . LEU A 1 720 ? -28.130 -11.072 -0.513 1.00 95.69 720 LEU A N 1
ATOM 5710 C CA . LEU A 1 720 ? -28.794 -10.064 0.289 1.00 95.69 720 LEU A CA 1
ATOM 5711 C C . LEU A 1 720 ? -30.114 -10.615 0.840 1.00 95.69 720 LEU A C 1
ATOM 5713 O O . LEU A 1 720 ? -30.845 -11.329 0.147 1.00 95.69 720 LEU A O 1
ATOM 5717 N N . GLU A 1 721 ? -30.402 -10.276 2.093 1.00 91.56 721 GLU A N 1
ATOM 5718 C CA . GLU A 1 721 ? -31.652 -10.602 2.777 1.00 91.56 721 GLU A CA 1
ATOM 5719 C C . GLU A 1 721 ? -32.450 -9.324 3.063 1.00 91.56 721 GLU A C 1
ATOM 5721 O O . GLU A 1 721 ? -31.882 -8.259 3.323 1.00 91.56 721 GLU A O 1
ATOM 5726 N N . GLY A 1 722 ? -33.777 -9.436 3.039 1.00 90.00 722 GLY A N 1
ATOM 5727 C CA . GLY A 1 722 ? -34.703 -8.328 3.272 1.00 90.00 722 GLY A CA 1
ATOM 5728 C C . GLY A 1 722 ? -35.839 -8.313 2.255 1.00 90.00 722 GLY A C 1
ATOM 5729 O O . GLY A 1 722 ? -35.700 -8.848 1.157 1.00 90.00 722 GLY A O 1
ATOM 5730 N N . GLU A 1 723 ? -36.960 -7.695 2.631 1.00 90.44 723 GLU A N 1
ATOM 5731 C CA . GLU A 1 723 ? -38.152 -7.604 1.782 1.00 90.44 723 GLU A CA 1
ATOM 5732 C C . GLU A 1 723 ? -37.828 -6.880 0.464 1.00 90.44 723 GLU A C 1
ATOM 5734 O O . GLU A 1 723 ? -37.430 -5.714 0.468 1.00 90.44 723 GLU A O 1
ATOM 5739 N N . GLY A 1 724 ? -37.999 -7.574 -0.666 1.00 91.38 724 GLY A N 1
ATOM 5740 C CA . GLY A 1 724 ? -37.744 -7.032 -2.004 1.00 91.38 724 GLY A CA 1
ATOM 5741 C C . GLY A 1 724 ? -36.275 -7.062 -2.439 1.00 91.38 724 GLY A C 1
ATOM 5742 O O . GLY A 1 724 ? -35.921 -6.398 -3.416 1.00 91.38 724 GLY A O 1
ATOM 5743 N N . LEU A 1 725 ? -35.422 -7.793 -1.717 1.00 96.50 725 LEU A N 1
ATOM 5744 C CA . LEU A 1 725 ? -33.990 -7.958 -1.999 1.00 96.50 725 LEU A CA 1
ATOM 5745 C C . LEU A 1 725 ? -33.592 -9.430 -2.195 1.00 96.50 725 LEU A C 1
ATOM 5747 O O . LEU A 1 725 ? -32.419 -9.741 -2.393 1.00 96.50 725 LEU A O 1
ATOM 5751 N N . GLU A 1 726 ? -34.559 -10.348 -2.177 1.00 96.62 726 GLU A N 1
ATOM 5752 C CA . GLU A 1 726 ? -34.332 -11.791 -2.247 1.00 96.62 726 GLU A CA 1
ATOM 5753 C C . GLU A 1 726 ? -33.725 -12.241 -3.586 1.00 96.62 726 GLU A C 1
ATOM 5755 O O . GLU A 1 726 ? -33.138 -13.321 -3.657 1.00 96.62 726 GLU A O 1
ATOM 5760 N N . ASP A 1 727 ? -33.823 -11.423 -4.636 1.00 97.25 727 ASP A N 1
ATOM 5761 C CA . ASP A 1 727 ? -33.237 -11.653 -5.959 1.00 97.25 727 ASP A CA 1
ATOM 5762 C C . ASP A 1 727 ? -31.884 -10.942 -6.170 1.00 97.25 727 ASP A C 1
ATOM 5764 O O . ASP A 1 727 ? -31.364 -10.955 -7.288 1.00 97.25 727 ASP A O 1
ATOM 5768 N N . VAL A 1 728 ? -31.296 -10.360 -5.115 1.00 98.56 728 VAL A N 1
ATOM 5769 C CA . VAL A 1 728 ? -30.031 -9.610 -5.169 1.00 98.56 728 VAL A CA 1
ATOM 5770 C C . VAL A 1 728 ? -28.856 -10.445 -4.643 1.00 98.56 728 VAL A C 1
ATOM 5772 O O . VAL A 1 728 ? -28.896 -11.013 -3.545 1.00 98.56 728 VAL A O 1
ATOM 5775 N N . ALA A 1 729 ? -27.790 -10.503 -5.439 1.00 98.75 729 ALA A N 1
ATOM 5776 C CA . ALA A 1 729 ? -26.464 -10.986 -5.065 1.00 98.75 729 ALA A CA 1
ATOM 5777 C C . ALA A 1 729 ? -25.493 -9.805 -4.902 1.00 98.75 729 ALA A C 1
ATOM 5779 O O . ALA A 1 729 ? -25.664 -8.769 -5.545 1.00 98.75 729 ALA A O 1
ATOM 5780 N N . VAL A 1 730 ? -24.465 -9.966 -4.070 1.00 98.75 730 VAL A N 1
ATOM 5781 C CA . VAL A 1 730 ? -23.388 -8.981 -3.891 1.00 98.75 730 VAL A CA 1
ATOM 5782 C C . VAL A 1 730 ? -22.050 -9.674 -4.115 1.00 98.75 730 VAL A C 1
ATOM 5784 O O . VAL A 1 730 ? -21.809 -10.719 -3.516 1.00 98.75 730 VAL A O 1
ATOM 5787 N N . ILE A 1 731 ? -21.193 -9.108 -4.959 1.00 98.62 731 ILE A N 1
ATOM 5788 C CA . ILE A 1 731 ? -19.789 -9.507 -5.079 1.00 98.62 731 ILE A CA 1
ATOM 5789 C C . ILE A 1 731 ? -18.911 -8.365 -4.577 1.00 98.62 731 ILE A C 1
ATOM 5791 O O . ILE A 1 731 ? -19.023 -7.239 -5.054 1.00 98.62 731 ILE A O 1
ATOM 5795 N N . VAL A 1 732 ? -18.066 -8.661 -3.598 1.00 98.12 732 VAL A N 1
ATOM 5796 C CA . VAL A 1 732 ? -17.090 -7.734 -3.024 1.00 98.12 732 VAL A CA 1
ATOM 5797 C C . VAL A 1 732 ? -15.730 -8.050 -3.623 1.00 98.12 732 VAL A C 1
ATOM 5799 O O . VAL A 1 732 ? -15.310 -9.210 -3.595 1.00 98.12 732 VAL A O 1
ATOM 5802 N N . LEU A 1 733 ? -15.063 -7.024 -4.153 1.00 97.31 733 LEU A N 1
ATOM 5803 C CA . LEU A 1 733 ? -13.677 -7.099 -4.609 1.00 97.31 733 LEU A CA 1
ATOM 5804 C C . LEU A 1 733 ? -12.846 -6.077 -3.845 1.00 97.31 733 LEU A C 1
ATOM 5806 O O . LEU A 1 733 ? -12.906 -4.887 -4.154 1.00 97.31 733 LEU A O 1
ATOM 5810 N N . THR A 1 734 ? -12.058 -6.533 -2.874 1.00 93.94 734 THR A N 1
ATOM 5811 C CA . THR A 1 734 ? -11.207 -5.649 -2.056 1.00 93.94 734 THR A CA 1
ATOM 5812 C C . THR A 1 734 ? -9.910 -5.258 -2.767 1.00 93.94 734 THR A C 1
ATOM 5814 O O . THR A 1 734 ? -9.300 -4.254 -2.414 1.00 93.94 734 THR A O 1
ATOM 5817 N N . ALA A 1 735 ? -9.517 -6.004 -3.804 1.00 94.06 735 ALA A N 1
ATOM 5818 C CA . ALA A 1 735 ? -8.416 -5.693 -4.711 1.00 94.06 735 ALA A CA 1
ATOM 5819 C C . ALA A 1 735 ? -8.592 -6.431 -6.056 1.00 94.06 735 ALA A C 1
ATOM 5821 O O . ALA A 1 735 ? -9.434 -7.315 -6.199 1.00 94.06 735 ALA A O 1
ATOM 5822 N N . PHE A 1 736 ? -7.772 -6.077 -7.041 1.00 94.81 736 PHE A N 1
ATOM 5823 C CA . PHE A 1 736 ? -7.451 -6.888 -8.225 1.00 94.81 736 PHE A CA 1
ATOM 5824 C C . PHE A 1 736 ? -6.047 -7.504 -8.085 1.00 94.81 736 PHE A C 1
ATOM 5826 O O . PHE A 1 736 ? -5.317 -7.663 -9.060 1.00 94.81 736 PHE A O 1
ATOM 5833 N N . GLU A 1 737 ? -5.628 -7.767 -6.850 1.00 87.44 737 GLU A N 1
ATOM 5834 C CA . GLU A 1 737 ? -4.325 -8.318 -6.485 1.00 87.44 737 GLU A CA 1
ATOM 5835 C C . GLU A 1 737 ? -4.555 -9.528 -5.578 1.00 87.44 737 GLU A C 1
ATOM 5837 O O . GLU A 1 737 ? -4.560 -9.420 -4.358 1.00 87.44 737 GLU A O 1
ATOM 5842 N N . SER A 1 738 ? -4.847 -10.674 -6.192 1.00 84.75 738 SER A N 1
ATOM 5843 C CA . SER A 1 738 ? -5.051 -11.942 -5.481 1.00 84.75 738 SER A CA 1
ATOM 5844 C C . SER A 1 738 ? -3.767 -12.759 -5.378 1.00 84.75 738 SER A C 1
ATOM 5846 O O . SER A 1 738 ? -2.954 -12.726 -6.303 1.00 84.75 738 SER A O 1
ATOM 5848 N N . GLU A 1 739 ? -3.668 -13.631 -4.377 1.00 84.62 739 GLU A N 1
ATOM 5849 C CA . GLU A 1 739 ? -2.577 -14.610 -4.261 1.00 84.62 739 GLU A CA 1
ATOM 5850 C C . GLU A 1 739 ? -2.515 -15.591 -5.450 1.00 84.62 739 GLU A C 1
ATOM 5852 O O . GLU A 1 739 ? -1.428 -16.014 -5.846 1.00 84.62 739 GLU A O 1
ATOM 5857 N N . SER A 1 740 ? -3.663 -15.931 -6.056 1.00 90.00 740 SER A N 1
ATOM 5858 C CA . SER A 1 740 ? -3.742 -16.730 -7.289 1.00 90.00 740 SER A CA 1
ATOM 5859 C C . SER A 1 740 ? -4.735 -16.121 -8.285 1.00 90.00 740 SER A C 1
ATOM 5861 O O . SER A 1 740 ? -5.947 -16.125 -8.035 1.00 90.00 740 SER A O 1
ATOM 5863 N N . PRO A 1 741 ? -4.258 -15.645 -9.451 1.00 90.19 741 PRO A N 1
ATOM 5864 C CA . PRO A 1 741 ? -5.134 -15.174 -10.517 1.00 90.19 741 PRO A CA 1
ATOM 5865 C C . PRO A 1 741 ? -6.142 -16.214 -11.012 1.00 90.19 741 PRO A C 1
ATOM 5867 O O . PRO A 1 741 ? -7.270 -15.862 -11.361 1.00 90.19 741 PRO A O 1
ATOM 5870 N N . GLU A 1 742 ? -5.772 -17.493 -11.013 1.00 92.25 742 GLU A N 1
ATOM 5871 C CA . GLU A 1 742 ? -6.653 -18.597 -11.388 1.00 92.25 742 GLU A CA 1
ATOM 5872 C C . GLU A 1 742 ? -7.795 -18.794 -10.378 1.00 92.25 742 GLU A C 1
ATOM 5874 O O . GLU A 1 742 ? -8.949 -19.008 -10.777 1.00 92.25 742 GLU A O 1
ATOM 5879 N N . GLU A 1 743 ? -7.513 -18.699 -9.073 1.00 92.62 743 GLU A N 1
ATOM 5880 C CA . GLU A 1 743 ? -8.555 -18.721 -8.037 1.00 92.62 743 GLU A CA 1
ATOM 5881 C C . GLU A 1 743 ? -9.454 -17.491 -8.118 1.00 92.62 743 GLU A C 1
ATOM 5883 O O . GLU A 1 743 ? -10.673 -17.650 -8.106 1.00 92.62 743 GLU A O 1
ATOM 5888 N N . PHE A 1 744 ? -8.892 -16.292 -8.291 1.00 94.44 744 PHE A N 1
ATOM 5889 C CA . PHE A 1 744 ? -9.676 -15.071 -8.501 1.00 94.44 744 PHE A CA 1
ATOM 5890 C C . PHE A 1 744 ? -10.691 -15.249 -9.638 1.00 94.44 744 PHE A C 1
ATOM 5892 O O . PHE A 1 744 ? -11.895 -15.032 -9.460 1.00 94.44 744 PHE A O 1
ATOM 5899 N N . GLN A 1 745 ? -10.214 -15.704 -10.803 1.00 95.56 745 GLN A N 1
ATOM 5900 C CA . GLN A 1 745 ? -11.055 -15.917 -11.977 1.00 95.56 745 GLN A CA 1
ATOM 5901 C C . GLN A 1 745 ? -12.141 -16.968 -11.709 1.00 95.56 745 GLN A C 1
ATOM 5903 O O . GLN A 1 745 ? -13.307 -16.766 -12.060 1.00 95.56 745 GLN A O 1
ATOM 5908 N N . SER A 1 746 ? -11.767 -18.109 -11.127 1.00 95.25 746 SER A N 1
ATOM 5909 C CA . SER A 1 746 ? -12.701 -19.216 -10.917 1.00 95.25 746 SER A CA 1
ATOM 5910 C C . SER A 1 746 ? -13.744 -18.916 -9.845 1.00 95.25 746 SER A C 1
ATOM 5912 O O . SER A 1 746 ? -14.920 -19.178 -10.087 1.00 95.25 746 SER A O 1
ATOM 5914 N N . VAL A 1 747 ? -13.369 -18.297 -8.724 1.00 96.44 747 VAL A N 1
ATOM 5915 C CA . VAL A 1 747 ? -14.300 -17.927 -7.649 1.00 96.44 747 VAL A CA 1
ATOM 5916 C C . VAL A 1 747 ? -15.329 -16.903 -8.126 1.00 96.44 747 VAL A C 1
ATOM 5918 O O . VAL A 1 747 ? -16.517 -17.073 -7.846 1.00 96.44 747 VAL A O 1
ATOM 5921 N N . ALA A 1 748 ? -14.922 -15.885 -8.895 1.00 97.19 748 ALA A N 1
ATOM 5922 C CA . ALA A 1 748 ? -15.861 -14.917 -9.470 1.00 97.19 748 ALA A CA 1
ATOM 5923 C C . ALA A 1 748 ? -16.891 -15.602 -10.393 1.00 97.19 748 ALA A C 1
ATOM 5925 O O . ALA A 1 748 ? -18.103 -15.437 -10.223 1.00 97.19 748 ALA A O 1
ATOM 5926 N N . ARG A 1 749 ? -16.425 -16.455 -11.314 1.00 95.62 749 ARG A N 1
ATOM 5927 C CA . ARG A 1 749 ? -17.285 -17.212 -12.238 1.00 95.62 749 ARG A CA 1
ATOM 5928 C C . ARG A 1 749 ? -18.232 -18.169 -11.509 1.00 95.62 749 ARG A C 1
ATOM 5930 O O . ARG A 1 749 ? -19.417 -18.278 -11.852 1.00 95.62 749 ARG A O 1
ATOM 5937 N N . ASP A 1 750 ? -17.713 -18.886 -10.522 1.00 97.25 750 ASP A N 1
ATOM 5938 C CA . ASP A 1 750 ? -18.470 -19.873 -9.761 1.00 97.25 750 ASP A CA 1
ATOM 5939 C C . ASP A 1 750 ? -19.524 -19.178 -8.885 1.00 97.25 750 ASP A C 1
ATOM 5941 O O . ASP A 1 750 ? -20.649 -19.673 -8.774 1.00 97.25 750 ASP A O 1
ATOM 5945 N N . PHE A 1 751 ? -19.228 -17.979 -8.364 1.00 98.31 751 PHE A N 1
ATOM 5946 C CA . PHE A 1 751 ? -20.216 -17.145 -7.684 1.00 98.31 751 PHE A CA 1
ATOM 5947 C C . PHE A 1 751 ? -21.378 -16.760 -8.598 1.00 98.31 751 PHE A C 1
ATOM 5949 O O . PHE A 1 751 ? -22.533 -16.931 -8.206 1.00 98.31 751 PHE A O 1
ATOM 5956 N N . TYR A 1 752 ? -21.110 -16.285 -9.819 1.00 98.06 752 TYR A N 1
ATOM 5957 C CA . TYR A 1 752 ? -22.175 -15.938 -10.768 1.00 98.06 752 TYR A CA 1
ATOM 5958 C C . TYR A 1 752 ? -23.065 -17.143 -11.077 1.00 98.06 752 TYR A C 1
ATOM 5960 O O . TYR A 1 752 ? -24.293 -17.044 -11.050 1.00 98.06 752 TYR A O 1
ATOM 5968 N N . THR A 1 753 ? -22.451 -18.309 -11.283 1.00 96.19 753 THR A N 1
ATOM 5969 C CA . THR A 1 753 ? -23.172 -19.566 -11.513 1.00 96.19 753 THR A CA 1
ATOM 5970 C C . THR A 1 753 ? -24.053 -19.935 -10.315 1.00 96.19 753 THR A C 1
ATOM 5972 O O . THR A 1 753 ? -25.231 -20.259 -10.483 1.00 96.19 753 THR A O 1
ATOM 5975 N N . ALA A 1 754 ? -23.511 -19.850 -9.097 1.00 97.44 754 ALA A N 1
ATOM 5976 C CA . ALA A 1 754 ? -24.245 -20.135 -7.868 1.00 97.44 754 ALA A CA 1
ATOM 5977 C C . ALA A 1 754 ? -25.393 -19.140 -7.636 1.00 97.44 754 ALA A C 1
ATOM 5979 O O . ALA A 1 754 ? -26.498 -19.547 -7.281 1.00 97.44 754 ALA A O 1
ATOM 5980 N N . ALA A 1 755 ? -25.163 -17.846 -7.870 1.00 98.00 755 ALA A N 1
ATOM 5981 C CA . ALA A 1 755 ? -26.167 -16.796 -7.740 1.00 98.00 755 ALA A CA 1
ATOM 5982 C C . ALA A 1 755 ? -27.365 -17.040 -8.672 1.00 98.00 755 ALA A C 1
ATOM 5984 O O . ALA A 1 755 ? -28.510 -17.030 -8.216 1.00 98.00 755 ALA A O 1
ATOM 5985 N N . LEU A 1 756 ? -27.114 -17.358 -9.944 1.00 96.19 756 LEU A N 1
ATOM 5986 C CA . LEU A 1 756 ? -28.176 -17.697 -10.895 1.00 96.19 756 LEU A CA 1
ATOM 5987 C C . LEU A 1 756 ? -28.933 -18.965 -10.484 1.00 96.19 756 LEU A C 1
ATOM 5989 O O . LEU A 1 756 ? -30.165 -18.993 -10.528 1.00 96.19 756 LEU A O 1
ATOM 5993 N N . ALA A 1 757 ? -28.223 -19.997 -10.016 1.00 96.88 757 ALA A N 1
ATOM 5994 C CA . ALA A 1 757 ? -28.844 -21.219 -9.502 1.00 96.88 757 ALA A CA 1
ATOM 5995 C C . ALA A 1 757 ? -29.717 -20.967 -8.256 1.00 96.88 757 ALA A C 1
ATOM 5997 O O . ALA A 1 757 ? -30.725 -21.646 -8.061 1.00 96.88 757 ALA A O 1
ATOM 5998 N N . ALA A 1 758 ? -29.364 -19.969 -7.443 1.00 97.44 758 ALA A N 1
ATOM 5999 C CA . ALA A 1 758 ? -30.128 -19.518 -6.283 1.00 97.44 758 ALA A CA 1
ATOM 6000 C C . ALA A 1 758 ? -31.272 -18.539 -6.630 1.00 97.44 758 ALA A C 1
ATOM 6002 O O . ALA A 1 758 ? -31.934 -18.032 -5.725 1.00 97.44 758 ALA A O 1
ATOM 6003 N N . GLY A 1 759 ? -31.525 -18.269 -7.917 1.00 97.19 759 GLY A N 1
ATOM 6004 C CA . GLY A 1 759 ? -32.601 -17.384 -8.372 1.00 97.19 759 GLY A CA 1
ATOM 6005 C C . GLY A 1 759 ? -32.296 -15.891 -8.232 1.00 97.19 759 GLY A C 1
ATOM 6006 O O . GLY A 1 759 ? -33.219 -15.078 -8.254 1.00 97.19 759 GLY A O 1
ATOM 6007 N N . LYS A 1 760 ? -31.021 -15.516 -8.084 1.00 98.00 760 LYS A N 1
ATOM 6008 C CA . LYS A 1 760 ? -30.597 -14.113 -8.063 1.00 98.00 760 LYS A CA 1
ATOM 6009 C C . LYS A 1 760 ? -30.588 -13.572 -9.487 1.00 98.00 760 LYS A C 1
ATOM 6011 O O . LYS A 1 760 ? -30.020 -14.190 -10.381 1.00 98.00 760 LYS A O 1
ATOM 6016 N N . THR A 1 761 ? -31.228 -12.427 -9.697 1.00 96.31 761 THR A N 1
ATOM 6017 C CA . THR A 1 761 ? -31.337 -11.777 -11.015 1.00 96.31 761 THR A CA 1
ATOM 6018 C C . THR A 1 761 ? -30.642 -10.421 -11.068 1.00 96.31 761 THR A C 1
ATOM 6020 O O . THR A 1 761 ? -30.471 -9.879 -12.158 1.00 96.31 761 THR A O 1
ATOM 6023 N N . LYS A 1 762 ? -30.221 -9.896 -9.909 1.00 98.25 762 LYS A N 1
ATOM 6024 C CA . LYS A 1 762 ? -29.540 -8.610 -9.746 1.00 98.25 762 LYS A CA 1
ATOM 6025 C C . LYS A 1 762 ? -28.209 -8.783 -9.028 1.00 98.25 762 LYS A C 1
ATOM 6027 O O . LYS A 1 762 ? -28.085 -9.645 -8.156 1.00 98.25 762 LYS A O 1
ATOM 6032 N N . LEU A 1 763 ? -27.250 -7.927 -9.359 1.00 98.75 763 LEU A N 1
ATOM 6033 C CA . LEU A 1 763 ? -25.895 -7.948 -8.823 1.00 98.75 763 LEU A CA 1
ATOM 6034 C C . LEU A 1 763 ? -25.476 -6.554 -8.338 1.00 98.75 763 LEU A C 1
ATOM 6036 O O . LEU A 1 763 ? -25.541 -5.577 -9.083 1.00 98.75 763 LEU A O 1
ATOM 6040 N N . VAL A 1 764 ? -24.998 -6.473 -7.101 1.00 98.88 764 VAL A N 1
ATOM 6041 C CA . VAL A 1 764 ? -24.216 -5.339 -6.598 1.00 98.88 764 VAL A CA 1
ATOM 6042 C C . VAL A 1 764 ? -22.740 -5.713 -6.696 1.00 98.88 764 VAL A C 1
ATOM 6044 O O . VAL A 1 764 ? -22.335 -6.745 -6.163 1.00 98.88 764 VAL A O 1
ATOM 6047 N N . ILE A 1 765 ? -21.950 -4.892 -7.381 1.00 98.88 765 ILE A N 1
ATOM 6048 C CA . ILE A 1 765 ? -20.488 -4.984 -7.407 1.00 98.88 765 ILE A CA 1
ATOM 6049 C C . ILE A 1 765 ? -19.961 -3.954 -6.419 1.00 98.88 765 ILE A C 1
ATOM 6051 O O . ILE A 1 765 ? -20.120 -2.753 -6.632 1.00 98.88 765 ILE A O 1
ATOM 6055 N N . ASP A 1 766 ? -19.364 -4.430 -5.340 1.00 98.62 766 ASP A N 1
ATOM 6056 C CA . ASP A 1 766 ? -18.788 -3.601 -4.295 1.00 98.62 766 ASP A CA 1
ATOM 6057 C C . ASP A 1 766 ? -17.278 -3.440 -4.530 1.00 98.62 766 ASP A C 1
ATOM 6059 O O . ASP A 1 766 ? -16.508 -4.398 -4.426 1.00 98.62 766 ASP A O 1
ATOM 6063 N N . PHE A 1 767 ? -16.888 -2.216 -4.897 1.00 98.31 767 PHE A N 1
ATOM 6064 C CA . PHE A 1 767 ? -15.503 -1.783 -5.098 1.00 98.31 767 PHE A CA 1
ATOM 6065 C C . PHE A 1 767 ? -15.010 -0.853 -3.987 1.00 98.31 767 PHE A C 1
ATOM 6067 O O . PHE A 1 767 ? -14.024 -0.131 -4.172 1.00 98.31 767 PHE A O 1
ATOM 6074 N N . GLN A 1 768 ? -15.689 -0.832 -2.841 1.00 96.44 768 GLN A N 1
ATOM 6075 C CA . GLN A 1 768 ? -15.204 -0.101 -1.682 1.00 96.44 768 GLN A CA 1
ATOM 6076 C C . GLN A 1 768 ? -13.803 -0.601 -1.302 1.00 96.44 768 GLN A C 1
ATOM 6078 O O . GLN A 1 768 ? -13.533 -1.800 -1.295 1.00 96.44 768 GLN A O 1
ATOM 6083 N N . GLN A 1 769 ? -12.893 0.336 -1.033 1.00 92.88 769 GLN A N 1
ATOM 6084 C CA . GLN A 1 769 ? -11.476 0.092 -0.727 1.00 92.88 769 GLN A CA 1
ATOM 6085 C C . GLN A 1 769 ? -10.633 -0.615 -1.807 1.00 92.88 769 GLN A C 1
ATOM 6087 O O . GLN A 1 769 ? -9.484 -0.961 -1.536 1.00 92.88 769 GLN A O 1
ATOM 6092 N N . ASN A 1 770 ? -11.127 -0.791 -3.038 1.00 96.06 770 ASN A N 1
ATOM 6093 C CA . ASN A 1 770 ? -10.366 -1.486 -4.080 1.00 96.06 770 ASN A CA 1
ATOM 6094 C C . ASN A 1 770 ? -9.235 -0.619 -4.669 1.00 96.06 770 ASN A C 1
ATOM 6096 O O . ASN A 1 770 ? -9.453 0.222 -5.543 1.00 96.06 770 ASN A O 1
ATOM 6100 N N . GLY A 1 771 ? -8.001 -0.850 -4.217 1.00 91.94 771 GLY A N 1
ATOM 6101 C CA . GLY A 1 771 ? -6.810 -0.114 -4.663 1.00 91.94 771 GLY A CA 1
ATOM 6102 C C . GLY A 1 771 ? -6.290 -0.470 -6.066 1.00 91.94 771 GLY A C 1
ATOM 6103 O O . GLY A 1 771 ? -5.357 0.173 -6.546 1.00 91.94 771 GLY A O 1
ATOM 6104 N N . GLY A 1 772 ? -6.873 -1.470 -6.735 1.00 92.94 772 GLY A N 1
ATOM 6105 C CA . GLY A 1 772 ? -6.381 -2.008 -8.003 1.00 92.94 772 GLY A CA 1
ATOM 6106 C C . GLY A 1 772 ? -5.535 -3.268 -7.824 1.00 92.94 772 GLY A C 1
ATOM 6107 O O . GLY A 1 772 ? -5.848 -4.087 -6.969 1.00 92.94 772 GLY A O 1
ATOM 6108 N N . GLY A 1 773 ? -4.530 -3.470 -8.682 1.00 92.31 773 GLY A N 1
ATOM 6109 C CA . GLY A 1 773 ? -3.723 -4.696 -8.714 1.00 92.31 773 GLY A CA 1
ATOM 6110 C C . GLY A 1 773 ? -3.321 -5.106 -10.130 1.00 92.31 773 GLY A C 1
ATOM 6111 O O . GLY A 1 773 ? -3.037 -4.253 -10.971 1.00 92.31 773 GLY A O 1
ATOM 6112 N N . TYR A 1 774 ? -3.351 -6.398 -10.437 1.00 91.88 774 TYR A N 1
ATOM 6113 C CA . TYR A 1 774 ? -3.037 -6.951 -11.751 1.00 91.88 774 TYR A CA 1
ATOM 6114 C C . TYR A 1 774 ? -4.054 -6.530 -12.814 1.00 91.88 774 TYR A C 1
ATOM 6116 O O . TYR A 1 774 ? -5.192 -6.994 -12.834 1.00 91.88 774 TYR A O 1
ATOM 6124 N N . ILE A 1 775 ? -3.608 -5.704 -13.765 1.00 91.38 775 ILE A N 1
ATOM 6125 C CA . ILE A 1 775 ? -4.430 -5.119 -14.839 1.00 91.38 775 ILE A CA 1
ATOM 6126 C C . ILE A 1 775 ? -5.342 -6.152 -15.504 1.00 91.38 775 ILE A C 1
ATOM 6128 O O . ILE A 1 775 ? -6.542 -5.919 -15.653 1.00 91.38 775 ILE A O 1
ATOM 6132 N N . LEU A 1 776 ? -4.798 -7.313 -15.875 1.00 93.25 776 LEU A N 1
ATOM 6133 C CA . LEU A 1 776 ? -5.541 -8.319 -16.631 1.00 93.25 776 LEU A CA 1
ATOM 6134 C C . LEU A 1 776 ? -6.650 -9.013 -15.819 1.00 93.25 776 LEU A C 1
ATOM 6136 O O . LEU A 1 776 ? -7.600 -9.497 -16.428 1.00 93.25 776 LEU A O 1
ATOM 6140 N N . GLN A 1 777 ? -6.614 -8.990 -14.480 1.00 95.50 777 GLN A N 1
ATOM 6141 C CA . GLN A 1 777 ? -7.761 -9.426 -13.672 1.00 95.50 777 GLN A CA 1
ATOM 6142 C C . GLN A 1 777 ? -8.954 -8.479 -13.818 1.00 95.50 777 GLN A C 1
ATOM 6144 O O . GLN A 1 777 ? -10.090 -8.937 -13.884 1.00 95.50 777 GLN A O 1
ATOM 6149 N N . GLY A 1 778 ? -8.712 -7.168 -13.934 1.00 95.88 778 GLY A N 1
ATOM 6150 C CA . GLY A 1 778 ? -9.767 -6.188 -14.210 1.00 95.88 778 GLY A CA 1
ATOM 6151 C C . GLY A 1 778 ? -10.410 -6.390 -15.584 1.00 95.88 778 GLY A C 1
ATOM 6152 O O . GLY A 1 778 ? -11.633 -6.321 -15.718 1.00 95.88 778 GLY A O 1
ATOM 6153 N N . TYR A 1 779 ? -9.593 -6.709 -16.596 1.00 95.31 779 TYR A N 1
ATOM 6154 C CA . TYR A 1 779 ? -10.081 -7.089 -17.927 1.00 95.31 779 TYR A CA 1
ATOM 6155 C C . TYR A 1 779 ? -10.922 -8.361 -17.871 1.00 95.31 779 TYR A C 1
ATOM 6157 O O . TYR A 1 779 ? -12.033 -8.387 -18.398 1.00 95.31 779 TYR A O 1
ATOM 6165 N N . ASP A 1 780 ? -10.410 -9.406 -17.224 1.00 96.12 780 ASP A N 1
ATOM 6166 C CA . ASP A 1 780 ? -11.112 -10.677 -17.120 1.00 96.12 780 ASP A CA 1
ATOM 6167 C C . ASP A 1 780 ? -12.430 -10.551 -16.350 1.00 96.12 780 ASP A C 1
ATOM 6169 O O . ASP A 1 780 ? -13.464 -11.003 -16.835 1.00 96.12 780 ASP A O 1
ATOM 6173 N N . PHE A 1 781 ? -12.426 -9.862 -15.208 1.00 97.50 781 PHE A N 1
ATOM 6174 C CA . PHE A 1 781 ? -13.619 -9.625 -14.398 1.00 97.50 781 PHE A CA 1
ATOM 6175 C C . PHE A 1 781 ? -14.740 -8.956 -15.204 1.00 97.50 781 PHE A C 1
ATOM 6177 O O . PHE A 1 781 ? -15.883 -9.419 -15.188 1.00 97.50 781 PHE A O 1
ATOM 6184 N N . PHE A 1 782 ? -14.413 -7.904 -15.964 1.00 97.56 782 PHE A N 1
ATOM 6185 C CA . PHE A 1 782 ? -15.366 -7.273 -16.877 1.00 97.56 782 PHE A CA 1
ATOM 6186 C C . PHE A 1 782 ? -15.879 -8.266 -17.930 1.00 97.56 782 PHE A C 1
ATOM 6188 O O . PHE A 1 782 ? -17.084 -8.353 -18.169 1.00 97.56 782 PHE A O 1
ATOM 6195 N N . ARG A 1 783 ? -14.981 -9.044 -18.542 1.00 95.50 783 ARG A N 1
ATOM 6196 C CA . ARG A 1 783 ? -15.325 -9.986 -19.614 1.00 95.50 783 ARG A CA 1
ATOM 6197 C C . ARG A 1 783 ? -16.114 -11.204 -19.146 1.00 95.50 783 ARG A C 1
ATOM 6199 O O . ARG A 1 783 ? -16.860 -11.762 -19.942 1.00 95.50 783 ARG A O 1
ATOM 6206 N N . GLN A 1 784 ? -16.022 -11.590 -17.878 1.00 96.00 784 GLN A N 1
ATOM 6207 C CA . GLN A 1 784 ? -16.911 -12.598 -17.295 1.00 96.00 784 GLN A CA 1
ATOM 6208 C C . GLN A 1 784 ? -18.370 -12.115 -17.245 1.00 96.00 784 GLN A C 1
ATOM 6210 O O . GLN A 1 784 ? -19.290 -12.909 -17.432 1.00 96.00 784 GLN A O 1
ATOM 6215 N N . LEU A 1 785 ? -18.589 -10.816 -17.014 1.00 96.56 785 LEU A N 1
ATOM 6216 C CA . LEU A 1 785 ? -19.921 -10.207 -17.008 1.00 96.56 785 LEU A CA 1
ATOM 6217 C C . LEU A 1 785 ? -20.400 -9.848 -18.421 1.00 96.56 785 LEU A C 1
ATOM 6219 O O . LEU A 1 785 ? -21.585 -9.977 -18.706 1.00 96.56 785 LEU A O 1
ATOM 6223 N N . PHE A 1 786 ? -19.492 -9.436 -19.311 1.00 95.50 786 PHE A N 1
ATOM 6224 C CA . PHE A 1 786 ? -19.801 -8.985 -20.672 1.00 95.50 786 PHE A CA 1
ATOM 6225 C C . PHE A 1 786 ? -18.890 -9.651 -21.728 1.00 95.50 786 PHE A C 1
ATOM 6227 O O . PHE A 1 786 ? -18.050 -8.982 -22.341 1.00 95.50 786 PHE A O 1
ATOM 6234 N N . PRO A 1 787 ? -19.051 -10.963 -21.984 1.00 91.25 787 PRO A N 1
ATOM 6235 C CA . PRO A 1 787 ? -18.143 -11.755 -22.827 1.00 91.25 787 PRO A CA 1
ATOM 6236 C C . PRO A 1 787 ? -18.145 -11.377 -24.316 1.00 91.25 787 PRO A C 1
ATOM 6238 O O . PRO A 1 787 ? -17.190 -11.685 -25.027 1.00 91.25 787 PRO A O 1
ATOM 6241 N N . ASP A 1 788 ? -19.158 -10.650 -24.792 1.00 86.31 788 ASP A N 1
ATOM 6242 C CA . ASP A 1 788 ? -19.239 -10.160 -26.177 1.00 86.31 788 ASP A CA 1
ATOM 6243 C C . ASP A 1 788 ? -18.839 -8.676 -26.320 1.00 86.31 788 ASP A C 1
ATOM 6245 O O . ASP A 1 788 ? -18.672 -8.173 -27.433 1.00 86.31 788 ASP A O 1
ATOM 6249 N N . ALA A 1 789 ? -18.645 -7.953 -25.210 1.00 86.00 789 ALA A N 1
ATOM 6250 C CA . ALA A 1 789 ? -18.353 -6.519 -25.232 1.00 86.00 789 ALA A CA 1
ATOM 6251 C C . ALA A 1 789 ? -16.864 -6.216 -25.447 1.00 86.00 789 ALA A C 1
ATOM 6253 O O . ALA A 1 789 ? -16.025 -6.603 -24.644 1.00 86.00 789 ALA A O 1
ATOM 6254 N N . ILE A 1 790 ? -16.533 -5.448 -26.484 1.00 79.94 790 ILE A N 1
ATOM 6255 C CA . ILE A 1 790 ? -15.154 -5.008 -26.729 1.00 79.94 790 ILE A CA 1
ATOM 6256 C C . ILE A 1 790 ? -14.843 -3.805 -25.831 1.00 79.94 790 ILE A C 1
ATOM 6258 O O . ILE A 1 790 ? -15.350 -2.705 -26.062 1.00 79.94 790 ILE A O 1
ATOM 6262 N N . GLN A 1 791 ? -14.017 -4.034 -24.817 1.00 87.38 791 GLN A N 1
ATOM 6263 C CA . GLN A 1 791 ? -13.451 -3.023 -23.932 1.00 87.38 791 GLN A CA 1
ATOM 6264 C C . GLN A 1 791 ? -12.360 -2.218 -24.637 1.00 87.38 791 GLN A C 1
ATOM 6266 O O . GLN A 1 791 ? -11.555 -2.752 -25.399 1.00 87.38 791 GLN A O 1
ATOM 6271 N N . GLU A 1 792 ? -12.308 -0.923 -24.349 1.00 82.00 792 GLU A N 1
ATOM 6272 C CA . GLU A 1 792 ? -11.249 -0.039 -24.829 1.00 82.00 792 GLU A CA 1
ATOM 6273 C C . GLU A 1 792 ? -10.345 0.319 -23.662 1.00 82.00 792 GLU A C 1
ATOM 6275 O O . GLU A 1 792 ? -10.808 0.895 -22.691 1.00 82.00 792 GLU A O 1
ATOM 6280 N N . GLY A 1 793 ? -9.058 0.004 -23.764 1.00 87.56 793 GLY A N 1
ATOM 6281 C CA . GLY A 1 793 ? -8.053 0.346 -22.757 1.00 87.56 793 GLY A CA 1
ATOM 6282 C C . GLY A 1 793 ? -6.935 1.175 -23.364 1.00 87.56 793 GLY A C 1
ATOM 6283 O O . GLY A 1 793 ? -5.780 0.745 -23.370 1.00 87.56 793 GLY A O 1
ATOM 6284 N N . ASN A 1 794 ? -7.287 2.318 -23.964 1.00 92.94 794 ASN A N 1
ATOM 6285 C CA . ASN A 1 794 ? -6.299 3.139 -24.658 1.00 92.94 794 ASN A CA 1
ATOM 6286 C C . ASN A 1 794 ? -5.331 3.736 -23.639 1.00 92.94 794 ASN A C 1
ATOM 6288 O O . ASN A 1 794 ? -5.729 4.333 -22.638 1.00 92.94 794 ASN A O 1
ATOM 6292 N N . SER A 1 795 ? -4.048 3.602 -23.927 1.00 94.50 795 SER A N 1
ATOM 6293 C CA . SER A 1 795 ? -2.994 4.082 -23.046 1.00 94.50 795 SER A CA 1
ATOM 6294 C C . SER A 1 795 ? -1.793 4.558 -23.847 1.00 94.50 795 SER A C 1
ATOM 6296 O O . SER A 1 795 ? -1.654 4.219 -25.023 1.00 94.50 795 SER A O 1
ATOM 6298 N N . ARG A 1 796 ? -0.925 5.351 -23.223 1.00 95.00 796 ARG A N 1
ATOM 6299 C CA . ARG A 1 796 ? 0.320 5.835 -23.834 1.00 95.00 796 ARG A CA 1
ATOM 6300 C C . ARG A 1 796 ? 1.410 6.018 -22.790 1.00 95.00 796 ARG A C 1
ATOM 6302 O O . ARG A 1 796 ? 1.123 6.215 -21.612 1.00 95.00 796 ARG A O 1
ATOM 6309 N N . TRP A 1 797 ? 2.652 6.003 -23.250 1.00 95.00 797 TRP A N 1
ATOM 6310 C CA . TRP A 1 797 ? 3.830 6.273 -22.431 1.00 95.00 797 TRP A CA 1
ATOM 6311 C C . TRP A 1 797 ? 4.304 7.698 -22.665 1.00 95.00 797 TRP A C 1
ATOM 6313 O O . TRP A 1 797 ? 4.283 8.176 -23.801 1.00 95.00 797 TRP A O 1
ATOM 6323 N N . LYS A 1 798 ? 4.746 8.369 -21.602 1.00 93.69 798 LYS A N 1
ATOM 6324 C CA . LYS A 1 798 ? 5.477 9.628 -21.735 1.00 93.69 798 LYS A CA 1
ATOM 6325 C C . LYS A 1 798 ? 6.899 9.334 -22.190 1.00 93.69 798 LYS A C 1
ATOM 6327 O O . LYS A 1 798 ? 7.578 8.488 -21.613 1.00 93.69 798 LYS A O 1
ATOM 6332 N N . GLU A 1 799 ? 7.354 10.055 -23.203 1.00 92.75 799 GLU A N 1
ATOM 6333 C CA . GLU A 1 799 ? 8.721 9.927 -23.687 1.00 92.75 799 GLU A CA 1
ATOM 6334 C C . GLU A 1 799 ? 9.689 10.750 -22.827 1.00 92.75 799 GLU A C 1
ATOM 6336 O O . GLU A 1 799 ? 9.443 11.911 -22.495 1.00 92.75 799 GLU A O 1
ATOM 6341 N N . ASN A 1 800 ? 10.823 10.138 -22.497 1.00 93.25 800 ASN A N 1
ATOM 6342 C CA . ASN A 1 800 ? 11.998 10.778 -21.913 1.00 93.25 800 ASN A CA 1
ATOM 6343 C C . ASN A 1 800 ? 13.260 10.067 -22.431 1.00 93.25 800 ASN A C 1
ATOM 6345 O O . ASN A 1 800 ? 13.164 9.018 -23.071 1.00 93.25 800 ASN A O 1
ATOM 6349 N N . ASP A 1 801 ? 14.441 10.624 -22.161 1.00 93.81 801 ASP A N 1
ATOM 6350 C CA . ASP A 1 801 ? 15.704 10.088 -22.684 1.00 93.81 801 ASP A CA 1
ATOM 6351 C C . ASP A 1 801 ? 15.944 8.624 -22.262 1.00 93.81 801 ASP A C 1
ATOM 6353 O O . ASP A 1 801 ? 16.372 7.813 -23.084 1.00 93.81 801 ASP A O 1
ATOM 6357 N N . GLY A 1 802 ? 15.632 8.268 -21.009 1.00 94.62 802 GLY A N 1
ATOM 6358 C CA . GLY A 1 802 ? 15.775 6.905 -20.491 1.00 94.62 802 GLY A CA 1
ATOM 6359 C C . GLY A 1 802 ? 14.799 5.924 -21.144 1.00 94.62 802 GLY A C 1
ATOM 6360 O O . GLY A 1 802 ? 15.212 4.862 -21.610 1.00 94.62 802 GLY A O 1
ATOM 6361 N N . PHE A 1 803 ? 13.521 6.301 -21.251 1.00 96.38 803 PHE A N 1
ATOM 6362 C CA . PHE A 1 803 ? 12.499 5.499 -21.930 1.00 96.38 803 PHE A CA 1
ATOM 6363 C C . PHE A 1 803 ? 12.847 5.269 -23.404 1.00 96.38 803 PHE A C 1
ATOM 6365 O O . PHE A 1 803 ? 12.794 4.138 -23.882 1.00 96.38 803 PHE A O 1
ATOM 6372 N N . ASN A 1 804 ? 13.246 6.324 -24.116 1.00 96.12 804 ASN A N 1
ATOM 6373 C CA . ASN A 1 804 ? 13.577 6.251 -25.536 1.00 96.12 804 ASN A CA 1
ATOM 6374 C C . ASN A 1 804 ? 14.822 5.392 -25.779 1.00 96.12 804 ASN A C 1
ATOM 6376 O O . ASN A 1 804 ? 14.809 4.546 -26.670 1.00 96.12 804 ASN A O 1
ATOM 6380 N N . ALA A 1 805 ? 15.867 5.540 -24.958 1.00 97.06 805 ALA A N 1
ATOM 6381 C CA . ALA A 1 805 ? 17.044 4.680 -25.035 1.00 97.06 805 ALA A CA 1
ATOM 6382 C C . ALA A 1 805 ? 16.684 3.202 -24.806 1.00 97.06 805 ALA A C 1
ATOM 6384 O O . ALA A 1 805 ? 17.130 2.341 -25.565 1.00 97.06 805 ALA A O 1
ATOM 6385 N N . ALA A 1 806 ? 15.844 2.905 -23.809 1.00 97.44 806 ALA A N 1
ATOM 6386 C CA . ALA A 1 806 ? 15.376 1.548 -23.545 1.00 97.44 806 ALA A CA 1
ATOM 6387 C C . ALA A 1 806 ? 14.529 0.986 -24.700 1.00 97.44 806 ALA A C 1
ATOM 6389 O O . ALA A 1 806 ? 14.756 -0.147 -25.122 1.00 97.44 806 ALA A O 1
ATOM 6390 N N . ALA A 1 807 ? 13.609 1.779 -25.257 1.00 97.44 807 ALA A N 1
ATOM 6391 C CA . ALA A 1 807 ? 12.779 1.396 -26.399 1.00 97.44 807 ALA A CA 1
ATOM 6392 C C . ALA A 1 807 ? 13.613 1.058 -27.644 1.00 97.44 807 ALA A C 1
ATOM 6394 O O . ALA A 1 807 ? 13.386 0.018 -28.269 1.00 97.44 807 ALA A O 1
ATOM 6395 N N . GLU A 1 808 ? 14.597 1.898 -27.985 1.00 96.69 808 GLU A N 1
ATOM 6396 C CA . GLU A 1 808 ? 15.513 1.666 -29.108 1.00 96.69 808 GLU A CA 1
ATOM 6397 C C . GLU A 1 808 ? 16.328 0.384 -28.899 1.00 96.69 808 GLU A C 1
ATOM 6399 O O . GLU A 1 808 ? 16.312 -0.507 -29.749 1.00 96.69 808 GLU A O 1
ATOM 6404 N N . ILE A 1 809 ? 16.974 0.250 -27.735 1.00 97.56 809 ILE A N 1
ATOM 6405 C CA . ILE A 1 809 ? 17.817 -0.906 -27.409 1.00 97.56 809 ILE A CA 1
ATOM 6406 C C . ILE A 1 809 ? 17.009 -2.201 -27.431 1.00 97.56 809 ILE A C 1
ATOM 6408 O O . ILE A 1 809 ? 17.408 -3.155 -28.095 1.00 97.56 809 ILE A O 1
ATOM 6412 N N . VAL A 1 810 ? 15.881 -2.259 -26.719 1.00 97.75 810 VAL A N 1
ATOM 6413 C CA . VAL A 1 810 ? 15.066 -3.479 -26.642 1.00 97.75 810 VAL A CA 1
ATOM 6414 C C . VAL A 1 810 ? 14.563 -3.861 -28.029 1.00 97.75 810 VAL A C 1
ATOM 6416 O O . VAL A 1 810 ? 14.677 -5.024 -28.417 1.00 97.75 810 VAL A O 1
ATOM 6419 N N . SER A 1 811 ? 14.066 -2.894 -28.805 1.00 96.00 811 SER A N 1
ATOM 6420 C CA . SER A 1 811 ? 13.577 -3.140 -30.165 1.00 96.00 811 SER A CA 1
ATOM 6421 C C . SER A 1 811 ? 14.656 -3.712 -31.092 1.00 96.00 811 SER A C 1
ATOM 6423 O O . SER A 1 811 ? 14.343 -4.587 -31.905 1.00 96.00 811 SER A O 1
ATOM 6425 N N . ASP A 1 812 ? 15.909 -3.276 -30.944 1.00 95.44 812 ASP A N 1
ATOM 6426 C CA . ASP A 1 812 ? 17.054 -3.802 -31.691 1.00 95.44 812 ASP A CA 1
ATOM 6427 C C . ASP A 1 812 ? 17.491 -5.188 -31.192 1.00 95.44 812 ASP A C 1
ATOM 6429 O O . ASP A 1 812 ? 17.681 -6.104 -31.995 1.00 95.44 812 ASP A O 1
ATOM 6433 N N . VAL A 1 813 ? 17.605 -5.369 -29.872 1.00 95.69 813 VAL A N 1
ATOM 6434 C CA . VAL A 1 813 ? 18.056 -6.616 -29.228 1.00 95.69 813 VAL A CA 1
ATOM 6435 C C . VAL A 1 813 ? 17.133 -7.784 -29.561 1.00 95.69 813 VAL A C 1
ATOM 6437 O O . VAL A 1 813 ? 17.604 -8.888 -29.836 1.00 95.69 813 VAL A O 1
ATOM 6440 N N . VAL A 1 814 ? 15.819 -7.553 -29.571 1.00 96.12 814 VAL A N 1
ATOM 6441 C CA . VAL A 1 814 ? 14.843 -8.610 -29.867 1.00 96.12 814 VAL A CA 1
ATOM 6442 C C . VAL A 1 814 ? 14.473 -8.684 -31.348 1.00 96.12 814 VAL A C 1
ATOM 6444 O O . VAL A 1 814 ? 13.584 -9.456 -31.720 1.00 96.12 814 VAL A O 1
ATOM 6447 N N . ASN A 1 815 ? 15.114 -7.904 -32.222 1.00 93.69 815 ASN A N 1
ATOM 6448 C CA . ASN A 1 815 ? 14.778 -7.867 -33.641 1.00 93.69 815 ASN A CA 1
ATOM 6449 C C . ASN A 1 815 ? 14.881 -9.264 -34.287 1.00 93.69 815 ASN A C 1
ATOM 6451 O O . ASN A 1 815 ? 15.859 -9.987 -34.117 1.00 93.69 815 ASN A O 1
ATOM 6455 N N . GLY A 1 816 ? 13.843 -9.668 -35.023 1.00 88.44 816 GLY A N 1
ATOM 6456 C CA . GLY A 1 816 ? 13.765 -10.994 -35.647 1.00 88.44 816 GLY A CA 1
ATOM 6457 C C . GLY A 1 816 ? 13.552 -12.171 -34.681 1.00 88.44 816 GLY A C 1
ATOM 6458 O O . GLY A 1 816 ? 13.403 -13.301 -35.147 1.00 88.44 816 GLY A O 1
ATOM 6459 N N . LEU A 1 817 ? 13.484 -11.938 -33.364 1.00 94.69 817 LEU A N 1
ATOM 6460 C CA . LEU A 1 817 ? 13.172 -12.970 -32.375 1.00 94.69 817 LEU A CA 1
ATOM 6461 C C . LEU A 1 817 ? 11.749 -13.503 -32.583 1.00 94.69 817 LEU A C 1
ATOM 6463 O O . LEU A 1 817 ? 10.794 -12.721 -32.651 1.00 94.69 817 LEU A O 1
ATOM 6467 N N . ASN A 1 818 ? 11.613 -14.830 -32.615 1.00 93.62 818 ASN A N 1
ATOM 6468 C CA . ASN A 1 818 ? 10.335 -15.515 -32.451 1.00 93.62 818 ASN A CA 1
ATOM 6469 C C . ASN A 1 818 ? 10.172 -15.920 -30.981 1.00 93.62 818 ASN A C 1
ATOM 6471 O O . ASN A 1 818 ? 10.801 -16.874 -30.518 1.00 93.62 818 ASN A O 1
ATOM 6475 N N . VAL A 1 819 ? 9.322 -15.185 -30.266 1.00 92.00 819 VAL A N 1
ATOM 6476 C CA . VAL A 1 819 ? 9.092 -15.345 -28.822 1.00 92.00 819 VAL A CA 1
ATOM 6477 C C . VAL A 1 819 ? 8.501 -16.706 -28.443 1.00 92.00 819 VAL A C 1
ATOM 6479 O O . VAL A 1 819 ? 8.750 -17.184 -27.346 1.00 92.00 819 VAL A O 1
ATOM 6482 N N . TYR A 1 820 ? 7.797 -17.381 -29.356 1.00 90.75 820 TYR A N 1
ATOM 6483 C CA . TYR A 1 820 ? 7.140 -18.665 -29.077 1.00 90.75 820 TYR A CA 1
ATOM 6484 C C . TYR A 1 820 ? 8.051 -19.881 -29.265 1.00 90.75 820 TYR A C 1
ATOM 6486 O O . TYR A 1 820 ? 7.703 -20.987 -28.859 1.00 90.75 820 TYR A O 1
ATOM 6494 N N . THR A 1 821 ? 9.201 -19.703 -29.917 1.00 93.19 821 THR A N 1
ATOM 6495 C CA . THR A 1 821 ? 10.142 -20.799 -30.203 1.00 93.19 821 THR A CA 1
ATOM 6496 C C . THR A 1 821 ? 11.540 -20.557 -29.649 1.00 93.19 821 THR A C 1
ATOM 6498 O O . THR A 1 821 ? 12.377 -21.456 -29.700 1.00 93.19 821 THR A O 1
ATOM 6501 N N . SER A 1 822 ? 11.830 -19.341 -29.183 1.00 92.62 822 SER A N 1
ATOM 6502 C CA . SER A 1 822 ? 13.125 -19.005 -28.596 1.00 92.62 822 SER A CA 1
ATOM 6503 C C . SER A 1 822 ? 13.349 -19.793 -27.300 1.00 92.62 822 SER A C 1
ATOM 6505 O O . SER A 1 822 ? 12.454 -19.837 -26.462 1.00 92.62 822 SER A O 1
ATOM 6507 N N . PRO A 1 823 ? 14.538 -20.379 -27.083 1.00 91.00 823 PRO A N 1
ATOM 6508 C CA . PRO A 1 823 ? 14.901 -20.946 -25.787 1.00 91.00 823 PRO A CA 1
ATOM 6509 C C . PRO A 1 823 ? 15.463 -19.896 -24.811 1.00 91.00 823 PRO A C 1
ATOM 6511 O O . PRO A 1 823 ? 15.730 -20.225 -23.660 1.00 91.00 823 PRO A O 1
ATOM 6514 N N . ASN A 1 824 ? 15.707 -18.658 -25.260 1.00 91.81 824 ASN A N 1
ATOM 6515 C CA . ASN A 1 824 ? 16.312 -17.610 -24.440 1.00 91.81 824 ASN A CA 1
ATOM 6516 C C . ASN A 1 824 ? 15.226 -16.835 -23.679 1.00 91.81 824 ASN A C 1
ATOM 6518 O O . ASN A 1 824 ? 14.536 -16.007 -24.276 1.00 91.81 824 ASN A O 1
ATOM 6522 N N . ALA A 1 825 ? 15.095 -17.123 -22.382 1.00 89.00 825 ALA A N 1
ATOM 6523 C CA . ALA A 1 825 ? 14.106 -16.504 -21.505 1.00 89.00 825 ALA A CA 1
ATOM 6524 C C . ALA A 1 825 ? 14.315 -14.990 -21.352 1.00 89.00 825 ALA A C 1
ATOM 6526 O O . ALA A 1 825 ? 13.340 -14.254 -21.429 1.00 89.00 825 ALA A O 1
ATOM 6527 N N . ASP A 1 826 ? 15.558 -14.513 -21.247 1.00 88.44 826 ASP A N 1
ATOM 6528 C CA . ASP A 1 826 ? 15.855 -13.081 -21.090 1.00 88.44 826 ASP A CA 1
ATOM 6529 C C . ASP A 1 826 ? 15.391 -12.274 -22.309 1.00 88.44 826 ASP A C 1
ATOM 6531 O O . ASP A 1 826 ? 14.759 -11.225 -22.184 1.00 88.44 826 ASP A O 1
ATOM 6535 N N . LEU A 1 827 ? 15.642 -12.793 -23.517 1.00 91.62 827 LEU A N 1
ATOM 6536 C CA . LEU A 1 827 ? 15.174 -12.161 -24.752 1.00 91.62 827 LEU A CA 1
ATOM 6537 C C . LEU A 1 827 ? 13.648 -12.210 -24.893 1.00 91.62 827 LEU A C 1
ATOM 6539 O O . LEU A 1 827 ? 13.072 -11.288 -25.471 1.00 91.62 827 LEU A O 1
ATOM 6543 N N . ILE A 1 828 ? 12.991 -13.259 -24.384 1.00 92.81 828 ILE A N 1
ATOM 6544 C CA . ILE A 1 828 ? 11.523 -13.310 -24.325 1.00 92.81 828 ILE A CA 1
ATOM 6545 C C . ILE A 1 828 ? 11.012 -12.240 -23.362 1.00 92.81 828 ILE A C 1
ATOM 6547 O O . ILE A 1 828 ? 10.141 -11.471 -23.758 1.00 92.81 828 ILE A O 1
ATOM 6551 N N . SER A 1 829 ? 11.591 -12.130 -22.163 1.00 91.44 829 SER A N 1
ATOM 6552 C CA . SER A 1 829 ? 11.232 -11.105 -21.182 1.00 91.44 829 SER A CA 1
ATOM 6553 C C . SER A 1 829 ? 11.361 -9.705 -21.773 1.00 91.44 829 SER A C 1
ATOM 6555 O O . SER A 1 829 ? 10.399 -8.950 -21.726 1.00 91.44 829 SER A O 1
ATOM 6557 N N . TYR A 1 830 ? 12.477 -9.373 -22.438 1.00 92.62 830 TYR A N 1
ATOM 6558 C CA . TYR A 1 830 ? 12.623 -8.082 -23.124 1.00 92.62 830 TYR A CA 1
ATOM 6559 C C . TYR A 1 830 ? 11.601 -7.883 -24.249 1.00 92.62 830 TYR A C 1
ATOM 6561 O O . TYR A 1 830 ? 11.065 -6.785 -24.415 1.00 92.62 830 TYR A O 1
ATOM 6569 N N . ALA A 1 831 ? 11.295 -8.933 -25.016 1.00 93.31 831 ALA A N 1
ATOM 6570 C CA . ALA A 1 831 ? 10.301 -8.860 -26.080 1.00 93.31 831 ALA A CA 1
ATOM 6571 C C . ALA A 1 831 ? 8.870 -8.676 -25.545 1.00 93.31 831 ALA A C 1
ATOM 6573 O O . ALA A 1 831 ? 8.042 -8.114 -26.262 1.00 93.31 831 ALA A O 1
ATOM 6574 N N . GLN A 1 832 ? 8.600 -9.107 -24.313 1.00 92.69 832 GLN A N 1
ATOM 6575 C CA . GLN A 1 832 ? 7.331 -8.968 -23.592 1.00 92.69 832 GLN A CA 1
ATOM 6576 C C . GLN A 1 832 ? 7.298 -7.693 -22.722 1.00 92.69 832 GLN A C 1
ATOM 6578 O O . GLN A 1 832 ? 6.669 -7.652 -21.669 1.00 92.69 832 GLN A O 1
ATOM 6583 N N . THR A 1 833 ? 7.979 -6.627 -23.160 1.00 92.50 833 THR A N 1
ATOM 6584 C CA . THR A 1 833 ? 7.909 -5.300 -22.529 1.00 92.50 833 THR A CA 1
ATOM 6585 C C . THR A 1 833 ? 7.369 -4.247 -23.491 1.00 92.50 833 THR A C 1
ATOM 6587 O O . THR A 1 833 ? 7.539 -4.330 -24.710 1.00 92.50 833 THR A O 1
ATOM 6590 N N . TRP A 1 834 ? 6.801 -3.176 -22.936 1.00 92.06 834 TRP A N 1
ATOM 6591 C CA . TRP A 1 834 ? 6.346 -1.994 -23.682 1.00 92.06 834 TRP A CA 1
ATOM 6592 C C . TRP A 1 834 ? 7.461 -1.274 -24.460 1.00 92.06 834 TRP A C 1
ATOM 6594 O O . TRP A 1 834 ? 7.150 -0.504 -25.371 1.00 92.06 834 TRP A O 1
ATOM 6604 N N . PHE A 1 835 ? 8.739 -1.541 -24.166 1.00 96.06 835 PHE A N 1
ATOM 6605 C CA . PHE A 1 835 ? 9.882 -1.040 -24.938 1.00 96.06 835 PHE A CA 1
ATOM 6606 C C . PHE A 1 835 ? 9.983 -1.679 -26.334 1.00 96.06 835 PHE A C 1
ATOM 6608 O O . PHE A 1 835 ? 10.538 -1.078 -27.251 1.00 96.06 835 PHE A O 1
ATOM 6615 N N . ASN A 1 836 ? 9.406 -2.867 -26.537 1.00 95.94 836 ASN A N 1
ATOM 6616 C CA . ASN A 1 836 ? 9.329 -3.508 -27.846 1.00 95.94 836 ASN A CA 1
ATOM 6617 C C . ASN A 1 836 ? 8.112 -2.991 -28.630 1.00 95.94 836 ASN A C 1
ATOM 6619 O O . ASN A 1 836 ? 6.963 -3.074 -28.179 1.00 95.94 836 ASN A O 1
ATOM 6623 N N . TRP A 1 837 ? 8.328 -2.513 -29.858 1.00 94.69 837 TRP A N 1
ATOM 6624 C CA . TRP A 1 837 ? 7.222 -2.034 -30.692 1.00 94.69 837 TRP A CA 1
ATOM 6625 C C . TRP A 1 837 ? 6.228 -3.127 -31.106 1.00 94.69 837 TRP A C 1
ATOM 6627 O O . TRP A 1 837 ? 5.084 -2.807 -31.400 1.00 94.69 837 TRP A O 1
ATOM 6637 N N . ARG A 1 838 ? 6.630 -4.405 -31.087 1.00 93.50 838 ARG A N 1
ATOM 6638 C CA . ARG A 1 838 ? 5.772 -5.550 -31.453 1.00 93.50 838 ARG A CA 1
ATOM 6639 C C . ARG A 1 838 ? 4.871 -6.055 -30.321 1.00 93.50 838 ARG A C 1
ATOM 6641 O O . ARG A 1 838 ? 4.106 -6.982 -30.559 1.00 93.50 838 ARG A O 1
ATOM 6648 N N . TYR A 1 839 ? 5.025 -5.526 -29.107 1.00 94.19 839 TYR A N 1
ATOM 6649 C CA . TYR A 1 839 ? 4.357 -6.055 -27.916 1.00 94.19 839 TYR A CA 1
ATOM 6650 C C . TYR A 1 839 ? 2.870 -5.674 -27.846 1.00 94.19 839 TYR A C 1
ATOM 6652 O O . TYR A 1 839 ? 2.009 -6.535 -27.694 1.00 94.19 839 TYR A O 1
ATOM 6660 N N . ASP A 1 840 ? 2.567 -4.384 -28.003 1.00 94.12 840 ASP A N 1
ATOM 6661 C CA . ASP A 1 840 ? 1.206 -3.854 -27.894 1.00 94.12 840 ASP A CA 1
ATOM 6662 C C . ASP A 1 840 ? 0.473 -3.831 -29.251 1.00 94.12 840 ASP A C 1
ATOM 6664 O O . ASP A 1 840 ? 1.082 -3.852 -30.326 1.00 94.12 840 ASP A O 1
ATOM 6668 N N . TYR A 1 841 ? -0.854 -3.718 -29.193 1.00 93.88 841 TYR A N 1
ATOM 6669 C CA . TYR A 1 841 ? -1.712 -3.413 -30.338 1.00 93.88 841 TYR A CA 1
ATOM 6670 C C . TYR A 1 841 ? -1.946 -1.912 -30.489 1.00 93.88 841 TYR A C 1
ATOM 6672 O O . TYR A 1 841 ? -1.860 -1.145 -29.529 1.00 93.88 841 TYR A O 1
ATOM 6680 N N . ASN A 1 842 ? -2.268 -1.494 -31.710 1.00 92.12 842 ASN A N 1
ATOM 6681 C CA . ASN A 1 842 ? -2.734 -0.148 -32.021 1.00 92.12 842 ASN A CA 1
ATOM 6682 C C . ASN A 1 842 ? -4.251 -0.002 -31.751 1.00 92.12 842 ASN A C 1
ATOM 6684 O O . ASN A 1 842 ? -4.914 -0.919 -31.269 1.00 92.12 842 ASN A O 1
ATOM 6688 N N . LEU A 1 843 ? -4.831 1.158 -32.076 1.00 89.06 843 LEU A N 1
ATOM 6689 C CA . LEU A 1 843 ? -6.261 1.437 -31.856 1.00 89.06 843 LEU A CA 1
ATOM 6690 C C . LEU A 1 843 ? -7.226 0.622 -32.738 1.00 89.06 843 LEU A C 1
ATOM 6692 O O . LEU A 1 843 ? -8.427 0.611 -32.464 1.00 89.06 843 LEU A O 1
ATOM 6696 N N . THR A 1 844 ? -6.720 -0.038 -33.781 1.00 87.12 844 THR A N 1
ATOM 6697 C CA . THR A 1 844 ? -7.490 -0.955 -34.639 1.00 87.12 844 THR A CA 1
ATOM 6698 C C . THR A 1 844 ? -7.400 -2.413 -34.184 1.00 87.12 844 THR A C 1
ATOM 6700 O O . THR A 1 844 ? -7.903 -3.286 -34.880 1.00 87.12 844 THR A O 1
ATOM 6703 N N . ASP A 1 845 ? -6.791 -2.662 -33.017 1.00 88.00 845 ASP A N 1
ATOM 6704 C CA . ASP A 1 845 ? -6.537 -3.993 -32.457 1.00 88.00 845 ASP A CA 1
ATOM 6705 C C . ASP A 1 845 ? -5.631 -4.863 -33.355 1.00 88.00 845 ASP A C 1
ATOM 6707 O O . ASP A 1 845 ? -5.741 -6.086 -33.385 1.00 88.00 845 ASP A O 1
ATOM 6711 N N . GLU A 1 846 ? -4.702 -4.214 -34.066 1.00 91.69 846 GLU A N 1
ATOM 6712 C CA . GLU A 1 846 ? -3.674 -4.850 -34.894 1.00 91.69 846 GLU A CA 1
ATOM 6713 C C . GLU A 1 846 ? -2.268 -4.561 -34.332 1.00 91.69 846 GLU A C 1
ATOM 6715 O O . GLU A 1 846 ? -2.047 -3.503 -33.726 1.00 91.69 846 GLU A O 1
ATOM 6720 N N . PRO A 1 847 ? -1.274 -5.447 -34.545 1.00 93.38 847 PRO A N 1
ATOM 6721 C CA . PRO A 1 847 ? 0.111 -5.161 -34.184 1.00 93.38 847 PRO A CA 1
ATOM 6722 C C . PRO A 1 847 ? 0.630 -3.886 -34.862 1.00 93.38 847 PRO A C 1
ATOM 6724 O O . PRO A 1 847 ? 0.374 -3.644 -36.046 1.00 93.38 847 PRO A O 1
ATOM 6727 N N . PHE A 1 848 ? 1.444 -3.096 -34.155 1.00 94.50 848 PHE A N 1
ATOM 6728 C CA . PHE A 1 848 ? 2.211 -2.030 -34.808 1.00 94.50 848 PHE A CA 1
ATOM 6729 C C . PHE A 1 848 ? 3.108 -2.616 -35.903 1.00 94.50 848 PHE A C 1
ATOM 6731 O O . PHE A 1 848 ? 3.584 -3.741 -35.789 1.00 94.50 848 PHE A O 1
ATOM 6738 N N . THR A 1 849 ? 3.359 -1.853 -36.970 1.00 94.19 849 THR A N 1
ATOM 6739 C CA . THR A 1 849 ? 4.118 -2.335 -38.140 1.00 94.19 849 THR A CA 1
ATOM 6740 C C . THR A 1 849 ? 5.601 -1.966 -38.120 1.00 94.19 849 THR A C 1
ATOM 6742 O O . THR A 1 849 ? 6.370 -2.472 -38.938 1.00 94.19 849 THR A O 1
ATOM 6745 N N . SER A 1 850 ? 6.010 -1.042 -37.249 1.00 94.31 850 SER A N 1
ATOM 6746 C CA . SER A 1 850 ? 7.396 -0.586 -37.111 1.00 94.31 850 SER A CA 1
ATOM 6747 C C . SER A 1 850 ? 7.623 0.141 -35.783 1.00 94.31 850 SER A C 1
ATOM 6749 O O . SER A 1 850 ? 6.668 0.528 -35.110 1.00 94.31 850 SER A O 1
ATOM 6751 N N . TYR A 1 851 ? 8.896 0.392 -35.454 1.00 93.75 851 TYR A N 1
ATOM 6752 C CA . TYR A 1 851 ? 9.299 1.242 -34.330 1.00 93.75 851 TYR A CA 1
ATOM 6753 C C . TYR A 1 851 ? 8.616 2.617 -34.379 1.00 93.75 851 TYR A C 1
ATOM 6755 O O . TYR A 1 851 ? 7.895 2.983 -33.454 1.00 93.75 851 TYR A O 1
ATOM 6763 N N . ASP A 1 852 ? 8.751 3.335 -35.501 1.00 92.62 852 ASP A N 1
ATOM 6764 C CA . ASP A 1 852 ? 8.139 4.658 -35.687 1.00 92.62 852 ASP A CA 1
ATOM 6765 C C . ASP A 1 852 ? 6.603 4.613 -35.620 1.00 92.62 852 ASP A C 1
ATOM 6767 O O . ASP A 1 852 ? 5.981 5.586 -35.211 1.00 92.62 852 ASP A O 1
ATOM 6771 N N . ALA A 1 853 ? 5.961 3.497 -35.987 1.00 92.50 853 ALA A N 1
ATOM 6772 C CA . ALA A 1 853 ? 4.506 3.381 -35.882 1.00 92.50 853 ALA A CA 1
ATOM 6773 C C . ALA A 1 853 ? 4.016 3.400 -34.424 1.00 92.50 853 ALA A C 1
ATOM 6775 O O . ALA A 1 853 ? 2.881 3.803 -34.188 1.00 92.50 853 ALA A O 1
ATOM 6776 N N . LYS A 1 854 ? 4.846 2.993 -33.455 1.00 94.69 854 LYS A N 1
ATOM 6777 C CA . LYS A 1 854 ? 4.517 3.038 -32.020 1.00 94.69 854 LYS A CA 1
ATOM 6778 C C . LYS A 1 854 ? 5.116 4.257 -31.317 1.00 94.69 854 LYS A C 1
ATOM 6780 O O . LYS A 1 854 ? 4.440 4.897 -30.518 1.00 94.69 854 LYS A O 1
ATOM 6785 N N . PHE A 1 855 ? 6.371 4.575 -31.617 1.00 93.69 855 PHE A N 1
ATOM 6786 C CA . PHE A 1 855 ? 7.186 5.553 -30.889 1.00 93.69 855 PHE A CA 1
ATOM 6787 C C . PHE A 1 855 ? 7.376 6.882 -31.641 1.00 93.69 855 PHE A C 1
ATOM 6789 O O . PHE A 1 855 ? 8.283 7.648 -31.327 1.00 93.69 855 PHE A O 1
ATOM 6796 N N . ALA A 1 856 ? 6.573 7.166 -32.673 1.00 86.75 856 ALA A N 1
ATOM 6797 C CA . ALA A 1 856 ? 6.508 8.522 -33.212 1.00 86.75 856 ALA A CA 1
ATOM 6798 C C . ALA A 1 856 ? 5.827 9.444 -32.184 1.00 86.75 856 ALA A C 1
ATOM 6800 O O . ALA A 1 856 ? 4.696 9.148 -31.786 1.00 86.75 856 ALA A O 1
ATOM 6801 N N . PRO A 1 857 ? 6.466 10.564 -31.796 1.00 83.56 857 PRO A N 1
ATOM 6802 C CA . PRO A 1 857 ? 5.974 11.385 -30.704 1.00 83.56 857 PRO A CA 1
ATOM 6803 C C . PRO A 1 857 ? 4.680 12.108 -31.082 1.00 83.56 857 PRO A C 1
ATOM 6805 O O . PRO A 1 857 ? 4.618 12.841 -32.074 1.00 83.56 857 PRO A O 1
ATOM 6808 N N . GLN A 1 858 ? 3.671 11.949 -30.234 1.00 87.50 858 GLN A N 1
ATOM 6809 C CA . GLN A 1 858 ? 2.466 12.764 -30.173 1.00 87.50 858 GLN A CA 1
ATOM 6810 C C . GLN A 1 858 ? 2.658 13.838 -29.106 1.00 87.50 858 GLN A C 1
ATOM 6812 O O . GLN A 1 858 ? 2.954 13.527 -27.953 1.00 87.50 858 GLN A O 1
ATOM 6817 N N . VAL A 1 859 ? 2.509 15.108 -29.479 1.00 89.50 859 VAL A N 1
ATOM 6818 C CA . VAL A 1 859 ? 2.801 16.227 -28.575 1.00 89.50 859 VAL A CA 1
ATOM 6819 C C . VAL A 1 859 ? 1.514 16.780 -27.976 1.00 89.50 859 VAL A C 1
ATOM 6821 O O . VAL A 1 859 ? 0.671 17.307 -28.699 1.00 89.50 859 VAL A O 1
ATOM 6824 N N . PHE A 1 860 ? 1.410 16.734 -26.649 1.00 88.50 860 PHE A N 1
ATOM 6825 C CA . PHE A 1 860 ? 0.328 17.346 -25.875 1.00 88.50 860 PHE A CA 1
ATOM 6826 C C . PHE A 1 860 ? 0.913 18.153 -24.715 1.00 88.50 860 PHE A C 1
ATOM 6828 O O . PHE A 1 860 ? 1.833 17.684 -24.054 1.00 88.50 860 PHE A O 1
ATOM 6835 N N . GLN A 1 861 ? 0.431 19.383 -24.491 1.00 87.81 861 GLN A N 1
ATOM 6836 C CA . GLN A 1 861 ? 1.006 20.327 -23.511 1.00 87.81 861 GLN A CA 1
ATOM 6837 C C . GLN A 1 861 ? 2.553 20.401 -23.561 1.00 87.81 861 GLN A C 1
ATOM 6839 O O . GLN A 1 861 ? 3.236 20.366 -22.541 1.00 87.81 861 GLN A O 1
ATOM 6844 N N . ASN A 1 862 ? 3.123 20.468 -24.772 1.00 85.81 862 ASN A N 1
ATOM 6845 C CA . ASN A 1 862 ? 4.576 20.469 -25.021 1.00 85.81 862 ASN A CA 1
ATOM 6846 C C . ASN A 1 862 ? 5.334 19.233 -24.491 1.00 85.81 862 ASN A C 1
ATOM 6848 O O . ASN A 1 862 ? 6.556 19.271 -24.368 1.00 85.81 862 ASN A O 1
ATOM 6852 N N . THR A 1 863 ? 4.629 18.141 -24.201 1.00 87.31 863 THR A N 1
ATOM 6853 C CA . THR A 1 863 ? 5.195 16.859 -23.774 1.00 87.31 863 THR A CA 1
ATOM 6854 C C . THR A 1 863 ? 4.987 15.823 -24.871 1.00 87.31 863 THR A C 1
ATOM 6856 O O . THR A 1 863 ? 3.898 15.726 -25.439 1.00 87.31 863 THR A O 1
ATOM 6859 N N . SER A 1 864 ? 6.039 15.068 -25.183 1.00 92.56 864 SER A N 1
ATOM 6860 C CA . SER A 1 864 ? 5.994 13.982 -26.162 1.00 92.56 864 SER A CA 1
ATOM 6861 C C . SER A 1 864 ? 5.510 12.690 -25.516 1.00 92.56 864 SER A C 1
ATOM 6863 O O . SER A 1 864 ? 5.979 12.299 -24.446 1.00 92.56 864 SER A O 1
ATOM 6865 N N . TYR A 1 865 ? 4.602 12.012 -26.201 1.00 94.06 865 TYR A N 1
ATOM 6866 C CA . TYR A 1 865 ? 4.072 10.712 -25.824 1.00 94.06 865 TYR A CA 1
ATOM 6867 C C . TYR A 1 865 ? 4.143 9.751 -27.001 1.00 94.06 865 TYR A C 1
ATOM 6869 O O . TYR A 1 865 ? 4.076 10.168 -28.154 1.00 94.06 865 TYR A O 1
ATOM 6877 N N . THR A 1 866 ? 4.172 8.460 -26.708 1.00 95.31 866 THR A N 1
ATOM 6878 C CA . THR A 1 866 ? 4.020 7.424 -27.729 1.00 95.31 866 THR A CA 1
ATOM 6879 C C . THR A 1 866 ? 2.619 7.448 -28.352 1.00 95.31 866 THR A C 1
ATOM 6881 O O . THR A 1 866 ? 1.686 8.065 -27.821 1.00 95.31 866 THR A O 1
ATOM 6884 N N . ASN A 1 867 ? 2.441 6.755 -29.481 1.00 94.31 867 ASN A N 1
ATOM 6885 C CA . ASN A 1 867 ? 1.104 6.514 -30.017 1.00 94.31 867 ASN A CA 1
ATOM 6886 C C . ASN A 1 867 ? 0.254 5.710 -29.024 1.00 94.31 867 ASN A C 1
ATOM 6888 O O . ASN A 1 867 ? 0.764 4.892 -28.255 1.00 94.31 867 ASN A O 1
ATOM 6892 N N . LEU A 1 868 ? -1.064 5.923 -29.080 1.00 94.12 868 LEU A N 1
ATOM 6893 C CA . LEU A 1 868 ? -2.002 5.161 -28.265 1.00 94.12 868 LEU A CA 1
ATOM 6894 C C . LEU A 1 868 ? -1.930 3.672 -28.596 1.00 94.12 868 LEU A C 1
ATOM 6896 O O . LEU A 1 868 ? -1.877 3.279 -29.763 1.00 94.12 868 LEU A O 1
ATOM 6900 N N . MET A 1 869 ? -1.977 2.859 -27.549 1.00 94.12 869 MET A N 1
ATOM 6901 C CA . MET A 1 869 ? -1.829 1.415 -27.638 1.00 94.12 869 MET A CA 1
ATOM 6902 C C . MET A 1 869 ? -2.809 0.678 -26.719 1.00 94.12 869 MET A C 1
ATOM 6904 O O . MET A 1 869 ? -3.345 1.252 -25.764 1.00 94.12 869 MET A O 1
ATOM 6908 N N . ARG A 1 870 ? -3.020 -0.604 -27.019 1.00 92.69 870 ARG A N 1
ATOM 6909 C CA . ARG A 1 870 ? -3.898 -1.539 -26.307 1.00 92.69 870 ARG A CA 1
ATOM 6910 C C . ARG A 1 870 ? -3.176 -2.854 -26.032 1.00 92.69 870 ARG A C 1
ATOM 6912 O O . ARG A 1 870 ? -2.251 -3.231 -26.749 1.00 92.69 870 ARG A O 1
ATOM 6919 N N . TRP A 1 871 ? -3.629 -3.563 -25.005 1.00 91.38 871 TRP A N 1
ATOM 6920 C CA . TRP A 1 871 ? -3.113 -4.886 -24.663 1.00 91.38 871 TRP A CA 1
ATOM 6921 C C . TRP A 1 871 ? -3.474 -5.925 -25.729 1.00 91.38 871 TRP A C 1
ATOM 6923 O O . TRP A 1 871 ? -4.627 -6.012 -26.155 1.00 91.38 871 TRP A O 1
ATOM 6933 N N . ASN A 1 872 ? -2.505 -6.759 -26.112 1.00 91.25 872 ASN A N 1
ATOM 6934 C CA . ASN A 1 872 ? -2.751 -7.937 -26.938 1.00 91.25 872 ASN A CA 1
ATOM 6935 C C . ASN A 1 872 ? -3.236 -9.104 -26.061 1.00 91.25 872 ASN A C 1
ATOM 6937 O O . ASN A 1 872 ? -2.456 -9.942 -25.615 1.00 91.25 872 ASN A O 1
ATOM 6941 N N . LEU A 1 873 ? -4.546 -9.173 -25.828 1.00 91.19 873 LEU A N 1
ATOM 6942 C CA . LEU A 1 873 ? -5.158 -10.203 -24.975 1.00 91.19 873 LEU A CA 1
ATOM 6943 C C . LEU A 1 873 ? -5.201 -11.602 -25.618 1.00 91.19 873 LEU A C 1
ATOM 6945 O O . LEU A 1 873 ? -5.606 -12.558 -24.966 1.00 91.19 873 LEU A O 1
ATOM 6949 N N . ASN A 1 874 ? -4.780 -11.735 -26.882 1.00 88.81 874 ASN A N 1
ATOM 6950 C CA . ASN A 1 874 ? -4.598 -13.029 -27.543 1.00 88.81 874 ASN A CA 1
ATOM 6951 C C . ASN A 1 874 ? -3.159 -13.561 -27.420 1.00 88.81 874 ASN A C 1
ATOM 6953 O O . ASN A 1 874 ? -2.904 -14.677 -27.874 1.00 88.81 874 ASN A O 1
ATOM 6957 N N . ASP A 1 875 ? -2.211 -12.800 -26.852 1.00 91.50 875 ASP A N 1
ATOM 6958 C CA . ASP A 1 875 ? -0.849 -13.299 -26.647 1.00 91.50 875 ASP A CA 1
ATOM 6959 C C . ASP A 1 875 ? -0.817 -14.275 -25.459 1.00 91.50 875 ASP A C 1
ATOM 6961 O O . ASP A 1 875 ? -1.032 -13.860 -24.311 1.00 91.50 875 ASP A O 1
ATOM 6965 N N . PRO A 1 876 ? -0.522 -15.570 -25.681 1.00 91.31 876 PRO A N 1
ATOM 6966 C CA . PRO A 1 876 ? -0.417 -16.521 -24.587 1.00 91.31 876 PRO A CA 1
ATOM 6967 C C . PRO A 1 876 ? 0.717 -16.172 -23.621 1.00 91.31 876 PRO A C 1
ATOM 6969 O O . PRO A 1 876 ? 0.609 -16.504 -22.447 1.00 91.31 876 PRO A O 1
ATOM 6972 N N . LEU A 1 877 ? 1.779 -15.495 -24.078 1.00 91.81 877 LEU A N 1
ATOM 6973 C CA . LEU A 1 877 ? 2.905 -15.097 -23.225 1.00 91.81 877 LEU A CA 1
ATOM 6974 C C . LEU A 1 877 ? 2.563 -13.948 -22.273 1.00 91.81 877 LEU A C 1
ATOM 6976 O O . LEU A 1 877 ? 3.230 -13.814 -21.258 1.00 91.81 877 LEU A O 1
ATOM 6980 N N . THR A 1 878 ? 1.520 -13.173 -22.566 1.00 89.75 878 THR A N 1
ATOM 6981 C CA . THR A 1 878 ? 1.013 -12.107 -21.690 1.00 89.75 878 THR A CA 1
ATOM 6982 C C . THR A 1 878 ? -0.110 -12.611 -20.775 1.00 89.75 878 THR A C 1
ATOM 6984 O O . THR A 1 878 ? -0.244 -12.163 -19.639 1.00 89.75 878 THR A O 1
ATOM 6987 N N . THR A 1 879 ? -0.923 -13.554 -21.258 1.00 92.06 879 THR A N 1
ATOM 6988 C CA . THR A 1 879 ? -2.132 -14.030 -20.567 1.00 92.06 879 THR A CA 1
ATOM 6989 C C . THR A 1 879 ? -1.882 -15.317 -19.781 1.00 92.06 879 THR A C 1
ATOM 6991 O O . THR A 1 879 ? -1.469 -15.248 -18.629 1.00 92.06 879 THR A O 1
ATOM 6994 N N . TYR A 1 880 ? -2.094 -16.495 -20.369 1.00 90.00 880 TYR A N 1
ATOM 6995 C CA . TYR A 1 880 ? -2.162 -17.759 -19.623 1.00 90.00 880 TYR A CA 1
ATOM 6996 C C . TYR A 1 880 ? -0.825 -18.498 -19.456 1.00 90.00 880 TYR A C 1
ATOM 6998 O O . TYR A 1 880 ? -0.772 -19.555 -18.828 1.00 90.00 880 TYR A O 1
ATOM 7006 N N . ASN A 1 881 ? 0.273 -17.998 -20.024 1.00 90.12 881 ASN A N 1
ATOM 7007 C CA . ASN A 1 881 ? 1.596 -18.549 -19.749 1.00 90.12 881 ASN A CA 1
ATOM 7008 C C . ASN A 1 881 ? 1.991 -18.254 -18.296 1.00 90.12 881 ASN A C 1
ATOM 7010 O O . ASN A 1 881 ? 2.085 -17.100 -17.908 1.00 90.12 881 ASN A O 1
ATOM 7014 N N . THR A 1 882 ? 2.295 -19.288 -17.516 1.00 84.38 882 THR A N 1
ATOM 7015 C CA . THR A 1 882 ? 2.613 -19.160 -16.082 1.00 84.38 882 THR A CA 1
ATOM 7016 C C . THR A 1 882 ? 4.034 -18.664 -15.789 1.00 84.38 882 THR A C 1
ATOM 7018 O O . THR A 1 882 ? 4.414 -18.547 -14.631 1.00 84.38 882 THR A O 1
ATOM 7021 N N . THR A 1 883 ? 4.872 -18.475 -16.811 1.00 83.06 883 THR A N 1
ATOM 7022 C CA . THR A 1 883 ? 6.260 -18.004 -16.663 1.00 83.06 883 THR A CA 1
ATOM 7023 C C . THR A 1 883 ? 6.387 -16.518 -16.975 1.00 83.06 883 THR A C 1
ATOM 7025 O O . THR A 1 883 ? 7.085 -15.811 -16.259 1.00 83.06 883 THR A O 1
ATOM 7028 N N . PHE A 1 884 ? 5.744 -16.059 -18.049 1.00 84.94 884 PHE A N 1
ATOM 7029 C CA . PHE A 1 884 ? 5.850 -14.685 -18.548 1.00 84.94 884 PHE A CA 1
ATOM 7030 C C . PHE A 1 884 ? 4.547 -13.887 -18.408 1.00 84.94 884 PHE A C 1
ATOM 7032 O O . PHE A 1 884 ? 4.593 -12.660 -18.384 1.00 84.94 884 PHE A O 1
ATOM 7039 N N . GLY A 1 885 ? 3.404 -14.571 -18.332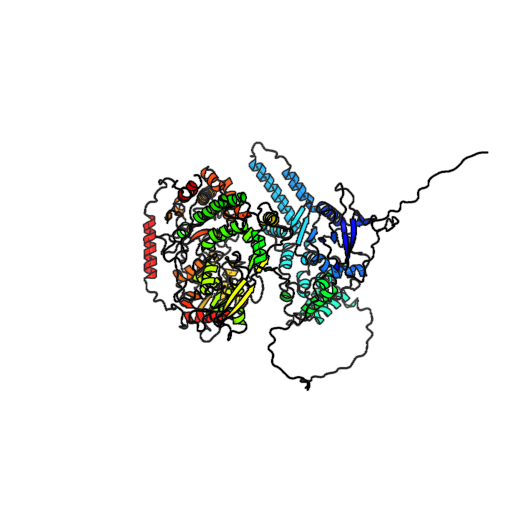 1.00 84.06 885 GLY A N 1
ATOM 7040 C CA . GLY A 1 885 ? 2.076 -13.968 -18.278 1.00 84.06 885 GLY A CA 1
ATOM 7041 C C . GLY A 1 885 ? 1.434 -14.089 -16.900 1.00 84.06 885 GLY A C 1
ATOM 7042 O O . GLY A 1 885 ? 2.049 -14.555 -15.942 1.00 84.06 885 GLY A O 1
ATOM 7043 N N . LEU A 1 886 ? 0.169 -13.678 -16.807 1.00 88.12 886 LEU A N 1
ATOM 7044 C CA . LEU A 1 886 ? -0.596 -13.709 -15.556 1.00 88.12 886 LEU A CA 1
ATOM 7045 C C . LEU A 1 886 ? -0.994 -15.131 -15.101 1.00 88.12 886 LEU A C 1
ATOM 7047 O O . LEU A 1 886 ? -1.323 -15.320 -13.937 1.00 88.12 886 LEU A O 1
ATOM 7051 N N . GLY A 1 887 ? -1.000 -16.120 -15.997 1.00 90.50 887 GLY A N 1
ATOM 7052 C CA . GLY A 1 887 ? -1.441 -17.494 -15.706 1.00 90.50 887 GLY A CA 1
ATOM 7053 C C . GLY A 1 887 ? -2.925 -17.766 -15.986 1.00 90.50 887 GLY A C 1
ATOM 7054 O O . GLY A 1 887 ? -3.361 -18.913 -15.924 1.00 90.50 887 GLY A O 1
ATOM 7055 N N . ILE A 1 888 ? -3.692 -16.753 -16.411 1.00 92.56 888 ILE A N 1
ATOM 7056 C CA . ILE A 1 888 ? -5.109 -16.897 -16.789 1.00 92.56 888 ILE A CA 1
ATOM 7057 C C . ILE A 1 888 ? -5.377 -16.553 -18.251 1.00 92.56 888 ILE A C 1
ATOM 7059 O O . ILE A 1 888 ? -4.787 -15.638 -18.826 1.00 92.56 888 ILE A O 1
ATOM 7063 N N . GLU A 1 889 ? -6.314 -17.281 -18.853 1.00 92.69 889 GLU A N 1
ATOM 7064 C CA . GLU A 1 889 ? -6.893 -16.925 -20.146 1.00 92.69 889 GLU A CA 1
ATOM 7065 C C . GLU A 1 889 ? -8.024 -15.917 -19.913 1.00 92.69 889 GLU A C 1
ATOM 7067 O O . GLU A 1 889 ? -8.819 -16.087 -18.991 1.00 92.69 889 GLU A O 1
ATOM 7072 N N . ILE A 1 890 ? -8.095 -14.857 -20.718 1.00 93.31 890 ILE A N 1
ATOM 7073 C CA . ILE A 1 890 ? -9.081 -13.787 -20.521 1.00 93.31 890 ILE A CA 1
ATOM 7074 C C . ILE A 1 890 ? -10.418 -14.193 -21.139 1.00 93.31 890 ILE A C 1
ATOM 7076 O O . ILE A 1 890 ? -10.471 -14.632 -22.291 1.00 93.31 890 ILE A O 1
ATOM 7080 N N . ASN A 1 891 ? -11.513 -14.015 -20.399 1.00 92.06 891 ASN A N 1
ATOM 7081 C CA . ASN A 1 891 ? -12.851 -14.323 -20.892 1.00 92.06 891 ASN A CA 1
ATOM 7082 C C . ASN A 1 891 ? -13.147 -13.597 -22.218 1.00 92.06 891 ASN A C 1
ATOM 7084 O O . ASN A 1 891 ? -12.805 -12.431 -22.441 1.00 92.06 891 ASN A O 1
ATOM 7088 N N . GLY A 1 892 ? -13.768 -14.325 -23.142 1.00 89.06 892 GLY A N 1
ATOM 7089 C CA . GLY A 1 892 ? -14.056 -13.856 -24.489 1.00 89.06 892 GLY A CA 1
ATOM 7090 C C . GLY A 1 892 ? -12.842 -13.772 -25.429 1.00 89.06 892 GLY A C 1
ATOM 7091 O O . GLY A 1 892 ? -12.975 -13.197 -26.507 1.00 89.06 892 GLY A O 1
ATOM 7092 N N . TYR A 1 893 ? -11.691 -14.336 -25.050 1.00 89.88 893 TYR A N 1
ATOM 7093 C CA . TYR A 1 893 ? -10.514 -14.543 -25.903 1.00 89.88 893 TYR A CA 1
ATOM 7094 C C . TYR A 1 893 ? -10.109 -16.025 -25.903 1.00 89.88 893 TYR A C 1
ATOM 7096 O O . TYR A 1 893 ? -10.567 -16.806 -25.066 1.00 89.88 893 TYR A O 1
ATOM 7104 N N . GLY A 1 894 ? -9.297 -16.427 -26.888 1.00 86.62 894 GLY A N 1
ATOM 7105 C CA . GLY A 1 894 ? -8.811 -17.804 -27.028 1.00 86.62 894 GLY A CA 1
ATOM 7106 C C . GLY A 1 894 ? -9.917 -18.870 -26.930 1.00 86.62 894 GLY A C 1
ATOM 7107 O O . GLY A 1 894 ? -10.877 -18.860 -27.708 1.00 86.62 894 GLY A O 1
ATOM 7108 N N . ASN A 1 895 ? -9.792 -19.801 -25.983 1.00 87.44 895 ASN A N 1
ATOM 7109 C CA . ASN A 1 895 ? -10.751 -20.885 -25.749 1.00 87.44 895 ASN A CA 1
ATOM 7110 C C . ASN A 1 895 ? -11.984 -20.461 -24.931 1.00 87.44 895 ASN A C 1
ATOM 7112 O O . ASN A 1 895 ? -12.965 -21.208 -24.889 1.00 87.44 895 ASN A O 1
ATOM 7116 N N . LEU A 1 896 ? -11.980 -19.276 -24.312 1.00 88.12 896 LEU A N 1
ATOM 7117 C CA . LEU A 1 896 ? -13.066 -18.767 -23.465 1.00 88.12 896 LEU A CA 1
ATOM 7118 C C . LEU A 1 896 ? -14.064 -17.880 -24.234 1.00 88.12 896 LEU A C 1
ATOM 7120 O O . LEU A 1 896 ? -14.607 -16.926 -23.690 1.00 88.12 896 LEU A O 1
ATOM 7124 N N . THR A 1 897 ? -14.330 -18.179 -25.507 1.00 84.75 897 THR A N 1
ATOM 7125 C CA . THR A 1 897 ? -15.142 -17.337 -26.414 1.00 84.75 897 THR A CA 1
ATOM 7126 C C . THR A 1 897 ? -16.642 -17.661 -26.448 1.00 84.75 897 THR A C 1
ATOM 7128 O O . THR A 1 897 ? -17.411 -16.882 -26.994 1.00 84.75 897 THR A O 1
ATOM 7131 N N . ASN A 1 898 ? -17.089 -18.772 -25.847 1.00 81.31 898 ASN A N 1
ATOM 7132 C CA . ASN A 1 898 ? -18.502 -19.199 -25.818 1.00 81.31 898 ASN A CA 1
ATOM 7133 C C . ASN A 1 898 ? -19.109 -19.131 -24.402 1.00 81.31 898 ASN A C 1
ATOM 7135 O O . ASN A 1 898 ? -19.783 -20.065 -23.958 1.00 81.31 898 ASN A O 1
ATOM 7139 N N . VAL A 1 899 ? -18.828 -18.056 -23.666 1.00 84.56 899 VAL A N 1
ATOM 7140 C CA . VAL A 1 899 ? -19.329 -17.843 -22.299 1.00 84.56 899 VAL A CA 1
ATOM 7141 C C . VAL A 1 899 ? -20.621 -17.024 -22.357 1.00 84.56 899 VAL A C 1
ATOM 7143 O O . VAL A 1 899 ? -20.734 -16.097 -23.148 1.00 84.56 899 VAL A O 1
ATOM 7146 N N . THR A 1 900 ? -21.626 -17.386 -21.557 1.00 87.31 900 THR A N 1
ATOM 7147 C CA . THR A 1 900 ? -22.907 -16.657 -21.510 1.00 87.31 900 THR A CA 1
ATOM 7148 C C . THR A 1 900 ? -22.826 -15.519 -20.499 1.00 87.31 900 THR A C 1
ATOM 7150 O O . THR A 1 900 ? -22.357 -15.734 -19.384 1.00 87.31 900 THR A O 1
ATOM 7153 N N . GLN A 1 901 ? -23.326 -14.339 -20.870 1.00 93.19 901 GLN A N 1
ATOM 7154 C CA . GLN A 1 901 ? -23.478 -13.209 -19.955 1.00 93.19 901 GLN A CA 1
ATOM 7155 C C . GLN A 1 901 ? -24.391 -13.593 -18.769 1.00 93.19 901 GLN A C 1
ATOM 7157 O O . GLN A 1 901 ? -25.534 -13.998 -18.998 1.00 93.19 901 GLN A O 1
ATOM 7162 N N . PRO A 1 902 ? -23.923 -13.484 -17.510 1.00 94.12 902 PRO A N 1
ATOM 7163 C CA . PRO A 1 902 ? -24.679 -13.954 -16.351 1.00 94.12 902 PRO A CA 1
ATOM 7164 C C . PRO A 1 902 ? -25.812 -13.007 -15.930 1.00 94.12 902 PRO A C 1
ATOM 7166 O O . PRO A 1 902 ? -26.870 -13.475 -15.522 1.00 94.12 902 PRO A O 1
ATOM 7169 N N . PHE A 1 903 ? -25.624 -11.689 -16.040 1.00 94.88 903 PHE A N 1
ATOM 7170 C CA . PHE A 1 903 ? -26.610 -10.682 -15.632 1.00 94.88 903 PHE A CA 1
ATOM 7171 C C . PHE A 1 903 ? -26.786 -9.626 -16.722 1.00 94.88 903 PHE A C 1
ATOM 7173 O O . PHE A 1 903 ? -25.815 -9.209 -17.348 1.00 94.88 903 PHE A O 1
ATOM 7180 N N . GLU A 1 904 ? -28.013 -9.149 -16.922 1.00 90.94 904 GLU A N 1
ATOM 7181 C CA . GLU A 1 904 ? -28.283 -7.994 -17.787 1.00 90.94 904 GLU A CA 1
ATOM 7182 C C . GLU A 1 904 ? -27.670 -6.720 -17.198 1.00 90.94 904 GLU A C 1
ATOM 7184 O O . GLU A 1 904 ? -27.739 -6.508 -15.988 1.00 90.94 904 GLU A O 1
ATOM 7189 N N . ALA A 1 905 ? -27.152 -5.828 -18.047 1.00 89.69 905 ALA A N 1
ATOM 7190 C CA . ALA A 1 905 ? -26.530 -4.574 -17.611 1.00 89.69 905 ALA A CA 1
ATOM 7191 C C . ALA A 1 905 ? -27.422 -3.740 -16.672 1.00 89.69 905 ALA A C 1
ATOM 7193 O O . ALA A 1 905 ? -26.935 -3.159 -15.706 1.00 89.69 905 ALA A O 1
ATOM 7194 N N . GLU A 1 906 ? -28.737 -3.698 -16.932 1.00 89.69 906 GLU A N 1
ATOM 7195 C CA . GLU A 1 906 ? -29.699 -2.945 -16.111 1.00 89.69 906 GLU A CA 1
ATOM 7196 C C . GLU A 1 906 ? -29.937 -3.543 -14.715 1.00 89.69 906 GLU A C 1
ATOM 7198 O O . GLU A 1 906 ? -30.487 -2.865 -13.848 1.00 89.69 906 GLU A O 1
ATOM 7203 N N . ASN A 1 907 ? -29.491 -4.779 -14.487 1.00 95.75 907 ASN A N 1
ATOM 7204 C CA . ASN A 1 907 ? -29.584 -5.483 -13.211 1.00 95.75 907 ASN A CA 1
ATOM 7205 C C . ASN A 1 907 ? -28.249 -5.506 -12.449 1.00 95.75 907 ASN A C 1
ATOM 7207 O O . ASN A 1 907 ? -28.137 -6.205 -11.443 1.00 95.75 907 ASN A O 1
ATOM 7211 N N . ILE A 1 908 ? -27.244 -4.752 -12.902 1.00 98.25 908 ILE A N 1
ATOM 7212 C CA . ILE A 1 908 ? -25.954 -4.604 -12.225 1.00 98.25 908 ILE A CA 1
ATOM 7213 C C . ILE A 1 908 ? -25.821 -3.163 -11.717 1.00 98.25 908 ILE A C 1
ATOM 7215 O O . ILE A 1 908 ? -26.153 -2.210 -12.427 1.00 98.25 908 ILE A O 1
ATOM 7219 N N . ILE A 1 909 ? -25.312 -2.987 -10.498 1.00 98.31 909 ILE A N 1
ATOM 7220 C CA . ILE A 1 909 ? -24.933 -1.679 -9.951 1.00 98.31 909 ILE A CA 1
ATOM 7221 C C . ILE A 1 909 ? -23.534 -1.737 -9.343 1.00 98.31 909 ILE A C 1
ATOM 7223 O O . ILE A 1 909 ? -23.204 -2.695 -8.649 1.00 98.31 909 ILE A O 1
ATOM 7227 N N . ILE A 1 910 ? -22.721 -0.708 -9.586 1.00 98.69 910 ILE A N 1
ATOM 7228 C CA . ILE A 1 910 ? -21.403 -0.557 -8.961 1.00 98.69 910 ILE A CA 1
ATOM 7229 C C . ILE A 1 910 ? -21.518 0.350 -7.735 1.00 98.69 910 ILE A C 1
ATOM 7231 O O . ILE A 1 910 ? -22.139 1.413 -7.811 1.00 98.69 910 ILE A O 1
ATOM 7235 N N . LEU A 1 911 ? -20.902 -0.051 -6.630 1.00 98.69 911 LEU A N 1
ATOM 7236 C CA . LEU A 1 911 ? -20.843 0.680 -5.371 1.00 98.69 911 LEU A CA 1
ATOM 7237 C C . LEU A 1 911 ? -19.399 1.103 -5.069 1.00 98.69 911 LEU A C 1
ATOM 7239 O O . LEU A 1 911 ? -18.489 0.278 -5.107 1.00 98.69 911 LEU A O 1
ATOM 7243 N N . TYR A 1 912 ? -19.209 2.385 -4.751 1.00 98.19 912 TYR A N 1
ATOM 7244 C CA . TYR A 1 912 ? -17.913 2.978 -4.418 1.00 98.19 912 TYR A CA 1
ATOM 7245 C C . TYR A 1 912 ? -17.943 3.751 -3.097 1.00 98.19 912 TYR A C 1
ATOM 7247 O O . TYR A 1 912 ? -18.966 4.327 -2.727 1.00 98.19 912 TYR A O 1
ATOM 7255 N N . ASP A 1 913 ? -16.777 3.886 -2.470 1.00 95.25 913 ASP A N 1
ATOM 7256 C CA . ASP A 1 913 ? -16.471 4.827 -1.379 1.00 95.25 913 ASP A CA 1
ATOM 7257 C C . ASP A 1 913 ? -15.457 5.914 -1.789 1.00 95.25 913 ASP A C 1
ATOM 7259 O O . ASP A 1 913 ? -15.072 6.754 -0.979 1.00 95.25 913 ASP A O 1
ATOM 7263 N N . GLY A 1 914 ? -15.045 5.928 -3.060 1.00 92.19 914 GLY A N 1
ATOM 7264 C CA . GLY A 1 914 ? -14.055 6.859 -3.598 1.00 92.19 914 GLY A CA 1
ATOM 7265 C C . GLY A 1 914 ? -12.638 6.289 -3.696 1.00 92.19 914 GLY A C 1
ATOM 7266 O O . GLY A 1 914 ? -11.801 6.907 -4.345 1.00 92.19 914 GLY A O 1
ATOM 7267 N N . VAL A 1 915 ? -12.353 5.102 -3.144 1.00 92.50 915 VAL A N 1
ATOM 7268 C CA . VAL A 1 915 ? -10.991 4.532 -3.170 1.00 92.50 915 VAL A CA 1
ATOM 7269 C C . VAL A 1 915 ? -10.601 3.930 -4.519 1.00 92.50 915 VAL A C 1
ATOM 7271 O O . VAL A 1 915 ? -9.424 3.984 -4.861 1.00 92.50 915 VAL A O 1
ATOM 7274 N N . CYS A 1 916 ? -11.558 3.389 -5.285 1.00 95.62 916 CYS A N 1
ATOM 7275 C CA . CYS A 1 916 ? -11.315 2.666 -6.543 1.00 95.62 916 CYS A CA 1
ATOM 7276 C C . CYS A 1 916 ? -10.173 3.279 -7.381 1.00 95.62 916 CYS A C 1
ATOM 7278 O O . CYS A 1 916 ? -10.297 4.403 -7.877 1.00 95.62 916 CYS A O 1
ATOM 7280 N N . ALA A 1 917 ? -9.067 2.538 -7.513 1.00 93.88 917 ALA A N 1
ATOM 7281 C CA . ALA A 1 917 ? -7.801 3.007 -8.079 1.00 93.88 917 ALA A CA 1
ATOM 7282 C C . ALA A 1 917 ? -7.144 1.984 -9.019 1.00 93.88 917 ALA A C 1
ATOM 7284 O O . ALA A 1 917 ? -7.468 0.798 -8.995 1.00 93.88 917 ALA A O 1
ATOM 7285 N N . SER A 1 918 ? -6.195 2.447 -9.838 1.00 93.62 918 SER A N 1
ATOM 7286 C CA . SER A 1 918 ? -5.396 1.633 -10.756 1.00 93.62 918 SER A CA 1
ATOM 7287 C C . SER A 1 918 ? -6.275 0.659 -11.562 1.00 93.62 918 SER A C 1
ATOM 7289 O O . SER A 1 918 ? -7.226 1.075 -12.217 1.00 93.62 918 SER A O 1
ATOM 7291 N N . THR A 1 919 ? -6.049 -0.650 -11.490 1.00 95.25 919 THR A N 1
ATOM 7292 C CA . THR A 1 919 ? -6.874 -1.656 -12.184 1.00 95.25 919 THR A CA 1
ATOM 7293 C C . THR A 1 919 ? -8.380 -1.557 -11.900 1.00 95.25 919 THR A C 1
ATOM 7295 O O . THR A 1 919 ? -9.183 -1.818 -12.800 1.00 95.25 919 THR A O 1
ATOM 7298 N N . CYS A 1 920 ? -8.798 -1.113 -10.707 1.00 96.62 920 CYS A N 1
ATOM 7299 C CA . CYS A 1 920 ? -10.215 -0.870 -10.431 1.00 96.62 920 CYS A CA 1
ATOM 7300 C C . CYS A 1 920 ? -10.791 0.224 -11.332 1.00 96.62 920 CYS A C 1
ATOM 7302 O O . CYS A 1 920 ? -11.942 0.116 -11.756 1.00 96.62 920 CYS A O 1
ATOM 7304 N N . THR A 1 921 ? -10.008 1.247 -11.693 1.00 94.44 921 THR A N 1
ATOM 7305 C CA . THR A 1 921 ? -10.476 2.305 -12.600 1.00 94.44 921 THR A CA 1
ATOM 7306 C C . THR A 1 921 ? -10.751 1.752 -13.989 1.00 94.44 921 THR A C 1
ATOM 7308 O O . THR A 1 921 ? -11.771 2.108 -14.571 1.00 94.44 921 THR A O 1
ATOM 7311 N N . LEU A 1 922 ? -9.913 0.828 -14.473 1.00 94.12 922 LEU A N 1
ATOM 7312 C CA . LEU A 1 922 ? -10.111 0.126 -15.744 1.00 94.12 922 LEU A CA 1
ATOM 7313 C C . LEU A 1 922 ? -11.383 -0.726 -15.714 1.00 94.12 922 LEU A C 1
ATOM 7315 O O . LEU A 1 922 ? -12.250 -0.570 -16.570 1.00 94.12 922 LEU A O 1
ATOM 7319 N N . ALA A 1 923 ? -11.545 -1.577 -14.697 1.00 96.44 923 ALA A N 1
ATOM 7320 C CA . ALA A 1 923 ? -12.739 -2.413 -14.560 1.00 96.44 923 ALA A CA 1
ATOM 7321 C C . ALA A 1 923 ? -14.019 -1.564 -14.431 1.00 96.44 923 ALA A C 1
ATOM 7323 O O . ALA A 1 923 ? -15.022 -1.822 -15.097 1.00 96.44 923 ALA A O 1
ATOM 7324 N N . SER A 1 924 ? -13.968 -0.510 -13.613 1.00 95.69 924 SER A N 1
ATOM 7325 C CA . SER A 1 924 ? -15.031 0.483 -13.438 1.00 95.69 924 SER A CA 1
ATOM 7326 C C . SER A 1 924 ? -15.401 1.169 -14.751 1.00 95.69 924 SER A C 1
ATOM 7328 O O . SER A 1 924 ? -16.582 1.303 -15.074 1.00 95.69 924 SER A O 1
ATOM 7330 N N . GLU A 1 925 ? -14.406 1.604 -15.519 1.00 92.88 925 GLU A N 1
ATOM 7331 C CA . GLU A 1 925 ? -14.617 2.197 -16.831 1.00 92.88 925 GLU A CA 1
ATOM 7332 C C . GLU A 1 925 ? -15.288 1.214 -17.779 1.00 92.88 925 GLU A C 1
ATOM 7334 O O . GLU A 1 925 ? -16.305 1.567 -18.373 1.00 92.88 925 GLU A O 1
ATOM 7339 N N . PHE A 1 926 ? -14.782 -0.016 -17.885 1.00 94.81 926 PHE A N 1
ATOM 7340 C CA . PHE A 1 926 ? -15.344 -1.003 -18.800 1.00 94.81 926 PHE A CA 1
ATOM 7341 C C . PHE A 1 926 ? -16.800 -1.303 -18.456 1.00 94.81 926 PHE A C 1
ATOM 7343 O O . PHE A 1 926 ? -17.665 -1.282 -19.332 1.00 94.81 926 PHE A O 1
ATOM 7350 N N . LEU A 1 927 ? -17.115 -1.476 -17.171 1.00 95.94 927 LEU A N 1
ATOM 7351 C CA . LEU A 1 927 ? -18.489 -1.674 -16.717 1.00 95.94 927 LEU A CA 1
ATOM 7352 C C . LEU A 1 927 ? -19.387 -0.479 -17.076 1.00 95.94 927 LEU A C 1
ATOM 7354 O O . LEU A 1 927 ? -20.479 -0.681 -17.604 1.00 95.94 927 LEU A O 1
ATOM 7358 N N . ARG A 1 928 ? -18.945 0.763 -16.848 1.00 92.19 928 ARG A N 1
ATOM 7359 C CA . ARG A 1 928 ? -19.770 1.964 -17.087 1.00 92.19 928 ARG A CA 1
ATOM 7360 C C . ARG A 1 928 ? -19.897 2.333 -18.565 1.00 92.19 928 ARG A C 1
ATOM 7362 O O . ARG A 1 928 ? -20.993 2.669 -19.019 1.00 92.19 928 ARG A O 1
ATOM 7369 N N . LEU A 1 929 ? -18.795 2.314 -19.310 1.00 86.50 929 LEU A N 1
ATOM 7370 C CA . LEU A 1 929 ? -18.723 2.798 -20.691 1.00 86.50 929 LEU A CA 1
ATOM 7371 C C . LEU A 1 929 ? -19.043 1.708 -21.718 1.00 86.50 929 LEU A C 1
ATOM 7373 O O . LEU A 1 929 ? -19.706 2.001 -22.715 1.00 86.50 929 LEU A O 1
ATOM 7377 N N . HIS A 1 930 ? -18.612 0.465 -21.482 1.00 87.62 930 HIS A N 1
ATOM 7378 C CA . HIS A 1 930 ? -18.789 -0.652 -22.422 1.00 87.62 930 HIS A CA 1
ATOM 7379 C C . HIS A 1 930 ? -19.904 -1.608 -21.986 1.00 87.62 930 HIS A C 1
ATOM 7381 O O . HIS A 1 930 ? -20.633 -2.109 -22.838 1.00 87.62 930 HIS A O 1
ATOM 7387 N N . GLY A 1 931 ? -20.090 -1.799 -20.677 1.00 89.25 931 GLY A N 1
ATOM 7388 C CA . GLY A 1 931 ? -21.187 -2.575 -20.089 1.00 89.25 931 GLY A CA 1
ATOM 7389 C C . GLY A 1 931 ? -22.458 -1.764 -19.807 1.00 89.25 931 GLY A C 1
ATOM 7390 O O . GLY A 1 931 ? -23.492 -2.350 -19.506 1.00 89.25 931 GLY A O 1
ATOM 7391 N N . ASN A 1 932 ? -22.414 -0.426 -19.910 1.00 88.12 932 ASN A N 1
ATOM 7392 C CA . ASN A 1 932 ? -23.531 0.483 -19.596 1.00 88.12 932 ASN A CA 1
ATOM 7393 C C . ASN A 1 932 ? -24.090 0.322 -18.158 1.00 88.12 932 ASN A C 1
ATOM 7395 O O . ASN A 1 932 ? -25.252 0.641 -17.892 1.00 88.12 932 ASN A O 1
ATOM 7399 N N . VAL A 1 933 ? -23.260 -0.161 -17.231 1.00 94.06 933 VAL A N 1
ATOM 7400 C CA . VAL A 1 933 ? -23.602 -0.379 -15.822 1.00 94.06 933 VAL A CA 1
ATOM 7401 C C . VAL A 1 933 ? -23.654 0.955 -15.077 1.00 94.06 933 VAL A C 1
ATOM 7403 O O . VAL A 1 933 ? -22.843 1.855 -15.303 1.00 94.06 933 VAL A O 1
ATOM 7406 N N . LYS A 1 934 ? -24.637 1.089 -14.186 1.00 94.62 934 LYS A N 1
ATOM 7407 C CA . LYS A 1 934 ? -24.866 2.287 -13.370 1.00 94.62 934 LYS A CA 1
ATOM 7408 C C . LYS A 1 934 ? -24.029 2.280 -12.095 1.00 94.62 934 LYS A C 1
ATOM 7410 O O . LYS A 1 934 ? -23.591 1.222 -11.646 1.00 94.62 934 LYS A O 1
ATOM 7415 N N . SER A 1 935 ? -23.829 3.452 -11.494 1.00 97.19 935 SER A N 1
ATOM 7416 C CA . SER A 1 935 ? -22.994 3.563 -10.294 1.00 97.19 935 SER A CA 1
ATOM 7417 C C . SER A 1 935 ? -23.546 4.409 -9.151 1.00 97.19 935 SER A C 1
ATOM 7419 O O . SER A 1 935 ? -24.286 5.380 -9.337 1.00 97.19 935 SER A O 1
ATOM 7421 N N . ILE A 1 936 ? -23.112 4.040 -7.945 1.00 98.25 936 ILE A N 1
ATOM 7422 C CA . ILE A 1 936 ? -23.387 4.696 -6.671 1.00 98.25 936 ILE A CA 1
ATOM 7423 C C . ILE A 1 936 ? -22.059 5.016 -5.983 1.00 98.25 936 ILE A C 1
ATOM 7425 O O . ILE A 1 936 ? -21.191 4.153 -5.896 1.00 98.25 936 ILE A O 1
ATOM 7429 N N . ALA A 1 937 ? -21.917 6.231 -5.456 1.00 97.56 937 ALA A N 1
ATOM 7430 C CA . ALA A 1 937 ? -20.804 6.602 -4.582 1.00 97.56 937 ALA A CA 1
ATOM 7431 C C . ALA A 1 937 ? -21.299 7.024 -3.192 1.00 97.56 937 ALA A C 1
ATOM 7433 O O . ALA A 1 937 ? -22.308 7.730 -3.063 1.00 97.56 937 ALA A O 1
ATOM 7434 N N . MET A 1 938 ? -20.571 6.596 -2.162 1.00 97.56 938 MET A N 1
ATOM 7435 C CA . MET A 1 938 ? -20.846 6.878 -0.756 1.00 97.56 938 MET A CA 1
ATOM 7436 C C . MET A 1 938 ? -20.087 8.120 -0.268 1.00 97.56 938 MET A C 1
ATOM 7438 O O . MET A 1 938 ? -18.943 8.369 -0.641 1.00 97.56 938 MET A O 1
ATOM 7442 N N . GLY A 1 939 ? -20.711 8.901 0.614 1.00 96.19 939 GLY A N 1
ATOM 7443 C CA . GLY A 1 939 ? -20.025 9.933 1.395 1.00 96.19 939 GLY A CA 1
ATOM 7444 C C . GLY A 1 939 ? -19.742 11.232 0.631 1.00 96.19 939 GLY A C 1
ATOM 7445 O O . GLY A 1 939 ? -20.646 11.833 0.045 1.00 96.19 939 GLY A O 1
ATOM 7446 N N . GLY A 1 940 ? -18.508 11.718 0.716 1.00 95.44 940 GLY A N 1
ATOM 7447 C CA . GLY A 1 940 ? -17.979 12.994 0.235 1.00 95.44 940 GLY A CA 1
ATOM 7448 C C . GLY A 1 940 ? -18.092 14.131 1.258 1.00 95.44 940 GLY A C 1
ATOM 7449 O O . GLY A 1 940 ? -18.699 13.985 2.323 1.00 95.44 940 GLY A O 1
ATOM 7450 N N . ARG A 1 941 ? -17.573 15.316 0.909 1.00 95.81 941 ARG A N 1
ATOM 7451 C CA . ARG A 1 941 ? -17.673 16.521 1.754 1.00 95.81 941 ARG A CA 1
ATOM 7452 C C . ARG A 1 941 ? -19.142 16.873 2.031 1.00 95.81 941 ARG A C 1
ATOM 7454 O O . ARG A 1 941 ? -19.997 16.602 1.173 1.00 95.81 941 ARG A O 1
ATOM 7461 N N . PRO A 1 942 ? -19.463 17.533 3.166 1.00 94.88 942 PRO A N 1
ATOM 7462 C CA . PRO A 1 942 ? -20.829 17.904 3.552 1.00 94.88 942 PRO A CA 1
ATOM 7463 C C . PRO A 1 942 ? -21.374 19.072 2.704 1.00 94.88 942 PRO A C 1
ATOM 7465 O O . PRO A 1 942 ? -21.695 20.154 3.190 1.00 94.88 942 PRO A O 1
ATOM 7468 N N . LYS A 1 943 ? -21.494 18.843 1.396 1.00 94.44 943 LYS A N 1
ATOM 7469 C CA . LYS A 1 943 ? -22.042 19.747 0.382 1.00 94.44 943 LYS A CA 1
ATOM 7470 C C . LYS A 1 943 ? -23.037 18.995 -0.500 1.00 94.44 943 LYS A C 1
ATOM 7472 O O . LYS A 1 943 ? -22.912 17.787 -0.716 1.00 94.44 943 LYS A O 1
ATOM 7477 N N . LYS A 1 944 ? -24.005 19.726 -1.055 1.00 92.56 944 LYS A N 1
ATOM 7478 C CA . LYS A 1 944 ? -24.932 19.197 -2.068 1.00 92.56 944 LYS A CA 1
ATOM 7479 C C . LYS A 1 944 ? -24.201 18.983 -3.397 1.00 92.56 944 LYS A C 1
ATOM 7481 O O . LYS A 1 944 ? -23.294 19.746 -3.716 1.00 92.56 944 LYS A O 1
ATOM 7486 N N . GLY A 1 945 ? -24.646 18.007 -4.184 1.00 93.50 945 GLY A N 1
ATOM 7487 C CA . GLY A 1 945 ? -24.078 17.700 -5.501 1.00 93.50 945 GLY A CA 1
ATOM 7488 C C . GLY A 1 945 ? -23.633 16.247 -5.627 1.00 93.50 945 GLY A C 1
ATOM 7489 O O . GLY A 1 945 ? -23.609 15.513 -4.635 1.00 93.50 945 GLY A O 1
ATOM 7490 N N . GLY A 1 946 ? -23.301 15.848 -6.853 1.00 93.62 946 GLY A N 1
ATOM 7491 C CA . GLY A 1 946 ? -22.722 14.540 -7.149 1.00 93.62 946 GLY A CA 1
ATOM 7492 C C . GLY A 1 946 ? -21.245 14.484 -6.775 1.00 93.62 946 GLY A C 1
ATOM 7493 O O . GLY A 1 946 ? -20.613 15.523 -6.580 1.00 93.62 946 GLY A O 1
ATOM 7494 N N . ILE A 1 947 ? -20.725 13.266 -6.675 1.00 95.50 947 ILE A N 1
ATOM 7495 C CA . ILE A 1 947 ? -19.309 12.967 -6.438 1.00 95.50 947 ILE A CA 1
ATOM 7496 C C . ILE A 1 947 ? -18.851 11.927 -7.461 1.00 95.50 947 ILE A C 1
ATOM 7498 O O . ILE A 1 947 ? -19.683 11.295 -8.120 1.00 95.50 947 ILE A O 1
ATOM 7502 N N . GLU A 1 948 ? -17.543 11.785 -7.632 1.00 93.12 948 GLU A N 1
ATOM 7503 C CA . GLU A 1 948 ? -16.985 10.698 -8.432 1.00 93.12 948 GLU A CA 1
ATOM 7504 C C . GLU A 1 948 ? -16.989 9.395 -7.626 1.00 93.12 948 GLU A C 1
ATOM 7506 O O . GLU A 1 948 ? -16.952 9.407 -6.399 1.00 93.12 948 GLU A O 1
ATOM 7511 N N . GLY A 1 949 ? -17.064 8.263 -8.324 1.00 90.31 949 GLY A N 1
ATOM 7512 C CA . GLY A 1 949 ? -16.883 6.948 -7.699 1.00 90.31 949 GLY A CA 1
ATOM 7513 C C . GLY A 1 949 ? -15.425 6.491 -7.708 1.00 90.31 949 GLY A C 1
ATOM 7514 O O . GLY A 1 949 ? -14.991 5.749 -6.834 1.00 90.31 949 GLY A O 1
ATOM 7515 N N . VAL A 1 950 ? -14.668 6.956 -8.704 1.00 93.88 950 VAL A N 1
ATOM 7516 C CA . VAL A 1 950 ? -13.264 6.611 -8.938 1.00 93.88 950 VAL A CA 1
ATOM 7517 C C . VAL A 1 950 ? -12.395 7.792 -8.513 1.00 93.88 950 VAL A C 1
ATOM 7519 O O . VAL A 1 950 ? -12.067 8.660 -9.331 1.00 93.88 950 VAL A O 1
ATOM 7522 N N . GLY A 1 951 ? -12.085 7.835 -7.220 1.00 91.44 951 GLY A N 1
ATOM 7523 C CA . GLY A 1 951 ? -11.296 8.898 -6.605 1.00 91.44 951 GLY A CA 1
ATOM 7524 C C . GLY A 1 951 ? -9.833 8.569 -6.359 1.00 91.44 951 GLY A C 1
ATOM 7525 O O . GLY A 1 951 ? -9.055 9.477 -6.073 1.00 91.44 951 GLY A O 1
ATOM 7526 N N . GLY A 1 952 ? -9.432 7.310 -6.537 1.00 91.19 952 GLY A N 1
ATOM 7527 C CA . GLY A 1 952 ? -8.031 6.919 -6.584 1.00 91.19 952 GLY A CA 1
ATOM 7528 C C . GLY A 1 952 ? -7.325 7.370 -7.870 1.00 91.19 952 GLY A C 1
ATOM 7529 O O . GLY A 1 952 ? -7.762 8.276 -8.576 1.00 91.19 952 GLY A O 1
ATOM 7530 N N . ILE A 1 953 ? -6.210 6.728 -8.208 1.00 90.69 953 ILE A N 1
ATOM 7531 C CA . ILE A 1 953 ? -5.409 7.037 -9.406 1.00 90.69 953 ILE A CA 1
ATOM 7532 C C . ILE A 1 953 ? -5.983 6.344 -10.653 1.00 90.69 953 ILE A C 1
ATOM 7534 O O . ILE A 1 953 ? -6.192 5.138 -10.631 1.00 90.69 953 ILE A O 1
ATOM 7538 N N . LYS A 1 954 ? -6.197 7.080 -11.753 1.00 91.50 954 LYS A N 1
ATOM 7539 C CA . LYS A 1 954 ? -6.652 6.550 -13.064 1.00 91.50 954 LYS A CA 1
ATOM 7540 C C . LYS A 1 954 ? -5.491 6.301 -14.044 1.00 91.50 954 LYS A C 1
ATOM 7542 O O . LYS A 1 954 ? -5.643 6.389 -15.262 1.00 91.50 954 LYS A O 1
ATOM 7547 N N . GLY A 1 955 ? -4.293 6.074 -13.510 1.00 84.38 955 GLY A N 1
ATOM 7548 C CA . GLY A 1 955 ? -3.112 5.689 -14.280 1.00 84.38 955 GLY A CA 1
ATOM 7549 C C . GLY A 1 955 ? -3.182 4.222 -14.699 1.00 84.38 955 GLY A C 1
ATOM 7550 O O . GLY A 1 955 ? -3.656 3.386 -13.936 1.00 84.38 955 GLY A O 1
ATOM 7551 N N . SER A 1 956 ? -2.688 3.904 -15.895 1.00 83.19 956 SER A N 1
ATOM 7552 C CA . SER A 1 956 ? -2.754 2.546 -16.461 1.00 83.19 956 SER A CA 1
ATOM 7553 C C . SER A 1 956 ? -1.514 1.689 -16.197 1.00 83.19 956 SER A C 1
ATOM 7555 O O . SER A 1 956 ? -1.540 0.505 -16.513 1.00 83.19 956 SER A O 1
ATOM 7557 N N . GLN A 1 957 ? -0.431 2.261 -15.656 1.00 89.69 957 GLN A N 1
ATOM 7558 C CA . GLN A 1 957 ? 0.732 1.513 -15.170 1.00 89.69 957 GLN A CA 1
ATOM 7559 C C . GLN A 1 957 ? 1.554 2.368 -14.202 1.00 89.69 957 GLN A C 1
ATOM 7561 O O . GLN A 1 957 ? 1.907 3.508 -14.511 1.00 89.69 957 GLN A O 1
ATOM 7566 N N . VAL A 1 958 ? 1.929 1.772 -13.075 1.00 92.38 958 VAL A N 1
ATOM 7567 C CA . VAL A 1 958 ? 2.930 2.296 -12.140 1.00 92.38 958 VAL A CA 1
ATOM 7568 C C . VAL A 1 958 ? 4.245 1.548 -12.322 1.00 92.38 958 VAL A C 1
ATOM 7570 O O . VAL A 1 958 ? 4.242 0.361 -12.656 1.00 92.38 958 VAL A O 1
ATOM 7573 N N . LEU A 1 959 ? 5.365 2.235 -12.116 1.00 91.69 959 LEU A N 1
ATOM 7574 C CA . LEU A 1 959 ? 6.656 1.586 -11.914 1.00 91.69 959 LEU A CA 1
ATOM 7575 C C . LEU A 1 959 ? 7.301 2.099 -10.640 1.00 91.69 959 LEU A C 1
ATOM 7577 O O . LEU A 1 959 ? 7.369 3.310 -10.407 1.00 91.69 959 LEU A O 1
ATOM 7581 N N . ASP A 1 960 ? 7.844 1.162 -9.875 1.00 94.00 960 ASP A N 1
ATOM 7582 C CA . ASP A 1 960 ? 8.788 1.482 -8.821 1.00 94.00 960 ASP A CA 1
ATOM 7583 C C . ASP A 1 960 ? 10.084 2.006 -9.433 1.00 94.00 960 ASP A C 1
ATOM 7585 O O . ASP A 1 960 ? 10.523 1.588 -10.512 1.00 94.00 960 ASP A O 1
ATOM 7589 N N . TRP A 1 961 ? 10.749 2.902 -8.714 1.00 94.31 961 TRP A N 1
ATOM 7590 C CA . TRP A 1 961 ? 12.013 3.467 -9.175 1.00 94.31 961 TRP A CA 1
ATOM 7591 C C . TRP A 1 961 ? 13.106 2.397 -9.269 1.00 94.31 961 TRP A C 1
ATOM 7593 O O . TRP A 1 961 ? 13.977 2.496 -10.128 1.00 94.31 961 TRP A O 1
ATOM 7603 N N . SER A 1 962 ? 13.027 1.336 -8.459 1.00 93.00 962 SER A N 1
ATOM 7604 C CA . SER A 1 962 ? 13.911 0.167 -8.554 1.00 93.00 962 SER A CA 1
ATOM 7605 C C . SER A 1 962 ? 13.772 -0.557 -9.894 1.00 93.00 962 SER A C 1
ATOM 7607 O O . SER A 1 962 ? 14.776 -0.968 -10.469 1.00 93.00 962 SER A O 1
ATOM 7609 N N . SER A 1 963 ? 12.553 -0.648 -10.438 1.00 91.38 963 SER A N 1
ATOM 7610 C CA . SER A 1 963 ? 12.306 -1.218 -11.767 1.00 91.38 963 SER A CA 1
ATOM 7611 C C . SER A 1 963 ? 12.898 -0.330 -12.861 1.00 91.38 963 SER A C 1
ATOM 7613 O O . SER A 1 963 ? 13.572 -0.825 -13.761 1.00 91.38 963 SER A O 1
ATOM 7615 N N . ILE A 1 964 ? 12.707 0.993 -12.759 1.00 93.88 964 ILE A N 1
ATOM 7616 C CA . ILE A 1 964 ? 13.310 1.964 -13.687 1.00 93.88 964 ILE A CA 1
ATOM 7617 C C . ILE A 1 964 ? 14.840 1.842 -13.659 1.00 93.88 964 ILE A C 1
ATOM 7619 O O . ILE A 1 964 ? 15.461 1.706 -14.713 1.00 93.88 964 ILE A O 1
ATOM 7623 N N . TYR A 1 965 ? 15.441 1.830 -12.466 1.00 94.94 965 TYR A N 1
ATOM 7624 C CA . TYR A 1 965 ? 16.882 1.661 -12.292 1.00 94.94 965 TYR A CA 1
ATOM 7625 C C . TYR A 1 965 ? 17.368 0.340 -12.898 1.00 94.94 965 TYR A C 1
ATOM 7627 O O . TYR A 1 965 ? 18.278 0.359 -13.727 1.00 94.94 965 TYR A O 1
ATOM 7635 N N . GLY A 1 966 ? 16.695 -0.773 -12.584 1.00 93.62 966 GLY A N 1
ATOM 7636 C CA . GLY A 1 966 ? 16.995 -2.101 -13.119 1.00 93.62 966 GLY A CA 1
ATOM 7637 C C . GLY A 1 966 ? 17.009 -2.141 -14.649 1.00 93.62 966 GLY A C 1
ATOM 7638 O O . GLY A 1 966 ? 17.962 -2.642 -15.242 1.00 93.62 966 GLY A O 1
ATOM 7639 N N . PHE A 1 967 ? 16.026 -1.523 -15.316 1.00 91.94 967 PHE A N 1
ATOM 7640 C CA . PHE A 1 967 ? 16.042 -1.419 -16.780 1.00 91.94 967 PHE A CA 1
ATOM 7641 C C . PHE A 1 967 ? 17.264 -0.653 -17.291 1.00 91.94 967 PHE A C 1
ATOM 7643 O O . PHE A 1 967 ? 17.902 -1.083 -18.252 1.00 91.94 967 PHE A O 1
ATOM 7650 N N . THR A 1 968 ? 17.616 0.469 -16.659 1.00 92.56 968 THR A N 1
ATOM 7651 C CA . THR A 1 968 ? 18.763 1.281 -17.097 1.00 92.56 968 THR A CA 1
ATOM 7652 C C . THR A 1 968 ? 20.094 0.553 -16.907 1.00 92.56 968 THR A C 1
ATOM 7654 O O . THR A 1 968 ? 20.962 0.647 -17.776 1.00 92.56 968 THR A O 1
ATOM 7657 N N . THR A 1 969 ? 20.253 -0.226 -15.831 1.00 93.50 969 THR A N 1
ATOM 7658 C CA . THR A 1 969 ? 21.466 -1.013 -15.572 1.00 93.50 969 THR A CA 1
ATOM 7659 C C . THR A 1 969 ? 21.558 -2.234 -16.480 1.00 93.50 969 THR A C 1
ATOM 7661 O O . THR A 1 969 ? 22.613 -2.488 -17.067 1.00 93.50 969 THR A O 1
ATOM 7664 N N . ASP A 1 970 ? 20.455 -2.962 -16.656 1.00 92.62 970 ASP A N 1
ATOM 7665 C CA . ASP A 1 970 ? 20.425 -4.204 -17.430 1.00 92.62 970 ASP A CA 1
ATOM 7666 C C . ASP A 1 970 ? 20.608 -3.955 -18.926 1.00 92.62 970 ASP A C 1
ATOM 7668 O O . ASP A 1 970 ? 21.273 -4.735 -19.615 1.00 92.62 970 ASP A O 1
ATOM 7672 N N . LEU A 1 971 ? 20.050 -2.853 -19.436 1.00 95.12 971 LEU A N 1
ATOM 7673 C CA . LEU A 1 971 ? 20.143 -2.485 -20.846 1.00 95.12 971 LEU A CA 1
ATOM 7674 C C . LEU A 1 971 ? 21.454 -1.774 -21.197 1.00 95.12 971 LEU A C 1
ATOM 7676 O O . LEU A 1 971 ? 21.808 -1.709 -22.376 1.00 95.12 971 LEU A O 1
ATOM 7680 N N . LEU A 1 972 ? 22.222 -1.294 -20.211 1.00 94.94 972 LEU A N 1
ATOM 7681 C CA . LEU A 1 972 ? 23.477 -0.574 -20.452 1.00 94.94 972 LEU A CA 1
ATOM 7682 C C . LEU A 1 972 ? 24.486 -1.399 -21.263 1.00 94.94 972 LEU A C 1
ATOM 7684 O O . LEU A 1 972 ? 25.170 -0.854 -22.128 1.00 94.94 972 LEU A O 1
ATOM 7688 N N . LYS A 1 973 ? 24.542 -2.720 -21.046 1.00 94.31 973 LYS A N 1
ATOM 7689 C CA . LYS A 1 973 ? 25.423 -3.633 -21.801 1.00 94.31 973 LYS A CA 1
ATOM 7690 C C . LYS A 1 973 ? 25.083 -3.722 -23.295 1.00 94.31 973 LYS A C 1
ATOM 7692 O O . LYS A 1 973 ? 25.934 -4.115 -24.088 1.00 94.31 973 LYS A O 1
ATOM 7697 N N . TYR A 1 974 ? 23.864 -3.342 -23.678 1.00 95.12 974 TYR A N 1
ATOM 7698 C CA . TYR A 1 974 ? 23.394 -3.310 -25.063 1.00 95.12 974 TYR A CA 1
ATOM 7699 C C . TYR A 1 974 ? 23.409 -1.897 -25.672 1.00 95.12 974 TYR A C 1
ATOM 7701 O O . TYR A 1 974 ? 23.137 -1.745 -26.862 1.00 95.12 974 TYR A O 1
ATOM 7709 N N . ALA A 1 975 ? 23.749 -0.861 -24.897 1.00 95.25 975 ALA A N 1
ATOM 7710 C CA . ALA A 1 975 ? 23.815 0.513 -25.384 1.00 95.25 975 ALA A CA 1
ATOM 7711 C C . ALA A 1 975 ? 24.991 0.700 -26.359 1.00 95.25 975 ALA A C 1
ATOM 7713 O O . ALA A 1 975 ? 26.167 0.633 -25.984 1.00 95.25 975 ALA A O 1
ATOM 7714 N N . THR A 1 976 ? 24.682 0.984 -27.625 1.00 95.00 976 THR A N 1
ATOM 7715 C CA . THR A 1 976 ? 25.689 1.120 -28.692 1.00 95.00 976 THR A CA 1
ATOM 7716 C C . THR A 1 976 ? 26.029 2.572 -29.011 1.00 95.00 976 THR A C 1
ATOM 7718 O O . THR A 1 976 ? 27.130 2.842 -29.496 1.00 95.00 976 THR A O 1
ATOM 7721 N N . THR A 1 977 ? 25.136 3.516 -28.700 1.00 95.69 977 THR A N 1
ATOM 7722 C CA . THR A 1 977 ? 25.326 4.946 -28.988 1.00 95.69 977 THR A CA 1
ATOM 7723 C C . THR A 1 977 ? 25.709 5.746 -27.741 1.00 95.69 977 THR A C 1
ATOM 7725 O O . THR A 1 977 ? 25.358 5.389 -26.615 1.00 95.69 977 THR A O 1
ATOM 7728 N N . ASP A 1 978 ? 26.406 6.870 -27.933 1.00 94.56 978 ASP A N 1
ATOM 7729 C CA . ASP A 1 978 ? 26.749 7.779 -26.828 1.00 94.56 978 ASP A CA 1
ATOM 7730 C C . ASP A 1 978 ? 25.499 8.396 -26.185 1.00 94.56 978 ASP A C 1
ATOM 7732 O O . ASP A 1 978 ? 25.481 8.624 -24.979 1.00 94.56 978 ASP A O 1
ATOM 7736 N N . ALA A 1 979 ? 24.432 8.606 -26.964 1.00 92.56 979 ALA A N 1
ATOM 7737 C CA . ALA A 1 979 ? 23.157 9.112 -26.461 1.00 92.56 979 ALA A CA 1
ATOM 7738 C C . ALA A 1 979 ? 22.486 8.118 -25.498 1.00 92.56 979 ALA A C 1
ATOM 7740 O O . ALA A 1 979 ? 22.071 8.513 -24.413 1.00 92.56 979 ALA A O 1
ATOM 7741 N N . GLN A 1 980 ? 22.451 6.827 -25.849 1.00 95.19 980 GLN A N 1
ATOM 7742 C CA . GLN A 1 980 ? 21.914 5.772 -24.980 1.00 95.19 980 GLN A CA 1
ATOM 7743 C C . GLN A 1 980 ? 22.702 5.665 -23.668 1.00 95.19 980 GLN A C 1
ATOM 7745 O O . GLN A 1 980 ? 22.121 5.643 -22.585 1.00 95.19 980 GLN A O 1
ATOM 7750 N N . LYS A 1 981 ? 24.039 5.666 -23.752 1.00 96.31 981 LYS A N 1
ATOM 7751 C CA . LYS A 1 981 ? 24.908 5.624 -22.565 1.00 96.31 981 LYS A CA 1
ATOM 7752 C C . LYS A 1 981 ? 24.717 6.854 -21.679 1.00 96.31 981 LYS A C 1
ATOM 7754 O O . LYS A 1 981 ? 24.637 6.719 -20.462 1.00 96.31 981 LYS A O 1
ATOM 7759 N N . ALA A 1 982 ? 24.620 8.041 -22.279 1.00 94.31 982 ALA A N 1
ATOM 7760 C CA . ALA A 1 982 ? 24.388 9.283 -21.550 1.00 94.31 982 ALA A CA 1
ATOM 7761 C C . ALA A 1 982 ? 23.007 9.321 -20.880 1.00 94.31 982 ALA A C 1
ATOM 7763 O O . ALA A 1 982 ? 22.898 9.837 -19.772 1.00 94.31 982 ALA A O 1
ATOM 7764 N N . ALA A 1 983 ? 21.971 8.759 -21.514 1.00 93.81 983 ALA A N 1
ATOM 7765 C CA . ALA A 1 983 ? 20.637 8.662 -20.930 1.00 93.81 983 ALA A CA 1
ATOM 7766 C C . ALA A 1 983 ? 20.640 7.812 -19.648 1.00 93.81 983 ALA A C 1
ATOM 7768 O O . ALA A 1 983 ? 20.120 8.250 -18.624 1.00 93.81 983 ALA A O 1
ATOM 7769 N N . PHE A 1 984 ? 21.277 6.637 -19.676 1.00 96.25 984 PHE A N 1
ATOM 7770 C CA . PHE A 1 984 ? 21.334 5.732 -18.521 1.00 96.25 984 PHE A CA 1
ATOM 7771 C C . PHE A 1 984 ? 22.304 6.185 -17.423 1.00 96.25 984 PHE A C 1
ATOM 7773 O O . PHE A 1 984 ? 22.025 5.969 -16.249 1.00 96.25 984 PHE A O 1
ATOM 7780 N N . ALA A 1 985 ? 23.392 6.887 -17.758 1.00 94.31 985 ALA A N 1
ATOM 7781 C CA . ALA A 1 985 ? 24.373 7.372 -16.776 1.00 94.31 985 ALA A CA 1
ATOM 7782 C C . ALA A 1 985 ? 23.813 8.380 -15.750 1.00 94.31 985 ALA A C 1
ATOM 7784 O O . ALA A 1 985 ? 24.500 8.730 -14.793 1.00 94.31 985 ALA A O 1
ATOM 7785 N N . ARG A 1 986 ? 22.587 8.874 -15.955 1.00 94.19 986 ARG A N 1
ATOM 7786 C CA . ARG A 1 986 ? 21.900 9.803 -15.050 1.00 94.19 986 ARG A CA 1
ATOM 7787 C C . ARG A 1 986 ? 21.296 9.114 -13.825 1.00 94.19 986 ARG A C 1
ATOM 7789 O O . ARG A 1 986 ? 21.026 9.798 -12.845 1.00 94.19 986 ARG A O 1
ATOM 7796 N N . TYR A 1 987 ? 21.049 7.806 -13.888 1.00 95.25 987 TYR A N 1
ATOM 7797 C CA . TYR A 1 987 ? 20.344 7.064 -12.844 1.00 95.25 987 TYR A CA 1
ATOM 7798 C C . TYR A 1 987 ? 21.320 6.517 -11.796 1.00 95.25 987 TYR A C 1
ATOM 7800 O O . TYR A 1 987 ? 22.343 5.922 -12.133 1.00 95.25 987 TYR A O 1
ATOM 7808 N N . SER A 1 988 ? 20.984 6.693 -10.519 1.00 93.94 988 SER A N 1
ATOM 7809 C CA . SER A 1 988 ? 21.693 6.108 -9.377 1.00 93.94 988 SER A CA 1
ATOM 7810 C C . SER A 1 988 ? 20.708 5.438 -8.422 1.00 93.94 988 SER A C 1
ATOM 7812 O O . SER A 1 988 ? 19.519 5.759 -8.415 1.00 93.94 988 SER A O 1
ATOM 7814 N N . ASP A 1 989 ? 21.202 4.524 -7.596 1.00 92.75 989 ASP A N 1
ATOM 7815 C CA . ASP A 1 989 ? 20.444 3.852 -6.540 1.00 92.75 989 ASP A CA 1
ATOM 7816 C C . ASP A 1 989 ? 20.267 4.720 -5.279 1.00 92.75 989 ASP A C 1
ATOM 7818 O O . ASP A 1 989 ? 19.548 4.334 -4.360 1.00 92.75 989 ASP A O 1
ATOM 7822 N N . LEU A 1 990 ? 20.866 5.919 -5.232 1.00 93.62 990 LEU A N 1
ATOM 7823 C CA . LEU A 1 990 ? 20.809 6.804 -4.066 1.00 93.62 990 LEU A CA 1
ATOM 7824 C C . LEU A 1 990 ? 19.368 7.100 -3.606 1.00 93.62 990 LEU A C 1
ATOM 7826 O O . LEU A 1 990 ? 19.105 6.907 -2.420 1.00 93.62 990 LEU A O 1
ATOM 7830 N N . PRO A 1 991 ? 18.409 7.493 -4.470 1.00 93.81 991 PRO A N 1
ATOM 7831 C CA . PRO A 1 991 ? 17.038 7.707 -4.013 1.00 93.81 991 PRO A CA 1
ATOM 7832 C C . PRO A 1 991 ? 16.330 6.431 -3.546 1.00 93.81 991 PRO A C 1
ATOM 7834 O O . PRO A 1 991 ? 15.432 6.508 -2.712 1.00 93.81 991 PRO A O 1
ATOM 7837 N N . LEU A 1 992 ? 16.738 5.258 -4.044 1.00 90.75 992 LEU A N 1
ATOM 7838 C CA . LEU A 1 992 ? 16.207 3.968 -3.589 1.00 90.75 992 LEU A CA 1
ATOM 7839 C C . LEU A 1 992 ? 16.677 3.676 -2.163 1.00 90.75 992 LEU A C 1
ATOM 7841 O O . LEU A 1 992 ? 15.880 3.309 -1.311 1.00 90.75 992 LEU A O 1
ATOM 7845 N N . ASN A 1 993 ? 17.956 3.931 -1.889 1.00 90.44 993 ASN A N 1
ATOM 7846 C CA . ASN A 1 993 ? 18.570 3.705 -0.581 1.00 90.44 993 ASN A CA 1
ATOM 7847 C C . ASN A 1 993 ? 18.190 4.774 0.464 1.00 90.44 993 ASN A C 1
ATOM 7849 O O . ASN A 1 993 ? 18.501 4.622 1.643 1.00 90.44 993 ASN A O 1
ATOM 7853 N N . ARG A 1 994 ? 17.542 5.867 0.039 1.00 93.06 994 ARG A N 1
ATOM 7854 C CA . ARG A 1 994 ? 17.072 6.982 0.883 1.00 93.06 994 ARG A CA 1
ATOM 7855 C C . ARG A 1 994 ? 15.544 7.042 0.994 1.00 93.06 994 ARG A C 1
ATOM 7857 O O . ARG A 1 994 ? 14.982 8.082 1.357 1.00 93.06 994 ARG A O 1
ATOM 7864 N N . SER A 1 995 ? 14.868 5.942 0.666 1.00 91.12 995 SER A N 1
ATOM 7865 C CA . SER A 1 995 ? 13.413 5.838 0.662 1.00 91.12 995 SER A CA 1
ATOM 7866 C C . SER A 1 995 ? 12.946 4.454 1.099 1.00 91.12 995 SER A C 1
ATOM 7868 O O . SER A 1 995 ? 13.613 3.456 0.851 1.00 91.12 995 SER A O 1
ATOM 7870 N N . LEU A 1 996 ? 11.771 4.372 1.725 1.00 87.88 996 LEU A N 1
ATOM 7871 C CA . LEU A 1 996 ? 11.110 3.081 1.959 1.00 87.88 996 LEU A CA 1
ATOM 7872 C C . LEU A 1 996 ? 10.258 2.614 0.779 1.00 87.88 996 LEU A C 1
ATOM 7874 O O . LEU A 1 996 ? 9.994 1.423 0.656 1.00 87.88 996 LEU A O 1
ATOM 7878 N N . ALA A 1 997 ? 9.788 3.548 -0.044 1.00 88.81 997 ALA A N 1
ATOM 7879 C CA . ALA A 1 997 ? 9.021 3.262 -1.248 1.00 88.81 997 ALA A CA 1
ATOM 7880 C C . ALA A 1 997 ? 9.117 4.453 -2.201 1.00 88.81 997 ALA A C 1
ATOM 7882 O O . ALA A 1 997 ? 9.002 5.609 -1.780 1.00 88.81 997 ALA A O 1
ATOM 7883 N N . ALA A 1 998 ? 9.309 4.179 -3.486 1.00 92.69 998 ALA A N 1
ATOM 7884 C CA . ALA A 1 998 ? 9.365 5.209 -4.509 1.00 92.69 998 ALA A CA 1
ATOM 7885 C C . ALA A 1 998 ? 8.780 4.684 -5.819 1.00 92.69 998 ALA A C 1
ATOM 7887 O O . ALA A 1 998 ? 9.241 3.667 -6.337 1.00 92.69 998 ALA A O 1
ATOM 7888 N N . ALA A 1 999 ? 7.781 5.386 -6.343 1.00 95.19 999 ALA A N 1
ATOM 7889 C CA . ALA A 1 999 ? 7.043 4.988 -7.532 1.00 95.19 999 ALA A CA 1
ATOM 7890 C C . ALA A 1 999 ? 6.555 6.212 -8.313 1.00 95.19 999 ALA A C 1
ATOM 7892 O O . ALA A 1 999 ? 6.468 7.322 -7.778 1.00 95.19 999 ALA A O 1
ATOM 7893 N N . VAL A 1 1000 ? 6.266 6.006 -9.596 1.00 95.06 1000 VAL A N 1
ATOM 7894 C CA . VAL A 1 1000 ? 5.681 7.008 -10.498 1.00 95.06 1000 VAL A CA 1
ATOM 7895 C C . VAL A 1 1000 ? 4.633 6.363 -11.401 1.00 95.06 1000 VAL A C 1
ATOM 7897 O O . VAL A 1 1000 ? 4.772 5.212 -11.821 1.00 95.06 1000 VAL A O 1
ATOM 7900 N N . ASN A 1 1001 ? 3.590 7.122 -11.739 1.00 93.00 1001 ASN A N 1
ATOM 7901 C CA . ASN A 1 1001 ? 2.668 6.757 -12.810 1.00 93.00 1001 ASN A CA 1
ATOM 7902 C C . ASN A 1 1001 ? 3.383 6.965 -14.146 1.00 93.00 1001 ASN A C 1
ATOM 7904 O O . ASN A 1 1001 ? 3.753 8.089 -14.472 1.00 93.00 1001 ASN A O 1
ATOM 7908 N N . VAL A 1 1002 ? 3.590 5.903 -14.917 1.00 92.50 1002 VAL A N 1
ATOM 7909 C CA . VAL A 1 1002 ? 4.409 5.966 -16.140 1.00 92.50 1002 VAL A CA 1
ATOM 7910 C C . VAL A 1 1002 ? 3.602 5.836 -17.427 1.00 92.50 1002 VAL A C 1
ATOM 7912 O O . VAL A 1 1002 ? 4.102 6.149 -18.511 1.00 92.50 1002 VAL A O 1
ATOM 7915 N N . ARG A 1 1003 ? 2.345 5.392 -17.321 1.00 91.75 1003 ARG A N 1
ATOM 7916 C CA . ARG A 1 1003 ? 1.467 5.139 -18.466 1.00 91.75 1003 ARG A CA 1
ATOM 7917 C C . ARG A 1 1003 ? 0.094 5.748 -18.222 1.00 91.75 1003 ARG A C 1
ATOM 7919 O O . ARG A 1 1003 ? -0.694 5.252 -17.412 1.00 91.75 1003 ARG A O 1
ATOM 7926 N N . ASP A 1 1004 ? -0.225 6.785 -18.984 1.00 92.06 1004 ASP A N 1
ATOM 7927 C CA . ASP A 1 1004 ? -1.543 7.412 -18.942 1.00 92.06 1004 ASP A CA 1
ATOM 7928 C C . ASP A 1 1004 ? -2.588 6.497 -19.566 1.00 92.06 1004 ASP A C 1
ATOM 7930 O O . ASP A 1 1004 ? -2.347 5.886 -20.611 1.00 92.06 1004 ASP A O 1
ATOM 7934 N N . GLN A 1 1005 ? -3.776 6.488 -18.971 1.00 93.94 1005 GLN A N 1
ATOM 7935 C CA . GLN A 1 1005 ? -4.983 6.047 -19.648 1.00 93.94 1005 GLN A CA 1
ATOM 7936 C C . GLN A 1 1005 ? -5.642 7.231 -20.360 1.00 93.94 1005 GLN A C 1
ATOM 7938 O O . GLN A 1 1005 ? -5.781 8.301 -19.765 1.00 93.94 1005 GLN A O 1
ATOM 7943 N N . ILE A 1 1006 ? -6.086 7.037 -21.605 1.00 92.94 1006 ILE A N 1
ATOM 7944 C CA . ILE A 1 1006 ? -6.813 8.048 -22.383 1.00 92.94 1006 ILE A CA 1
ATOM 7945 C C . ILE A 1 1006 ? -8.223 7.539 -22.693 1.00 92.94 1006 ILE A C 1
ATOM 7947 O O . ILE A 1 1006 ? -8.400 6.535 -23.387 1.00 92.94 1006 ILE A O 1
ATOM 7951 N N . LEU A 1 1007 ? -9.237 8.252 -22.203 1.00 89.12 1007 LEU A N 1
ATOM 7952 C CA . LEU A 1 1007 ? -10.634 7.927 -22.492 1.00 89.12 1007 LEU A CA 1
ATOM 7953 C C . LEU A 1 1007 ? -10.956 8.181 -23.967 1.00 89.12 1007 LEU A C 1
ATOM 7955 O O . LEU A 1 1007 ? -10.351 9.038 -24.610 1.00 89.12 1007 LEU A O 1
ATOM 7959 N N . ARG A 1 1008 ? -11.950 7.463 -24.503 1.00 83.50 1008 ARG A N 1
ATOM 7960 C CA . ARG A 1 1008 ? -12.380 7.579 -25.910 1.00 83.50 1008 ARG A CA 1
ATOM 7961 C C . ARG A 1 1008 ? -12.628 9.031 -26.336 1.00 83.50 1008 ARG A C 1
ATOM 7963 O O . ARG A 1 1008 ? -12.167 9.439 -27.399 1.00 83.50 1008 ARG A O 1
ATOM 7970 N N . ASP A 1 1009 ? -13.326 9.796 -25.501 1.00 84.50 1009 ASP A N 1
ATOM 7971 C CA . ASP A 1 1009 ? -13.704 11.183 -25.797 1.00 84.50 1009 ASP A CA 1
ATOM 7972 C C . ASP A 1 1009 ? -12.520 12.167 -25.673 1.00 84.50 1009 ASP A C 1
ATOM 7974 O O . ASP A 1 1009 ? -12.635 13.313 -26.098 1.00 84.50 1009 ASP A O 1
ATOM 7978 N N . ASN A 1 1010 ? -11.371 11.709 -25.161 1.00 90.00 1010 ASN A N 1
ATOM 7979 C CA . ASN A 1 1010 ? -10.158 12.497 -24.924 1.00 90.00 1010 ASN A CA 1
ATOM 7980 C C . ASN A 1 1010 ? -8.974 12.064 -25.802 1.00 90.00 1010 ASN A C 1
ATOM 7982 O O . ASN A 1 1010 ? -7.832 12.468 -25.594 1.00 90.00 1010 ASN A O 1
ATOM 7986 N N . VAL A 1 1011 ? -9.219 11.232 -26.818 1.00 88.56 1011 VAL A N 1
ATOM 7987 C CA . VAL A 1 1011 ? -8.173 10.833 -27.772 1.00 88.56 1011 VAL A CA 1
ATOM 7988 C C . VAL A 1 1011 ? -7.652 12.035 -28.569 1.00 88.56 1011 VAL A C 1
ATOM 7990 O O . VAL A 1 1011 ? -6.457 12.113 -28.840 1.00 88.56 1011 VAL A O 1
ATOM 7993 N N . GLU A 1 1012 ? -8.532 12.973 -28.933 1.00 86.62 1012 GLU A N 1
ATOM 7994 C CA . GLU A 1 1012 ? -8.165 14.146 -29.739 1.00 86.62 1012 GLU A CA 1
ATOM 7995 C C . GLU A 1 1012 ? -7.479 15.250 -28.922 1.00 86.62 1012 GLU A C 1
ATOM 7997 O O . GLU A 1 1012 ? -6.531 15.865 -29.409 1.00 86.62 1012 GLU A O 1
ATOM 8002 N N . ASP A 1 1013 ? -7.946 15.512 -27.697 1.00 88.62 1013 ASP A N 1
ATOM 8003 C CA . ASP A 1 1013 ? -7.370 16.541 -26.818 1.00 88.62 1013 ASP A CA 1
ATOM 8004 C C . ASP A 1 1013 ? -6.174 16.030 -25.998 1.00 88.62 1013 ASP A C 1
ATOM 8006 O O . ASP A 1 1013 ? -5.349 16.823 -25.543 1.00 88.62 1013 ASP A O 1
ATOM 8010 N N . GLY A 1 1014 ? -6.048 14.708 -25.860 1.00 89.44 1014 GLY A N 1
ATOM 8011 C CA . GLY A 1 1014 ? -4.979 14.034 -25.145 1.00 89.44 1014 GLY A CA 1
ATOM 8012 C C . GLY A 1 1014 ? -5.056 14.161 -23.628 1.00 89.44 1014 GLY A C 1
ATOM 8013 O O . GLY A 1 1014 ? -4.056 13.839 -22.983 1.00 89.44 1014 GLY A O 1
ATOM 8014 N N . ILE A 1 1015 ? -6.177 14.611 -23.056 1.00 94.06 1015 ILE A N 1
ATOM 8015 C CA . ILE A 1 1015 ? -6.335 14.753 -21.605 1.00 94.06 1015 ILE A CA 1
ATOM 8016 C C . ILE A 1 1015 ? -6.332 13.354 -20.960 1.00 94.06 1015 ILE A C 1
ATOM 8018 O O . ILE A 1 1015 ? -7.170 12.515 -21.307 1.00 94.06 1015 ILE A O 1
ATOM 8022 N N . PRO A 1 1016 ? -5.418 13.068 -20.012 1.00 95.12 1016 PRO A N 1
ATOM 8023 C CA . PRO A 1 1016 ? -5.416 11.796 -19.304 1.00 95.12 1016 PRO A CA 1
ATOM 8024 C C . PRO A 1 1016 ? -6.689 11.601 -18.485 1.00 95.12 1016 PRO A C 1
ATOM 8026 O O . PRO A 1 1016 ? -7.187 12.548 -17.875 1.00 95.12 1016 PRO A O 1
ATOM 8029 N N . ALA A 1 1017 ? -7.161 10.356 -18.377 1.00 93.69 1017 ALA A N 1
ATOM 8030 C CA . ALA A 1 1017 ? -8.308 9.986 -17.543 1.00 93.69 1017 ALA A CA 1
ATOM 8031 C C . ALA A 1 1017 ? -8.159 10.504 -16.100 1.00 93.69 1017 ALA A C 1
ATOM 8033 O O . ALA A 1 1017 ? -9.143 10.888 -15.470 1.00 93.69 1017 ALA A O 1
ATOM 8034 N N . GLN A 1 1018 ? -6.914 10.616 -15.621 1.00 93.62 1018 GLN A N 1
ATOM 8035 C CA . GLN A 1 1018 ? -6.537 11.223 -14.344 1.00 93.62 1018 GLN A CA 1
ATOM 8036 C C . GLN A 1 1018 ? -7.097 12.637 -14.119 1.00 93.62 1018 GLN A C 1
ATOM 8038 O O . GLN A 1 1018 ? -7.310 13.018 -12.973 1.00 93.62 1018 GLN A O 1
ATOM 8043 N N . PHE A 1 1019 ? -7.442 13.393 -15.160 1.00 93.94 1019 PHE A N 1
ATOM 8044 C CA . PHE A 1 1019 ? -8.017 14.741 -15.051 1.00 93.94 1019 PHE A CA 1
ATOM 8045 C C . PHE A 1 1019 ? -9.464 14.821 -15.549 1.00 93.94 1019 PHE A C 1
ATOM 8047 O O . PHE A 1 1019 ? -10.057 15.893 -15.531 1.00 93.94 1019 PHE A O 1
ATOM 8054 N N . VAL A 1 1020 ? -10.064 13.695 -15.951 1.00 91.44 1020 VAL A N 1
ATOM 8055 C CA . VAL A 1 1020 ? -11.455 13.654 -16.415 1.00 91.44 1020 VAL A CA 1
ATOM 8056 C C . VAL A 1 1020 ? -12.392 13.320 -15.260 1.00 91.44 1020 VAL A C 1
ATOM 8058 O O . VAL A 1 1020 ? -12.244 12.290 -14.592 1.00 91.44 1020 VAL A O 1
ATOM 8061 N N . LYS A 1 1021 ? -13.358 14.206 -15.011 1.00 89.69 1021 LYS A N 1
ATOM 8062 C CA . LYS A 1 1021 ? -14.349 14.059 -13.943 1.00 89.69 1021 LYS A CA 1
ATOM 8063 C C . LYS A 1 1021 ? -15.501 13.150 -14.366 1.00 89.69 1021 LYS A C 1
ATOM 8065 O O . LYS A 1 1021 ? -16.188 13.419 -15.348 1.00 89.69 1021 LYS A O 1
ATOM 8070 N N . GLU A 1 1022 ? -15.763 12.104 -13.591 1.00 88.56 1022 GLU A N 1
ATOM 8071 C CA . GLU A 1 1022 ? -16.779 11.085 -13.863 1.00 88.56 1022 GLU A CA 1
ATOM 8072 C C . GLU A 1 1022 ? -17.741 10.934 -12.677 1.00 88.56 1022 GLU A C 1
ATOM 8074 O O . GLU A 1 1022 ? -17.593 10.068 -11.813 1.00 88.56 1022 GLU A O 1
ATOM 8079 N N . ILE A 1 1023 ? -18.744 11.813 -12.634 1.00 92.31 1023 ILE A N 1
ATOM 8080 C CA . ILE A 1 1023 ? -19.766 11.828 -11.580 1.00 92.31 1023 ILE A CA 1
ATOM 8081 C C . ILE A 1 1023 ? -20.634 10.564 -11.650 1.00 92.31 1023 ILE A C 1
ATOM 8083 O O . ILE A 1 1023 ? -21.091 10.185 -12.731 1.00 92.31 1023 ILE A O 1
ATOM 8087 N N . THR A 1 1024 ? -20.898 9.936 -10.501 1.00 94.62 1024 THR A N 1
ATOM 8088 C CA . THR A 1 1024 ? -21.784 8.765 -10.418 1.00 94.62 1024 THR A CA 1
ATOM 8089 C C . THR A 1 1024 ? -23.246 9.113 -10.688 1.00 94.62 1024 THR A C 1
ATOM 8091 O O . THR A 1 1024 ? -23.689 10.249 -10.500 1.00 94.62 1024 THR A O 1
ATOM 8094 N N . ASP A 1 1025 ? -24.037 8.116 -11.096 1.00 95.81 1025 ASP A N 1
ATOM 8095 C CA . ASP A 1 1025 ? -25.475 8.305 -11.319 1.00 95.81 1025 ASP A CA 1
ATOM 8096 C C . ASP A 1 1025 ? -26.219 8.648 -10.015 1.00 95.81 1025 ASP A C 1
ATOM 8098 O O . ASP A 1 1025 ? -27.209 9.385 -10.030 1.00 95.81 1025 ASP A O 1
ATOM 8102 N N . CYS A 1 1026 ? -25.744 8.125 -8.885 1.00 96.69 1026 CYS A N 1
ATOM 8103 C CA . CYS A 1 1026 ? -26.337 8.304 -7.566 1.00 96.69 1026 CYS A CA 1
ATOM 8104 C C . CYS A 1 1026 ? -25.260 8.538 -6.501 1.00 96.69 1026 CYS A C 1
ATOM 8106 O O . CYS A 1 1026 ? -24.201 7.907 -6.501 1.00 96.69 1026 CYS A O 1
ATOM 8108 N N . ARG A 1 1027 ? -25.555 9.432 -5.557 1.00 97.50 1027 ARG A N 1
ATOM 8109 C CA . ARG A 1 1027 ? -24.781 9.631 -4.329 1.00 97.50 1027 ARG A CA 1
ATOM 8110 C C . ARG A 1 1027 ? -25.627 9.257 -3.121 1.00 97.50 1027 ARG A C 1
ATOM 8112 O O . ARG A 1 1027 ? -26.774 9.703 -3.026 1.00 97.50 1027 ARG A O 1
ATOM 8119 N N . LEU A 1 1028 ? -25.044 8.516 -2.186 1.00 97.81 1028 LEU A N 1
ATOM 8120 C CA . LEU A 1 1028 ? -25.636 8.196 -0.887 1.00 97.81 1028 LEU A CA 1
ATOM 8121 C C . LEU A 1 1028 ? -24.756 8.732 0.247 1.00 97.81 1028 LEU A C 1
ATOM 8123 O O . LEU A 1 1028 ? -23.544 8.880 0.096 1.00 97.81 1028 LEU A O 1
ATOM 8127 N N . TYR A 1 1029 ? -25.370 9.032 1.390 1.00 97.62 1029 TYR A N 1
ATOM 8128 C CA . TYR A 1 1029 ? -24.645 9.359 2.616 1.00 97.62 1029 TYR A CA 1
ATOM 8129 C C . TYR A 1 1029 ? -24.615 8.158 3.549 1.00 97.62 1029 TYR A C 1
ATOM 8131 O O . TYR A 1 1029 ? -25.589 7.412 3.640 1.00 97.62 1029 TYR A O 1
ATOM 8139 N N . TRP A 1 1030 ? -23.511 8.017 4.277 1.00 97.19 1030 TRP A N 1
ATOM 8140 C CA . TRP A 1 1030 ? -23.412 7.071 5.375 1.00 97.19 1030 TRP A CA 1
ATOM 8141 C C . TRP A 1 1030 ? -24.455 7.388 6.445 1.00 97.19 1030 TRP A C 1
ATOM 8143 O O . TRP A 1 1030 ? -24.707 8.550 6.766 1.00 97.19 1030 TRP A O 1
ATOM 8153 N N . THR A 1 1031 ? -25.053 6.348 7.009 1.00 95.88 1031 THR A N 1
ATOM 8154 C CA . THR A 1 1031 ? -26.008 6.439 8.118 1.00 95.88 1031 THR A CA 1
ATOM 8155 C C . THR A 1 1031 ? -25.507 5.595 9.280 1.00 95.88 1031 THR A C 1
ATOM 8157 O O . THR A 1 1031 ? -24.638 4.747 9.106 1.00 95.88 1031 THR A O 1
ATOM 8160 N N . LEU A 1 1032 ? -26.056 5.799 10.475 1.00 93.56 1032 LEU A N 1
ATOM 8161 C CA . LEU A 1 1032 ? -25.630 5.046 11.653 1.00 93.56 1032 LEU A CA 1
ATOM 8162 C C . LEU A 1 1032 ? -25.690 3.509 11.475 1.00 93.56 1032 LEU A C 1
ATOM 8164 O O . LEU A 1 1032 ? -24.704 2.860 11.817 1.00 93.56 1032 LEU A O 1
ATOM 8168 N N . PRO A 1 1033 ? -26.770 2.901 10.935 1.00 93.88 1033 PRO A N 1
ATOM 8169 C CA . PRO A 1 1033 ? -26.798 1.454 10.701 1.00 93.88 1033 PRO A CA 1
ATOM 8170 C C . PRO A 1 1033 ? -25.651 0.965 9.808 1.00 93.88 1033 PRO A C 1
ATOM 8172 O O . PRO A 1 1033 ? -25.043 -0.056 10.103 1.00 93.88 1033 PRO A O 1
ATOM 8175 N N . MET A 1 1034 ? -25.292 1.746 8.786 1.00 95.25 1034 MET A N 1
ATOM 8176 C CA . MET A 1 1034 ? -24.216 1.420 7.841 1.00 95.25 1034 MET A CA 1
ATOM 8177 C C . MET A 1 1034 ? -22.820 1.418 8.469 1.00 95.25 1034 MET A C 1
ATOM 8179 O O . MET A 1 1034 ? -21.933 0.747 7.957 1.00 95.25 1034 MET A O 1
ATOM 8183 N N . ILE A 1 1035 ? -22.611 2.166 9.558 1.00 92.81 1035 ILE A N 1
ATOM 8184 C CA . ILE A 1 1035 ? -21.334 2.156 10.286 1.00 92.81 1035 ILE A CA 1
ATOM 8185 C C . ILE A 1 1035 ? -21.115 0.816 10.999 1.00 92.81 1035 ILE A C 1
ATOM 8187 O O . ILE A 1 1035 ? -19.976 0.398 11.157 1.00 92.81 1035 ILE A O 1
ATOM 8191 N N . ASN A 1 1036 ? -22.193 0.149 11.421 1.00 88.06 1036 ASN A N 1
ATOM 8192 C CA . ASN A 1 1036 ? -22.122 -1.085 12.207 1.00 88.06 1036 ASN A CA 1
ATOM 8193 C C . ASN A 1 1036 ? -22.357 -2.356 11.379 1.00 88.06 1036 ASN A C 1
ATOM 8195 O O . ASN A 1 1036 ? -22.023 -3.445 11.836 1.00 88.06 1036 ASN A O 1
ATOM 8199 N N . ASP A 1 1037 ? -22.987 -2.233 10.211 1.00 91.19 1037 ASP A N 1
ATOM 8200 C CA . ASP A 1 1037 ? -23.396 -3.361 9.381 1.00 91.19 1037 ASP A CA 1
ATOM 8201 C C . ASP A 1 1037 ? -23.241 -3.007 7.898 1.00 91.19 1037 ASP A C 1
ATOM 8203 O O . ASP A 1 1037 ? -23.996 -2.203 7.340 1.00 91.19 1037 ASP A O 1
ATOM 8207 N N . VAL A 1 1038 ? -22.270 -3.644 7.241 1.00 94.81 1038 VAL A N 1
ATOM 8208 C CA . VAL A 1 1038 ? -22.020 -3.451 5.807 1.00 94.81 1038 VAL A CA 1
ATOM 8209 C C . VAL A 1 1038 ? -23.228 -3.846 4.949 1.00 94.81 1038 VAL A C 1
ATOM 8211 O O . VAL A 1 1038 ? -23.463 -3.256 3.894 1.00 94.81 1038 VAL A O 1
ATOM 8214 N N . THR A 1 1039 ? -24.076 -4.771 5.414 1.00 96.25 1039 THR A N 1
ATOM 8215 C CA . THR A 1 1039 ? -25.272 -5.169 4.665 1.00 96.25 1039 THR A CA 1
ATOM 8216 C C . THR A 1 1039 ? -26.274 -4.025 4.536 1.00 96.25 1039 THR A C 1
ATOM 8218 O O . THR A 1 1039 ? -27.007 -3.979 3.551 1.00 96.25 1039 THR A O 1
ATOM 8221 N N . GLU A 1 1040 ? -26.282 -3.055 5.454 1.00 96.69 1040 GLU A N 1
ATOM 8222 C CA . GLU A 1 1040 ? -27.116 -1.853 5.341 1.00 96.69 1040 GLU A CA 1
ATOM 8223 C C . GLU A 1 1040 ? -26.636 -0.922 4.217 1.00 96.69 1040 GLU A C 1
ATOM 8225 O O . GLU A 1 1040 ? -27.453 -0.265 3.565 1.00 96.69 1040 GLU A O 1
ATOM 8230 N N . VAL A 1 1041 ? -25.331 -0.917 3.921 1.00 97.25 1041 VAL A N 1
ATOM 8231 C CA . VAL A 1 1041 ? -24.766 -0.218 2.755 1.00 97.25 1041 VAL A CA 1
ATOM 8232 C C . VAL A 1 1041 ? -25.276 -0.875 1.474 1.00 97.25 1041 VAL A C 1
ATOM 8234 O O . VAL A 1 1041 ? -25.840 -0.202 0.607 1.00 97.25 1041 VAL A O 1
ATOM 8237 N N . TRP A 1 1042 ? -25.171 -2.204 1.386 1.00 98.19 1042 TRP A N 1
ATOM 8238 C CA . TRP A 1 1042 ? -25.638 -2.970 0.228 1.00 98.19 1042 TRP A CA 1
ATOM 8239 C C . TRP A 1 1042 ? -27.148 -2.857 0.023 1.00 98.19 1042 TRP A C 1
ATOM 8241 O O . TRP A 1 1042 ? -27.599 -2.682 -1.107 1.00 98.19 1042 TRP A O 1
ATOM 8251 N N . LYS A 1 1043 ? -27.944 -2.894 1.100 1.00 97.81 1043 LYS A N 1
ATOM 8252 C CA . LYS A 1 1043 ? -29.399 -2.679 1.044 1.00 97.81 1043 LYS A CA 1
ATOM 8253 C C . LYS A 1 1043 ? -29.729 -1.293 0.514 1.00 97.81 1043 LYS A C 1
ATOM 8255 O O . LYS A 1 1043 ? -30.619 -1.169 -0.323 1.00 97.81 1043 LYS A O 1
ATOM 8260 N N . ALA A 1 1044 ? -29.033 -0.247 0.958 1.00 96.94 1044 ALA A N 1
ATOM 8261 C CA . ALA A 1 1044 ? -29.265 1.098 0.442 1.00 96.94 1044 ALA A CA 1
ATOM 8262 C C . ALA A 1 1044 ? -28.891 1.217 -1.042 1.00 96.94 1044 ALA A C 1
ATOM 8264 O O . ALA A 1 1044 ? -29.673 1.768 -1.820 1.00 96.94 1044 ALA A O 1
ATOM 8265 N N . ALA A 1 1045 ? -27.759 0.634 -1.447 1.00 97.62 1045 ALA A N 1
ATOM 8266 C CA . ALA A 1 1045 ? -27.328 0.590 -2.840 1.00 97.62 1045 ALA A CA 1
ATOM 8267 C C . ALA A 1 1045 ? -28.333 -0.165 -3.730 1.00 97.62 1045 ALA A C 1
ATOM 8269 O O . ALA A 1 1045 ? -28.817 0.374 -4.727 1.00 97.62 1045 ALA A O 1
ATOM 8270 N N . ALA A 1 1046 ? -28.723 -1.377 -3.329 1.00 97.88 1046 ALA A N 1
ATOM 8271 C CA . ALA A 1 1046 ? -29.689 -2.203 -4.045 1.00 97.88 1046 ALA A CA 1
ATOM 8272 C C . ALA A 1 1046 ? -31.074 -1.544 -4.114 1.00 97.88 1046 ALA A C 1
ATOM 8274 O O . ALA A 1 1046 ? -31.718 -1.561 -5.163 1.00 97.88 1046 ALA A O 1
ATOM 8275 N N . ASN A 1 1047 ? -31.528 -0.900 -3.035 1.00 96.25 1047 ASN A N 1
ATOM 8276 C CA . ASN A 1 1047 ? -32.805 -0.194 -3.041 1.00 96.25 1047 ASN A CA 1
ATOM 8277 C C . ASN A 1 1047 ? -32.788 1.020 -3.974 1.00 96.25 1047 ASN A C 1
ATOM 8279 O O . ASN A 1 1047 ? -33.752 1.221 -4.716 1.00 96.25 1047 ASN A O 1
ATOM 8283 N N . ALA A 1 1048 ? -31.709 1.807 -3.971 1.00 95.50 1048 ALA A N 1
ATOM 8284 C CA . ALA A 1 1048 ? -31.540 2.924 -4.898 1.00 95.50 1048 ALA A CA 1
ATOM 8285 C C . ALA A 1 1048 ? -31.496 2.454 -6.361 1.00 95.50 1048 ALA A C 1
ATOM 8287 O O . ALA A 1 1048 ? -32.083 3.102 -7.226 1.00 95.50 1048 ALA A O 1
ATOM 8288 N N . ALA A 1 1049 ? -30.850 1.317 -6.629 1.00 95.06 1049 ALA A N 1
ATOM 8289 C CA . ALA A 1 1049 ? -30.705 0.772 -7.974 1.00 95.06 1049 ALA A CA 1
ATOM 8290 C C . ALA A 1 1049 ? -31.979 0.111 -8.516 1.00 95.06 1049 ALA A C 1
ATOM 8292 O O . ALA A 1 1049 ? -32.358 0.350 -9.661 1.00 95.06 1049 ALA A O 1
ATOM 8293 N N . PHE A 1 1050 ? -32.648 -0.710 -7.703 1.00 93.75 1050 PHE A N 1
ATOM 8294 C CA . PHE A 1 1050 ? -33.637 -1.672 -8.198 1.00 93.75 1050 PHE A CA 1
ATOM 8295 C C . PHE A 1 1050 ? -35.057 -1.451 -7.668 1.00 93.75 1050 PHE A C 1
ATOM 8297 O O . PHE A 1 1050 ? -36.014 -1.869 -8.317 1.00 93.75 1050 PHE A O 1
ATOM 8304 N N . ASN A 1 1051 ? -35.209 -0.759 -6.534 1.00 92.44 1051 ASN A N 1
ATOM 8305 C CA . ASN A 1 1051 ? -36.494 -0.617 -5.835 1.00 92.44 1051 ASN A CA 1
ATOM 8306 C C . ASN A 1 1051 ? -36.973 0.845 -5.728 1.00 92.44 1051 ASN A C 1
ATOM 8308 O O . ASN A 1 1051 ? -37.878 1.154 -4.953 1.00 92.44 1051 ASN A O 1
ATOM 8312 N N . GLY A 1 1052 ? -36.389 1.764 -6.506 1.00 87.94 1052 GLY A N 1
ATOM 8313 C CA . GLY A 1 1052 ? -36.797 3.176 -6.538 1.00 87.94 1052 GLY A CA 1
ATOM 8314 C C . GLY A 1 1052 ? -36.432 3.971 -5.278 1.00 87.94 1052 GLY A C 1
ATOM 8315 O O . GLY A 1 1052 ? -37.065 4.991 -4.988 1.00 87.94 1052 GLY A O 1
ATOM 8316 N N . GLY A 1 1053 ? -35.433 3.506 -4.520 1.00 90.25 1053 GLY A N 1
ATOM 8317 C CA . GLY A 1 1053 ? -34.859 4.219 -3.383 1.00 90.25 1053 GLY A CA 1
ATOM 8318 C C . GLY A 1 1053 ? -34.296 5.585 -3.784 1.00 90.25 1053 GLY A C 1
ATOM 8319 O O . GLY A 1 1053 ? -33.859 5.799 -4.915 1.00 90.25 1053 GLY A O 1
ATOM 8320 N N . LYS A 1 1054 ? -34.330 6.545 -2.855 1.00 91.12 1054 LYS A N 1
ATOM 8321 C CA . LYS A 1 1054 ? -33.855 7.909 -3.119 1.00 91.12 1054 LYS A CA 1
ATOM 8322 C C . LYS A 1 1054 ? -32.345 8.006 -2.952 1.00 91.12 1054 LYS A C 1
ATOM 8324 O O . LYS A 1 1054 ? -31.800 7.532 -1.963 1.00 91.12 1054 LYS A O 1
ATOM 8329 N N . CYS A 1 1055 ? -31.714 8.724 -3.872 1.00 94.62 1055 CYS A N 1
ATOM 8330 C CA . CYS A 1 1055 ? -30.345 9.193 -3.723 1.00 94.62 1055 CYS A CA 1
ATOM 8331 C C . CYS A 1 1055 ? -30.324 10.538 -2.986 1.00 94.62 1055 CYS A C 1
ATOM 8333 O O . CYS A 1 1055 ? -31.241 11.349 -3.146 1.00 94.62 1055 CYS A O 1
ATOM 8335 N N . ALA A 1 1056 ? -29.255 10.814 -2.238 1.00 94.75 1056 ALA A N 1
ATOM 8336 C CA . ALA A 1 1056 ? -29.004 12.147 -1.688 1.00 94.75 1056 ALA A CA 1
ATOM 8337 C C . ALA A 1 1056 ? -28.770 13.173 -2.815 1.00 94.75 1056 ALA A C 1
ATOM 8339 O O . ALA A 1 1056 ? -29.150 14.342 -2.711 1.00 94.75 1056 ALA A O 1
ATOM 8340 N N . PHE A 1 1057 ? -28.183 12.718 -3.925 1.00 94.94 1057 PHE A N 1
ATOM 8341 C CA . PHE A 1 1057 ? -28.095 13.450 -5.184 1.00 94.94 1057 PHE A CA 1
ATOM 8342 C C . PHE A 1 1057 ? -28.122 12.482 -6.374 1.00 94.94 1057 PHE A C 1
ATOM 8344 O O . PHE A 1 1057 ? -27.618 11.366 -6.273 1.00 94.94 1057 PHE A O 1
ATOM 8351 N N . GLY A 1 1058 ? -28.673 12.920 -7.507 1.00 92.50 1058 GLY A N 1
ATOM 8352 C CA . GLY A 1 1058 ? -28.801 12.089 -8.706 1.00 92.50 1058 GLY A CA 1
ATOM 8353 C C . GLY A 1 1058 ? -29.977 11.113 -8.624 1.00 92.50 1058 GLY A C 1
ATOM 8354 O O . GLY A 1 1058 ? -30.972 11.381 -7.947 1.00 92.50 1058 GLY A O 1
ATOM 8355 N N . GLY A 1 1059 ? -29.880 10.000 -9.345 1.00 89.94 1059 GLY A N 1
ATOM 8356 C CA . GLY A 1 1059 ? -30.902 8.961 -9.385 1.00 89.94 1059 GLY A CA 1
ATOM 8357 C C . GLY A 1 1059 ? -30.603 7.880 -10.419 1.00 89.94 1059 GLY A C 1
ATOM 8358 O O . GLY A 1 1059 ? -30.161 8.171 -11.531 1.00 89.94 1059 GLY A O 1
ATOM 8359 N N . ILE A 1 1060 ? -30.912 6.630 -10.074 1.00 87.12 1060 ILE A N 1
ATOM 8360 C CA . ILE A 1 1060 ? -30.805 5.499 -10.997 1.00 87.12 1060 ILE A CA 1
ATOM 8361 C C . ILE A 1 1060 ? -32.067 5.471 -11.866 1.00 87.12 1060 ILE A C 1
ATOM 8363 O O . ILE A 1 1060 ? -33.126 4.992 -11.468 1.00 87.12 1060 ILE A O 1
ATOM 8367 N N . THR A 1 1061 ? -31.984 6.076 -13.051 1.00 72.19 1061 THR A N 1
ATOM 8368 C CA . THR A 1 1061 ? -33.071 6.061 -14.043 1.00 72.19 1061 THR A CA 1
ATOM 8369 C C . THR A 1 1061 ? -32.836 4.952 -15.064 1.00 72.19 1061 THR A C 1
ATOM 8371 O O . THR A 1 1061 ? -31.696 4.709 -15.468 1.00 72.19 1061 THR A O 1
ATOM 8374 N N . LYS A 1 1062 ? -33.913 4.294 -15.526 1.00 56.38 1062 LYS A N 1
ATOM 8375 C CA . LYS A 1 1062 ? -33.833 3.409 -16.697 1.00 56.38 1062 LYS A CA 1
ATOM 8376 C C . LYS A 1 1062 ? -33.354 4.240 -17.889 1.00 56.38 1062 LYS A C 1
ATOM 8378 O O . LYS A 1 1062 ? -34.026 5.195 -18.278 1.00 56.38 1062 LYS A O 1
ATOM 8383 N N . ARG A 1 1063 ? -32.178 3.915 -18.437 1.00 50.09 1063 ARG A N 1
ATOM 8384 C CA . ARG A 1 1063 ? -31.680 4.559 -19.658 1.00 50.09 1063 ARG A CA 1
ATOM 8385 C C . ARG A 1 1063 ? -32.593 4.149 -20.810 1.00 50.09 1063 ARG A C 1
ATOM 8387 O O . ARG A 1 1063 ? -32.811 2.963 -21.029 1.00 50.09 1063 ARG A O 1
ATOM 8394 N N . ASP A 1 1064 ? -33.074 5.130 -21.563 1.00 44.38 1064 ASP A N 1
ATOM 8395 C CA . ASP A 1 1064 ? -33.562 4.896 -22.918 1.00 44.38 1064 ASP A CA 1
ATOM 8396 C C . ASP A 1 1064 ? -32.304 4.667 -23.772 1.00 44.38 1064 ASP A C 1
ATOM 8398 O O . ASP A 1 1064 ? -31.597 5.614 -24.127 1.00 44.38 1064 ASP A O 1
ATOM 8402 N N . VAL A 1 1065 ? -31.916 3.403 -23.970 1.00 45.47 1065 VAL A N 1
ATOM 8403 C CA . VAL A 1 1065 ? -30.750 3.022 -24.788 1.00 45.47 1065 VAL A CA 1
ATOM 8404 C C . VAL A 1 1065 ? -31.131 3.188 -26.263 1.00 45.47 1065 VAL A C 1
ATOM 8406 O O . VAL A 1 1065 ? -31.284 2.226 -27.002 1.00 45.47 1065 VAL A O 1
ATOM 8409 N N . GLY A 1 1066 ? -31.378 4.425 -26.686 1.00 41.81 1066 GLY A N 1
ATOM 8410 C CA . GLY A 1 1066 ? -31.640 4.754 -28.082 1.00 41.81 1066 GLY A CA 1
ATOM 8411 C C . GLY A 1 1066 ? -30.332 5.060 -28.799 1.00 41.81 1066 GLY A C 1
ATOM 8412 O O . GLY A 1 1066 ? -29.630 5.968 -28.354 1.00 41.81 1066 GLY A O 1
ATOM 8413 N N . ASP A 1 1067 ? -30.040 4.312 -29.872 1.00 45.28 1067 ASP A N 1
ATOM 8414 C CA . ASP A 1 1067 ? -29.207 4.528 -31.079 1.00 45.28 1067 ASP A CA 1
ATOM 8415 C C . ASP A 1 1067 ? -28.000 5.501 -31.060 1.00 45.28 1067 ASP A C 1
ATOM 8417 O O . ASP A 1 1067 ? -27.012 5.283 -31.754 1.00 45.28 1067 ASP A O 1
ATOM 8421 N N . SER A 1 1068 ? -28.008 6.586 -30.292 1.00 43.72 1068 SER A N 1
ATOM 8422 C CA . SER A 1 1068 ? -26.986 7.634 -30.297 1.00 43.72 1068 SER A CA 1
ATOM 8423 C C . SER A 1 1068 ? -25.606 7.186 -29.800 1.00 43.72 1068 SER A C 1
ATOM 8425 O O . SER A 1 1068 ? -24.600 7.691 -30.298 1.00 43.72 1068 SER A O 1
ATOM 8427 N N . ALA A 1 1069 ? -25.531 6.253 -28.843 1.00 46.28 1069 ALA A N 1
ATOM 8428 C CA . ALA A 1 1069 ? -24.254 5.779 -28.302 1.00 46.28 1069 ALA A CA 1
ATOM 8429 C C . ALA A 1 1069 ? -23.530 4.886 -29.323 1.00 46.28 1069 ALA A C 1
ATOM 8431 O O . ALA A 1 1069 ? -22.325 5.013 -29.539 1.00 46.28 1069 ALA A O 1
ATOM 8432 N N . GLU A 1 1070 ? -24.295 4.055 -30.028 1.00 50.31 1070 GLU A N 1
ATOM 8433 C CA . GLU A 1 1070 ? -23.804 3.168 -31.080 1.00 50.31 1070 GLU A CA 1
ATOM 8434 C C . GLU A 1 1070 ? -23.480 3.929 -32.377 1.00 50.31 1070 GLU A C 1
ATOM 8436 O O . GLU A 1 1070 ? -22.471 3.657 -33.036 1.00 50.31 1070 GLU A O 1
ATOM 8441 N N . VAL A 1 1071 ? -24.248 4.980 -32.685 1.00 50.16 1071 VAL A N 1
ATOM 8442 C CA . VAL A 1 1071 ? -23.933 5.942 -33.754 1.00 50.16 1071 VAL A CA 1
ATOM 8443 C C . VAL A 1 1071 ? -22.649 6.722 -33.445 1.00 50.16 1071 VAL A C 1
ATOM 8445 O O . VAL A 1 1071 ? -21.817 6.890 -34.336 1.00 50.16 1071 VAL A O 1
ATOM 8448 N N . LYS A 1 1072 ? -22.425 7.157 -32.195 1.00 50.41 1072 LYS A N 1
ATOM 8449 C CA . LYS A 1 1072 ? -21.160 7.800 -31.791 1.00 50.41 1072 LYS A CA 1
ATOM 8450 C C . LYS A 1 1072 ? -19.961 6.855 -31.937 1.00 50.41 1072 LYS A C 1
ATOM 8452 O O . LYS A 1 1072 ? -18.960 7.262 -32.522 1.00 50.41 1072 LYS A O 1
ATOM 8457 N N . ARG A 1 1073 ? -20.081 5.593 -31.496 1.00 49.31 1073 ARG A N 1
ATOM 8458 C CA . ARG A 1 1073 ? -19.045 4.550 -31.665 1.00 49.31 1073 ARG A CA 1
ATOM 8459 C C . ARG A 1 1073 ? -18.703 4.321 -33.141 1.00 49.31 1073 ARG A C 1
ATOM 8461 O O . ARG A 1 1073 ? -17.532 4.315 -33.509 1.00 49.31 1073 ARG A O 1
ATOM 8468 N N . SER A 1 1074 ? -19.722 4.184 -33.990 1.00 51.62 1074 SER A N 1
ATOM 8469 C CA . SER A 1 1074 ? -19.544 3.958 -35.432 1.00 51.62 1074 SER A CA 1
ATOM 8470 C C . SER A 1 1074 ? -18.871 5.145 -36.131 1.00 51.62 1074 SER A C 1
ATOM 8472 O O . SER A 1 1074 ? -17.994 4.954 -36.972 1.00 51.62 1074 SER A O 1
ATOM 8474 N N . ASN A 1 1075 ? -19.234 6.376 -35.753 1.00 54.00 1075 ASN A N 1
ATOM 8475 C CA . ASN A 1 1075 ? -18.633 7.591 -36.306 1.00 54.00 1075 ASN A CA 1
ATOM 8476 C C . ASN A 1 1075 ? -17.169 7.777 -35.872 1.00 54.00 1075 ASN A C 1
ATOM 8478 O O . ASN A 1 1075 ? -16.352 8.188 -36.693 1.00 54.00 1075 ASN A O 1
ATOM 8482 N N . TYR A 1 1076 ? -16.824 7.442 -34.623 1.00 50.22 1076 TYR A N 1
ATOM 8483 C CA . TYR A 1 1076 ? -15.442 7.484 -34.128 1.00 50.22 1076 TYR A CA 1
ATOM 8484 C C . TYR A 1 1076 ? -14.537 6.480 -34.857 1.00 50.22 1076 TYR A C 1
ATOM 8486 O O . TYR A 1 1076 ? -13.492 6.865 -35.376 1.00 50.22 1076 TYR A O 1
ATOM 8494 N N . LEU A 1 1077 ? -14.960 5.215 -34.978 1.00 47.88 1077 LEU A N 1
ATOM 8495 C CA . LEU A 1 1077 ? -14.191 4.189 -35.698 1.00 47.88 1077 LEU A CA 1
ATOM 8496 C C . LEU A 1 1077 ? -13.966 4.581 -37.168 1.00 47.88 1077 LEU A C 1
ATOM 8498 O O . LEU A 1 1077 ? -12.873 4.407 -37.703 1.00 47.88 1077 LEU A O 1
ATOM 8502 N N . ALA A 1 1078 ? -14.972 5.184 -37.810 1.00 53.66 1078 ALA A N 1
ATOM 8503 C CA . ALA A 1 1078 ? -14.847 5.704 -39.169 1.00 53.66 1078 ALA A CA 1
ATOM 8504 C C . ALA A 1 1078 ? -13.877 6.902 -39.276 1.00 53.66 1078 ALA A C 1
ATOM 8506 O O . ALA A 1 1078 ? -13.181 7.026 -40.284 1.00 53.66 1078 ALA A O 1
ATOM 8507 N N . ALA A 1 1079 ? -13.812 7.770 -38.260 1.00 48.25 1079 ALA A N 1
ATOM 8508 C CA . ALA A 1 1079 ? -12.888 8.905 -38.207 1.00 48.25 1079 ALA A CA 1
ATOM 8509 C C . ALA A 1 1079 ? -11.437 8.475 -37.917 1.00 48.25 1079 ALA A C 1
ATOM 8511 O O . ALA A 1 1079 ? -10.514 8.966 -38.565 1.00 48.25 1079 ALA A O 1
ATOM 8512 N N . SER A 1 1080 ? -11.235 7.499 -37.026 1.00 45.03 1080 SER A N 1
ATOM 8513 C CA . SER A 1 1080 ? -9.920 6.919 -36.715 1.00 45.03 1080 SER A CA 1
ATOM 8514 C C . SER A 1 1080 ? -9.286 6.239 -37.941 1.00 45.03 1080 SER A C 1
ATOM 8516 O O . SER A 1 1080 ? -8.132 6.515 -38.273 1.00 45.03 1080 SER A O 1
ATOM 8518 N N . LEU A 1 1081 ? -10.074 5.483 -38.719 1.00 45.78 1081 LEU A N 1
ATOM 8519 C CA . LEU A 1 1081 ? -9.644 4.894 -40.000 1.00 45.78 1081 LEU A CA 1
ATOM 8520 C C . LEU A 1 1081 ? -9.253 5.942 -41.065 1.00 45.78 1081 LEU A C 1
ATOM 8522 O O . LEU A 1 1081 ? -8.518 5.638 -42.008 1.00 45.78 1081 LEU A O 1
ATOM 8526 N N . LEU A 1 1082 ? -9.750 7.180 -40.954 1.00 40.91 1082 LEU A N 1
ATOM 8527 C CA . LEU A 1 1082 ? -9.378 8.290 -41.840 1.00 40.91 1082 LEU A CA 1
ATOM 8528 C C . LEU A 1 1082 ? -8.089 8.994 -41.386 1.00 40.91 1082 LEU A C 1
ATOM 8530 O O . LEU A 1 1082 ? -7.373 9.535 -42.233 1.00 40.91 1082 LEU A O 1
ATOM 8534 N N . GLN A 1 1083 ? -7.764 8.957 -40.091 1.00 40.50 1083 GLN A N 1
ATOM 8535 C CA . GLN A 1 1083 ? -6.579 9.601 -39.516 1.00 40.50 1083 GLN A CA 1
ATOM 8536 C C . GLN A 1 1083 ? -5.286 8.813 -39.797 1.00 40.50 1083 GLN A C 1
ATOM 8538 O O . GLN A 1 1083 ? -4.242 9.421 -40.029 1.00 40.50 1083 GLN A O 1
ATOM 8543 N N . GLU A 1 1084 ? -5.367 7.485 -39.962 1.00 42.41 1084 GLU A N 1
ATOM 8544 C CA . GLU A 1 1084 ? -4.247 6.640 -40.426 1.00 42.41 1084 GLU A CA 1
ATOM 8545 C C . GLU A 1 1084 ? -3.733 6.989 -41.842 1.00 42.41 1084 GLU A C 1
ATOM 8547 O O . GLU A 1 1084 ? -2.694 6.489 -42.278 1.00 42.41 1084 GLU A O 1
ATOM 8552 N N . ARG A 1 1085 ? -4.414 7.877 -42.586 1.00 38.09 1085 ARG A N 1
ATOM 8553 C CA . ARG A 1 1085 ? -3.993 8.316 -43.930 1.00 38.09 1085 ARG A CA 1
ATOM 8554 C C . ARG A 1 1085 ? -3.281 9.668 -43.991 1.00 38.09 1085 ARG A C 1
ATOM 8556 O O . ARG A 1 1085 ? -2.789 10.013 -45.069 1.00 38.09 1085 ARG A O 1
ATOM 8563 N N . SER A 1 1086 ? -3.171 10.435 -42.902 1.00 36.47 1086 SER A N 1
ATOM 8564 C CA . SER A 1 1086 ? -2.403 11.688 -42.931 1.00 36.47 1086 SER A CA 1
ATOM 8565 C C . SER A 1 1086 ? -0.950 11.452 -42.519 1.00 36.47 1086 SER A C 1
ATOM 8567 O O . SER A 1 1086 ? -0.633 11.352 -41.342 1.00 36.47 1086 SER A O 1
ATOM 8569 N N . THR A 1 1087 ? -0.089 11.353 -43.534 1.00 37.88 1087 THR A N 1
ATOM 8570 C CA . THR A 1 1087 ? 1.381 11.461 -43.521 1.00 37.88 1087 THR A CA 1
ATOM 8571 C C . THR A 1 1087 ? 2.031 11.770 -42.169 1.00 37.88 1087 THR A C 1
ATOM 8573 O O . THR A 1 1087 ? 1.989 12.907 -41.702 1.00 37.88 1087 THR A O 1
ATOM 8576 N N . ALA A 1 1088 ? 2.745 10.771 -41.643 1.00 35.09 1088 ALA A N 1
ATOM 8577 C CA . ALA A 1 1088 ? 3.751 10.916 -40.601 1.00 35.09 1088 ALA A CA 1
ATOM 8578 C C . ALA A 1 1088 ? 4.690 12.093 -40.916 1.00 35.09 1088 ALA A C 1
ATOM 8580 O O . ALA A 1 1088 ? 5.413 12.088 -41.922 1.00 35.09 1088 ALA A O 1
ATOM 8581 N N . ALA A 1 1089 ? 4.683 13.109 -40.056 1.00 33.19 1089 ALA A N 1
ATOM 8582 C CA . ALA A 1 1089 ? 5.739 14.104 -40.043 1.00 33.19 1089 ALA A CA 1
ATOM 8583 C C . ALA A 1 1089 ? 7.032 13.395 -39.616 1.00 33.19 1089 ALA A C 1
ATOM 8585 O O . ALA A 1 1089 ? 7.132 12.845 -38.523 1.00 33.19 1089 ALA A O 1
ATOM 8586 N N . ARG A 1 1090 ? 8.017 13.360 -40.519 1.00 34.50 1090 ARG A N 1
ATOM 8587 C CA . ARG A 1 1090 ? 9.367 12.858 -40.234 1.00 34.50 1090 ARG A CA 1
ATOM 8588 C C . ARG A 1 1090 ? 9.969 13.605 -39.037 1.00 34.50 1090 ARG A C 1
ATOM 8590 O O . ARG A 1 1090 ? 9.747 14.809 -38.908 1.00 34.50 1090 ARG A O 1
ATOM 8597 N N . ARG A 1 1091 ? 10.829 12.916 -38.268 1.00 38.38 1091 ARG A N 1
ATOM 8598 C CA . ARG A 1 1091 ? 11.861 13.463 -37.354 1.00 38.38 1091 ARG A CA 1
ATOM 8599 C C . ARG A 1 1091 ? 12.815 14.432 -38.092 1.00 38.38 1091 ARG A C 1
ATOM 8601 O O . ARG A 1 1091 ? 13.991 14.147 -38.290 1.00 38.38 1091 ARG A O 1
ATOM 8608 N N . SER A 1 1092 ? 12.305 15.556 -38.586 1.00 34.88 1092 SER A N 1
ATOM 8609 C CA . SER A 1 1092 ? 13.093 16.670 -39.126 1.00 34.88 1092 SER A CA 1
ATOM 8610 C C . SER A 1 1092 ? 12.796 17.989 -38.422 1.00 34.88 1092 SER A C 1
ATOM 8612 O O . SER A 1 1092 ? 13.338 19.019 -38.817 1.00 34.88 1092 SER A O 1
ATOM 8614 N N . LEU A 1 1093 ? 11.959 17.977 -37.383 1.00 33.38 1093 LEU A N 1
ATOM 8615 C CA . LEU A 1 1093 ? 12.077 19.002 -36.358 1.00 33.38 1093 LEU A CA 1
ATOM 8616 C C . LEU A 1 1093 ? 13.359 18.682 -35.582 1.00 33.38 1093 LEU A C 1
ATOM 8618 O O . LEU A 1 1093 ? 13.586 17.506 -35.279 1.00 33.38 1093 LEU A O 1
ATOM 8622 N N . PRO A 1 1094 ? 14.238 19.672 -35.344 1.00 27.78 1094 PRO A N 1
ATOM 8623 C CA . PRO A 1 1094 ? 15.410 19.440 -34.516 1.00 27.78 1094 PRO A CA 1
ATOM 8624 C C . PRO A 1 1094 ? 14.940 18.824 -33.191 1.00 27.78 1094 PRO A C 1
ATOM 8626 O O . PRO A 1 1094 ? 13.818 19.131 -32.770 1.00 27.78 1094 PRO A O 1
ATOM 8629 N N . PRO A 1 1095 ? 15.753 17.975 -32.530 1.00 33.00 1095 PRO A N 1
ATOM 8630 C CA . PRO A 1 1095 ? 15.513 17.701 -31.118 1.00 33.00 1095 PRO A CA 1
ATOM 8631 C C . PRO A 1 1095 ? 15.260 19.063 -30.483 1.00 33.00 1095 PRO A C 1
ATOM 8633 O O . PRO A 1 1095 ? 16.035 19.991 -30.730 1.00 33.00 1095 PRO A O 1
ATOM 8636 N N . THR A 1 1096 ? 14.135 19.239 -29.796 1.00 33.47 1096 THR A N 1
ATOM 8637 C CA . THR A 1 1096 ? 13.920 20.442 -29.003 1.00 33.47 1096 THR A CA 1
ATOM 8638 C C . THR A 1 1096 ? 15.039 20.448 -27.968 1.00 33.47 1096 THR A C 1
ATOM 8640 O O . THR A 1 1096 ? 14.942 19.837 -26.913 1.00 33.47 1096 THR A O 1
ATOM 8643 N N . THR A 1 1097 ? 16.160 21.076 -28.323 1.00 34.66 1097 THR A N 1
ATOM 8644 C CA . THR A 1 1097 ? 17.279 21.381 -27.436 1.00 34.66 1097 THR A CA 1
ATOM 8645 C C . THR A 1 1097 ? 16.836 22.354 -26.352 1.00 34.66 1097 THR A C 1
ATOM 8647 O O . THR A 1 1097 ? 17.531 22.499 -25.356 1.00 34.66 1097 THR A O 1
ATOM 8650 N N . GLU A 1 1098 ? 15.664 22.973 -26.523 1.00 36.22 1098 GLU A N 1
ATOM 8651 C CA . GLU A 1 1098 ? 14.921 23.663 -25.479 1.00 36.22 1098 GLU A CA 1
ATOM 8652 C C . GLU A 1 1098 ? 14.343 22.633 -24.504 1.00 36.22 1098 GLU A C 1
ATOM 8654 O O . GLU A 1 1098 ? 13.167 22.261 -24.545 1.00 36.22 1098 GLU A O 1
ATOM 8659 N N . ARG A 1 1099 ? 15.202 22.158 -23.599 1.00 46.44 1099 ARG A N 1
ATOM 8660 C CA . ARG A 1 1099 ? 14.769 21.561 -22.338 1.00 46.44 1099 ARG A CA 1
ATOM 8661 C C . ARG A 1 1099 ? 14.084 22.688 -21.561 1.00 46.44 1099 ARG A C 1
ATOM 8663 O O . ARG A 1 1099 ? 14.730 23.359 -20.770 1.00 46.44 1099 ARG A O 1
ATOM 8670 N N . HIS A 1 1100 ? 12.788 22.920 -21.796 1.00 39.50 1100 HIS A N 1
ATOM 8671 C CA . HIS A 1 1100 ? 12.055 24.056 -21.214 1.00 39.50 1100 HIS A CA 1
ATOM 8672 C C . HIS A 1 1100 ? 12.234 24.154 -19.691 1.00 39.50 1100 HIS A C 1
ATOM 8674 O O . HIS A 1 1100 ? 12.325 25.254 -19.164 1.00 39.50 1100 HIS A O 1
ATOM 8680 N N . TRP A 1 1101 ? 12.366 23.028 -18.983 1.00 39.09 1101 TRP A N 1
ATOM 8681 C CA . TRP A 1 1101 ? 12.652 23.021 -17.547 1.00 39.09 1101 TRP A CA 1
ATOM 8682 C C . TRP A 1 1101 ? 14.131 23.299 -17.212 1.00 39.09 1101 TRP A C 1
ATOM 8684 O O . TRP A 1 1101 ? 14.399 24.019 -16.255 1.00 39.09 1101 TRP A O 1
ATOM 8694 N N . GLN A 1 1102 ? 15.099 22.831 -18.010 1.00 41.78 1102 GLN A N 1
ATOM 8695 C CA . GLN A 1 1102 ? 16.508 23.195 -17.799 1.00 41.78 1102 GLN A CA 1
ATOM 8696 C C . GLN A 1 1102 ? 16.757 24.672 -18.121 1.00 41.78 1102 GLN A C 1
ATOM 8698 O O . GLN A 1 1102 ? 17.400 25.365 -17.343 1.00 41.78 1102 GLN A O 1
ATOM 8703 N N . ASP A 1 1103 ? 16.173 25.208 -19.188 1.00 39.62 1103 ASP A N 1
ATOM 8704 C CA . ASP A 1 1103 ? 16.346 26.620 -19.539 1.00 39.62 1103 ASP A CA 1
ATOM 8705 C C . ASP A 1 1103 ? 15.557 27.561 -18.607 1.00 39.62 1103 ASP A C 1
ATOM 8707 O O . ASP A 1 1103 ? 15.984 28.689 -18.358 1.00 39.62 1103 ASP A O 1
ATOM 8711 N N . LYS A 1 1104 ? 14.428 27.109 -18.038 1.00 40.47 1104 LYS A N 1
ATOM 8712 C CA . LYS A 1 1104 ? 13.623 27.896 -17.084 1.00 40.47 1104 LYS A CA 1
ATOM 8713 C C . LYS A 1 1104 ? 14.175 27.862 -15.655 1.00 40.47 1104 LYS A C 1
ATOM 8715 O O . LYS A 1 1104 ? 13.996 28.850 -14.938 1.00 40.47 1104 LYS A O 1
ATOM 8720 N N . TYR A 1 1105 ? 14.843 26.776 -15.251 1.00 41.38 1105 TYR A N 1
ATOM 8721 C CA . TYR A 1 1105 ? 15.225 26.549 -13.851 1.00 41.38 1105 TYR A CA 1
ATOM 8722 C C . TYR A 1 1105 ? 16.737 26.323 -13.621 1.00 41.38 1105 TYR A C 1
ATOM 8724 O O . TYR A 1 1105 ? 17.253 26.815 -12.624 1.00 41.38 1105 TYR A O 1
ATOM 8732 N N . VAL A 1 1106 ? 17.497 25.729 -14.556 1.00 35.22 1106 VAL A N 1
ATOM 8733 C CA . VAL A 1 1106 ? 18.964 25.525 -14.409 1.00 35.22 1106 VAL A CA 1
ATOM 8734 C C . VAL A 1 1106 ? 19.761 26.801 -14.721 1.00 35.22 1106 VAL A C 1
ATOM 8736 O O . VAL A 1 1106 ? 20.785 27.061 -14.092 1.00 35.22 1106 VAL A O 1
ATOM 8739 N N . LEU A 1 1107 ? 19.273 27.672 -15.613 1.00 31.92 1107 LEU A N 1
ATOM 8740 C CA . LEU A 1 1107 ? 19.954 28.939 -15.935 1.00 31.92 1107 LEU A CA 1
ATOM 8741 C C . LEU A 1 1107 ? 19.802 30.044 -14.871 1.00 31.92 1107 LEU A C 1
ATOM 8743 O O . LEU A 1 1107 ? 20.393 31.108 -15.027 1.00 31.92 1107 LEU A O 1
ATOM 8747 N N . LYS A 1 1108 ? 19.063 29.812 -13.777 1.00 31.48 1108 LYS A N 1
ATOM 8748 C CA . LYS A 1 1108 ? 18.994 30.745 -12.633 1.00 31.48 1108 LYS A CA 1
ATOM 8749 C C . LYS A 1 1108 ? 19.860 30.350 -11.435 1.00 31.48 1108 LYS A C 1
ATOM 8751 O O . LYS A 1 1108 ? 19.980 31.151 -10.518 1.00 31.48 1108 LYS A O 1
ATOM 8756 N N . ALA A 1 1109 ? 20.470 29.166 -11.449 1.00 30.75 1109 ALA A N 1
ATOM 8757 C CA . ALA A 1 1109 ? 21.330 28.681 -10.367 1.00 30.75 1109 ALA A CA 1
ATOM 8758 C C . ALA A 1 1109 ? 22.838 28.903 -10.623 1.00 30.75 1109 ALA A C 1
ATOM 8760 O O . ALA A 1 1109 ? 23.659 28.517 -9.793 1.00 30.75 1109 ALA A O 1
ATOM 8761 N N . ILE A 1 1110 ? 23.215 29.502 -11.764 1.00 29.30 1110 ILE A N 1
ATOM 8762 C CA . ILE A 1 1110 ? 24.617 29.753 -12.163 1.00 29.30 1110 ILE A CA 1
ATOM 8763 C C . ILE A 1 1110 ? 24.963 31.263 -12.231 1.00 29.30 1110 ILE A C 1
ATOM 8765 O O . ILE A 1 1110 ? 26.090 31.604 -12.578 1.00 29.30 1110 ILE A O 1
ATOM 8769 N N . ASP A 1 1111 ? 24.067 32.168 -11.816 1.00 27.81 1111 ASP A N 1
ATOM 8770 C CA . ASP A 1 1111 ? 24.378 33.607 -11.649 1.00 27.81 1111 ASP A CA 1
ATOM 8771 C C . ASP A 1 1111 ? 24.315 34.064 -10.183 1.00 27.81 1111 ASP A C 1
ATOM 8773 O O . ASP A 1 1111 ? 23.271 33.825 -9.530 1.00 27.81 1111 ASP A O 1
#